Protein 2X5J (pdb70)

Structure (mmCIF, N/CA/C/O backbone):
data_2X5J
#
_entry.id   2X5J
#
_cell.length_a   86.300
_cell.length_b   110.700
_cell.length_c   138.000
_cell.angle_alpha   90.00
_cell.angle_beta   90.00
_cell.angle_gamma   90.00
#
_symmetry.space_group_name_H-M   'P 21 21 21'
#
loop_
_entity.id
_entity.type
_entity.pdbx_description
1 polymer 'D-ERYTHROSE-4-PHOSPHATE DEHYDROGENASE'
2 non-polymer 'PHOSPHATE ION'
3 water water
#
loop_
_atom_site.group_PDB
_atom_site.id
_atom_site.type_symbol
_atom_site.label_atom_id
_atom_site.label_alt_id
_atom_site.label_comp_id
_atom_site.label_asym_id
_atom_site.label_entity_id
_atom_site.label_seq_id
_atom_site.pdbx_PDB_ins_code
_atom_site.Cartn_x
_atom_site.Cartn_y
_atom_site.Cartn_z
_atom_site.occupancy
_atom_site.B_iso_or_equiv
_atom_site.auth_seq_id
_atom_site.auth_comp_id
_atom_site.auth_asym_id
_atom_site.auth_atom_id
_atom_site.pdbx_PDB_model_num
ATOM 1 N N . THR A 1 2 ? 72.176 -21.496 16.508 1.00 46.53 0 THR O N 1
ATOM 2 C CA . THR A 1 2 ? 71.078 -21.382 17.531 1.00 46.16 0 THR O CA 1
ATOM 3 C C . THR A 1 2 ? 71.447 -22.116 18.805 1.00 45.75 0 THR O C 1
ATOM 4 O O . THR A 1 2 ? 71.906 -23.267 18.771 1.00 45.44 0 THR O O 1
ATOM 8 N N . VAL A 1 3 ? 71.242 -21.432 19.925 1.00 44.97 1 VAL O N 1
ATOM 9 C CA . VAL A 1 3 ? 71.431 -22.020 21.235 1.00 43.86 1 VAL O CA 1
ATOM 10 C C . VAL A 1 3 ? 70.227 -22.921 21.520 1.00 43.40 1 VAL O C 1
ATOM 11 O O . VAL A 1 3 ? 69.085 -22.498 21.367 1.00 43.30 1 VAL O O 1
ATOM 15 N N . ARG A 1 4 ? 70.501 -24.171 21.880 1.00 42.74 2 ARG O N 1
ATOM 16 C CA . ARG A 1 4 ? 69.470 -25.129 22.250 1.00 42.34 2 ARG O CA 1
ATOM 17 C C . ARG A 1 4 ? 69.312 -25.077 23.765 1.00 42.08 2 ARG O C 1
ATOM 18 O O . ARG A 1 4 ? 70.241 -25.399 24.517 1.00 42.01 2 ARG O O 1
ATOM 26 N N . VAL A 1 5 ? 68.132 -24.647 24.207 1.00 41.48 3 VAL O N 1
ATOM 27 C CA . VAL A 1 5 ? 67.869 -24.538 25.611 1.00 40.53 3 VAL O CA 1
ATOM 28 C C . VAL A 1 5 ? 66.746 -25.474 25.965 1.00 40.57 3 VAL O C 1
ATOM 29 O O . VAL A 1 5 ? 65.777 -25.643 25.188 1.00 41.38 3 VAL O O 1
ATOM 33 N N . ALA A 1 6 ? 66.909 -26.122 27.119 1.00 39.63 4 ALA O N 1
ATOM 34 C CA . ALA A 1 6 ? 65.831 -26.855 27.775 1.00 38.64 4 ALA O CA 1
ATOM 35 C C . ALA A 1 6 ? 65.472 -26.160 29.090 1.00 38.13 4 ALA O C 1
ATOM 36 O O . ALA A 1 6 ? 66.332 -25.540 29.730 1.00 37.86 4 ALA O O 1
ATOM 38 N N . ILE A 1 7 ? 64.196 -26.250 29.473 1.00 37.64 5 ILE O N 1
ATOM 39 C CA . ILE A 1 7 ? 63.699 -25.602 30.677 1.00 36.88 5 ILE O CA 1
ATOM 40 C C . ILE A 1 7 ? 63.218 -26.630 31.692 1.00 36.79 5 ILE O C 1
ATOM 41 O O . ILE A 1 7 ? 62.404 -27.502 31.391 1.00 36.79 5 ILE O O 1
ATOM 46 N N . ASN A 1 8 ? 63.718 -26.480 32.908 1.00 36.62 6 ASN O N 1
ATOM 47 C CA . ASN A 1 8 ? 63.343 -27.322 34.017 1.00 36.87 6 ASN O CA 1
ATOM 48 C C . ASN A 1 8 ? 62.437 -26.544 34.974 1.00 36.43 6 ASN O C 1
ATOM 49 O O . ASN A 1 8 ? 62.867 -25.611 35.632 1.00 36.65 6 ASN O O 1
ATOM 54 N N . GLY A 1 9 ? 61.180 -26.949 35.046 1.00 35.60 7 GLY O N 1
ATOM 55 C CA . GLY A 1 9 ? 60.202 -26.289 35.879 1.00 34.95 7 GLY O CA 1
ATOM 56 C C . GLY A 1 9 ? 59.430 -25.321 35.014 1.00 35.23 7 GLY O C 1
ATOM 57 O O . GLY A 1 9 ? 60.002 -24.422 34.425 1.00 35.07 7 GLY O O 1
ATOM 58 N N . PHE A 1 10 ? 58.122 -25.478 34.951 1.00 34.70 8 PHE O N 1
ATOM 59 C CA . PHE A 1 10 ? 57.314 -24.600 34.114 1.00 34.98 8 PHE O CA 1
ATOM 60 C C . PHE A 1 10 ? 56.411 -23.686 34.919 1.00 34.65 8 PHE O C 1
ATOM 61 O O . PHE A 1 10 ? 55.280 -23.445 34.564 1.00 34.72 8 PHE O O 1
ATOM 69 N N . GLY A 1 11 ? 56.956 -23.182 36.009 1.00 34.27 9 GLY O N 1
ATOM 70 C CA . GLY A 1 11 ? 56.247 -22.314 36.910 1.00 33.67 9 GLY O CA 1
ATOM 71 C C . GLY A 1 11 ? 56.211 -20.970 36.243 1.00 33.65 9 GLY O C 1
ATOM 72 O O . GLY A 1 11 ? 56.458 -20.879 35.061 1.00 33.79 9 GLY O O 1
ATOM 73 N N . ARG A 1 12 ? 55.841 -19.935 36.966 1.00 33.58 10 ARG O N 1
ATOM 74 C CA . ARG A 1 12 ? 55.674 -18.631 36.323 1.00 34.13 10 ARG O CA 1
ATOM 75 C C . ARG A 1 12 ? 56.952 -18.232 35.601 1.00 33.42 10 ARG O C 1
ATOM 76 O O . ARG A 1 12 ? 56.897 -17.813 34.457 1.00 33.66 10 ARG O O 1
ATOM 84 N N . ILE A 1 13 ? 58.100 -18.365 36.273 1.00 32.87 11 ILE O N 1
ATOM 85 C CA . ILE A 1 13 ? 59.380 -17.968 35.683 1.00 32.23 11 ILE O CA 1
ATOM 86 C C . ILE A 1 13 ? 59.629 -18.659 34.334 1.00 31.22 11 ILE O C 1
ATOM 87 O O . ILE A 1 13 ? 59.800 -17.993 33.319 1.00 30.79 11 ILE O O 1
ATOM 92 N N . GLY A 1 14 ? 59.591 -19.987 34.331 1.00 30.77 12 GLY O N 1
ATOM 93 C CA . GLY A 1 14 ? 59.797 -20.775 33.108 1.00 29.92 12 GLY O CA 1
ATOM 94 C C . GLY A 1 14 ? 58.868 -20.369 31.994 1.00 29.32 12 GLY O C 1
ATOM 95 O O . GLY A 1 14 ? 59.263 -20.368 30.830 1.00 28.42 12 GLY O O 1
ATOM 96 N N . ARG A 1 15 ? 57.634 -19.995 32.365 1.00 29.49 13 ARG O N 1
ATOM 97 C CA . ARG A 1 15 ? 56.623 -19.543 31.396 1.00 29.48 13 ARG O CA 1
ATOM 98 C C . ARG A 1 15 ? 56.899 -18.155 30.824 1.00 29.28 13 ARG O C 1
ATOM 99 O O . ARG A 1 15 ? 56.721 -17.940 29.613 1.00 29.26 13 ARG O O 1
ATOM 107 N N . ASN A 1 16 ? 57.288 -17.207 31.690 1.00 28.39 14 ASN O N 1
ATOM 108 C CA . ASN A 1 16 ? 57.693 -15.885 31.217 1.00 27.92 14 ASN O CA 1
ATOM 109 C C . ASN A 1 16 ? 58.977 -16.000 30.365 1.00 27.73 14 ASN O C 1
ATOM 110 O O . ASN A 1 16 ? 59.147 -15.259 29.408 1.00 27.84 14 ASN O O 1
ATOM 115 N N . VAL A 1 17 ? 59.885 -16.913 30.711 1.00 27.14 15 VAL O N 1
ATOM 116 C CA . VAL A 1 17 ? 61.074 -17.113 29.874 1.00 27.71 15 VAL O CA 1
ATOM 117 C C . VAL A 1 17 ? 60.663 -17.460 28.442 1.00 27.47 15 VAL O C 1
ATOM 118 O O . VAL A 1 17 ? 61.141 -16.836 27.518 1.00 28.18 15 VAL O O 1
ATOM 122 N N . VAL A 1 18 ? 59.742 -18.416 28.269 1.00 27.68 16 VAL O N 1
ATOM 123 C CA . VAL A 1 18 ? 59.137 -18.702 26.946 1.00 27.52 16 VAL O CA 1
ATOM 124 C C . VAL A 1 18 ? 58.390 -17.528 26.301 1.00 27.80 16 VAL O C 1
ATOM 125 O O . VAL A 1 18 ? 58.603 -17.230 25.156 1.00 28.44 16 VAL O O 1
ATOM 129 N N . ARG A 1 19 ? 57.501 -16.864 27.023 1.00 29.43 17 ARG O N 1
ATOM 130 C CA . ARG A 1 19 ? 56.803 -15.677 26.472 1.00 29.31 17 ARG O CA 1
ATOM 131 C C . ARG A 1 19 ? 57.802 -14.627 25.996 1.00 29.51 17 ARG O C 1
ATOM 132 O O . ARG A 1 19 ? 57.694 -14.120 24.894 1.00 29.35 17 ARG O O 1
ATOM 140 N N . ALA A 1 20 ? 58.783 -14.316 26.840 1.00 29.54 18 ALA O N 1
ATOM 141 C CA . ALA A 1 20 ? 59.785 -13.314 26.523 1.00 29.35 18 ALA O CA 1
ATOM 142 C C . ALA A 1 20 ? 60.625 -13.755 25.321 1.00 29.40 18 ALA O C 1
ATOM 143 O O . ALA A 1 20 ? 60.983 -12.930 24.478 1.00 28.71 18 ALA O O 1
ATOM 145 N N . LEU A 1 21 ? 60.928 -15.054 25.235 1.00 29.82 19 LEU O N 1
ATOM 146 C CA . LEU A 1 21 ? 61.700 -15.538 24.104 1.00 30.19 19 LEU O CA 1
ATOM 147 C C . LEU A 1 21 ? 61.048 -15.112 22.793 1.00 31.05 19 LEU O C 1
ATOM 148 O O . LEU A 1 21 ? 61.705 -14.523 21.942 1.00 31.12 19 LEU O O 1
ATOM 153 N N . TYR A 1 22 ? 59.749 -15.358 22.661 1.00 32.53 20 TYR O N 1
ATOM 154 C CA . TYR A 1 22 ? 59.008 -14.979 21.450 1.00 33.68 20 TYR O CA 1
ATOM 155 C C . TYR A 1 22 ? 58.798 -13.483 21.275 1.00 34.54 20 TYR O C 1
ATOM 156 O O . TYR A 1 22 ? 58.964 -12.964 20.168 1.00 35.79 20 TYR O O 1
ATOM 165 N N . GLU A 1 23 ? 58.489 -12.776 22.360 1.00 35.20 21 GLU O N 1
ATOM 166 C CA . GLU A 1 23 ? 58.122 -11.362 22.258 1.00 36.42 21 GLU O CA 1
ATOM 167 C C . GLU A 1 23 ? 59.285 -10.427 21.888 1.00 37.52 21 GLU O C 1
ATOM 168 O O . GLU A 1 23 ? 59.090 -9.427 21.182 1.00 37.33 21 GLU O O 1
ATOM 174 N N . SER A 1 24 ? 60.479 -10.741 22.385 1.00 38.49 22 SER O N 1
ATOM 175 C CA . SER A 1 24 ? 61.660 -9.916 22.118 1.00 39.79 22 SER O CA 1
ATOM 176 C C . SER A 1 24 ? 62.316 -10.228 20.757 1.00 40.77 22 SER O C 1
ATOM 177 O O . SER A 1 24 ? 63.247 -9.523 20.351 1.00 41.47 22 SER O O 1
ATOM 180 N N . GLY A 1 25 A 61.854 -11.277 20.069 1.00 41.84 22 GLY O N 1
ATOM 181 C CA . GLY A 1 25 A 62.431 -11.677 18.767 1.00 43.04 22 GLY O CA 1
ATOM 182 C C . GLY A 1 25 A 63.640 -12.602 18.838 1.00 43.72 22 GLY O C 1
ATOM 183 O O . GLY A 1 25 A 64.138 -13.077 17.810 1.00 43.66 22 GLY O O 1
ATOM 184 N N . ARG A 1 26 B 64.095 -12.879 20.057 1.00 44.54 22 ARG O N 1
ATOM 185 C CA . ARG A 1 26 B 65.223 -13.788 20.313 1.00 45.73 22 ARG O CA 1
ATOM 186 C C . ARG A 1 26 B 65.063 -15.226 19.835 1.00 46.18 22 ARG O C 1
ATOM 187 O O . ARG A 1 26 B 65.948 -16.065 20.061 1.00 46.46 22 ARG O O 1
ATOM 195 N N . ARG A 1 27 C 63.941 -15.508 19.183 1.00 46.86 22 ARG O N 1
ATOM 196 C CA . ARG A 1 27 C 63.710 -16.805 18.556 1.00 47.15 22 ARG O CA 1
ATOM 197 C C . ARG A 1 27 C 64.799 -17.035 17.513 1.00 46.84 22 ARG O C 1
ATOM 198 O O . ARG A 1 27 C 65.229 -18.167 17.296 1.00 47.42 22 ARG O O 1
ATOM 206 N N . ALA A 1 28 ? 65.274 -15.937 16.926 1.00 46.10 23 ALA O N 1
ATOM 207 C CA . ALA A 1 28 ? 66.427 -15.926 16.020 1.00 45.42 23 ALA O CA 1
ATOM 208 C C . ALA A 1 28 ? 67.760 -16.519 16.559 1.00 44.85 23 ALA O C 1
ATOM 209 O O . ALA A 1 28 ? 68.581 -16.982 15.771 1.00 44.72 23 ALA O O 1
ATOM 211 N N . GLU A 1 29 ? 67.983 -16.520 17.874 1.00 44.16 24 GLU O N 1
ATOM 212 C CA . GLU A 1 29 ? 69.243 -17.063 18.419 1.00 43.64 24 GLU O CA 1
ATOM 213 C C . GLU A 1 29 ? 69.083 -18.192 19.440 1.00 43.25 24 GLU O C 1
ATOM 214 O O . GLU A 1 29 ? 70.034 -18.929 19.736 1.00 42.88 24 GLU O O 1
ATOM 220 N N . ILE A 1 30 ? 67.889 -18.315 20.000 1.00 42.92 25 ILE O N 1
ATOM 221 C CA . ILE A 1 30 ? 67.623 -19.391 20.941 1.00 42.80 25 ILE O CA 1
ATOM 222 C C . ILE A 1 30 ? 66.447 -20.203 20.434 1.00 42.32 25 ILE O C 1
ATOM 223 O O . ILE A 1 30 ? 65.466 -19.645 19.907 1.00 42.56 25 ILE O O 1
ATOM 228 N N . THR A 1 31 ? 66.567 -21.518 20.582 1.00 41.23 26 THR O N 1
ATOM 229 C CA . THR A 1 31 ? 65.453 -22.426 20.395 1.00 40.69 26 THR O CA 1
ATOM 230 C C . THR A 1 31 ? 65.187 -23.207 21.684 1.00 40.04 26 THR O C 1
ATOM 231 O O . THR A 1 31 ? 66.120 -23.756 22.305 1.00 39.39 26 THR O O 1
ATOM 235 N N . VAL A 1 32 ? 63.924 -23.258 22.089 1.00 39.31 27 VAL O N 1
ATOM 236 C CA . VAL A 1 32 ? 63.558 -24.099 23.216 1.00 39.34 27 VAL O CA 1
ATOM 237 C C . VAL A 1 32 ? 63.236 -25.468 22.646 1.00 39.10 27 VAL O C 1
ATOM 238 O O . VAL A 1 32 ? 62.298 -25.606 21.860 1.00 39.01 27 VAL O O 1
ATOM 242 N N . VAL A 1 33 ? 64.029 -26.466 23.042 1.00 38.05 28 VAL O N 1
ATOM 243 C CA . VAL A 1 33 ? 63.849 -27.813 22.522 1.00 37.36 28 VAL O CA 1
ATOM 244 C C . VAL A 1 33 ? 63.077 -28.739 23.458 1.00 36.64 28 VAL O C 1
ATOM 245 O O . VAL A 1 33 ? 62.522 -29.734 23.010 1.00 36.67 28 VAL O O 1
ATOM 249 N N . ALA A 1 34 ? 63.054 -28.423 24.749 1.00 36.25 29 ALA O N 1
ATOM 250 C CA . ALA A 1 34 ? 62.399 -29.287 25.744 1.00 36.09 29 ALA O CA 1
ATOM 251 C C . ALA A 1 34 ? 61.970 -28.538 27.011 1.00 36.45 29 ALA O C 1
ATOM 252 O O . ALA A 1 34 ? 62.584 -27.521 27.378 1.00 36.16 29 ALA O O 1
ATOM 254 N N . ILE A 1 35 ? 60.905 -29.042 27.651 1.00 36.00 30 ILE O N 1
ATOM 255 C CA . ILE A 1 35 ? 60.477 -28.584 28.960 1.00 36.06 30 ILE O CA 1
ATOM 256 C C . ILE A 1 35 ? 60.281 -29.805 29.845 1.00 36.11 30 ILE O C 1
ATOM 257 O O . ILE A 1 35 ? 59.645 -30.795 29.417 1.00 36.12 30 ILE O O 1
ATOM 262 N N . ASN A 1 36 ? 60.848 -29.761 31.056 1.00 35.17 31 ASN O N 1
ATOM 263 C CA . ASN A 1 36 ? 60.497 -30.754 32.067 1.00 34.95 31 ASN O CA 1
ATOM 264 C C . ASN A 1 36 ? 59.666 -30.115 33.164 1.00 34.38 31 ASN O C 1
ATOM 265 O O . ASN A 1 36 ? 60.081 -29.152 33.794 1.00 34.26 31 ASN O O 1
ATOM 270 N N . GLU A 1 37 ? 58.493 -30.677 33.368 1.00 33.66 32 GLU O N 1
ATOM 271 C CA . GLU A 1 37 ? 57.543 -30.181 34.324 1.00 33.65 32 GLU O CA 1
ATOM 272 C C . GLU A 1 37 ? 56.809 -31.414 34.864 1.00 33.16 32 GLU O C 1
ATOM 273 O O . GLU A 1 37 ? 56.446 -32.298 34.108 1.00 32.99 32 GLU O O 1
ATOM 279 N N . LEU A 1 38 ? 56.625 -31.478 36.177 1.00 33.14 33 LEU O N 1
ATOM 280 C CA . LEU A 1 38 ? 55.963 -32.624 36.792 1.00 33.28 33 LEU O CA 1
ATOM 281 C C . LEU A 1 38 ? 54.494 -32.661 36.434 1.00 33.43 33 LEU O C 1
ATOM 282 O O . LEU A 1 38 ? 53.938 -33.741 36.192 1.00 34.32 33 LEU O O 1
ATOM 287 N N . ALA A 1 39 ? 53.865 -31.511 36.312 1.00 32.54 34 ALA O N 1
ATOM 288 C CA . ALA A 1 39 ? 52.464 -31.458 35.955 1.00 33.06 34 ALA O CA 1
ATOM 289 C C . ALA A 1 39 ? 52.232 -31.688 34.479 1.00 32.52 34 ALA O C 1
ATOM 290 O O . ALA A 1 39 ? 53.143 -31.607 33.726 1.00 32.82 34 ALA O O 1
ATOM 292 N N . ASP A 1 40 ? 50.991 -31.967 34.101 1.00 43.19 36 ASP O N 1
ATOM 293 C CA . ASP A 1 40 ? 50.605 -32.358 32.727 1.00 43.58 36 ASP O CA 1
ATOM 294 C C . ASP A 1 40 ? 50.640 -31.280 31.645 1.00 42.87 36 ASP O C 1
ATOM 295 O O . ASP A 1 40 ? 50.480 -30.144 31.933 1.00 43.05 36 ASP O O 1
ATOM 300 N N . ALA A 1 41 ? 50.859 -31.665 30.402 1.00 42.19 37 ALA O N 1
ATOM 301 C CA . ALA A 1 41 ? 51.063 -30.687 29.328 1.00 41.25 37 ALA O CA 1
ATOM 302 C C . ALA A 1 41 ? 49.852 -29.820 28.914 1.00 40.52 37 ALA O C 1
ATOM 303 O O . ALA A 1 41 ? 50.032 -28.736 28.328 1.00 40.78 37 ALA O O 1
ATOM 305 N N . ALA A 1 42 ? 48.639 -30.291 29.184 1.00 39.07 38 ALA O N 1
ATOM 306 C CA . ALA A 1 42 ? 47.439 -29.474 28.941 1.00 38.14 38 ALA O CA 1
ATOM 307 C C . ALA A 1 42 ? 47.406 -28.248 29.876 1.00 37.45 38 ALA O C 1
ATOM 308 O O . ALA A 1 42 ? 47.230 -27.114 29.411 1.00 37.47 38 ALA O O 1
ATOM 310 N N . GLY A 1 43 ? 47.614 -28.483 31.180 1.00 36.46 39 GLY O N 1
ATOM 311 C CA . GLY A 1 43 ? 47.828 -27.418 32.179 1.00 35.14 39 GLY O CA 1
ATOM 312 C C . GLY A 1 43 ? 48.896 -26.415 31.766 1.00 34.65 39 GLY O C 1
ATOM 313 O O . GLY A 1 43 ? 48.649 -25.222 31.788 1.00 34.76 39 GLY O O 1
ATOM 314 N N . MET A 1 44 ? 50.070 -26.916 31.370 1.00 34.18 40 MET O N 1
ATOM 315 C CA . MET A 1 44 ? 51.187 -26.107 30.824 1.00 33.76 40 MET O CA 1
ATOM 316 C C . MET A 1 44 ? 50.790 -25.237 29.625 1.00 33.24 40 MET O C 1
ATOM 317 O O . MET A 1 44 ? 51.117 -24.034 29.563 1.00 33.00 40 MET O O 1
ATOM 322 N N . ALA A 1 45 ? 50.108 -25.843 28.660 1.00 32.44 41 ALA O N 1
ATOM 323 C CA . ALA A 1 45 ? 49.697 -25.088 27.481 1.00 32.13 41 ALA O CA 1
ATOM 324 C C . ALA A 1 45 ? 48.699 -24.021 27.916 1.00 32.07 41 ALA O C 1
ATOM 325 O O . ALA A 1 45 ? 48.789 -22.862 27.497 1.00 32.19 41 ALA O O 1
ATOM 327 N N . HIS A 1 46 ? 47.766 -24.414 28.784 1.00 31.21 42 HIS O N 1
ATOM 328 C CA . HIS A 1 46 ? 46.750 -23.498 29.261 1.00 31.10 42 HIS O CA 1
ATOM 329 C C . HIS A 1 46 ? 47.339 -22.262 29.921 1.00 30.51 42 HIS O C 1
ATOM 330 O O . HIS A 1 46 ? 46.985 -21.130 29.584 1.00 30.35 42 HIS O O 1
ATOM 337 N N . LEU A 1 47 ? 48.243 -22.489 30.861 1.00 30.28 43 LEU O N 1
ATOM 338 C CA . LEU A 1 47 ? 48.796 -21.394 31.650 1.00 30.37 43 LEU O CA 1
ATOM 339 C C . LEU A 1 47 ? 49.701 -20.513 30.832 1.00 29.84 43 LEU O C 1
ATOM 340 O O . LEU A 1 47 ? 49.758 -19.312 31.052 1.00 29.86 43 LEU O O 1
ATOM 345 N N . LEU A 1 48 ? 50.390 -21.116 29.868 1.00 29.60 44 LEU O N 1
ATOM 346 C CA . LEU A 1 48 ? 51.176 -20.360 28.941 1.00 29.06 44 LEU O CA 1
ATOM 347 C C . LEU A 1 48 ? 50.321 -19.370 28.164 1.00 29.07 44 LEU O C 1
ATOM 348 O O . LEU A 1 48 ? 50.707 -18.225 28.016 1.00 29.82 44 LEU O O 1
ATOM 353 N N . LYS A 1 49 ? 49.164 -19.799 27.678 1.00 30.12 45 LYS O N 1
ATOM 354 C CA . LYS A 1 49 ? 48.256 -18.918 26.909 1.00 30.55 45 LYS O CA 1
ATOM 355 C C . LYS A 1 49 ? 47.591 -17.831 27.780 1.00 30.76 45 LYS O C 1
ATOM 356 O O . LYS A 1 49 ? 47.548 -16.663 27.394 1.00 30.11 45 LYS O O 1
ATOM 362 N N . TYR A 1 50 ? 47.069 -18.218 28.949 1.00 30.99 46 TYR O N 1
ATOM 363 C CA . TYR A 1 50 ? 46.259 -17.285 29.764 1.00 31.56 46 TYR O CA 1
ATOM 364 C C . TYR A 1 50 ? 46.943 -16.837 31.054 1.00 32.24 46 TYR O C 1
ATOM 365 O O . TYR A 1 50 ? 47.405 -17.651 31.878 1.00 31.49 46 TYR O O 1
ATOM 374 N N . ASP A 1 51 ? 46.981 -15.527 31.240 1.00 33.63 47 ASP O N 1
ATOM 375 C CA . ASP A 1 51 ? 47.761 -14.964 32.334 1.00 35.11 47 ASP O CA 1
ATOM 376 C C . ASP A 1 51 ? 47.131 -13.682 32.887 1.00 35.98 47 ASP O C 1
ATOM 377 O O . ASP A 1 51 ? 46.744 -12.781 32.137 1.00 35.95 47 ASP O O 1
ATOM 382 N N . THR A 1 52 ? 47.045 -13.602 34.208 1.00 36.67 48 THR O N 1
ATOM 383 C CA . THR A 1 52 ? 46.416 -12.467 34.856 1.00 37.26 48 THR O CA 1
ATOM 384 C C . THR A 1 52 ? 47.223 -11.166 34.702 1.00 38.08 48 THR O C 1
ATOM 385 O O . THR A 1 52 ? 46.643 -10.087 34.474 1.00 37.96 48 THR O O 1
ATOM 389 N N . SER A 1 53 ? 48.548 -11.284 34.809 1.00 38.43 49 SER O N 1
ATOM 390 C CA . SER A 1 53 ? 49.460 -10.140 34.701 1.00 39.30 49 SER O CA 1
ATOM 391 C C . SER A 1 53 ? 49.734 -9.759 33.255 1.00 39.86 49 SER O C 1
ATOM 392 O O . SER A 1 53 ? 49.666 -8.589 32.900 1.00 39.01 49 SER O O 1
ATOM 395 N N . HIS A 1 54 ? 50.041 -10.756 32.425 1.00 41.13 50 HIS O N 1
ATOM 396 C CA . HIS A 1 54 ? 50.517 -10.479 31.078 1.00 42.25 50 HIS O CA 1
ATOM 397 C C . HIS A 1 54 ? 49.525 -10.647 29.921 1.00 42.77 50 HIS O C 1
ATOM 398 O O . HIS A 1 54 ? 49.949 -10.687 28.759 1.00 43.23 50 HIS O O 1
ATOM 405 N N . GLY A 1 55 ? 48.226 -10.747 30.209 1.00 42.97 51 GLY O N 1
ATOM 406 C CA . GLY A 1 55 ? 47.209 -10.886 29.145 1.00 43.02 51 GLY O CA 1
ATOM 407 C C . GLY A 1 55 ? 47.310 -12.160 28.310 1.00 42.89 51 GLY O C 1
ATOM 408 O O . GLY A 1 55 ? 47.983 -13.107 28.711 1.00 43.16 51 GLY O O 1
ATOM 409 N N . ARG A 1 56 ? 46.637 -12.185 27.155 1.00 42.98 52 ARG O N 1
ATOM 410 C CA . ARG A 1 56 ? 46.631 -13.365 26.267 1.00 43.02 52 ARG O CA 1
ATOM 411 C C . ARG A 1 56 ? 47.915 -13.435 25.429 1.00 42.71 52 ARG O C 1
ATOM 412 O O . ARG A 1 56 ? 48.250 -12.484 24.727 1.00 42.36 52 ARG O O 1
ATOM 420 N N . PHE A 1 57 ? 48.624 -14.557 25.507 1.00 42.41 53 PHE O N 1
ATOM 421 C CA . PHE A 1 57 ? 49.864 -14.742 24.747 1.00 42.88 53 PHE O CA 1
ATOM 422 C C . PHE A 1 57 ? 49.557 -14.713 23.259 1.00 43.46 53 PHE O C 1
ATOM 423 O O . PHE A 1 57 ? 48.614 -15.371 22.821 1.00 43.67 53 PHE O O 1
ATOM 431 N N . ALA A 1 58 ? 50.338 -13.942 22.497 1.00 44.29 54 ALA O N 1
ATOM 432 C CA . ALA A 1 58 ? 50.060 -13.678 21.064 1.00 44.82 54 ALA O CA 1
ATOM 433 C C . ALA A 1 58 ? 50.150 -14.915 20.190 1.00 45.29 54 ALA O C 1
ATOM 434 O O . ALA A 1 58 ? 49.279 -15.161 19.371 1.00 45.67 54 ALA O O 1
ATOM 436 N N . TRP A 1 59 ? 51.213 -15.685 20.367 1.00 45.77 55 TRP O N 1
ATOM 437 C CA . TRP A 1 59 ? 51.434 -16.889 19.581 1.00 46.42 55 TRP O CA 1
ATOM 438 C C . TRP A 1 59 ? 50.376 -17.966 19.892 1.00 46.76 55 TRP O C 1
ATOM 439 O O . TRP A 1 59 ? 49.876 -18.045 21.024 1.00 46.70 55 TRP O O 1
ATOM 450 N N . GLU A 1 60 ? 50.040 -18.775 18.881 1.00 46.59 56 GLU O N 1
ATOM 451 C CA . GLU A 1 60 ? 49.111 -19.885 19.041 1.00 47.03 56 GLU O CA 1
ATOM 452 C C . GLU A 1 60 ? 49.705 -20.974 19.877 1.00 46.64 56 GLU O C 1
ATOM 453 O O . GLU A 1 60 ? 50.824 -21.434 19.618 1.00 46.20 56 GLU O O 1
ATOM 459 N N . VAL A 1 61 ? 48.933 -21.403 20.866 1.00 46.40 57 VAL O N 1
ATOM 460 C CA . VAL A 1 61 ? 49.373 -22.461 21.759 1.00 46.55 57 VAL O CA 1
ATOM 461 C C . VAL A 1 61 ? 48.501 -23.712 21.613 1.00 47.18 57 VAL O C 1
ATOM 462 O O . VAL A 1 61 ? 47.299 -23.689 21.899 1.00 46.78 57 VAL O O 1
ATOM 466 N N . ARG A 1 62 ? 49.129 -24.794 21.155 1.00 48.07 58 ARG O N 1
ATOM 467 C CA . ARG A 1 62 ? 48.479 -26.108 21.063 1.00 49.32 58 ARG O CA 1
ATOM 468 C C . ARG A 1 62 ? 49.253 -27.127 21.903 1.00 49.83 58 ARG O C 1
ATOM 469 O O . ARG A 1 62 ? 50.474 -27.016 22.067 1.00 49.88 58 ARG O O 1
ATOM 477 N N . GLN A 1 63 ? 48.554 -28.124 22.425 1.00 50.36 59 GLN O N 1
ATOM 478 C CA . GLN A 1 63 ? 49.224 -29.215 23.100 1.00 51.13 59 GLN O CA 1
ATOM 479 C C . GLN A 1 63 ? 48.759 -30.559 22.527 1.00 51.97 59 GLN O C 1
ATOM 480 O O . GLN A 1 63 ? 47.561 -30.754 22.289 1.00 51.89 59 GLN O O 1
ATOM 486 N N . GLU A 1 64 ? 49.725 -31.421 22.262 1.00 52.89 60 GLU O N 1
ATOM 487 C CA . GLU A 1 64 ? 49.528 -32.670 21.570 1.00 54.57 60 GLU O CA 1
ATOM 488 C C . GLU A 1 64 ? 50.432 -33.792 22.025 1.00 54.36 60 GLU O C 1
ATOM 489 O O . GLU A 1 64 ? 51.513 -33.913 21.547 1.00 54.46 60 GLU O O 1
ATOM 495 N N . ARG A 1 65 ? 49.925 -34.655 22.878 1.00 55.03 61 ARG O N 1
ATOM 496 C CA . ARG A 1 65 ? 50.682 -35.690 23.543 1.00 55.53 61 ARG O CA 1
ATOM 497 C C . ARG A 1 65 ? 51.734 -35.071 24.436 1.00 55.34 61 ARG O C 1
ATOM 498 O O . ARG A 1 65 ? 51.451 -34.171 25.198 1.00 55.07 61 ARG O O 1
ATOM 506 N N . ASP A 1 66 ? 52.960 -35.539 24.308 1.00 55.21 62 ASP O N 1
ATOM 507 C CA . ASP A 1 66 ? 54.062 -34.981 25.063 1.00 55.22 62 ASP O CA 1
ATOM 508 C C . ASP A 1 66 ? 54.891 -33.959 24.237 1.00 54.51 62 ASP O C 1
ATOM 509 O O . ASP A 1 66 ? 56.077 -33.809 24.393 1.00 54.28 62 ASP O O 1
ATOM 514 N N . GLN A 1 67 ? 54.194 -33.282 23.345 1.00 53.47 63 GLN O N 1
ATOM 515 C CA . GLN A 1 67 ? 54.693 -32.180 22.583 1.00 52.88 63 GLN O CA 1
ATOM 516 C C . GLN A 1 67 ? 53.944 -30.901 22.935 1.00 52.03 63 GLN O C 1
ATOM 517 O O . GLN A 1 67 ? 52.798 -30.948 23.259 1.00 52.03 63 GLN O O 1
ATOM 523 N N . LEU A 1 68 ? 54.614 -29.766 22.873 1.00 50.78 64 LEU O N 1
ATOM 524 C CA . LEU A 1 68 ? 53.999 -28.457 23.113 1.00 49.98 64 LEU O CA 1
ATOM 525 C C . LEU A 1 68 ? 54.335 -27.573 21.916 1.00 49.02 64 LEU O C 1
ATOM 526 O O . LEU A 1 68 ? 55.499 -27.471 21.532 1.00 49.11 64 LEU O O 1
ATOM 531 N N . PHE A 1 69 ? 53.323 -26.943 21.327 1.00 48.10 65 PHE O N 1
ATOM 532 C CA . PHE A 1 69 ? 53.521 -26.189 20.089 1.00 47.81 65 PHE O CA 1
ATOM 533 C C . PHE A 1 69 ? 53.365 -24.695 20.266 1.00 47.02 65 PHE O C 1
ATOM 534 O O . PHE A 1 69 ? 52.295 -24.212 20.596 1.00 46.75 65 PHE O O 1
ATOM 542 N N . VAL A 1 70 ? 54.445 -23.962 20.032 1.00 46.41 66 VAL O N 1
ATOM 543 C CA . VAL A 1 70 ? 54.376 -22.510 20.063 1.00 45.71 66 VAL O CA 1
ATOM 544 C C . VAL A 1 70 ? 54.658 -21.983 18.662 1.00 45.55 66 VAL O C 1
ATOM 545 O O . VAL A 1 70 ? 55.743 -22.203 18.108 1.00 45.39 66 VAL O O 1
ATOM 549 N N . GLY A 1 71 ? 53.670 -21.300 18.093 1.00 45.54 67 GLY O N 1
ATOM 550 C CA . GLY A 1 71 ? 53.690 -20.951 16.673 1.00 46.16 67 GLY O CA 1
ATOM 551 C C . GLY A 1 71 ? 53.841 -22.205 15.816 1.00 46.17 67 GLY O C 1
ATOM 552 O O . GLY A 1 71 ? 52.964 -23.065 15.828 1.00 46.50 67 GLY O O 1
ATOM 553 N N . ASP A 1 72 ? 54.968 -22.313 15.109 1.00 46.05 68 ASP O N 1
ATOM 554 C CA . ASP A 1 72 ? 55.307 -23.502 14.329 1.00 46.20 68 ASP O CA 1
ATOM 555 C C . ASP A 1 72 ? 56.179 -24.511 15.098 1.00 46.13 68 ASP O C 1
ATOM 556 O O . ASP A 1 72 ? 56.475 -25.590 14.573 1.00 45.58 68 ASP O O 1
ATOM 561 N N . ASP A 1 73 ? 56.588 -24.155 16.321 1.00 46.15 69 ASP O N 1
ATOM 562 C CA . ASP A 1 73 ? 57.651 -24.880 17.035 1.00 46.50 69 ASP O CA 1
ATOM 563 C C . ASP A 1 73 ? 57.130 -26.022 17.881 1.00 46.18 69 ASP O C 1
ATOM 564 O O . ASP A 1 73 ? 56.171 -25.851 18.632 1.00 46.65 69 ASP O O 1
ATOM 569 N N . ALA A 1 74 ? 57.787 -27.173 17.788 1.00 45.52 70 ALA O N 1
ATOM 570 C CA . ALA A 1 74 ? 57.503 -28.282 18.699 1.00 45.12 70 ALA O CA 1
ATOM 571 C C . ALA A 1 74 ? 58.497 -28.311 19.852 1.00 44.47 70 ALA O C 1
ATOM 572 O O . ALA A 1 74 ? 59.702 -28.117 19.647 1.00 44.35 70 ALA O O 1
ATOM 574 N N . ILE A 1 75 ? 57.987 -28.572 21.056 1.00 43.61 71 ILE O N 1
ATOM 575 C CA . ILE A 1 75 ? 58.813 -28.645 22.259 1.00 42.78 71 ILE O CA 1
ATOM 576 C C . ILE A 1 75 ? 58.497 -29.963 22.978 1.00 42.89 71 ILE O C 1
ATOM 577 O O . ILE A 1 75 ? 57.354 -30.202 23.333 1.00 42.53 71 ILE O O 1
ATOM 582 N N . ARG A 1 76 ? 59.488 -30.840 23.156 1.00 43.82 72 ARG O N 1
ATOM 583 C CA . ARG A 1 76 ? 59.236 -32.093 23.900 1.00 44.83 72 ARG O CA 1
ATOM 584 C C . ARG A 1 76 ? 58.930 -31.771 25.370 1.00 44.91 72 ARG O C 1
ATOM 585 O O . ARG A 1 76 ? 59.626 -30.954 26.001 1.00 44.79 72 ARG O O 1
ATOM 593 N N . VAL A 1 77 ? 57.929 -32.444 25.909 1.00 44.73 73 VAL O N 1
ATOM 594 C CA . VAL A 1 77 ? 57.540 -32.284 27.283 1.00 44.39 73 VAL O CA 1
ATOM 595 C C . VAL A 1 77 ? 57.878 -33.556 28.024 1.00 44.59 73 VAL O C 1
ATOM 596 O O . VAL A 1 77 ? 57.528 -34.616 27.617 1.00 44.48 73 VAL O O 1
ATOM 600 N N . LEU A 1 78 ? 58.581 -33.415 29.128 1.00 45.07 74 LEU O N 1
ATOM 601 C CA . LEU A 1 78 ? 59.032 -34.530 29.945 1.00 45.35 74 LEU O CA 1
ATOM 602 C C . LEU A 1 78 ? 58.428 -34.457 31.304 1.00 45.85 74 LEU O C 1
ATOM 603 O O . LEU A 1 78 ? 57.962 -33.446 31.702 1.00 46.03 74 LEU O O 1
ATOM 608 N N . HIS A 1 79 ? 58.402 -35.561 32.001 1.00 46.39 75 HIS O N 1
ATOM 609 C CA . HIS A 1 79 ? 57.944 -35.555 33.362 1.00 47.02 75 HIS O CA 1
ATOM 610 C C . HIS A 1 79 ? 58.861 -36.242 34.362 1.00 47.59 75 HIS O C 1
ATOM 611 O O . HIS A 1 79 ? 58.412 -36.906 35.234 1.00 47.86 75 HIS O O 1
ATOM 618 N N . GLU A 1 80 ? 60.151 -36.059 34.198 1.00 48.67 76 GLU O N 1
ATOM 619 C CA . GLU A 1 80 ? 61.188 -36.674 35.021 1.00 49.29 76 GLU O CA 1
ATOM 620 C C . GLU A 1 80 ? 61.223 -36.045 36.391 1.00 49.47 76 GLU O C 1
ATOM 621 O O . GLU A 1 80 ? 61.199 -34.822 36.526 1.00 49.61 76 GLU O O 1
ATOM 627 N N . ARG A 1 81 ? 61.271 -36.882 37.414 1.00 50.09 77 ARG O N 1
ATOM 628 C CA . ARG A 1 81 ? 61.395 -36.394 38.781 1.00 50.77 77 ARG O CA 1
ATOM 629 C C . ARG A 1 81 ? 62.840 -36.485 39.270 1.00 50.86 77 ARG O C 1
ATOM 630 O O . ARG A 1 81 ? 63.203 -35.900 40.287 1.00 50.82 77 ARG O O 1
ATOM 638 N N . SER A 1 82 ? 63.659 -37.223 38.533 1.00 51.27 78 SER O N 1
ATOM 639 C CA . SER A 1 82 ? 65.093 -37.258 38.798 1.00 51.91 78 SER O CA 1
ATOM 640 C C . SER A 1 82 ? 65.895 -36.684 37.634 1.00 51.78 78 SER O C 1
ATOM 641 O O . SER A 1 82 ? 65.541 -36.867 36.454 1.00 51.96 78 SER O O 1
ATOM 644 N N . LEU A 1 83 ? 66.962 -35.972 37.991 1.00 51.44 79 LEU O N 1
ATOM 645 C CA . LEU A 1 83 ? 67.804 -35.276 37.034 1.00 51.45 79 LEU O CA 1
ATOM 646 C C . LEU A 1 83 ? 68.562 -36.229 36.122 1.00 51.90 79 LEU O C 1
ATOM 647 O O . LEU A 1 83 ? 68.785 -35.897 34.954 1.00 52.18 79 LEU O O 1
ATOM 652 N N . GLN A 1 84 ? 68.939 -37.404 36.646 1.00 52.02 80 GLN O N 1
ATOM 653 C CA . GLN A 1 84 ? 69.738 -38.407 35.898 1.00 52.36 80 GLN O CA 1
ATOM 654 C C . GLN A 1 84 ? 69.103 -38.972 34.627 1.00 52.26 80 GLN O C 1
ATOM 655 O O . GLN A 1 84 ? 69.812 -39.456 33.747 1.00 52.26 80 GLN O O 1
ATOM 661 N N . SER A 1 85 ? 67.783 -38.899 34.520 1.00 52.48 81 SER O N 1
ATOM 662 C CA . SER A 1 85 ? 67.094 -39.523 33.393 1.00 52.64 81 SER O CA 1
ATOM 663 C C . SER A 1 85 ? 66.588 -38.536 32.300 1.00 52.68 81 SER O C 1
ATOM 664 O O . SER A 1 85 ? 65.921 -38.934 31.319 1.00 52.37 81 SER O O 1
ATOM 667 N N . LEU A 1 86 ? 66.944 -37.258 32.460 1.00 52.25 82 LEU O N 1
ATOM 668 C CA . LEU A 1 86 ? 66.645 -36.231 31.457 1.00 51.99 82 LEU O CA 1
ATOM 669 C C . LEU A 1 86 ? 67.472 -36.439 30.173 1.00 52.02 82 LEU O C 1
ATOM 670 O O . LEU A 1 86 ? 68.699 -36.622 30.244 1.00 51.71 82 LEU O O 1
ATOM 675 N N . PRO A 1 87 ? 66.799 -36.401 28.999 1.00 51.71 83 PRO O N 1
ATOM 676 C CA . PRO A 1 87 ? 67.419 -36.744 27.728 1.00 51.56 83 PRO O CA 1
ATOM 677 C C . PRO A 1 87 ? 68.262 -35.624 27.093 1.00 51.42 83 PRO O C 1
ATOM 678 O O . PRO A 1 87 ? 68.173 -35.413 25.868 1.00 51.47 83 PRO O O 1
ATOM 682 N N . TRP A 1 88 ? 69.090 -34.941 27.896 1.00 50.91 84 TRP O N 1
ATOM 683 C CA . TRP A 1 88 ? 69.856 -33.773 27.402 1.00 50.05 84 TRP O CA 1
ATOM 684 C C . TRP A 1 88 ? 70.888 -34.096 26.291 1.00 49.96 84 TRP O C 1
ATOM 685 O O . TRP A 1 88 ? 71.161 -33.250 25.429 1.00 49.55 84 TRP O O 1
ATOM 696 N N . ARG A 1 89 ? 71.456 -35.301 26.312 1.00 49.75 85 ARG O N 1
ATOM 697 C CA . ARG A 1 89 ? 72.359 -35.724 25.229 1.00 50.12 85 ARG O CA 1
ATOM 698 C C . ARG A 1 89 ? 71.641 -35.851 23.857 1.00 49.85 85 ARG O C 1
ATOM 699 O O . ARG A 1 89 ? 71.985 -35.158 22.897 1.00 49.43 85 ARG O O 1
ATOM 707 N N . GLU A 1 90 ? 70.642 -36.728 23.788 1.00 50.14 86 GLU O N 1
ATOM 708 C CA . GLU A 1 90 ? 69.763 -36.862 22.619 1.00 50.29 86 GLU O CA 1
ATOM 709 C C . GLU A 1 90 ? 69.386 -35.498 22.006 1.00 49.69 86 GLU O C 1
ATOM 710 O O . GLU A 1 90 ? 69.484 -35.303 20.787 1.00 49.31 86 GLU O O 1
ATOM 716 N N . LEU A 1 91 ? 68.993 -34.554 22.859 1.00 49.15 87 LEU O N 1
ATOM 717 C CA . LEU A 1 91 ? 68.493 -33.265 22.391 1.00 48.65 87 LEU O CA 1
ATOM 718 C C . LEU A 1 91 ? 69.578 -32.220 22.159 1.00 48.11 87 LEU O C 1
ATOM 719 O O . LEU A 1 91 ? 69.301 -31.151 21.622 1.00 48.96 87 LEU O O 1
ATOM 724 N N . GLY A 1 92 ? 70.806 -32.509 22.574 1.00 47.43 88 GLY O N 1
ATOM 725 C CA . GLY A 1 92 ? 71.928 -31.604 22.325 1.00 46.24 88 GLY O CA 1
ATOM 726 C C . GLY A 1 92 ? 71.804 -30.255 23.014 1.00 45.55 88 GLY O C 1
ATOM 727 O O . GLY A 1 92 ? 72.142 -29.193 22.436 1.00 45.73 88 GLY O O 1
ATOM 728 N N . VAL A 1 93 ? 71.346 -30.301 24.265 1.00 44.44 89 VAL O N 1
ATOM 729 C CA . VAL A 1 93 ? 71.158 -29.092 25.072 1.00 43.01 89 VAL O CA 1
ATOM 730 C C . VAL A 1 93 ? 72.481 -28.379 25.311 1.00 42.18 89 VAL O C 1
ATOM 731 O O . VAL A 1 93 ? 73.434 -28.965 25.807 1.00 41.85 89 VAL O O 1
ATOM 735 N N . ASP A 1 94 ? 72.512 -27.110 24.934 1.00 41.78 90 ASP O N 1
ATOM 736 C CA . ASP A 1 94 ? 73.619 -26.226 25.254 1.00 41.79 90 ASP O CA 1
ATOM 737 C C . ASP A 1 94 ? 73.495 -25.637 26.676 1.00 41.28 90 ASP O C 1
ATOM 738 O O . ASP A 1 94 ? 74.469 -25.629 27.434 1.00 41.55 90 ASP O O 1
ATOM 743 N N . VAL A 1 95 ? 72.298 -25.164 27.037 1.00 40.25 91 VAL O N 1
ATOM 744 C CA . VAL A 1 95 ? 72.029 -24.614 28.377 1.00 39.13 91 VAL O CA 1
ATOM 745 C C . VAL A 1 95 ? 70.698 -25.116 28.978 1.00 38.90 91 VAL O C 1
ATOM 746 O O . VAL A 1 95 ? 69.624 -24.921 28.384 1.00 38.74 91 VAL O O 1
ATOM 750 N N . VAL A 1 96 ? 70.755 -25.772 30.137 1.00 38.01 92 VAL O N 1
ATOM 751 C CA . VAL A 1 96 ? 69.528 -25.929 30.915 1.00 38.06 92 VAL O CA 1
ATOM 752 C C . VAL A 1 96 ? 69.209 -24.601 31.632 1.00 37.82 92 VAL O C 1
ATOM 753 O O . VAL A 1 96 ? 70.068 -24.013 32.273 1.00 37.25 92 VAL O O 1
ATOM 757 N N . LEU A 1 97 ? 67.976 -24.125 31.494 1.00 37.96 93 LEU O N 1
ATOM 758 C CA . LEU A 1 97 ? 67.484 -23.045 32.342 1.00 38.41 93 LEU O CA 1
ATOM 759 C C . LEU A 1 97 ? 66.625 -23.671 33.443 1.00 38.12 93 LEU O C 1
ATOM 760 O O . LEU A 1 97 ? 65.452 -23.942 33.233 1.00 37.98 93 LEU O O 1
ATOM 765 N N . ASP A 1 98 ? 67.227 -23.943 34.594 1.00 38.24 94 ASP O N 1
ATOM 766 C CA . ASP A 1 98 ? 66.503 -24.580 35.699 1.00 38.94 94 ASP O CA 1
ATOM 767 C C . ASP A 1 98 ? 65.718 -23.546 36.507 1.00 39.16 94 ASP O C 1
ATOM 768 O O . ASP A 1 98 ? 66.273 -22.799 37.307 1.00 38.91 94 ASP O O 1
ATOM 773 N N . CYS A 1 99 ? 64.414 -23.533 36.284 1.00 39.73 95 CYS O N 1
ATOM 774 C CA . CYS A 1 99 ? 63.540 -22.512 36.827 1.00 39.75 95 CYS O CA 1
ATOM 775 C C . CYS A 1 99 ? 62.728 -23.076 37.967 1.00 40.50 95 CYS O C 1
ATOM 776 O O . CYS A 1 99 ? 61.744 -22.472 38.389 1.00 40.68 95 CYS O O 1
ATOM 779 N N . THR A 1 100 ? 63.142 -24.225 38.484 1.00 41.05 96 THR O N 1
ATOM 780 C CA . THR A 1 100 ? 62.331 -24.912 39.480 1.00 41.96 96 THR O CA 1
ATOM 781 C C . THR A 1 100 ? 62.272 -24.155 40.804 1.00 43.39 96 THR O C 1
ATOM 782 O O . THR A 1 100 ? 61.316 -24.285 41.559 1.00 43.38 96 THR O O 1
ATOM 786 N N . GLY A 1 101 ? 63.287 -23.347 41.080 1.00 45.33 97 GLY O N 1
ATOM 787 C CA . GLY A 1 101 ? 63.411 -22.722 42.400 1.00 47.28 97 GLY O CA 1
ATOM 788 C C . GLY A 1 101 ? 63.769 -23.709 43.500 1.00 48.85 97 GLY O C 1
ATOM 789 O O . GLY A 1 101 ? 63.707 -23.378 44.677 1.00 49.24 97 GLY O O 1
ATOM 790 N N . VAL A 1 102 ? 64.141 -24.930 43.123 1.00 50.64 98 VAL O N 1
ATOM 791 C CA . VAL A 1 102 ? 64.457 -25.980 44.107 1.00 51.86 98 VAL O CA 1
ATOM 792 C C . VAL A 1 102 ? 65.767 -26.731 43.835 1.00 52.28 98 VAL O C 1
ATOM 793 O O . VAL A 1 102 ? 66.470 -27.083 44.778 1.00 53.23 98 VAL O O 1
ATOM 797 N N . TYR A 1 103 ? 66.173 -26.852 42.582 1.00 52.58 99 TYR O N 1
ATOM 798 C CA . TYR A 1 103 ? 67.528 -27.296 42.249 1.00 52.81 99 TYR O CA 1
ATOM 799 C C . TYR A 1 103 ? 68.417 -26.054 42.144 1.00 52.25 99 TYR O C 1
ATOM 800 O O . TYR A 1 103 ? 68.171 -25.228 41.287 1.00 52.51 99 TYR O O 1
ATOM 809 N N . GLY A 1 104 ? 69.352 -25.864 43.076 1.00 50.78 100 GLY O N 1
ATOM 810 C CA . GLY A 1 104 ? 70.293 -24.764 43.045 1.00 49.13 100 GLY O CA 1
ATOM 811 C C . GLY A 1 104 ? 71.724 -25.034 43.454 1.00 48.25 100 GLY O C 1
ATOM 812 O O . GLY A 1 104 ? 72.489 -24.136 43.631 1.00 48.06 100 GLY O O 1
ATOM 813 N N . SER A 1 105 ? 72.072 -26.282 43.658 1.00 47.22 101 SER O N 1
ATOM 814 C CA . SER A 1 105 ? 73.401 -26.616 44.123 1.00 46.18 101 SER O CA 1
ATOM 815 C C . SER A 1 105 ? 74.351 -26.994 43.004 1.00 45.13 101 SER O C 1
ATOM 816 O O . SER A 1 105 ? 73.942 -27.231 41.898 1.00 44.60 101 SER O O 1
ATOM 819 N N . ARG A 1 106 ? 75.632 -26.995 43.314 1.00 44.32 102 ARG O N 1
ATOM 820 C CA . ARG A 1 106 ? 76.666 -27.419 42.378 1.00 43.60 102 ARG O CA 1
ATOM 821 C C . ARG A 1 106 ? 76.412 -28.826 41.847 1.00 43.98 102 ARG O C 1
ATOM 822 O O . ARG A 1 106 ? 76.644 -29.092 40.659 1.00 43.66 102 ARG O O 1
ATOM 830 N N . GLU A 1 107 ? 75.935 -29.715 42.723 1.00 43.88 103 GLU O N 1
ATOM 831 C CA . GLU A 1 107 ? 75.688 -31.113 42.345 1.00 44.52 103 GLU O CA 1
ATOM 832 C C . GLU A 1 107 ? 74.395 -31.299 41.537 1.00 43.96 103 GLU O C 1
ATOM 833 O O . GLU A 1 107 ? 74.227 -32.301 40.834 1.00 43.66 103 GLU O O 1
ATOM 839 N N . HIS A 1 108 ? 73.493 -30.329 41.620 1.00 43.29 104 HIS O N 1
ATOM 840 C CA . HIS A 1 108 ? 72.345 -30.330 40.728 1.00 43.07 104 HIS O CA 1
ATOM 841 C C . HIS A 1 108 ? 72.760 -29.925 39.325 1.00 42.20 104 HIS O C 1
ATOM 842 O O . HIS A 1 108 ? 72.295 -30.504 38.352 1.00 41.61 104 HIS O O 1
ATOM 849 N N . GLY A 1 109 ? 73.646 -28.932 39.245 1.00 42.08 105 GLY O N 1
ATOM 850 C CA . GLY A 1 109 ? 74.270 -28.514 37.985 1.00 41.66 105 GLY O CA 1
ATOM 851 C C . GLY A 1 109 ? 75.044 -29.677 37.385 1.00 41.97 105 GLY O C 1
ATOM 852 O O . GLY A 1 109 ? 74.892 -29.986 36.205 1.00 42.12 105 GLY O O 1
ATOM 853 N N . GLU A 1 110 ? 75.844 -30.351 38.206 1.00 41.88 106 GLU O N 1
ATOM 854 C CA . GLU A 1 110 ? 76.597 -31.522 37.739 1.00 42.84 106 GLU O CA 1
ATOM 855 C C . GLU A 1 110 ? 75.699 -32.648 37.204 1.00 42.56 106 GLU O C 1
ATOM 856 O O . GLU A 1 110 ? 76.051 -33.328 36.237 1.00 42.71 106 GLU O O 1
ATOM 862 N N . ALA A 1 111 ? 74.535 -32.840 37.811 1.00 42.44 107 ALA O N 1
ATOM 863 C CA . ALA A 1 111 ? 73.604 -33.856 37.293 1.00 42.43 107 ALA O CA 1
ATOM 864 C C . ALA A 1 111 ? 72.955 -33.445 35.954 1.00 42.06 107 ALA O C 1
ATOM 865 O O . ALA A 1 111 ? 72.652 -34.301 35.122 1.00 41.44 107 ALA O O 1
ATOM 867 N N . HIS A 1 112 ? 72.759 -32.140 35.741 1.00 41.98 108 HIS O N 1
ATOM 868 C CA . HIS A 1 112 ? 72.251 -31.670 34.439 1.00 42.04 108 HIS O CA 1
ATOM 869 C C . HIS A 1 112 ? 73.288 -31.894 33.333 1.00 41.91 108 HIS O C 1
ATOM 870 O O . HIS A 1 112 ? 72.981 -32.430 32.263 1.00 41.55 108 HIS O O 1
ATOM 877 N N . ILE A 1 113 ? 74.515 -31.471 33.618 1.00 41.86 109 ILE O N 1
ATOM 878 C CA . ILE A 1 113 ? 75.648 -31.682 32.744 1.00 41.55 109 ILE O CA 1
ATOM 879 C C . ILE A 1 113 ? 75.830 -33.172 32.439 1.00 41.73 109 ILE O C 1
ATOM 880 O O . ILE A 1 113 ? 75.931 -33.552 31.273 1.00 41.62 109 ILE O O 1
ATOM 885 N N . ALA A 1 114 ? 75.844 -34.006 33.480 1.00 41.99 110 ALA O N 1
ATOM 886 C CA . ALA A 1 114 ? 76.071 -35.454 33.332 1.00 42.33 110 ALA O CA 1
ATOM 887 C C . ALA A 1 114 ? 75.059 -36.073 32.369 1.00 42.78 110 ALA O C 1
ATOM 888 O O . ALA A 1 114 ? 75.402 -36.974 31.583 1.00 42.52 110 ALA O O 1
ATOM 890 N N . ALA A 1 115 ? 73.817 -35.579 32.446 1.00 42.66 111 ALA O N 1
ATOM 891 C CA . ALA A 1 115 ? 72.728 -36.000 31.569 1.00 42.58 111 ALA O CA 1
ATOM 892 C C . ALA A 1 115 ? 72.854 -35.428 30.153 1.00 42.38 111 ALA O C 1
ATOM 893 O O . ALA A 1 115 ? 72.035 -35.728 29.273 1.00 42.99 111 ALA O O 1
ATOM 895 N N . GLY A 1 116 ? 73.867 -34.599 29.929 1.00 41.99 112 GLY O N 1
ATOM 896 C CA . GLY A 1 116 ? 74.193 -34.170 28.573 1.00 42.20 112 GLY O CA 1
ATOM 897 C C . GLY A 1 116 ? 74.090 -32.689 28.282 1.00 42.43 112 GLY O C 1
ATOM 898 O O . GLY A 1 116 ? 74.461 -32.251 27.185 1.00 42.79 112 GLY O O 1
ATOM 899 N N . ALA A 1 117 ? 73.581 -31.916 29.246 1.00 42.20 113 ALA O N 1
ATOM 900 C CA . ALA A 1 117 ? 73.535 -30.459 29.121 1.00 41.62 113 ALA O CA 1
ATOM 901 C C . ALA A 1 117 ? 74.959 -29.899 29.071 1.00 41.14 113 ALA O C 1
ATOM 902 O O . ALA A 1 117 ? 75.834 -30.374 29.795 1.00 41.95 113 ALA O O 1
ATOM 904 N N . LYS A 1 118 ? 75.217 -28.917 28.218 1.00 40.16 114 LYS O N 1
ATOM 905 C CA . LYS A 1 118 ? 76.540 -28.297 28.238 1.00 39.67 114 LYS O CA 1
ATOM 906 C C . LYS A 1 118 ? 76.704 -27.388 29.464 1.00 39.26 114 LYS O C 1
ATOM 907 O O . LYS A 1 118 ? 77.683 -27.513 30.205 1.00 39.71 114 LYS O O 1
ATOM 913 N N . LYS A 1 119 ? 75.755 -26.482 29.685 1.00 37.83 115 LYS O N 1
ATOM 914 C CA . LYS A 1 119 ? 75.823 -25.577 30.840 1.00 36.50 115 LYS O CA 1
ATOM 915 C C . LYS A 1 119 ? 74.455 -25.467 31.523 1.00 35.90 115 LYS O C 1
ATOM 916 O O . LYS A 1 119 ? 73.445 -26.015 31.033 1.00 35.61 115 LYS O O 1
ATOM 922 N N . VAL A 1 120 ? 74.434 -24.776 32.658 1.00 34.90 116 VAL O N 1
ATOM 923 C CA . VAL A 1 120 ? 73.231 -24.641 33.468 1.00 34.40 116 VAL O CA 1
ATOM 924 C C . VAL A 1 120 ? 73.156 -23.223 33.994 1.00 34.02 116 VAL O C 1
ATOM 925 O O . VAL A 1 120 ? 74.148 -22.672 34.474 1.00 34.36 116 VAL O O 1
ATOM 929 N N . LEU A 1 121 ? 71.974 -22.632 33.886 1.00 33.36 117 LEU O N 1
ATOM 930 C CA . LEU A 1 121 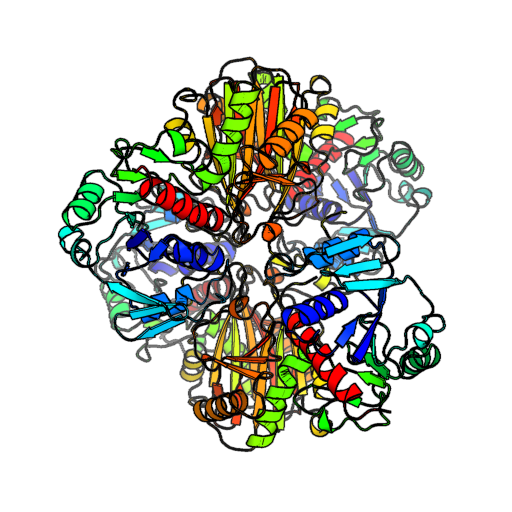? 71.713 -21.343 34.459 1.00 33.01 117 LEU O CA 1
ATOM 931 C C . LEU A 1 121 ? 70.544 -21.487 35.439 1.00 32.88 117 LEU O C 1
ATOM 932 O O . LEU A 1 121 ? 69.416 -21.791 35.035 1.00 32.85 117 LEU O O 1
ATOM 937 N N . PHE A 1 122 ? 70.821 -21.260 36.717 1.00 32.13 118 PHE O N 1
ATOM 938 C CA . PHE A 1 122 ? 69.797 -21.314 37.737 1.00 32.25 118 PHE O CA 1
ATOM 939 C C . PHE A 1 122 ? 69.061 -19.979 37.903 1.00 32.94 118 PHE O C 1
ATOM 940 O O . PHE A 1 122 ? 69.684 -18.916 37.976 1.00 32.48 118 PHE O O 1
ATOM 948 N N . SER A 1 123 ? 67.733 -20.061 37.987 1.00 33.77 119 SER O N 1
ATOM 949 C CA . SER A 1 123 ? 66.856 -18.901 38.095 1.00 34.45 119 SER O CA 1
ATOM 950 C C . SER A 1 123 ? 66.766 -18.405 39.519 1.00 35.48 119 SER O C 1
ATOM 951 O O . SER A 1 123 ? 65.832 -17.699 39.873 1.00 35.3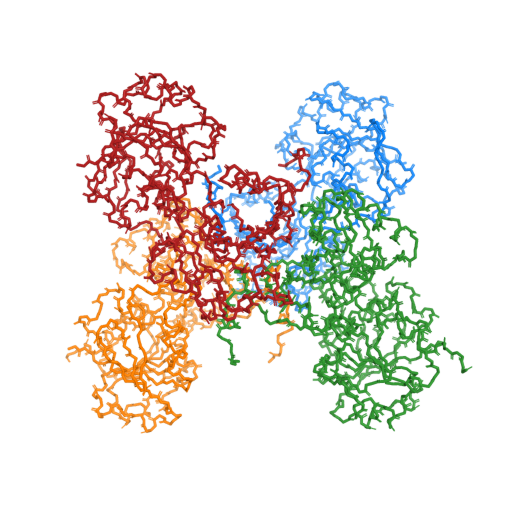4 119 SER O O 1
ATOM 954 N N . HIS A 1 124 ? 67.711 -18.787 40.358 1.00 37.44 120 HIS O N 1
ATOM 955 C CA . HIS A 1 124 ? 67.721 -18.283 41.728 1.00 39.68 120 HIS O CA 1
ATOM 956 C C . HIS A 1 124 ? 69.134 -18.300 42.291 1.00 40.91 120 HIS O C 1
ATOM 957 O O . HIS A 1 124 ? 70.015 -18.966 41.720 1.00 41.00 120 HIS O O 1
ATOM 964 N N . PRO A 1 125 ? 69.362 -17.569 43.409 1.00 42.31 121 PRO O N 1
ATOM 965 C CA . PRO A 1 125 ? 70.710 -17.455 43.965 1.00 43.13 121 PRO O CA 1
ATOM 966 C C . PRO A 1 125 ? 71.365 -18.818 44.101 1.00 44.30 121 PRO O C 1
ATOM 967 O O . PRO A 1 125 ? 72.550 -18.958 43.806 1.00 44.32 121 PRO O O 1
ATOM 971 N N . GLY A 1 126 ? 70.579 -19.803 44.541 1.00 45.41 122 GLY O N 1
ATOM 972 C CA . GLY A 1 126 ? 71.062 -21.164 44.775 1.00 47.10 122 GLY O CA 1
ATOM 973 C C . GLY A 1 126 ? 72.328 -21.228 45.624 1.00 48.18 122 GLY O C 1
ATOM 974 O O . GLY A 1 126 ? 72.577 -20.373 46.495 1.00 47.90 122 GLY O O 1
ATOM 975 N N . SER A 1 127 A 73.149 -22.232 45.345 1.00 48.94 122 SER O N 1
ATOM 976 C CA . SER A 1 127 A 74.337 -22.450 46.147 1.00 50.21 122 SER O CA 1
ATOM 977 C C . SER A 1 127 A 75.392 -21.347 46.091 1.00 50.32 122 SER O C 1
ATOM 978 O O . SER A 1 127 A 75.588 -20.678 45.076 1.00 50.39 122 SER O O 1
ATOM 981 N N . ASN A 1 128 ? 76.054 -21.175 47.227 1.00 50.53 123 ASN O N 1
ATOM 982 C CA . ASN A 1 128 ? 77.036 -20.128 47.423 1.00 50.68 123 ASN O CA 1
ATOM 983 C C . ASN A 1 128 ? 78.418 -20.493 46.843 1.00 49.53 123 ASN O C 1
ATOM 984 O O . ASN A 1 128 ? 79.404 -19.736 46.980 1.00 50.17 123 ASN O O 1
ATOM 989 N N . ASP A 1 129 ? 78.483 -21.657 46.201 1.00 47.53 124 ASP O N 1
ATOM 990 C CA . ASP A 1 129 ? 79.722 -22.163 45.643 1.00 45.52 124 ASP O CA 1
ATOM 991 C C . ASP A 1 129 ? 79.575 -22.582 44.166 1.00 43.52 124 ASP O C 1
ATOM 992 O O . ASP A 1 129 ? 80.164 -23.565 43.729 1.00 43.29 124 ASP O O 1
ATOM 997 N N . LEU A 1 130 A 78.791 -21.830 43.402 1.00 41.01 124 LEU O N 1
ATOM 998 C CA . LEU A 1 130 A 78.711 -22.032 41.952 1.00 38.92 124 LEU O CA 1
ATOM 999 C C . LEU A 1 130 A 79.885 -21.340 41.221 1.00 38.14 124 LEU O C 1
ATOM 1000 O O . LEU A 1 130 A 80.797 -20.823 41.875 1.00 37.90 124 LEU O O 1
ATOM 1005 N N . ASP A 1 131 ? 79.879 -21.357 39.883 1.00 36.86 125 ASP O N 1
ATOM 1006 C CA . ASP A 1 131 ? 80.945 -20.729 39.079 1.00 35.40 125 ASP O CA 1
ATOM 1007 C C . ASP A 1 131 ? 80.817 -19.207 39.004 1.00 35.40 125 ASP O C 1
ATOM 1008 O O . ASP A 1 131 ? 81.820 -18.501 38.909 1.00 34.86 125 ASP O O 1
ATOM 1013 N N . ALA A 1 132 ? 79.575 -18.722 38.971 1.00 34.91 126 ALA O N 1
ATOM 1014 C CA . ALA A 1 132 ? 79.280 -17.294 38.875 1.00 34.75 126 ALA O CA 1
ATOM 1015 C C . ALA A 1 132 ? 77.819 -17.062 39.147 1.00 34.17 126 ALA O C 1
ATOM 1016 O O . ALA A 1 132 ? 76.982 -17.911 38.855 1.00 34.15 126 ALA O O 1
ATOM 1018 N N . THR A 1 133 ? 77.528 -15.890 39.692 1.00 33.69 127 THR O N 1
ATOM 1019 C CA . THR A 1 133 ? 76.172 -15.377 39.794 1.00 33.21 127 THR O CA 1
ATOM 1020 C C . THR A 1 133 ? 76.108 -14.126 38.940 1.00 32.43 127 THR O C 1
ATOM 1021 O O . THR A 1 133 ? 76.863 -13.197 39.183 1.00 33.20 127 THR O O 1
ATOM 1025 N N . VAL A 1 134 ? 75.235 -14.096 37.938 1.00 31.32 128 VAL O N 1
ATOM 1026 C CA . VAL A 1 134 ? 75.148 -12.939 37.043 1.00 30.42 128 VAL O CA 1
ATOM 1027 C C . VAL A 1 134 ? 73.928 -12.068 37.312 1.00 30.48 128 VAL O C 1
ATOM 1028 O O . VAL A 1 134 ? 72.808 -12.568 37.403 1.00 31.14 128 VAL O O 1
ATOM 1032 N N . VAL A 1 135 ? 74.179 -10.775 37.505 1.00 29.90 129 VAL O N 1
ATOM 1033 C CA . VAL A 1 135 ? 73.177 -9.728 37.456 1.00 29.11 129 VAL O CA 1
ATOM 1034 C C . VAL A 1 135 ? 73.524 -8.972 36.177 1.00 29.71 129 VAL O C 1
ATOM 1035 O O . VAL A 1 135 ? 74.437 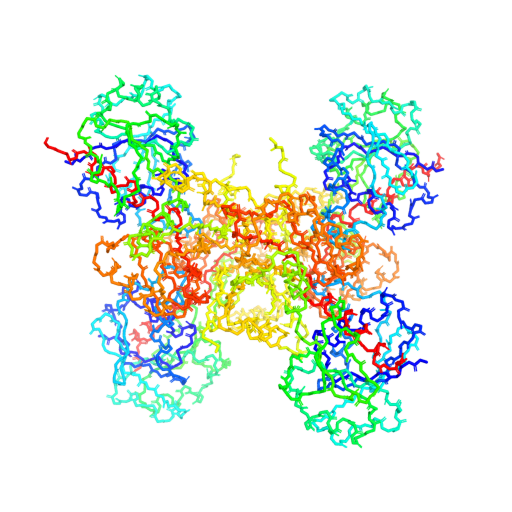-8.130 36.154 1.00 30.14 129 VAL O O 1
ATOM 1039 N N . TYR A 1 136 ? 72.830 -9.326 35.107 1.00 29.58 130 TYR O N 1
ATOM 1040 C CA . TYR A 1 136 ? 73.122 -8.833 33.785 1.00 29.76 130 TYR O CA 1
ATOM 1041 C C . TYR A 1 136 ? 73.019 -7.316 33.708 1.00 30.10 130 TYR O C 1
ATOM 1042 O O . TYR A 1 136 ? 72.071 -6.719 34.218 1.00 29.95 130 TYR O O 1
ATOM 1051 N N . GLY A 1 137 ? 74.027 -6.705 33.089 1.00 30.48 131 GLY O N 1
ATOM 1052 C CA . GLY A 1 137 ? 74.161 -5.254 33.043 1.00 30.46 131 GLY O CA 1
ATOM 1053 C C . GLY A 1 137 ? 75.190 -4.758 34.045 1.00 30.63 131 GLY O C 1
ATOM 1054 O O . GLY A 1 137 ? 75.648 -3.622 33.970 1.00 30.80 131 GLY O O 1
ATOM 1055 N N . VAL A 1 138 ? 75.544 -5.611 34.997 1.00 30.38 132 VAL O N 1
ATOM 1056 C CA . VAL A 1 138 ? 76.461 -5.227 36.049 1.00 30.58 132 VAL O CA 1
ATOM 1057 C C . VAL A 1 138 ? 77.718 -6.057 35.931 1.00 31.31 132 VAL O C 1
ATOM 1058 O O . VAL A 1 138 ? 78.807 -5.514 35.930 1.00 31.11 132 VAL O O 1
ATOM 1062 N N . ASN A 1 139 ? 77.573 -7.378 35.833 1.00 32.01 133 ASN O N 1
ATOM 1063 C CA . ASN A 1 139 ? 78.762 -8.222 35.807 1.00 32.85 133 ASN O CA 1
ATOM 1064 C C . ASN A 1 139 ? 78.833 -9.410 34.819 1.00 34.18 133 ASN O C 1
ATOM 1065 O O . ASN A 1 139 ? 79.496 -10.411 35.121 1.00 34.15 133 ASN O O 1
ATOM 1070 N N . GLN A 1 140 ? 78.189 -9.314 33.655 1.00 35.35 134 GLN O N 1
ATOM 1071 C CA . GLN A 1 140 ? 78.274 -10.426 32.689 1.00 37.36 134 GLN O CA 1
ATOM 1072 C C . GLN A 1 140 ? 79.679 -10.580 32.100 1.00 39.30 134 GLN O C 1
ATOM 1073 O O . GLN A 1 140 ? 79.971 -11.582 31.432 1.00 39.41 134 GLN O O 1
ATOM 1079 N N . ASP A 1 141 ? 80.520 -9.564 32.300 1.00 41.17 135 ASP O N 1
ATOM 1080 C CA . ASP A 1 141 ? 81.893 -9.621 31.823 1.00 43.54 135 ASP O CA 1
ATOM 1081 C C . ASP A 1 141 ? 82.785 -10.391 32.810 1.00 43.97 135 ASP O C 1
ATOM 1082 O O . ASP A 1 141 ? 83.970 -10.602 32.565 1.00 43.94 135 ASP O O 1
ATOM 1087 N N . GLN A 1 142 ? 82.211 -10.830 33.922 1.00 44.41 136 GLN O N 1
ATOM 1088 C CA . GLN A 1 142 ? 82.961 -11.694 34.808 1.00 45.31 136 GLN O CA 1
ATOM 1089 C C . GLN A 1 142 ? 82.825 -13.126 34.322 1.00 45.68 136 GLN O C 1
ATOM 1090 O O . GLN A 1 142 ? 83.528 -14.008 34.813 1.00 45.57 136 GLN O O 1
ATOM 1096 N N . LEU A 1 143 ? 81.930 -13.334 33.348 1.00 46.19 137 LEU O N 1
ATOM 1097 C CA . LEU A 1 143 ? 81.652 -14.659 32.784 1.00 46.67 137 LEU O CA 1
ATOM 1098 C C . LEU A 1 143 ? 82.798 -15.213 31.941 1.00 47.20 137 LEU O C 1
ATOM 1099 O O . LEU A 1 143 ? 83.471 -14.491 31.214 1.00 46.90 137 LEU O O 1
ATOM 1104 N N . ARG A 1 144 ? 83.006 -16.516 32.054 1.00 48.27 138 ARG O N 1
ATOM 1105 C CA . ARG A 1 144 ? 84.067 -17.190 31.330 1.00 48.97 138 ARG O CA 1
ATOM 1106 C C . ARG A 1 144 ? 83.541 -18.473 30.723 1.00 49.09 138 ARG O C 1
ATOM 1107 O O . ARG A 1 144 ? 82.510 -19.022 31.161 1.00 48.64 138 ARG O O 1
ATOM 1115 N N . ALA A 1 145 ? 84.288 -18.953 29.730 1.00 49.42 139 ALA O N 1
ATOM 1116 C CA . ALA A 1 145 ? 83.924 -20.131 28.958 1.00 49.49 139 ALA O CA 1
ATOM 1117 C C . ALA A 1 145 ? 83.824 -21.363 29.842 1.00 49.47 139 ALA O C 1
ATOM 1118 O O . ALA A 1 145 ? 82.922 -22.183 29.656 1.00 50.28 139 ALA O O 1
ATOM 1120 N N . GLU A 1 146 ? 84.722 -21.481 30.820 1.00 49.06 140 GLU O N 1
ATOM 1121 C CA . GLU A 1 146 ? 84.720 -22.653 31.691 1.00 48.48 140 GLU O CA 1
ATOM 1122 C C . GLU A 1 146 ? 83.700 -22.579 32.841 1.00 47.04 140 GLU O C 1
ATOM 1123 O O . GLU A 1 146 ? 83.606 -23.510 33.649 1.00 47.02 140 GLU O O 1
ATOM 1129 N N . HIS A 1 147 ? 82.949 -21.481 32.923 1.00 45.17 141 HIS O N 1
ATOM 1130 C CA . HIS A 1 147 ? 81.843 -21.404 33.877 1.00 43.74 141 HIS O CA 1
ATOM 1131 C C . HIS A 1 147 ? 80.674 -22.181 33.297 1.00 42.85 141 HIS O C 1
ATOM 1132 O O . HIS A 1 147 ? 80.109 -21.791 32.258 1.00 42.72 141 HIS O O 1
ATOM 1139 N N . ARG A 1 148 ? 80.331 -23.280 33.970 1.00 41.32 142 ARG O N 1
ATOM 1140 C CA . ARG A 1 148 ? 79.335 -24.239 33.479 1.00 40.28 142 ARG O CA 1
ATOM 1141 C C . ARG A 1 148 ? 78.042 -24.209 34.315 1.00 39.12 142 ARG O C 1
ATOM 1142 O O . ARG A 1 148 ? 76.961 -24.516 33.820 1.00 38.77 142 ARG O O 1
ATOM 1150 N N . ILE A 1 149 ? 78.174 -23.852 35.588 1.00 38.14 143 ILE O N 1
ATOM 1151 C CA . ILE A 1 149 ? 77.069 -23.877 36.515 1.00 36.39 143 ILE O CA 1
ATOM 1152 C C . ILE A 1 149 ? 76.946 -22.484 37.104 1.00 35.56 143 ILE O C 1
ATOM 1153 O O . ILE A 1 149 ? 77.638 -22.130 38.075 1.00 34.38 143 ILE O O 1
ATOM 1158 N N . VAL A 1 150 ? 76.030 -21.717 36.510 1.00 34.63 144 VAL O N 1
ATOM 1159 C CA . VAL A 1 150 ? 75.862 -20.294 36.787 1.00 33.46 144 VAL O CA 1
ATOM 1160 C C . VAL A 1 150 ? 74.528 -20.027 37.467 1.00 33.75 144 VAL O C 1
ATOM 1161 O O . VAL A 1 150 ? 73.545 -20.733 37.205 1.00 33.98 144 VAL O O 1
ATOM 1165 N N . SER A 1 151 ? 74.497 -19.033 38.358 1.00 33.57 145 SER O N 1
ATOM 1166 C CA . SER A 1 151 ? 73.226 -18.531 38.902 1.00 33.82 145 SER O CA 1
ATOM 1167 C C . SER A 1 151 ? 72.913 -17.137 38.370 1.00 34.15 145 SER O C 1
ATOM 1168 O O . SER A 1 151 ? 73.820 -16.315 38.190 1.00 33.69 145 SER O O 1
ATOM 1171 N N . ASN A 1 152 ? 71.647 -16.853 38.162 1.00 33.83 146 ASN O N 1
ATOM 1172 C CA . ASN A 1 152 ? 71.223 -15.583 37.632 1.00 34.00 146 ASN O CA 1
ATOM 1173 C C . ASN A 1 152 ? 70.727 -14.597 38.673 1.00 33.86 146 ASN O C 1
ATOM 1174 O O . ASN A 1 152 ? 70.081 -13.662 38.342 1.00 33.59 146 ASN O O 1
ATOM 1179 N N . ALA A 1 153 ? 70.995 -14.861 39.933 1.00 33.37 147 ALA O N 1
ATOM 1180 C CA . ALA A 1 153 ? 70.541 -14.007 41.006 1.00 33.78 147 ALA O CA 1
ATOM 1181 C C . ALA A 1 153 ? 69.022 -14.143 41.229 1.00 33.74 147 ALA O C 1
ATOM 1182 O O . ALA A 1 153 ? 68.452 -15.087 40.816 1.00 34.86 147 ALA O O 1
ATOM 1184 N N . SER A 1 154 ? 68.365 -13.208 41.860 1.00 33.37 148 SER O N 1
ATOM 1185 C CA . SER A 1 154 ? 66.936 -13.337 42.023 1.00 33.58 148 SER O CA 1
ATOM 1186 C C . SER A 1 154 ? 66.216 -12.169 41.405 1.00 33.99 148 SER O C 1
ATOM 1187 O O . SER A 1 154 ? 66.807 -11.151 41.204 1.00 34.28 148 SER O O 1
ATOM 1190 N N . CYS A 1 155 ? 64.950 -12.309 41.076 1.00 34.22 149 CYS O N 1
ATOM 1191 C CA . CYS A 1 155 ? 64.248 -11.172 40.469 1.00 34.95 149 CYS O CA 1
ATOM 1192 C C . CYS A 1 155 ? 64.418 -9.878 41.270 1.00 33.67 149 CYS O C 1
ATOM 1193 O O . CYS A 1 155 ? 64.733 -8.833 40.696 1.00 33.73 149 CYS O O 1
ATOM 1196 N N . THR A 1 156 ? 64.290 -9.949 42.587 1.00 32.45 150 THR O N 1
ATOM 1197 C CA . THR A 1 156 ? 64.314 -8.718 43.394 1.00 32.02 150 THR O CA 1
ATOM 1198 C C . THR A 1 156 ? 65.711 -8.108 43.549 1.00 31.42 150 THR O C 1
ATOM 1199 O O . THR A 1 156 ? 65.874 -6.890 43.545 1.00 30.81 150 THR O O 1
ATOM 1203 N N . THR A 1 157 ? 66.699 -8.990 43.680 1.00 30.49 151 THR O N 1
ATOM 1204 C CA . THR A 1 157 ? 68.109 -8.685 43.589 1.00 30.08 151 THR O CA 1
ATOM 1205 C C . THR A 1 157 ? 68.445 -8.013 42.261 1.00 29.73 151 THR O C 1
ATOM 1206 O O . THR A 1 157 ? 69.131 -6.997 42.246 1.00 29.77 151 THR O O 1
ATOM 1210 N N . ASN A 1 158 ? 67.931 -8.567 41.161 1.00 29.27 152 ASN O N 1
ATOM 1211 C CA . ASN A 1 158 ? 68.108 -7.980 39.857 1.00 29.14 152 ASN O CA 1
ATOM 1212 C C . ASN A 1 158 ? 67.586 -6.574 39.712 1.00 28.82 152 ASN O C 1
ATOM 1213 O O . ASN A 1 158 ? 68.230 -5.758 39.037 1.00 28.69 152 ASN O O 1
ATOM 1218 N N . CYS A 1 159 ? 66.435 -6.290 40.320 1.00 27.81 153 CYS O N 1
ATOM 1219 C CA . CYS A 1 159 ? 65.881 -4.938 40.245 1.00 28.08 153 CYS O CA 1
ATOM 1220 C C . CYS A 1 159 ? 66.812 -3.934 40.915 1.00 26.42 153 CYS O C 1
ATOM 1221 O O . CYS A 1 159 ? 67.001 -2.862 40.396 1.00 27.53 153 CYS O O 1
ATOM 1224 N N . ILE A 1 160 ? 67.416 -4.275 42.042 1.00 24.43 154 ILE O N 1
ATOM 1225 C CA . ILE A 1 160 ? 68.034 -3.234 42.874 1.00 23.60 154 ILE O CA 1
ATOM 1226 C C . ILE A 1 160 ? 69.573 -3.156 42.825 1.00 23.96 154 ILE O C 1
ATOM 1227 O O . ILE A 1 160 ? 70.168 -2.093 43.050 1.00 23.92 154 ILE O O 1
ATOM 1232 N N . ILE A 1 161 ? 70.211 -4.290 42.558 1.00 24.73 155 ILE O N 1
ATOM 1233 C CA . ILE A 1 161 ? 71.661 -4.345 42.519 1.00 25.19 155 ILE O CA 1
ATOM 1234 C C . ILE A 1 161 ? 72.224 -3.282 41.549 1.00 25.10 155 ILE O C 1
ATOM 1235 O O . ILE A 1 161 ? 73.120 -2.543 41.945 1.00 25.94 155 ILE O O 1
ATOM 1240 N N . PRO A 1 162 ? 71.654 -3.150 40.320 1.00 24.42 156 PRO O N 1
ATOM 1241 C CA . PRO A 1 162 ? 72.216 -2.168 39.401 1.00 24.91 156 PRO O CA 1
ATOM 1242 C C . PRO A 1 162 ? 72.176 -0.756 39.969 1.00 25.17 156 PRO O C 1
ATOM 1243 O O . PRO A 1 162 ? 73.146 0.007 39.840 1.00 25.05 156 PRO O O 1
ATOM 1247 N N . VAL A 1 163 ? 71.076 -0.430 40.632 1.00 25.84 157 VAL O N 1
ATOM 1248 C CA . VAL A 1 163 ? 70.919 0.894 41.212 1.00 25.85 157 VAL O CA 1
ATOM 1249 C C . VAL A 1 163 ? 71.919 1.062 42.358 1.00 26.56 157 VAL O C 1
ATOM 1250 O O . VAL A 1 163 ? 72.518 2.098 42.494 1.00 26.68 157 VAL O O 1
ATOM 1254 N N . ILE A 1 164 ? 72.135 0.010 43.145 1.00 27.35 158 ILE O N 1
ATOM 1255 C CA . ILE A 1 164 ? 73.113 0.060 44.230 1.00 27.29 158 ILE O CA 1
ATOM 1256 C C . ILE A 1 164 ? 74.536 0.293 43.683 1.00 28.05 158 ILE O C 1
ATOM 1257 O O . ILE A 1 164 ? 75.311 1.106 44.226 1.00 27.73 158 ILE O O 1
ATOM 1262 N N . LYS A 1 165 ? 74.873 -0.411 42.615 1.00 28.25 159 LYS O N 1
ATOM 1263 C CA . LYS A 1 165 ? 76.167 -0.231 41.984 1.00 29.80 159 LYS O CA 1
ATOM 1264 C C . LYS A 1 165 ? 76.366 1.194 41.477 1.00 30.06 159 LYS O C 1
ATOM 1265 O O . LYS A 1 165 ? 77.393 1.799 41.728 1.00 30.53 159 LYS O O 1
ATOM 1271 N N . LEU A 1 166 ? 75.385 1.723 40.756 1.00 30.29 160 LEU O N 1
ATOM 1272 C CA . LEU A 1 166 ? 75.433 3.118 40.320 1.00 30.11 160 LEU O CA 1
ATOM 1273 C C . LEU A 1 166 ? 75.711 4.095 41.454 1.00 30.32 160 LEU O C 1
ATOM 1274 O O . LEU A 1 166 ? 76.574 4.967 41.319 1.00 31.30 160 LEU O O 1
ATOM 1279 N N . LEU A 1 167 ? 74.994 3.938 42.562 1.00 29.86 161 LEU O N 1
ATOM 1280 C CA . LEU A 1 167 ? 75.127 4.843 43.695 1.00 30.14 161 LEU O CA 1
ATOM 1281 C C . LEU A 1 167 ? 76.445 4.665 44.465 1.00 30.81 161 LEU O C 1
ATOM 1282 O O . LEU A 1 167 ? 76.991 5.619 44.994 1.00 31.04 161 LEU O O 1
ATOM 1287 N N . ASP A 1 168 ? 76.929 3.433 44.546 1.00 32.03 162 ASP O N 1
ATOM 1288 C CA . ASP A 1 168 ? 78.199 3.150 45.208 1.00 32.33 162 ASP O CA 1
ATOM 1289 C C . ASP A 1 168 ? 79.361 3.721 44.412 1.00 32.66 162 ASP O C 1
ATOM 1290 O O . ASP A 1 168 ? 80.270 4.318 44.998 1.00 32.83 162 ASP O O 1
ATOM 1295 N N . ASP A 1 169 ? 79.316 3.566 43.088 1.00 32.63 163 ASP O N 1
ATOM 1296 C CA . ASP A 1 169 ? 80.344 4.142 42.223 1.00 33.56 163 ASP O CA 1
ATOM 1297 C C . ASP A 1 169 ? 80.464 5.675 42.298 1.00 33.73 163 ASP O C 1
ATOM 1298 O O . ASP A 1 169 ? 81.559 6.203 42.443 1.00 34.07 163 ASP O O 1
ATOM 1303 N N . ALA A 1 170 ? 79.339 6.370 42.233 1.00 33.62 164 ALA O N 1
ATOM 1304 C CA . ALA A 1 170 ? 79.328 7.816 42.259 1.00 33.18 164 ALA O CA 1
ATOM 1305 C C . ALA A 1 170 ? 79.655 8.415 43.628 1.00 33.32 164 ALA O C 1
ATOM 1306 O O . ALA A 1 170 ? 80.403 9.388 43.703 1.00 33.74 164 ALA O O 1
ATOM 1308 N N . TYR A 1 171 ? 79.105 7.847 44.705 1.00 33.52 165 TYR O N 1
ATOM 1309 C CA . TYR A 1 171 ? 79.158 8.504 46.029 1.00 33.16 165 TYR O CA 1
ATOM 1310 C C . TYR A 1 171 ? 79.711 7.672 47.196 1.00 33.33 165 TYR O C 1
ATOM 1311 O O . TYR A 1 171 ? 79.897 8.201 48.299 1.00 33.41 165 TYR O O 1
ATOM 1320 N N . GLY A 1 172 ? 79.962 6.381 46.971 1.00 33.21 166 GLY O N 1
ATOM 1321 C CA . GLY A 1 172 ? 80.486 5.525 48.030 1.00 33.15 166 GLY O CA 1
ATOM 1322 C C . GLY A 1 172 ? 79.475 5.188 49.121 1.00 33.57 166 GLY O C 1
ATOM 1323 O O . GLY A 1 172 ? 79.316 5.924 50.089 1.00 34.17 166 GLY O O 1
ATOM 1324 N N . ILE A 1 173 ? 78.814 4.049 48.982 1.00 33.24 167 ILE O N 1
ATOM 1325 C CA . ILE A 1 173 ? 77.859 3.581 49.987 1.00 33.09 167 ILE O CA 1
ATOM 1326 C C . ILE A 1 173 ? 78.568 3.167 51.281 1.00 33.06 167 ILE O C 1
ATOM 1327 O O . ILE A 1 173 ? 79.556 2.429 51.251 1.00 33.11 167 ILE O O 1
ATOM 1332 N N . GLU A 1 174 ? 78.074 3.683 52.405 1.00 32.99 168 GLU O N 1
ATOM 1333 C CA . GLU A 1 174 ? 78.554 3.291 53.727 1.00 33.51 168 GLU O CA 1
ATOM 1334 C C . GLU A 1 174 ? 77.612 2.289 54.386 1.00 32.88 168 GLU O C 1
ATOM 1335 O O . GLU A 1 174 ? 78.044 1.237 54.826 1.00 32.85 168 GLU O O 1
ATOM 1341 N N . SER A 1 175 ? 76.324 2.618 54.472 1.00 32.36 169 SER O N 1
ATOM 1342 C CA . SER A 1 175 ? 75.346 1.644 54.948 1.00 32.21 169 SER O CA 1
ATOM 1343 C C . SER A 1 175 ? 74.046 1.726 54.145 1.00 31.37 169 SER O C 1
ATOM 1344 O O . SER A 1 175 ? 73.753 2.748 53.524 1.00 31.55 169 SER O O 1
ATOM 1347 N N . GLY A 1 176 ? 73.280 0.643 54.157 1.00 30.12 170 GLY O N 1
ATOM 1348 C CA . GLY A 1 176 ? 72.065 0.563 53.375 1.00 29.27 170 GLY O CA 1
ATOM 1349 C C . GLY A 1 176 ? 70.964 -0.201 54.072 1.00 28.37 170 GLY O C 1
ATOM 1350 O O . GLY A 1 176 ? 71.227 -1.116 54.863 1.00 27.96 170 GLY O O 1
ATOM 1351 N N . THR A 1 177 ? 69.723 0.193 53.779 1.00 27.38 171 THR O N 1
ATOM 1352 C CA . THR A 1 177 ? 68.530 -0.480 54.315 1.00 26.42 171 THR O CA 1
ATOM 1353 C C . THR A 1 177 ? 67.387 -0.437 53.291 1.00 25.63 171 THR O C 1
ATOM 1354 O O . THR A 1 177 ? 67.205 0.576 52.624 1.00 25.16 171 THR O O 1
ATOM 1358 N N . VAL A 1 178 ? 66.643 -1.534 53.137 1.00 25.26 172 VAL O N 1
ATOM 1359 C CA . VAL A 1 178 ? 65.666 -1.622 52.036 1.00 24.55 172 VAL O CA 1
ATOM 1360 C C . VAL A 1 178 ? 64.340 -2.150 52.515 1.00 24.01 172 VAL O C 1
ATOM 1361 O O . VAL A 1 178 ? 64.306 -3.017 53.386 1.00 23.32 172 VAL O O 1
ATOM 1365 N N . THR A 1 179 ? 63.261 -1.631 51.926 1.00 22.84 173 THR O N 1
ATOM 1366 C CA . THR A 1 179 ? 61.940 -2.178 52.106 1.00 21.58 173 THR O CA 1
ATOM 1367 C C . THR A 1 179 ? 61.414 -2.526 50.745 1.00 22.09 173 THR O C 1
ATOM 1368 O O . THR A 1 179 ? 61.385 -1.655 49.866 1.00 21.99 173 THR O O 1
ATOM 1372 N N . THR A 1 180 ? 60.973 -3.772 50.568 1.00 21.24 174 THR O N 1
ATOM 1373 C CA . THR A 1 180 ? 60.368 -4.160 49.317 1.00 22.98 174 THR O CA 1
ATOM 1374 C C . THR A 1 180 ? 58.857 -4.199 49.516 1.00 23.70 174 THR O C 1
ATOM 1375 O O . THR A 1 180 ? 58.384 -4.723 50.522 1.00 23.13 174 THR O O 1
ATOM 1379 N N . ILE A 1 181 ? 58.121 -3.621 48.571 1.00 24.41 175 ILE O N 1
ATOM 1380 C CA . ILE A 1 181 ? 56.670 -3.663 48.595 1.00 25.63 175 ILE O CA 1
ATOM 1381 C C . ILE A 1 181 ? 56.196 -4.556 47.466 1.00 27.18 175 ILE O C 1
ATOM 1382 O O . ILE A 1 181 ? 56.176 -4.126 46.326 1.00 27.55 175 ILE O O 1
ATOM 1387 N N . HIS A 1 182 ? 55.827 -5.790 47.818 1.00 28.80 176 HIS O N 1
ATOM 1388 C CA . HIS A 1 182 ? 55.512 -6.873 46.904 1.00 31.51 176 HIS O CA 1
ATOM 1389 C C . HIS A 1 182 ? 54.018 -6.926 46.602 1.00 33.43 176 HIS O C 1
ATOM 1390 O O . HIS A 1 182 ? 53.178 -6.639 47.470 1.00 33.12 176 HIS O O 1
ATOM 1397 N N . SER A 1 183 ? 53.713 -7.373 45.406 1.00 35.76 177 SER O N 1
ATOM 1398 C CA . SER A 1 183 ? 52.374 -7.628 44.935 1.00 39.43 177 SER O CA 1
ATOM 1399 C C . SER A 1 183 ? 52.089 -9.098 45.061 1.00 40.98 177 SER O C 1
ATOM 1400 O O . SER A 1 183 ? 52.760 -9.791 45.758 1.00 40.37 177 SER O O 1
ATOM 1403 N N . ALA A 1 184 ? 51.130 -9.571 44.283 1.00 44.00 178 ALA O N 1
ATOM 1404 C CA . ALA A 1 184 ? 50.647 -10.953 44.364 1.00 46.31 178 ALA O CA 1
ATOM 1405 C C . ALA A 1 184 ? 51.732 -11.861 43.818 1.00 48.03 178 ALA O C 1
ATOM 1406 O O . ALA A 1 184 ? 51.743 -12.238 42.669 1.00 48.69 178 ALA O O 1
ATOM 1408 N N . MET A 1 185 ? 52.616 -12.223 44.736 1.00 49.78 179 MET O N 1
ATOM 1409 C CA . MET A 1 185 ? 53.886 -12.857 44.523 1.00 50.87 179 MET O CA 1
ATOM 1410 C C . MET A 1 185 ? 54.064 -13.943 45.574 1.00 50.96 179 MET O C 1
ATOM 1411 O O . MET A 1 185 ? 53.548 -13.856 46.677 1.00 50.31 179 MET O O 1
ATOM 1416 N N . ASP A 1 197 ? 55.976 -20.244 57.855 1.00 54.23 192 ASP O N 1
ATOM 1417 C CA . ASP A 1 197 ? 54.962 -19.456 57.168 1.00 54.23 192 ASP O CA 1
ATOM 1418 C C . ASP A 1 197 ? 53.947 -18.974 58.187 1.00 53.26 192 ASP O C 1
ATOM 1419 O O . ASP A 1 197 ? 52.791 -19.386 58.193 1.00 53.14 192 ASP O O 1
ATOM 1424 N N . LEU A 1 198 ? 54.404 -18.072 59.040 1.00 52.04 193 LEU O N 1
ATOM 1425 C CA . LEU A 1 198 ? 53.629 -17.582 60.164 1.00 50.80 193 LEU O CA 1
ATOM 1426 C C . LEU A 1 198 ? 52.317 -16.875 59.873 1.00 49.61 193 LEU O C 1
ATOM 1427 O O . LEU A 1 198 ? 51.337 -17.121 60.553 1.00 49.66 193 LEU O O 1
ATOM 1432 N N . ARG A 1 199 ? 52.279 -16.009 58.874 1.00 47.76 194 ARG O N 1
ATOM 1433 C CA . ARG A 1 199 ? 51.065 -15.249 58.617 1.00 46.11 194 ARG O CA 1
ATOM 1434 C C . ARG A 1 199 ? 50.165 -15.731 57.489 1.00 46.38 194 ARG O C 1
ATOM 1435 O O . ARG A 1 199 ? 49.274 -15.005 57.088 1.00 46.49 194 ARG O O 1
ATOM 1443 N N . ARG A 1 200 ? 50.363 -16.929 56.962 1.00 46.68 195 ARG O N 1
ATOM 1444 C CA . ARG A 1 200 ? 49.516 -17.304 55.826 1.00 47.19 195 ARG O CA 1
ATOM 1445 C C . ARG A 1 200 ? 48.177 -17.900 56.248 1.00 46.79 195 ARG O C 1
ATOM 1446 O O . ARG A 1 200 ? 47.169 -17.707 55.577 1.00 46.51 195 ARG O O 1
ATOM 1454 N N . THR A 1 201 ? 48.164 -18.569 57.394 1.00 46.53 196 THR O N 1
ATOM 1455 C CA . THR A 1 201 ? 46.922 -19.119 57.971 1.00 47.10 196 THR O CA 1
ATOM 1456 C C . THR A 1 201 ? 45.781 -18.106 58.253 1.00 46.75 196 THR O C 1
ATOM 1457 O O . THR A 1 201 ? 44.680 -18.497 58.682 1.00 47.16 196 THR O O 1
ATOM 1461 N N . ARG A 1 202 ? 46.031 -16.822 58.025 1.00 46.07 197 ARG O N 1
ATOM 1462 C CA . ARG A 1 202 ? 45.008 -15.788 58.291 1.00 45.43 197 ARG O CA 1
ATOM 1463 C C . ARG A 1 202 ? 43.829 -15.841 57.349 1.00 44.60 197 ARG O C 1
ATOM 1464 O O . ARG A 1 202 ? 43.928 -16.430 56.289 1.00 45.63 197 ARG O O 1
ATOM 1472 N N . ALA A 1 203 ? 42.718 -15.221 57.722 1.00 43.34 198 ALA O N 1
ATOM 1473 C CA . ALA A 1 203 ? 41.621 -15.068 56.779 1.00 42.59 198 ALA O CA 1
ATOM 1474 C C . ALA A 1 203 ? 41.891 -13.901 55.799 1.00 42.59 198 ALA O C 1
ATOM 1475 O O . ALA A 1 203 ? 42.930 -13.205 55.884 1.00 42.45 198 ALA O O 1
ATOM 1477 N N . ALA A 1 204 ? 40.977 -13.711 54.847 1.00 41.62 199 ALA O N 1
ATOM 1478 C CA . ALA A 1 204 ? 41.074 -12.603 53.900 1.00 40.42 199 ALA O CA 1
ATOM 1479 C C . ALA A 1 204 ? 40.716 -11.304 54.620 1.00 39.39 199 ALA O C 1
ATOM 1480 O O . ALA A 1 204 ? 39.614 -11.186 55.179 1.00 39.76 199 ALA O O 1
ATOM 1482 N N . SER A 1 205 ? 41.640 -10.335 54.626 1.00 37.33 200 SER O N 1
ATOM 1483 C CA . SER A 1 205 ? 41.359 -9.068 55.302 1.00 35.12 200 SER O CA 1
ATOM 1484 C C . SER A 1 205 ? 41.791 -7.820 54.544 1.00 33.88 200 SER O C 1
ATOM 1485 O O . SER A 1 205 ? 41.529 -6.701 55.012 1.00 32.90 200 SER O O 1
ATOM 1488 N N . GLN A 1 206 ? 42.449 -8.028 53.392 1.00 32.91 201 GLN O N 1
ATOM 1489 C CA . GLN A 1 206 ? 43.032 -6.975 52.551 1.00 31.68 201 GLN O CA 1
ATOM 1490 C C . GLN A 1 206 ? 44.064 -6.172 53.317 1.00 29.90 201 GLN O C 1
ATOM 1491 O O . GLN A 1 206 ? 43.936 -4.965 53.491 1.00 29.74 201 GLN O O 1
ATOM 1497 N N . SER A 1 207 ? 45.099 -6.871 53.754 1.00 27.52 202 SER O N 1
ATOM 1498 C CA . SER A 1 207 ? 46.092 -6.338 54.650 1.00 24.64 202 SER O CA 1
ATOM 1499 C C . SER A 1 207 ? 47.420 -6.091 53.996 1.00 22.95 202 SER O C 1
ATOM 1500 O O . SER A 1 207 ? 47.746 -6.698 53.007 1.00 22.64 202 SER O O 1
ATOM 1503 N N . ILE A 1 208 ? 48.193 -5.204 54.616 1.00 21.42 203 ILE O N 1
ATOM 1504 C CA . ILE A 1 208 ? 49.606 -5.147 54.447 1.00 19.91 203 ILE O CA 1
ATOM 1505 C C . ILE A 1 208 ? 50.148 -6.269 55.308 1.00 19.34 203 ILE O C 1
ATOM 1506 O O . ILE A 1 208 ? 49.849 -6.355 56.499 1.00 19.53 203 ILE O O 1
ATOM 1511 N N . ILE A 1 209 ? 50.883 -7.170 54.676 1.00 18.28 204 ILE O N 1
ATOM 1512 C CA . ILE A 1 209 ? 51.395 -8.378 55.304 1.00 17.21 204 ILE O CA 1
ATOM 1513 C C . ILE A 1 209 ? 52.922 -8.406 55.217 1.00 17.10 204 ILE O C 1
ATOM 1514 O O . ILE A 1 209 ? 53.468 -8.506 54.134 1.00 16.90 204 ILE O O 1
ATOM 1519 N N . PRO A 1 210 ? 53.607 -8.289 56.361 1.00 17.71 205 PRO O N 1
ATOM 1520 C CA . PRO A 1 210 ? 55.063 -8.495 56.469 1.00 18.74 205 PRO O CA 1
ATOM 1521 C C . PRO A 1 210 ? 55.451 -9.897 56.015 1.00 20.11 205 PRO O C 1
ATOM 1522 O O . PRO A 1 210 ? 54.773 -10.845 56.359 1.00 19.69 205 PRO O O 1
ATOM 1526 N N . VAL A 1 211 ? 56.508 -10.011 55.218 1.00 21.53 206 VAL O N 1
ATOM 1527 C CA . VAL A 1 211 ? 56.975 -11.294 54.741 1.00 22.53 206 VAL O CA 1
ATOM 1528 C C . VAL A 1 211 ? 58.472 -11.302 54.846 1.00 24.25 206 VAL O C 1
ATOM 1529 O O . VAL A 1 211 ? 59.117 -10.249 54.844 1.00 23.16 206 VAL O O 1
ATOM 1533 N N . ASP A 1 212 ? 59.020 -12.510 54.963 1.00 26.19 207 ASP O N 1
ATOM 1534 C CA . ASP A 1 212 ? 60.449 -12.667 55.075 1.00 28.09 207 ASP O CA 1
ATOM 1535 C C . ASP A 1 212 ? 61.003 -12.369 53.715 1.00 27.80 207 ASP O C 1
ATOM 1536 O O . ASP A 1 212 ? 60.353 -12.641 52.699 1.00 27.15 207 ASP O O 1
ATOM 1541 N N . THR A 1 213 ? 62.197 -11.792 53.715 1.00 27.61 208 THR O N 1
ATOM 1542 C CA . THR A 1 213 ? 62.877 -11.420 52.505 1.00 27.31 208 THR O CA 1
ATOM 1543 C C . THR A 1 213 ? 64.351 -11.812 52.593 1.00 27.76 208 THR O C 1
ATOM 1544 O O . THR A 1 213 ? 64.940 -11.830 53.674 1.00 27.15 208 THR O O 1
ATOM 1548 N N . LYS A 1 214 ? 64.949 -12.091 51.441 1.00 28.52 209 LYS O N 1
ATOM 1549 C CA . LYS A 1 214 ? 66.346 -12.524 51.351 1.00 29.61 209 LYS O CA 1
ATOM 1550 C C . LYS A 1 214 ? 67.212 -11.480 50.669 1.00 29.13 209 LYS O C 1
ATOM 1551 O O . LYS A 1 214 ? 68.376 -11.745 50.326 1.00 29.07 209 LYS O O 1
ATOM 1557 N N . LEU A 1 215 ? 66.647 -10.289 50.481 1.00 28.39 210 LEU O N 1
ATOM 1558 C CA . LEU A 1 215 ? 67.314 -9.253 49.716 1.00 27.80 210 LEU O CA 1
ATOM 1559 C C . LEU A 1 215 ? 68.674 -8.812 50.316 1.00 27.12 210 LEU O C 1
ATOM 1560 O O . LEU A 1 215 ? 69.639 -8.600 49.582 1.00 26.70 210 LEU O O 1
ATOM 1565 N N . ALA A 1 216 ? 68.747 -8.702 51.641 1.00 26.86 211 ALA O N 1
ATOM 1566 C CA . ALA A 1 216 ? 69.973 -8.258 52.331 1.00 26.95 211 ALA O CA 1
ATOM 1567 C C . ALA A 1 216 ? 71.108 -9.228 52.040 1.00 26.93 211 ALA O C 1
ATOM 1568 O O . ALA A 1 216 ? 72.196 -8.819 51.663 1.00 27.43 211 ALA O O 1
ATOM 1570 N N . ALA A 1 217 ? 70.811 -10.516 52.191 1.00 27.40 212 ALA O N 1
ATOM 1571 C CA . ALA A 1 217 ? 71.726 -11.609 51.843 1.00 27.74 212 ALA O CA 1
ATOM 1572 C C . ALA A 1 217 ? 72.163 -11.639 50.365 1.00 27.16 212 ALA O C 1
ATOM 1573 O O . ALA A 1 217 ? 73.317 -11.895 50.089 1.00 27.30 212 ALA O O 1
ATOM 1575 N N . GLY A 1 218 ? 71.252 -11.352 49.438 1.00 27.10 213 GLY O N 1
ATOM 1576 C CA . GLY A 1 218 ? 71.592 -11.248 48.008 1.00 26.48 213 GLY O CA 1
ATOM 1577 C C . GLY A 1 218 ? 72.493 -10.060 47.686 1.00 26.27 213 GLY O C 1
ATOM 1578 O O . GLY A 1 218 ? 73.413 -10.187 46.881 1.00 25.93 213 GLY O O 1
ATOM 1579 N N . ILE A 1 219 ? 72.237 -8.922 48.336 1.00 25.87 214 ILE O N 1
ATOM 1580 C CA . ILE A 1 219 ? 73.031 -7.708 48.176 1.00 26.04 214 ILE O CA 1
ATOM 1581 C C . ILE A 1 219 ? 74.464 -7.859 48.722 1.00 27.17 214 ILE O C 1
ATOM 1582 O O . ILE A 1 219 ? 75.439 -7.460 48.041 1.00 26.54 214 ILE O O 1
ATOM 1587 N N . THR A 1 220 ? 74.600 -8.396 49.940 1.00 27.63 215 THR O N 1
ATOM 1588 C CA . THR A 1 220 ? 75.940 -8.607 50.495 1.00 29.25 215 THR O CA 1
ATOM 1589 C C . THR A 1 220 ? 76.689 -9.755 49.822 1.00 29.82 215 THR O C 1
ATOM 1590 O O . THR A 1 220 ? 77.917 -9.767 49.832 1.00 29.35 215 THR O O 1
ATOM 1594 N N . ARG A 1 221 ? 75.972 -10.709 49.219 1.00 30.65 216 ARG O N 1
ATOM 1595 C CA . ARG A 1 221 ? 76.674 -11.766 48.495 1.00 31.24 216 ARG O CA 1
ATOM 1596 C C . ARG A 1 221 ? 77.275 -11.199 47.214 1.00 31.13 216 ARG O C 1
ATOM 1597 O O . ARG A 1 221 ? 78.352 -11.576 46.799 1.00 32.07 216 ARG O O 1
ATOM 1605 N N . PHE A 1 222 ? 76.582 -10.264 46.592 1.00 31.72 217 PHE O N 1
ATOM 1606 C CA . PHE A 1 222 ? 77.080 -9.651 45.384 1.00 31.26 217 PHE O CA 1
ATOM 1607 C C . PHE A 1 222 ? 78.075 -8.576 45.751 1.00 32.03 217 PHE O C 1
ATOM 1608 O O . PHE A 1 222 ? 79.074 -8.416 45.056 1.00 33.05 217 PHE O O 1
ATOM 1616 N N . PHE A 1 223 ? 77.827 -7.831 46.829 1.00 32.20 218 PHE O N 1
ATOM 1617 C CA . PHE A 1 223 ? 78.800 -6.823 47.281 1.00 32.35 218 PHE O CA 1
ATOM 1618 C C . PHE A 1 223 ? 79.328 -7.158 48.686 1.00 33.16 218 PHE O C 1
ATOM 1619 O O . PHE A 1 223 ? 78.889 -6.528 49.675 1.00 33.76 218 PHE O O 1
ATOM 1627 N N . PRO A 1 224 ? 80.291 -8.108 48.801 1.00 33.00 219 PRO O N 1
ATOM 1628 C CA . PRO A 1 224 ? 80.759 -8.558 50.139 1.00 33.00 219 PRO O CA 1
ATOM 1629 C C . PRO A 1 224 ? 81.280 -7.459 51.069 1.00 33.19 219 PRO O C 1
ATOM 1630 O O . PRO A 1 224 ? 81.248 -7.616 52.290 1.00 32.40 219 PRO O O 1
ATOM 1634 N N . GLN A 1 225 ? 81.741 -6.351 50.493 1.00 33.45 220 GLN O N 1
ATOM 1635 C CA . GLN A 1 225 ? 82.214 -5.218 51.284 1.00 34.21 220 GLN O CA 1
ATOM 1636 C C . GLN A 1 225 ? 81.066 -4.595 52.099 1.00 34.95 220 GLN O C 1
ATOM 1637 O O . GLN A 1 225 ? 81.293 -3.743 52.972 1.00 34.65 220 GLN O O 1
ATOM 1643 N N . PHE A 1 226 ? 79.831 -5.023 51.807 1.00 35.83 221 PHE O N 1
ATOM 1644 C CA . PHE A 1 226 ? 78.642 -4.523 52.530 1.00 36.76 221 PHE O CA 1
ATOM 1645 C C . PHE A 1 226 ? 78.170 -5.439 53.669 1.00 37.04 221 PHE O C 1
ATOM 1646 O O . PHE A 1 226 ? 77.224 -5.075 54.394 1.00 37.04 221 PHE O O 1
ATOM 1654 N N . ASN A 1 227 ? 78.813 -6.603 53.828 1.00 37.19 222 ASN O N 1
ATOM 1655 C CA . ASN A 1 227 ? 78.578 -7.446 55.007 1.00 37.91 222 ASN O CA 1
ATOM 1656 C C . ASN A 1 227 ? 78.460 -6.559 56.261 1.00 37.62 222 ASN O C 1
ATOM 1657 O O . ASN A 1 227 ? 79.281 -5.650 56.469 1.00 36.76 222 ASN O O 1
ATOM 1662 N N . ASP A 1 228 ? 77.425 -6.809 57.066 1.00 37.58 223 ASP O N 1
ATOM 1663 C CA . ASP A 1 228 ? 77.184 -6.041 58.306 1.00 37.96 223 ASP O CA 1
ATOM 1664 C C . ASP A 1 228 ? 76.943 -4.535 58.091 1.00 36.96 223 ASP O C 1
ATOM 1665 O O . ASP A 1 228 ? 77.056 -3.738 59.040 1.00 36.85 223 ASP O O 1
ATOM 1670 N N . ARG A 1 229 ? 76.606 -4.159 56.854 1.00 35.63 224 ARG O N 1
ATOM 1671 C CA . ARG A 1 229 ? 76.236 -2.771 56.516 1.00 34.60 224 ARG O CA 1
ATOM 1672 C C . ARG A 1 229 ? 74.873 -2.667 55.763 1.00 32.67 224 ARG O C 1
ATOM 1673 O O . ARG A 1 229 ? 74.474 -1.582 55.393 1.00 32.32 224 ARG O O 1
ATOM 1681 N N . PHE A 1 230 ? 74.184 -3.788 55.552 1.00 30.91 225 PHE O N 1
ATOM 1682 C CA . PHE A 1 230 ? 72.938 -3.850 54.768 1.00 29.70 225 PHE O CA 1
ATOM 1683 C C . PHE A 1 230 ? 71.824 -4.708 55.408 1.00 29.18 225 PHE O C 1
ATOM 1684 O O . PHE A 1 230 ? 72.058 -5.847 55.828 1.00 29.39 225 PHE O O 1
ATOM 1692 N N . GLU A 1 231 ? 70.608 -4.164 55.450 1.00 27.52 226 GLU O N 1
ATOM 1693 C CA . GLU A 1 231 ? 69.445 -4.866 55.975 1.00 26.02 226 GLU O CA 1
ATOM 1694 C C . GLU A 1 231 ? 68.253 -4.614 55.066 1.00 25.20 226 GLU O C 1
ATOM 1695 O O . GLU A 1 231 ? 68.210 -3.581 54.421 1.00 25.15 226 GLU O O 1
ATOM 1701 N N . ALA A 1 232 ? 67.281 -5.523 55.042 1.00 23.98 227 ALA O N 1
ATOM 1702 C CA . ALA A 1 232 ? 66.071 -5.371 54.217 1.00 23.65 227 ALA O CA 1
ATOM 1703 C C . ALA A 1 232 ? 64.859 -5.999 54.872 1.00 23.13 227 ALA O C 1
ATOM 1704 O O . ALA A 1 232 ? 64.986 -7.016 55.570 1.00 24.31 227 ALA O O 1
ATOM 1706 N N . ILE A 1 233 ? 63.698 -5.379 54.675 1.00 21.79 228 ILE O N 1
ATOM 1707 C CA . ILE A 1 233 ? 62.420 -5.934 55.115 1.00 20.46 228 ILE O CA 1
ATOM 1708 C C . ILE A 1 233 ? 61.498 -5.959 53.906 1.00 20.03 228 ILE O C 1
ATOM 1709 O O . ILE A 1 233 ? 61.896 -5.484 52.854 1.00 19.74 228 ILE O O 1
ATOM 1714 N N . ALA A 1 234 ? 60.329 -6.591 54.018 1.00 19.50 229 ALA O N 1
ATOM 1715 C CA . ALA A 1 234 ? 59.329 -6.577 52.949 1.00 19.22 229 ALA O CA 1
ATOM 1716 C C . ALA A 1 234 ? 57.896 -6.731 53.446 1.00 19.41 229 ALA O C 1
ATOM 1717 O O . ALA A 1 234 ? 57.648 -7.335 54.490 1.00 19.57 229 ALA O O 1
ATOM 1719 N N . VAL A 1 235 ? 56.964 -6.173 52.682 1.00 19.06 230 VAL O N 1
ATOM 1720 C CA . VAL A 1 235 ? 55.547 -6.376 52.880 1.00 19.36 230 VAL O CA 1
ATOM 1721 C C . VAL A 1 235 ? 54.886 -6.799 51.557 1.00 20.46 230 VAL O C 1
ATOM 1722 O O . VAL A 1 235 ? 55.310 -6.393 50.482 1.00 20.39 230 VAL O O 1
ATOM 1726 N N . ARG A 1 236 ? 53.850 -7.611 51.661 1.00 21.30 231 ARG O N 1
ATOM 1727 C CA . ARG A 1 236 ? 52.987 -7.952 50.559 1.00 23.41 231 ARG O CA 1
ATOM 1728 C C . ARG A 1 236 ? 51.759 -7.048 50.637 1.00 22.91 231 ARG O C 1
ATOM 1729 O O . ARG A 1 236 ? 51.165 -6.907 51.711 1.00 22.60 231 ARG O O 1
ATOM 1737 N N . VAL A 1 237 ? 51.374 -6.452 49.505 1.00 22.68 232 VAL O N 1
ATOM 1738 C CA . VAL A 1 237 ? 50.145 -5.656 49.411 1.00 22.86 232 VAL O CA 1
ATOM 1739 C C . VAL A 1 237 ? 49.301 -6.165 48.251 1.00 23.83 232 VAL O C 1
ATOM 1740 O O . VAL A 1 237 ? 49.845 -6.647 47.252 1.00 23.86 232 VAL O O 1
ATOM 1744 N N . PRO A 1 238 ? 47.975 -6.036 48.344 1.00 25.04 233 PRO O N 1
ATOM 1745 C CA . PRO A 1 238 ? 47.163 -6.716 47.330 1.00 26.34 233 PRO O CA 1
ATOM 1746 C C . PRO A 1 238 ? 47.064 -5.945 46.018 1.00 27.03 233 PRO O C 1
ATOM 1747 O O . PRO A 1 238 ? 46.028 -5.400 45.689 1.00 27.78 233 PRO O O 1
ATOM 1751 N N . THR A 1 239 ? 48.146 -5.931 45.264 1.00 27.86 234 THR O N 1
ATOM 1752 C CA . THR A 1 239 ? 48.179 -5.206 44.017 1.00 28.75 234 THR O CA 1
ATOM 1753 C C . THR A 1 239 ? 48.539 -6.155 42.910 1.00 29.48 234 THR O C 1
ATOM 1754 O O . THR A 1 239 ? 48.717 -7.352 43.126 1.00 28.91 234 THR O O 1
ATOM 1758 N N . ILE A 1 240 ? 48.688 -5.585 41.747 1.00 31.26 235 ILE O N 1
ATOM 1759 C CA . ILE A 1 240 ? 49.132 -6.255 40.555 1.00 32.70 235 ILE O CA 1
ATOM 1760 C C . ILE A 1 240 ? 50.615 -6.483 40.665 1.00 32.87 235 ILE O C 1
ATOM 1761 O O . ILE A 1 240 ? 51.257 -5.904 41.486 1.00 34.69 235 ILE O O 1
ATOM 1766 N N . ASN A 1 241 ? 51.171 -7.300 39.821 1.00 31.89 236 ASN O N 1
ATOM 1767 C CA . ASN A 1 241 ? 52.516 -7.733 40.017 1.00 31.45 236 ASN O CA 1
ATOM 1768 C C . ASN A 1 241 ? 53.648 -6.815 39.630 1.00 29.42 236 ASN O C 1
ATOM 1769 O O . ASN A 1 241 ? 54.489 -7.206 38.886 1.00 29.63 236 ASN O O 1
ATOM 1774 N N . VAL A 1 242 ? 53.712 -5.634 40.199 1.00 26.92 237 VAL O N 1
ATOM 1775 C CA . VAL A 1 242 ? 54.814 -4.744 39.989 1.00 23.66 237 VAL O CA 1
ATOM 1776 C C . VAL A 1 242 ? 55.300 -4.425 41.348 1.00 22.48 237 VAL O C 1
ATOM 1777 O O . VAL A 1 242 ? 54.553 -4.136 42.181 1.00 21.45 237 VAL O O 1
ATOM 1781 N N . THR A 1 243 ? 56.579 -4.521 41.565 1.00 21.67 238 THR O N 1
ATOM 1782 C CA . THR A 1 243 ? 57.148 -4.359 42.897 1.00 20.82 238 THR O CA 1
ATOM 1783 C C . THR A 1 243 ? 57.700 -2.930 43.020 1.00 20.60 238 THR O C 1
ATOM 1784 O O . THR A 1 243 ? 58.218 -2.366 42.049 1.00 21.35 238 THR O O 1
ATOM 1788 N N . ALA A 1 244 ? 57.580 -2.338 44.198 1.00 19.65 239 ALA O N 1
ATOM 1789 C CA . ALA A 1 244 ? 58.311 -1.121 44.498 1.00 19.05 239 ALA O CA 1
ATOM 1790 C C . ALA A 1 244 ? 59.394 -1.436 45.516 1.00 18.92 239 ALA O C 1
ATOM 1791 O O . ALA A 1 244 ? 59.149 -2.133 46.503 1.00 17.16 239 ALA O O 1
ATOM 1793 N N . ILE A 1 245 ? 60.593 -0.924 45.256 1.00 19.41 240 ILE O N 1
ATOM 1794 C CA . ILE A 1 245 ? 61.719 -1.122 46.139 1.00 19.77 240 ILE O CA 1
ATOM 1795 C C . ILE A 1 245 ? 62.169 0.231 46.645 1.00 20.88 240 ILE O C 1
ATOM 1796 O O . ILE A 1 245 ? 62.465 1.152 45.880 1.00 21.43 240 ILE O O 1
ATOM 1801 N N . ASP A 1 246 ? 62.187 0.355 47.958 1.00 21.51 241 ASP O N 1
ATOM 1802 C CA . ASP A 1 246 ? 62.426 1.623 48.590 1.00 22.71 241 ASP O CA 1
ATOM 1803 C C . ASP A 1 246 ? 63.786 1.507 49.266 1.00 23.40 241 ASP O C 1
ATOM 1804 O O . ASP A 1 246 ? 63.927 0.879 50.305 1.00 23.54 241 ASP O O 1
ATOM 1809 N N . LEU A 1 247 ? 64.792 2.084 48.607 1.00 23.80 242 LEU O N 1
ATOM 1810 C CA . LEU A 1 247 ? 66.183 1.911 48.969 1.00 23.30 242 LEU O CA 1
ATOM 1811 C C . LEU A 1 247 ? 66.716 3.176 49.638 1.00 23.66 242 LEU O C 1
ATOM 1812 O O . LEU A 1 247 ? 66.708 4.254 49.029 1.00 22.60 242 LEU O O 1
ATOM 1817 N N . SER A 1 248 ? 67.162 3.012 50.886 1.00 23.99 243 SER O N 1
ATOM 1818 C CA . SER A 1 248 ? 67.748 4.070 51.701 1.00 25.36 243 SER O CA 1
ATOM 1819 C C . SER A 1 248 ? 69.219 3.787 51.961 1.00 25.96 243 SER O C 1
ATOM 1820 O O . SER A 1 248 ? 69.545 2.826 52.645 1.00 27.20 243 SER O O 1
ATOM 1823 N N . VAL A 1 249 ? 70.105 4.613 51.427 1.00 26.62 244 VAL O N 1
ATOM 1824 C CA . VAL A 1 249 ? 71.544 4.426 51.648 1.00 27.39 244 VAL O CA 1
ATOM 1825 C C . VAL A 1 249 ? 72.213 5.648 52.275 1.00 28.30 244 VAL O C 1
ATOM 1826 O O . VAL A 1 249 ? 71.852 6.777 51.956 1.00 28.38 244 VAL O O 1
ATOM 1830 N N . THR A 1 250 ? 73.153 5.423 53.193 1.00 30.00 245 THR O N 1
ATOM 1831 C CA . THR A 1 250 ? 74.104 6.476 53.586 1.00 31.83 245 THR O CA 1
ATOM 1832 C C . THR A 1 250 ? 75.308 6.400 52.653 1.00 32.57 245 THR O C 1
ATOM 1833 O O . THR A 1 250 ? 75.716 5.318 52.258 1.00 32.43 245 THR O O 1
ATOM 1837 N N . VAL A 1 251 ? 75.825 7.572 52.286 1.00 33.72 246 VAL O N 1
ATOM 1838 C CA . VAL A 1 251 ? 76.912 7.728 51.324 1.00 34.69 246 VAL O CA 1
ATOM 1839 C C . VAL A 1 251 ? 78.000 8.684 51.872 1.00 36.02 246 VAL O C 1
ATOM 1840 O O . VAL A 1 251 ? 77.691 9.570 52.679 1.00 35.19 246 VAL O O 1
ATOM 1844 N N . LYS A 1 252 ? 79.250 8.493 51.421 1.00 37.68 247 LYS O N 1
ATOM 1845 C CA . LYS A 1 252 ? 80.411 9.321 51.819 1.00 39.44 247 LYS O CA 1
ATOM 1846 C C . LYS A 1 252 ? 80.339 10.738 51.276 1.00 39.84 247 LYS O C 1
ATOM 1847 O O . LYS A 1 252 ? 80.431 11.707 52.037 1.00 40.00 247 LYS O O 1
ATOM 1853 N N . LYS A 1 253 ? 80.214 10.849 49.953 1.00 39.94 248 LYS O N 1
ATOM 1854 C CA . LYS A 1 253 ? 80.220 12.140 49.297 1.00 40.81 248 LYS O CA 1
ATOM 1855 C C . LYS A 1 253 ? 78.882 12.859 49.475 1.00 40.97 248 LYS O C 1
ATOM 1856 O O . LYS A 1 253 ? 77.824 12.248 49.326 1.00 40.94 248 LYS O O 1
ATOM 1862 N N . PRO A 1 254 ? 78.932 14.168 49.796 1.00 40.87 249 PRO O N 1
ATOM 1863 C CA . PRO A 1 254 ? 77.714 14.929 49.939 1.00 40.29 249 PRO O CA 1
ATOM 1864 C C . PRO A 1 254 ? 77.010 15.033 48.595 1.00 39.90 249 PRO O C 1
ATOM 1865 O O . PRO A 1 254 ? 77.670 15.159 47.563 1.00 39.90 249 PRO O O 1
ATOM 1869 N N . VAL A 1 255 ? 75.680 14.971 48.615 1.00 39.50 250 VAL O N 1
ATOM 1870 C CA . VAL A 1 255 ? 74.874 15.071 47.407 1.00 38.76 250 VAL O CA 1
ATOM 1871 C C . VAL A 1 255 ? 73.535 15.732 47.658 1.00 38.97 250 VAL O C 1
ATOM 1872 O O . VAL A 1 255 ? 73.057 15.782 48.795 1.00 39.58 250 VAL O O 1
ATOM 1876 N N . LYS A 1 256 ? 72.929 16.232 46.586 1.00 38.74 251 LYS O N 1
ATOM 1877 C CA . LYS A 1 256 ? 71.558 16.731 46.608 1.00 38.65 251 LYS O CA 1
ATOM 1878 C C . LYS A 1 256 ? 70.749 15.812 45.710 1.00 37.88 251 LYS O C 1
ATOM 1879 O O . LYS A 1 256 ? 71.325 15.041 44.940 1.00 37.47 251 LYS O O 1
ATOM 1885 N N . ALA A 1 257 ? 69.426 15.926 45.793 1.00 36.72 252 ALA O N 1
ATOM 1886 C CA . ALA A 1 257 ? 68.518 14.978 45.171 1.00 36.22 252 ALA O CA 1
ATOM 1887 C C . ALA A 1 257 ? 68.543 15.083 43.655 1.00 36.02 252 ALA O C 1
ATOM 1888 O O . ALA A 1 257 ? 68.428 14.068 42.948 1.00 35.03 252 ALA O O 1
ATOM 1890 N N . ASN A 1 258 ? 68.710 16.309 43.157 1.00 35.98 253 ASN O N 1
ATOM 1891 C CA . ASN A 1 258 ? 68.720 16.545 41.713 1.00 36.21 253 ASN O CA 1
ATOM 1892 C C . ASN A 1 258 ? 69.998 15.992 41.057 1.00 35.02 253 ASN O C 1
ATOM 1893 O O . ASN A 1 258 ? 69.987 15.587 39.890 1.00 34.64 253 ASN O O 1
ATOM 1898 N N . GLU A 1 259 ? 71.075 15.948 41.839 1.00 34.28 254 GLU O N 1
ATOM 1899 C CA . GLU A 1 259 ? 72.347 15.376 41.408 1.00 33.85 254 GLU O CA 1
ATOM 1900 C C . GLU A 1 259 ? 72.174 13.855 41.267 1.00 32.84 254 GLU O C 1
ATOM 1901 O O . GLU A 1 259 ? 72.568 13.257 40.243 1.00 32.52 254 GLU O O 1
ATOM 1907 N N . VAL A 1 260 ? 71.553 13.243 42.280 1.00 31.13 255 VAL O N 1
ATOM 1908 C CA . VAL A 1 260 ? 71.260 11.808 42.241 1.00 29.67 255 VAL O CA 1
ATOM 1909 C C . VAL A 1 260 ? 70.430 11.435 41.018 1.00 28.62 255 VAL O C 1
ATOM 1910 O O . VAL A 1 260 ? 70.746 10.452 40.331 1.00 28.22 255 VAL O O 1
ATOM 1914 N N . ASN A 1 261 ? 69.397 12.228 40.727 1.00 27.89 256 ASN O N 1
ATOM 1915 C CA . ASN A 1 261 ? 68.526 11.958 39.564 1.00 27.82 256 ASN O CA 1
ATOM 1916 C C . ASN A 1 261 ? 69.240 12.097 38.219 1.00 27.73 256 ASN O C 1
ATOM 1917 O O . ASN A 1 261 ? 68.988 11.320 37.292 1.00 27.46 256 ASN O O 1
ATOM 1922 N N . LEU A 1 262 ? 70.158 13.060 38.127 1.00 28.56 257 LEU O N 1
ATOM 1923 C CA . LEU A 1 262 ? 70.933 13.284 36.891 1.00 29.46 257 LEU O CA 1
ATOM 1924 C C . LEU A 1 262 ? 71.794 12.068 36.557 1.00 29.60 257 LEU O C 1
ATOM 1925 O O . LEU A 1 262 ? 71.877 11.646 35.411 1.00 29.68 257 LEU O O 1
ATOM 1930 N N . LEU A 1 263 ? 72.447 11.554 37.585 1.00 30.23 258 LEU O N 1
ATOM 1931 C CA . LEU A 1 263 ? 73.363 10.444 37.492 1.00 30.19 258 LEU O CA 1
ATOM 1932 C C . LEU A 1 263 ? 72.671 9.186 37.016 1.00 30.18 258 LEU O C 1
ATOM 1933 O O . LEU A 1 263 ? 73.191 8.464 36.191 1.00 31.48 258 LEU O O 1
ATOM 1938 N N . LEU A 1 264 ? 71.476 8.953 37.522 1.00 29.84 259 LEU O N 1
ATOM 1939 C CA . LEU A 1 264 ? 70.704 7.758 37.178 1.00 29.75 259 LEU O CA 1
ATOM 1940 C C . LEU A 1 264 ? 70.003 7.923 35.841 1.00 29.58 259 LEU O C 1
ATOM 1941 O O . LEU A 1 264 ? 69.899 6.972 35.079 1.00 29.35 259 LEU O O 1
ATOM 1946 N N . GLN A 1 265 ? 69.543 9.146 35.567 1.00 30.19 260 GLN O N 1
ATOM 1947 C CA . GLN A 1 265 ? 68.990 9.530 34.260 1.00 30.49 260 GLN O CA 1
ATOM 1948 C C . GLN A 1 265 ? 69.999 9.298 33.164 1.00 30.67 260 GLN O C 1
ATOM 1949 O O . GLN A 1 265 ? 69.666 8.731 32.107 1.00 30.53 260 GLN O O 1
ATOM 1955 N N . LYS A 1 266 ? 71.232 9.732 33.424 1.00 30.94 261 LYS O N 1
ATOM 1956 C CA . LYS A 1 266 ? 72.317 9.585 32.465 1.00 31.95 261 LYS O CA 1
ATOM 1957 C C . LYS A 1 266 ? 72.720 8.131 32.375 1.00 31.82 261 LYS O C 1
ATOM 1958 O O . LYS A 1 266 ? 72.993 7.636 31.284 1.00 32.01 261 LYS O O 1
ATOM 1964 N N . ALA A 1 267 ? 72.731 7.437 33.521 1.00 32.33 262 ALA O N 1
ATOM 1965 C CA . ALA A 1 267 ? 72.989 5.978 33.563 1.00 32.09 262 ALA O CA 1
ATOM 1966 C C . ALA A 1 267 ? 72.018 5.217 32.686 1.00 32.23 262 ALA O C 1
ATOM 1967 O O . ALA A 1 267 ? 72.406 4.280 31.992 1.00 31.82 262 ALA O O 1
ATOM 1969 N N . ALA A 1 268 ? 70.758 5.651 32.715 1.00 32.52 263 ALA O N 1
ATOM 1970 C CA . ALA A 1 268 ? 69.709 5.073 31.890 1.00 33.34 263 ALA O CA 1
ATOM 1971 C C . ALA A 1 268 ? 69.918 5.343 30.407 1.00 34.13 263 ALA O C 1
ATOM 1972 O O . ALA A 1 268 ? 69.624 4.485 29.578 1.00 33.86 263 ALA O O 1
ATOM 1974 N N . GLN A 1 269 ? 70.369 6.558 30.081 1.00 35.05 264 GLN O N 1
ATOM 1975 C CA . GLN A 1 269 ? 70.663 6.953 28.704 1.00 35.85 264 GLN O CA 1
ATOM 1976 C C . GLN A 1 269 ? 71.814 6.123 28.175 1.00 34.90 264 GLN O C 1
ATOM 1977 O O . GLN A 1 269 ? 71.810 5.727 27.029 1.00 34.44 264 GLN O O 1
ATOM 1983 N N . GLY A 1 270 ? 72.793 5.864 29.036 1.00 34.58 265 GLY O N 1
ATOM 1984 C CA . GLY A 1 270 ? 74.074 5.307 28.613 1.00 34.31 265 GLY O CA 1
ATOM 1985 C C . GLY A 1 270 ? 74.359 3.868 28.976 1.00 34.24 265 GLY O C 1
ATOM 1986 O O . GLY A 1 270 ? 73.790 2.956 28.377 1.00 34.92 265 GLY O O 1
ATOM 1987 N N . ALA A 1 271 ? 75.264 3.656 29.933 1.00 33.53 266 ALA O N 1
ATOM 1988 C CA . ALA A 1 271 ? 75.790 2.310 30.198 1.00 33.44 266 ALA O CA 1
ATOM 1989 C C . ALA A 1 271 ? 74.746 1.308 30.720 1.00 33.22 266 ALA O C 1
ATOM 1990 O O . ALA A 1 271 ? 74.905 0.098 30.519 1.00 33.58 266 ALA O O 1
ATOM 1992 N N . PHE A 1 272 ? 73.680 1.795 31.359 1.00 32.21 267 PHE O N 1
ATOM 1993 C CA . PHE A 1 272 ? 72.589 0.889 31.774 1.00 31.98 267 PHE O CA 1
ATOM 1994 C C . PHE A 1 272 ? 71.309 0.957 30.917 1.00 31.91 267 PHE O C 1
ATOM 1995 O O . PHE A 1 272 ? 70.218 0.615 31.393 1.00 32.11 267 PHE O O 1
ATOM 2003 N N . HIS A 1 273 ? 71.448 1.388 29.657 1.00 31.68 268 HIS O N 1
ATOM 2004 C CA . HIS A 1 273 ? 70.302 1.538 28.767 1.00 31.38 268 HIS O CA 1
ATOM 2005 C C . HIS A 1 273 ? 69.739 0.162 28.507 1.00 31.39 268 HIS O C 1
ATOM 2006 O O . HIS A 1 273 ? 70.476 -0.746 28.171 1.00 30.90 268 HIS O O 1
ATOM 2013 N N . GLY A 1 274 ? 68.427 0.015 28.699 1.00 32.05 269 GLY O N 1
ATOM 2014 C CA . GLY A 1 274 ? 67.753 -1.292 28.575 1.00 31.66 269 GLY O CA 1
ATOM 2015 C C . GLY A 1 274 ? 67.799 -2.132 29.849 1.00 31.18 269 GLY O C 1
ATOM 2016 O O . GLY A 1 274 ? 67.175 -3.185 29.912 1.00 31.28 269 GLY O O 1
ATOM 2017 N N . ILE A 1 275 ? 68.515 -1.669 30.877 1.00 31.10 270 ILE O N 1
ATOM 2018 C CA . ILE A 1 275 ? 68.607 -2.420 32.147 1.00 29.68 270 ILE O CA 1
ATOM 2019 C C . ILE A 1 275 ? 68.012 -1.613 33.276 1.00 29.23 270 ILE O C 1
ATOM 2020 O O . ILE A 1 275 ? 67.125 -2.108 34.001 1.00 28.56 270 ILE O O 1
ATOM 2025 N N . VAL A 1 276 ? 68.499 -0.377 33.431 1.00 27.99 271 VAL O N 1
ATOM 2026 C CA . VAL A 1 276 ? 67.852 0.590 34.323 1.00 26.82 271 VAL O CA 1
ATOM 2027 C C . VAL A 1 276 ? 67.223 1.696 33.486 1.00 26.77 271 VAL O C 1
ATOM 2028 O O . VAL A 1 276 ? 67.876 2.313 32.642 1.00 26.54 271 VAL O O 1
ATOM 2032 N N . ASP A 1 277 ? 65.948 1.938 33.708 1.00 26.35 272 ASP O N 1
ATOM 2033 C CA . ASP A 1 277 ? 65.318 3.077 33.109 1.00 25.84 272 ASP O CA 1
ATOM 2034 C C . ASP A 1 277 ? 65.135 4.160 34.143 1.00 25.62 272 ASP O C 1
ATOM 2035 O O . ASP A 1 277 ? 65.416 3.947 35.314 1.00 25.15 272 ASP O O 1
ATOM 2040 N N . TYR A 1 278 ? 64.658 5.330 33.707 1.00 25.71 273 TYR O N 1
ATOM 2041 C CA . TYR A 1 278 ? 64.432 6.456 34.617 1.00 25.03 273 TYR O CA 1
ATOM 2042 C C . TYR A 1 278 ? 63.248 7.266 34.138 1.00 25.54 273 TYR O C 1
ATOM 2043 O O . TYR A 1 278 ? 63.139 7.555 32.945 1.00 26.14 273 TYR O O 1
ATOM 2052 N N . THR A 1 279 ? 62.371 7.647 35.065 1.00 25.38 274 THR O N 1
ATOM 2053 C CA . THR A 1 279 ? 61.221 8.459 34.706 1.00 25.80 274 THR O CA 1
ATOM 2054 C C . THR A 1 279 ? 60.999 9.612 35.695 1.00 26.08 274 THR O C 1
ATOM 2055 O O . THR A 1 279 ? 61.245 9.457 36.871 1.00 26.48 274 THR O O 1
ATOM 2059 N N . GLU A 1 280 ? 60.563 10.769 35.214 1.00 26.81 275 GLU O N 1
ATOM 2060 C CA . GLU A 1 280 ? 60.074 11.849 36.104 1.00 28.38 275 GLU O CA 1
ATOM 2061 C C . GLU A 1 280 ? 58.593 12.083 35.863 1.00 27.36 275 GLU O C 1
ATOM 2062 O O . GLU A 1 280 ? 58.053 13.064 36.343 1.00 28.34 275 GLU O O 1
ATOM 2068 N N . LEU A 1 281 ? 57.952 11.209 35.095 1.00 26.86 276 LEU O N 1
ATOM 2069 C CA . LEU A 1 281 ? 56.517 11.336 34.807 1.00 27.00 276 LEU O CA 1
ATOM 2070 C C . LEU A 1 281 ? 55.687 10.791 35.965 1.00 27.24 276 LEU O C 1
ATOM 2071 O O . LEU A 1 281 ? 56.132 9.886 36.679 1.00 28.46 276 LEU O O 1
ATOM 2076 N N . PRO A 1 282 ? 54.479 11.345 36.163 1.00 27.29 277 PRO O N 1
ATOM 2077 C CA . PRO A 1 282 ? 53.599 10.917 37.255 1.00 26.38 277 PRO O CA 1
ATOM 2078 C C . PRO A 1 282 ? 52.990 9.563 36.968 1.00 25.94 277 PRO O C 1
ATOM 2079 O O . PRO A 1 282 ? 51.874 9.480 36.451 1.00 25.70 277 PRO O O 1
ATOM 2083 N N . LEU A 1 283 ? 53.716 8.501 37.281 1.00 24.83 278 LEU O N 1
ATOM 2084 C CA . LEU A 1 283 ? 53.208 7.177 36.956 1.00 24.62 278 LEU O CA 1
ATOM 2085 C C . LEU A 1 283 ? 52.750 6.420 38.219 1.00 24.31 278 LEU O C 1
ATOM 2086 O O . LEU A 1 283 ? 52.835 6.941 39.343 1.00 24.41 278 LEU O O 1
ATOM 2091 N N . VAL A 1 284 ? 52.211 5.222 38.019 1.00 23.08 279 VAL O N 1
ATOM 2092 C CA . VAL A 1 284 ? 51.764 4.358 39.114 1.00 21.03 279 VAL O CA 1
ATOM 2093 C C . VAL A 1 284 ? 52.221 2.960 38.695 1.00 20.29 279 VAL O C 1
ATOM 2094 O O . VAL A 1 284 ? 52.624 2.765 37.545 1.00 19.05 279 VAL O O 1
ATOM 2098 N N . SER A 1 285 ? 52.180 1.992 39.609 1.00 19.87 280 SER O N 1
ATOM 2099 C CA . SER A 1 285 ? 52.843 0.695 39.353 1.00 18.94 280 SER O CA 1
ATOM 2100 C C . SER A 1 285 ? 52.384 -0.029 38.098 1.00 18.89 280 SER O C 1
ATOM 2101 O O . SER A 1 285 ? 53.186 -0.682 37.489 1.00 18.67 280 SER O O 1
ATOM 2104 N N . VAL A 1 286 ? 51.115 0.078 37.707 1.00 19.09 281 VAL O N 1
ATOM 2105 C CA . VAL A 1 286 ? 50.673 -0.661 36.528 1.00 19.84 281 VAL O CA 1
ATOM 2106 C C . VAL A 1 286 ? 51.338 -0.177 35.240 1.00 20.45 281 VAL O C 1
ATOM 2107 O O . VAL A 1 286 ? 51.493 -0.939 34.289 1.00 19.87 281 VAL O O 1
ATOM 2111 N N . ASP A 1 287 ? 51.790 1.078 35.246 1.00 21.39 282 ASP O N 1
ATOM 2112 C CA . ASP A 1 287 ? 52.517 1.648 34.105 1.00 22.75 282 ASP O CA 1
ATOM 2113 C C . ASP A 1 287 ? 53.835 0.934 33.796 1.00 23.27 282 ASP O C 1
ATOM 2114 O O . ASP A 1 287 ? 54.391 1.137 32.727 1.00 23.07 282 ASP O O 1
ATOM 2119 N N . PHE A 1 288 ? 54.296 0.068 34.710 1.00 23.61 283 PHE O N 1
ATOM 2120 C CA . PHE A 1 288 ? 55.519 -0.693 34.492 1.00 23.83 283 PHE O CA 1
ATOM 2121 C C . PHE A 1 288 ? 55.235 -2.161 34.309 1.00 24.94 283 PHE O C 1
ATOM 2122 O O . PHE A 1 288 ? 56.154 -2.956 34.127 1.00 25.45 283 PHE O O 1
ATOM 2130 N N . ASN A 1 289 ? 53.962 -2.533 34.348 1.00 25.61 284 ASN O N 1
ATOM 2131 C CA . ASN A 1 289 ? 53.597 -3.896 34.009 1.00 26.84 284 ASN O CA 1
ATOM 2132 C C . ASN A 1 289 ? 54.133 -4.246 32.609 1.00 27.26 284 ASN O C 1
ATOM 2133 O O . ASN A 1 289 ? 53.962 -3.473 31.661 1.00 27.39 284 ASN O O 1
ATOM 2138 N N . HIS A 1 290 ? 54.814 -5.389 32.509 1.00 27.02 285 HIS O N 1
ATOM 2139 C CA . HIS A 1 290 ? 55.334 -5.902 31.249 1.00 26.71 285 HIS O CA 1
ATOM 2140 C C . HIS A 1 290 ? 56.525 -5.119 30.683 1.00 26.83 285 HIS O C 1
ATOM 2141 O O . HIS A 1 290 ? 56.938 -5.329 29.537 1.00 27.08 285 HIS O O 1
ATOM 2148 N N . ASP A 1 291 ? 57.105 -4.244 31.498 1.00 26.37 286 ASP O N 1
ATOM 2149 C CA . ASP A 1 291 ? 58.348 -3.533 31.172 1.00 25.98 286 ASP O CA 1
ATOM 2150 C C . ASP A 1 291 ? 59.590 -4.456 31.343 1.00 25.80 286 ASP O C 1
ATOM 2151 O O . ASP A 1 291 ? 59.790 -5.035 32.433 1.00 24.85 286 ASP O O 1
ATOM 2156 N N . PRO A 1 292 ? 60.418 -4.611 30.278 1.00 25.00 287 PRO O N 1
ATOM 2157 C CA . PRO A 1 292 ? 61.514 -5.588 30.366 1.00 24.64 287 PRO O CA 1
ATOM 2158 C C . PRO A 1 292 ? 62.804 -5.077 31.041 1.00 24.49 287 PRO O C 1
ATOM 2159 O O . PRO A 1 292 ? 63.800 -5.817 31.128 1.00 24.60 287 PRO O O 1
ATOM 2163 N N . HIS A 1 293 ? 62.800 -3.839 31.512 1.00 23.85 288 HIS O N 1
ATOM 2164 C CA . HIS A 1 293 ? 63.929 -3.326 32.282 1.00 23.68 288 HIS O CA 1
ATOM 2165 C C . HIS A 1 293 ? 64.023 -4.050 33.614 1.00 23.56 288 HIS O C 1
ATOM 2166 O O . HIS A 1 293 ? 63.000 -4.408 34.208 1.00 22.51 288 HIS O O 1
ATOM 2173 N N . SER A 1 294 ? 65.252 -4.262 34.082 1.00 22.88 289 SER O N 1
ATOM 2174 C CA . SER A 1 294 ? 65.450 -4.774 35.430 1.00 22.49 289 SER O CA 1
ATOM 2175 C C . SER A 1 294 ? 64.877 -3.786 36.475 1.00 22.27 289 SER O C 1
ATOM 2176 O O . SER A 1 294 ? 64.275 -4.216 37.451 1.00 22.66 289 SER O O 1
ATOM 2179 N N . ALA A 1 295 ? 65.017 -2.477 36.228 1.00 21.67 290 ALA O N 1
ATOM 2180 C CA . ALA A 1 295 ? 64.618 -1.437 37.175 1.00 21.89 290 ALA O CA 1
ATOM 2181 C C . ALA A 1 295 ? 64.209 -0.150 36.462 1.00 22.72 290 ALA O C 1
ATOM 2182 O O . ALA A 1 295 ? 64.771 0.188 35.412 1.00 24.05 290 ALA O O 1
ATOM 2184 N N . ILE A 1 296 ? 63.239 0.569 37.021 1.00 22.54 291 ILE O N 1
ATOM 2185 C CA . ILE A 1 296 ? 62.893 1.902 36.571 1.00 22.28 291 ILE O CA 1
ATOM 2186 C C . ILE A 1 296 ? 62.961 2.812 37.805 1.00 22.75 291 ILE O C 1
ATOM 2187 O O . ILE A 1 296 ? 62.188 2.648 38.755 1.00 22.39 291 ILE O O 1
ATOM 2192 N N . VAL A 1 297 ? 63.933 3.727 37.813 1.00 22.20 292 VAL O N 1
ATOM 2193 C CA . VAL A 1 297 ? 64.055 4.672 38.878 1.00 22.13 292 VAL O CA 1
ATOM 2194 C C . VAL A 1 297 ? 63.018 5.762 38.696 1.00 23.29 292 VAL O C 1
ATOM 2195 O O . VAL A 1 297 ? 62.946 6.397 37.628 1.00 23.27 292 VAL O O 1
ATOM 2199 N N . ASP A 1 298 ? 62.254 5.995 39.763 1.00 22.91 293 ASP O N 1
ATOM 2200 C CA . ASP A 1 298 ? 61.300 7.057 39.816 1.00 24.00 293 ASP O CA 1
ATOM 2201 C C . ASP A 1 298 ? 61.883 8.360 40.442 1.00 23.80 293 ASP O C 1
ATOM 2202 O O . ASP A 1 298 ? 61.995 8.493 41.662 1.00 23.58 293 ASP O O 1
ATOM 2207 N N . GLY A 1 299 ? 62.251 9.311 39.587 1.00 23.21 294 GLY O N 1
ATOM 2208 C CA . GLY A 1 299 ? 62.891 10.535 40.033 1.00 22.40 294 GLY O CA 1
ATOM 2209 C C . GLY A 1 299 ? 62.033 11.395 40.930 1.00 23.18 294 GLY O C 1
ATOM 2210 O O . GLY A 1 299 ? 62.541 12.025 41.866 1.00 24.01 294 GLY O O 1
ATOM 2211 N N . THR A 1 300 ? 60.728 11.416 40.677 1.00 23.60 295 THR O N 1
ATOM 2212 C CA . THR A 1 300 ? 59.811 12.206 41.500 1.00 24.38 295 THR O CA 1
ATOM 2213 C C . THR A 1 300 ? 59.868 11.827 42.957 1.00 23.99 295 THR O C 1
ATOM 2214 O O . THR A 1 300 ? 59.415 12.581 43.805 1.00 24.19 295 THR O O 1
ATOM 2218 N N . GLN A 1 301 ? 60.423 10.654 43.254 1.00 24.41 296 GLN O N 1
ATOM 2219 C CA . GLN A 1 301 ? 60.443 10.173 44.638 1.00 24.38 296 GLN O CA 1
ATOM 2220 C C . GLN A 1 301 ? 61.830 10.260 45.279 1.00 24.73 296 GLN O C 1
ATOM 2221 O O . GLN A 1 301 ? 61.996 10.015 46.489 1.00 24.29 296 GLN O O 1
ATOM 2227 N N . THR A 1 302 ? 62.836 10.615 44.483 1.00 25.57 297 THR O N 1
ATOM 2228 C CA . THR A 1 302 ? 64.188 10.691 45.032 1.00 25.90 297 THR O CA 1
ATOM 2229 C C . THR A 1 302 ? 64.208 11.715 46.167 1.00 26.25 297 THR O C 1
ATOM 2230 O O . THR A 1 302 ? 63.546 12.731 46.076 1.00 26.80 297 THR O O 1
ATOM 2234 N N . ARG A 1 303 ? 64.921 11.403 47.240 1.00 27.06 298 ARG O N 1
ATOM 2235 C CA . ARG A 1 303 ? 65.088 12.308 48.388 1.00 28.13 298 ARG O CA 1
ATOM 2236 C C . ARG A 1 303 ? 66.486 12.160 48.942 1.00 28.97 298 ARG O C 1
ATOM 2237 O O . ARG A 1 303 ? 67.044 11.047 48.962 1.00 29.16 298 ARG O O 1
ATOM 2245 N N . VAL A 1 304 ? 67.045 13.273 49.407 1.00 29.43 299 VAL O N 1
ATOM 2246 C CA . VAL A 1 304 ? 68.252 13.217 50.218 1.00 29.84 299 VAL O CA 1
ATOM 2247 C C . VAL A 1 304 ? 68.027 13.957 51.535 1.00 30.64 299 VAL O C 1
ATOM 2248 O O . VAL A 1 304 ? 67.744 15.155 51.548 1.00 31.24 299 VAL O O 1
ATOM 2252 N N . SER A 1 305 ? 68.103 13.223 52.639 1.00 31.12 300 SER O N 1
ATOM 2253 C CA . SER A 1 305 ? 68.070 13.824 53.985 1.00 31.63 300 SER O CA 1
ATOM 2254 C C . SER A 1 305 ? 69.461 14.279 54.397 1.00 32.03 300 SER O C 1
ATOM 2255 O O . SER A 1 305 ? 70.441 13.530 54.310 1.00 32.09 300 SER O O 1
ATOM 2258 N N . GLY A 1 306 ? 69.552 15.517 54.845 1.00 32.97 301 GLY O N 1
ATOM 2259 C CA . GLY A 1 306 ? 70.845 16.153 54.950 1.00 33.38 301 GLY O CA 1
ATOM 2260 C C . GLY A 1 306 ? 71.449 16.136 53.550 1.00 34.15 301 GLY O C 1
ATOM 2261 O O . GLY A 1 306 ? 70.792 16.495 52.542 1.00 34.72 301 GLY O O 1
ATOM 2262 N N . ALA A 1 307 ? 72.692 15.690 53.481 1.00 33.91 302 ALA O N 1
ATOM 2263 C CA . ALA A 1 307 ? 73.407 15.666 52.230 1.00 34.08 302 ALA O CA 1
ATOM 2264 C C . ALA A 1 307 ? 73.987 14.277 52.037 1.00 34.06 302 ALA O C 1
ATOM 2265 O O . ALA A 1 307 ? 74.712 14.028 51.052 1.00 34.75 302 ALA O O 1
ATOM 2267 N N . HIS A 1 308 ? 73.656 13.374 52.969 1.00 33.43 303 HIS O N 1
ATOM 2268 C CA . HIS A 1 308 ? 74.227 12.022 52.986 1.00 32.83 303 HIS O CA 1
ATOM 2269 C C . HIS A 1 308 ? 73.301 10.794 53.041 1.00 31.15 303 HIS O C 1
ATOM 2270 O O . HIS A 1 308 ? 73.790 9.676 52.844 1.00 30.77 303 HIS O O 1
ATOM 2277 N N . LEU A 1 309 ? 72.008 10.978 53.328 1.00 29.02 304 LEU O N 1
ATOM 2278 C CA . LEU A 1 309 ? 71.085 9.853 53.371 1.00 27.46 304 LEU O CA 1
ATOM 2279 C C . LEU A 1 309 ? 70.153 9.877 52.152 1.00 27.34 304 LEU O C 1
ATOM 2280 O O . LEU A 1 309 ? 69.219 10.679 52.084 1.00 27.66 304 LEU O O 1
ATOM 2285 N N . ILE A 1 310 ? 70.444 9.016 51.171 1.00 26.37 305 ILE O N 1
ATOM 2286 C CA . ILE A 1 310 ? 69.689 8.953 49.913 1.00 24.86 305 ILE O CA 1
ATOM 2287 C C . ILE A 1 310 ? 68.515 7.965 49.996 1.00 24.85 305 ILE O C 1
ATOM 2288 O O . ILE A 1 310 ? 68.699 6.804 50.363 1.00 24.53 305 ILE O O 1
ATOM 2293 N N . LYS A 1 311 ? 67.315 8.424 49.648 1.00 24.88 306 LYS O N 1
ATOM 2294 C CA . LYS A 1 311 ? 66.221 7.513 49.389 1.00 24.25 306 LYS O CA 1
ATOM 2295 C C . LYS A 1 311 ? 65.852 7.506 47.925 1.00 24.78 306 LYS O C 1
ATOM 2296 O O . LYS A 1 311 ? 65.633 8.558 47.301 1.00 23.92 306 LYS O O 1
ATOM 2302 N N . THR A 1 312 ? 65.781 6.302 47.374 1.00 25.30 307 THR O N 1
ATOM 2303 C CA . THR A 1 312 ? 65.285 6.159 46.031 1.00 26.13 307 THR O CA 1
ATOM 2304 C C . THR A 1 312 ? 64.184 5.111 45.957 1.00 25.68 307 THR O C 1
ATOM 2305 O O . THR A 1 312 ? 64.244 4.100 46.643 1.00 26.64 307 THR O O 1
ATOM 2309 N N . LEU A 1 313 ? 63.162 5.392 45.161 1.00 24.52 308 LEU O N 1
ATOM 2310 C CA . LEU A 1 313 ? 62.109 4.443 44.905 1.00 23.41 308 LEU O CA 1
ATOM 2311 C C . LEU A 1 313 ? 62.295 3.858 43.512 1.00 23.23 308 LEU O C 1
ATOM 2312 O O . LEU A 1 313 ? 62.404 4.603 42.505 1.00 21.73 308 LEU O O 1
ATOM 2317 N N . VAL A 1 314 ? 62.334 2.525 43.470 1.00 21.36 309 VAL O N 1
ATOM 2318 C CA . VAL A 1 314 ? 62.621 1.845 42.237 1.00 21.67 309 VAL O CA 1
ATOM 2319 C C . VAL A 1 314 ? 61.513 0.847 41.956 1.00 21.55 309 VAL O C 1
ATOM 2320 O O . VAL A 1 314 ? 61.155 0.060 42.838 1.00 21.41 309 VAL O O 1
ATOM 2324 N N . TRP A 1 315 ? 61.000 0.887 40.727 1.00 21.04 310 TRP O N 1
ATOM 2325 C CA . TRP A 1 315 ? 59.915 0.002 40.282 1.00 21.01 310 TRP O CA 1
ATOM 2326 C C . TRP A 1 315 ? 60.469 -1.189 39.517 1.00 21.46 310 TRP O C 1
ATOM 2327 O O . TRP A 1 315 ? 61.469 -1.061 38.799 1.00 21.40 310 TRP O O 1
ATOM 2338 N N . CYS A 1 316 ? 59.800 -2.331 39.597 1.00 21.17 311 CYS O N 1
ATOM 2339 C CA . CYS A 1 316 ? 60.097 -3.368 38.617 1.00 22.77 311 CYS O CA 1
ATOM 2340 C C . CYS A 1 316 ? 58.981 -4.341 38.401 1.00 22.49 311 CYS O C 1
ATOM 2341 O O . CYS A 1 316 ? 58.279 -4.687 39.327 1.00 22.79 311 CYS O O 1
ATOM 2344 N N . ASP A 1 317 ? 58.811 -4.773 37.162 1.00 23.01 312 ASP O N 1
ATOM 2345 C CA . ASP A 1 317 ? 57.964 -5.921 36.898 1.00 23.85 312 ASP O CA 1
ATOM 2346 C C . ASP A 1 317 ? 58.946 -7.040 37.107 1.00 24.11 312 ASP O C 1
ATOM 2347 O O . ASP A 1 317 ? 59.697 -7.388 36.208 1.00 25.72 312 ASP O O 1
ATOM 2352 N N . ASN A 1 318 ? 58.986 -7.550 38.319 1.00 24.26 313 ASN O N 1
ATOM 2353 C CA . ASN A 1 318 ? 60.088 -8.397 38.763 1.00 25.24 313 ASN O CA 1
ATOM 2354 C C . ASN A 1 318 ? 60.187 -9.688 37.960 1.00 24.91 313 ASN O C 1
ATOM 2355 O O . ASN A 1 318 ? 61.272 -10.184 37.698 1.00 24.49 313 ASN O O 1
ATOM 2360 N N . GLU A 1 319 ? 59.042 -10.183 37.527 1.00 24.70 314 GLU O N 1
ATOM 2361 C CA . GLU A 1 319 ? 58.990 -11.396 36.785 1.00 25.28 314 GLU O CA 1
ATOM 2362 C C . GLU A 1 319 ? 59.387 -11.154 35.362 1.00 25.47 314 GLU O C 1
ATOM 2363 O O . GLU A 1 319 ? 60.192 -11.896 34.807 1.00 25.41 314 GLU O O 1
ATOM 2369 N N . TRP A 1 320 ? 58.864 -10.083 34.778 1.00 25.48 315 TRP O N 1
ATOM 2370 C CA . TRP A 1 320 ? 59.125 -9.841 33.372 1.00 25.54 315 TRP O CA 1
ATOM 2371 C C . TRP A 1 320 ? 60.582 -9.429 33.119 1.00 25.18 315 TRP O C 1
ATOM 2372 O O . TRP A 1 320 ? 61.247 -10.001 32.261 1.00 25.72 315 TRP O O 1
ATOM 2383 N N . GLY A 1 321 ? 61.071 -8.465 33.885 1.00 24.74 316 GLY O N 1
ATOM 2384 C CA . GLY A 1 321 ? 62.458 -8.025 33.791 1.00 24.81 316 GLY O CA 1
ATOM 2385 C C . GLY A 1 321 ? 63.435 -9.165 33.976 1.00 25.47 316 GLY O C 1
ATOM 2386 O O . GLY A 1 321 ? 64.353 -9.329 33.184 1.00 26.00 316 GLY O O 1
ATOM 2387 N N . PHE A 1 322 ? 63.219 -9.971 35.013 1.00 26.41 317 PHE O N 1
ATOM 2388 C CA . PHE A 1 322 ? 64.040 -11.145 35.291 1.00 26.57 317 PHE O CA 1
ATOM 2389 C C . PHE A 1 322 ? 64.067 -12.225 34.234 1.00 26.65 317 PHE O C 1
ATOM 2390 O O . PHE A 1 322 ? 65.075 -12.869 34.069 1.00 26.29 317 PHE O O 1
ATOM 2398 N N . ALA A 1 323 ? 62.943 -12.481 33.572 1.00 27.47 318 ALA O N 1
ATOM 2399 C CA . ALA A 1 323 ? 62.913 -13.519 32.542 1.00 27.56 318 ALA O CA 1
ATOM 2400 C C . ALA A 1 323 ? 63.740 -13.087 31.314 1.00 28.02 318 ALA O C 1
ATOM 2401 O O . ALA A 1 323 ? 64.385 -13.914 30.664 1.00 28.31 318 ALA O O 1
ATOM 2403 N N . ASN A 1 324 ? 63.715 -11.794 31.001 1.00 28.23 319 ASN O N 1
ATOM 2404 C CA . ASN A 1 324 ? 64.560 -11.254 29.911 1.00 29.09 319 ASN O CA 1
ATOM 2405 C C . ASN A 1 324 ? 66.056 -11.268 30.228 1.00 29.40 319 ASN O C 1
ATOM 2406 O O . ASN A 1 324 ? 66.881 -11.452 29.340 1.00 29.79 319 ASN O O 1
ATOM 2411 N N . ARG A 1 325 ? 66.411 -11.080 31.494 1.00 29.90 320 ARG O N 1
ATOM 2412 C CA . ARG A 1 325 ? 67.829 -11.107 31.854 1.00 30.43 320 ARG O CA 1
ATOM 2413 C C . ARG A 1 325 ? 68.372 -12.540 31.766 1.00 30.76 320 ARG O C 1
ATOM 2414 O O . ARG A 1 325 ? 69.525 -12.767 31.419 1.00 30.80 320 ARG O O 1
ATOM 2422 N N . MET A 1 326 ? 67.514 -13.490 32.093 1.00 31.47 321 MET O N 1
ATOM 2423 C CA . MET A 1 326 ? 67.814 -14.909 31.990 1.00 32.54 321 MET O CA 1
ATOM 2424 C C . MET A 1 326 ? 68.204 -15.252 30.554 1.00 31.50 321 MET O C 1
ATOM 2425 O O . MET A 1 326 ? 69.180 -15.941 30.323 1.00 31.22 321 MET O O 1
ATOM 2430 N N . LEU A 1 327 ? 67.446 -14.718 29.602 1.00 31.16 322 LEU O N 1
ATOM 2431 C CA . LEU A 1 327 ? 67.742 -14.839 28.183 1.00 30.56 322 LEU O CA 1
ATOM 2432 C C . LEU A 1 327 ? 69.081 -14.206 27.793 1.00 30.61 322 LEU O C 1
ATOM 2433 O O . LEU A 1 327 ? 69.829 -14.800 27.007 1.00 30.20 322 LEU O O 1
ATOM 2438 N N . ASP A 1 328 ? 69.373 -13.018 28.344 1.00 30.07 323 ASP O N 1
ATOM 2439 C CA . ASP A 1 328 ? 70.637 -12.319 28.094 1.00 29.64 323 ASP O CA 1
ATOM 2440 C C . ASP A 1 328 ? 71.819 -13.126 28.594 1.00 30.01 323 ASP O C 1
ATOM 2441 O O . ASP A 1 328 ? 72.787 -13.378 27.861 1.00 29.32 323 ASP O O 1
ATOM 2446 N N . THR A 1 329 ? 71.740 -13.521 29.864 1.00 29.95 324 THR O N 1
ATOM 2447 C CA . THR A 1 329 ? 72.780 -14.312 30.480 1.00 30.62 324 THR O CA 1
ATOM 2448 C C . THR A 1 329 ? 72.964 -15.624 29.695 1.00 30.72 324 THR O C 1
ATOM 2449 O O . THR A 1 329 ? 74.098 -16.046 29.452 1.00 31.08 324 THR O O 1
ATOM 2453 N N . THR A 1 330 ? 71.856 -16.252 29.299 1.00 30.48 325 THR O N 1
ATOM 2454 C CA . THR A 1 330 ? 71.908 -17.438 28.455 1.00 30.76 325 THR O CA 1
ATOM 2455 C C . THR A 1 330 ? 72.776 -17.227 27.197 1.00 31.53 325 THR O C 1
ATOM 2456 O O . THR A 1 330 ? 73.775 -17.930 27.025 1.00 31.36 325 THR O O 1
ATOM 2460 N N . LEU A 1 331 ? 72.394 -16.277 26.341 1.00 31.95 326 LEU O N 1
ATOM 2461 C CA . LEU A 1 331 ? 73.189 -15.907 25.163 1.00 33.72 326 LEU O CA 1
ATOM 2462 C C . LEU A 1 331 ? 74.653 -15.634 25.524 1.00 34.30 326 LEU O C 1
ATOM 2463 O O . LEU A 1 331 ? 75.571 -16.114 24.862 1.00 34.96 326 LEU O O 1
ATOM 2468 N N . ALA A 1 332 ? 74.869 -14.871 26.584 1.00 35.35 327 ALA O N 1
ATOM 2469 C CA . ALA A 1 332 ? 76.217 -14.572 27.017 1.00 36.48 327 ALA O CA 1
ATOM 2470 C C . ALA A 1 332 ? 76.954 -15.857 27.369 1.00 37.73 327 ALA O C 1
ATOM 2471 O O . ALA A 1 332 ? 78.152 -15.958 27.164 1.00 37.64 327 ALA O O 1
ATOM 2473 N N . MET A 1 333 ? 76.234 -16.846 27.890 1.00 39.76 328 MET O N 1
ATOM 2474 C CA . MET A 1 333 ? 76.866 -18.098 28.314 1.00 41.70 328 MET O CA 1
ATOM 2475 C C . MET A 1 333 ? 77.206 -18.994 27.133 1.00 43.39 328 MET O C 1
ATOM 2476 O O . MET A 1 333 ? 78.241 -19.677 27.123 1.00 43.51 328 MET O O 1
ATOM 2481 N N . ALA A 1 334 ? 76.337 -18.992 26.136 1.00 45.54 329 ALA O N 1
ATOM 2482 C CA . ALA A 1 334 ? 76.437 -19.985 25.092 1.00 48.21 329 ALA O CA 1
ATOM 2483 C C . ALA A 1 334 ? 77.414 -19.611 23.967 1.00 50.03 329 ALA O C 1
ATOM 2484 O O . ALA A 1 334 ? 78.185 -20.458 23.509 1.00 50.47 329 ALA O O 1
ATOM 2486 N N . THR A 1 335 ? 77.376 -18.352 23.532 1.00 52.46 330 THR O N 1
ATOM 2487 C CA . THR A 1 335 ? 78.241 -17.858 22.447 1.00 54.71 330 THR O CA 1
ATOM 2488 C C . THR A 1 335 ? 79.300 -16.937 23.042 1.00 55.73 330 THR O C 1
ATOM 2489 O O . THR A 1 335 ? 79.274 -15.713 22.849 1.00 56.40 330 THR O O 1
ATOM 2493 N N . VAL A 1 336 ? 80.223 -17.547 23.776 1.00 56.64 331 VAL O N 1
ATOM 2494 C CA . VAL A 1 336 ? 81.161 -16.820 24.622 1.00 57.70 331 VAL O CA 1
ATOM 2495 C C . VAL A 1 336 ? 82.352 -16.265 23.810 1.00 57.97 331 VAL O C 1
ATOM 2496 O O . VAL A 1 336 ? 82.177 -15.648 22.754 1.00 58.00 331 VAL O O 1
ATOM 2500 N N . THR B 1 2 ? 31.627 18.024 84.504 1.00 43.50 0 THR P N 1
ATOM 2501 C CA . THR B 1 2 ? 32.002 17.416 83.193 1.00 43.53 0 THR P CA 1
ATOM 2502 C C . THR B 1 2 ? 32.440 18.511 82.239 1.00 42.72 0 THR P C 1
ATOM 2503 O O . THR B 1 2 ? 31.870 19.611 82.237 1.00 42.73 0 THR P O 1
ATOM 2507 N N . VAL B 1 3 ? 33.442 18.212 81.419 1.00 41.73 1 VAL P N 1
ATOM 2508 C CA . VAL B 1 3 ? 33.845 19.148 80.382 1.00 40.39 1 VAL P CA 1
ATOM 2509 C C . VAL B 1 3 ? 32.788 19.105 79.285 1.00 39.99 1 VAL P C 1
ATOM 2510 O O . VAL B 1 3 ? 32.429 18.037 78.805 1.00 39.77 1 VAL P O 1
ATOM 2514 N N . ARG B 1 4 ? 32.254 20.270 78.924 1.00 39.48 2 ARG P N 1
ATOM 2515 C CA . ARG B 1 4 ? 31.256 20.333 77.862 1.00 38.21 2 ARG P CA 1
ATOM 2516 C C . ARG B 1 4 ? 32.013 20.632 76.609 1.00 36.76 2 ARG P C 1
ATOM 2517 O O . ARG B 1 4 ? 32.828 21.544 76.605 1.00 36.84 2 ARG P O 1
ATOM 2525 N N . VAL B 1 5 ? 31.744 19.891 75.536 1.00 35.15 3 VAL P N 1
ATOM 2526 C CA . VAL B 1 5 ? 32.421 20.171 74.276 1.00 32.98 3 VAL P CA 1
ATOM 2527 C C . VAL B 1 5 ? 31.468 20.223 73.118 1.00 31.84 3 VAL P C 1
ATOM 2528 O O . VAL B 1 5 ? 30.433 19.589 73.153 1.00 31.47 3 VAL P O 1
ATOM 2532 N N . ALA B 1 6 ? 31.834 20.996 72.097 1.00 30.83 4 ALA P N 1
ATOM 2533 C CA . ALA B 1 6 ? 31.099 21.047 70.851 1.00 30.19 4 ALA P CA 1
ATOM 2534 C C . ALA B 1 6 ? 32.018 20.570 69.743 1.00 29.91 4 ALA P C 1
ATOM 2535 O O . ALA B 1 6 ? 33.234 20.780 69.813 1.00 29.35 4 ALA P O 1
ATOM 2537 N N . ILE B 1 7 ? 31.435 19.939 68.721 1.00 29.63 5 ILE P N 1
ATOM 2538 C CA . ILE B 1 7 ? 32.194 19.539 67.545 1.00 29.98 5 ILE P CA 1
ATOM 2539 C C . ILE B 1 7 ? 31.765 20.333 66.314 1.00 30.47 5 ILE P C 1
ATOM 2540 O O . ILE B 1 7 ? 30.600 20.383 65.981 1.00 30.26 5 ILE P O 1
ATOM 2545 N N . ASN B 1 8 ? 32.726 20.960 65.656 1.00 31.14 6 ASN P N 1
ATOM 2546 C CA . ASN B 1 8 ? 32.450 21.715 64.443 1.00 32.25 6 ASN P CA 1
ATOM 2547 C C . ASN B 1 8 ? 32.915 20.937 63.215 1.00 31.63 6 ASN P C 1
ATOM 2548 O O . ASN B 1 8 ? 34.105 20.796 62.981 1.00 31.91 6 ASN P O 1
ATOM 2553 N N . GLY B 1 9 ? 31.966 20.423 62.443 1.00 31.50 7 GLY P N 1
ATOM 2554 C CA . GLY B 1 9 ? 32.276 19.554 61.306 1.00 30.12 7 GLY P CA 1
ATOM 2555 C C . GLY B 1 9 ? 32.092 18.093 61.694 1.00 29.73 7 GLY P C 1
ATOM 2556 O O . GLY B 1 9 ? 32.779 17.589 62.561 1.00 29.00 7 GLY P O 1
ATOM 2557 N N . PHE B 1 10 ? 31.156 17.410 61.061 1.00 29.74 8 PHE P N 1
ATOM 2558 C CA . PHE B 1 10 ? 30.914 16.017 61.396 1.00 29.71 8 PHE P CA 1
ATOM 2559 C C . PHE B 1 10 ? 31.294 15.126 60.229 1.00 30.20 8 PHE P C 1
ATOM 2560 O O . PHE B 1 10 ? 30.479 14.322 59.783 1.00 30.81 8 PHE P O 1
ATOM 2568 N N . GLY B 1 11 ? 32.507 15.292 59.711 1.00 30.15 9 GLY P N 1
ATOM 2569 C CA . GLY B 1 11 ? 33.027 14.377 58.715 1.00 30.62 9 GLY P CA 1
ATOM 2570 C C . GLY B 1 11 ? 33.656 13.211 59.450 1.00 31.44 9 GLY P C 1
ATOM 2571 O O . GLY B 1 11 ? 33.328 12.934 60.616 1.00 32.11 9 GLY P O 1
ATOM 2572 N N . ARG B 1 12 ? 34.590 12.541 58.793 1.00 31.42 10 ARG P N 1
ATOM 2573 C CA . ARG B 1 12 ? 35.180 11.343 59.354 1.00 31.55 10 ARG P CA 1
ATOM 2574 C C . ARG B 1 12 ? 35.767 11.554 60.754 1.00 30.36 10 ARG P C 1
ATOM 2575 O O . ARG B 1 12 ? 35.528 10.760 61.637 1.00 29.97 10 ARG P O 1
ATOM 2583 N N . ILE B 1 13 ? 36.525 12.622 60.955 1.00 29.68 11 ILE P N 1
ATOM 2584 C CA . ILE B 1 13 ? 37.200 12.845 62.243 1.00 29.03 11 ILE P CA 1
ATOM 2585 C C . ILE B 1 13 ? 36.197 13.159 63.363 1.00 28.28 11 ILE P C 1
ATOM 2586 O O . ILE B 1 13 ? 36.316 12.653 64.480 1.00 27.30 11 ILE P O 1
ATOM 2591 N N . GLY B 1 14 ? 35.209 13.993 63.048 1.00 28.09 12 GLY P N 1
ATOM 2592 C CA . GLY B 1 14 ? 34.237 14.448 64.054 1.00 27.22 12 GLY P CA 1
ATOM 2593 C C . GLY B 1 14 ? 33.398 13.271 64.497 1.00 26.69 12 GLY P C 1
ATOM 2594 O O . GLY B 1 14 ? 33.150 13.104 65.684 1.00 26.96 12 GLY P O 1
ATOM 2595 N N . ARG B 1 15 ? 32.989 12.442 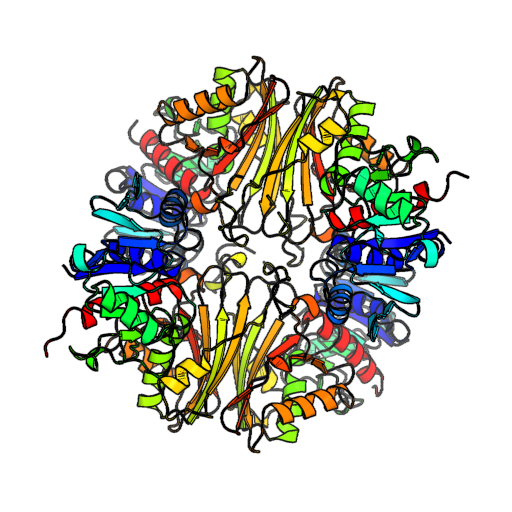63.536 1.00 26.34 13 ARG P N 1
ATOM 2596 C CA . ARG B 1 15 ? 32.241 11.218 63.841 1.00 25.96 13 ARG P CA 1
ATOM 2597 C C . ARG B 1 15 ? 33.072 10.240 64.639 1.00 25.84 13 ARG P C 1
ATOM 2598 O O . ARG B 1 15 ? 32.554 9.638 65.571 1.00 26.30 13 ARG P O 1
ATOM 2606 N N . ASN B 1 16 ? 34.354 10.099 64.309 1.00 25.27 14 ASN P N 1
ATOM 2607 C CA . ASN B 1 16 ? 35.232 9.210 65.083 1.00 25.55 14 ASN P CA 1
ATOM 2608 C C . ASN B 1 16 ? 35.479 9.659 66.529 1.00 25.09 14 ASN P C 1
ATOM 2609 O O . ASN B 1 16 ? 35.608 8.835 67.427 1.00 24.21 14 ASN P O 1
ATOM 2614 N N . VAL B 1 17 ? 35.533 10.970 66.744 1.00 24.47 15 VAL P N 1
ATOM 2615 C CA . VAL B 1 17 ? 35.662 11.523 68.083 1.00 24.18 15 VAL P CA 1
ATOM 2616 C C . VAL B 1 17 ? 34.464 11.095 68.949 1.00 23.95 15 VAL P C 1
ATOM 2617 O O . VAL B 1 17 ? 34.642 10.696 70.096 1.00 24.44 15 VAL P O 1
ATOM 2621 N N . VAL B 1 18 ? 33.270 11.148 68.367 1.00 23.16 16 VAL P N 1
ATOM 2622 C CA . VAL B 1 18 ? 32.047 10.809 69.046 1.00 23.16 16 VAL P CA 1
ATOM 2623 C C . VAL B 1 18 ? 32.025 9.314 69.381 1.00 22.91 16 VAL P C 1
ATOM 2624 O O . VAL B 1 18 ? 31.730 8.926 70.544 1.00 22.06 16 VAL P O 1
ATOM 2628 N N . ARG B 1 19 ? 32.305 8.485 68.368 1.00 21.76 17 ARG P N 1
ATOM 2629 C CA . ARG B 1 19 ? 32.489 7.038 68.574 1.00 21.70 17 ARG P CA 1
ATOM 2630 C C . ARG B 1 19 ? 33.530 6.791 69.645 1.00 21.57 17 ARG P C 1
ATOM 2631 O O . ARG B 1 19 ? 33.289 6.041 70.578 1.00 20.93 17 ARG P O 1
ATOM 2639 N N . ALA B 1 20 ? 34.687 7.436 69.514 1.00 22.25 18 ALA P N 1
ATOM 2640 C CA . ALA B 1 20 ? 35.770 7.236 70.489 1.00 23.42 18 ALA P CA 1
ATOM 2641 C C . ALA B 1 20 ? 35.316 7.616 71.903 1.00 24.34 18 ALA P C 1
ATOM 2642 O O . ALA B 1 20 ? 35.529 6.859 72.838 1.00 23.58 18 ALA P O 1
ATOM 2644 N N . LEU B 1 21 ? 34.645 8.759 72.026 1.00 25.18 19 LEU P N 1
ATOM 2645 C CA . LEU B 1 21 ? 34.072 9.182 73.298 1.00 27.00 19 LEU P CA 1
ATOM 2646 C C . LEU B 1 21 ? 33.207 8.092 73.977 1.00 27.52 19 LEU P C 1
ATOM 2647 O O . LEU B 1 21 ? 33.449 7.732 75.128 1.00 27.65 19 LEU P O 1
ATOM 2652 N N . TYR B 1 22 ? 32.221 7.577 73.259 1.00 28.17 20 TYR P N 1
ATOM 2653 C CA . TYR B 1 22 ? 31.327 6.574 73.802 1.00 29.54 20 TYR P CA 1
ATOM 2654 C C . TYR B 1 22 ? 32.001 5.237 74.108 1.00 30.83 20 TYR P C 1
ATOM 2655 O O . TYR B 1 22 ? 31.622 4.552 75.062 1.00 31.40 20 TYR P O 1
ATOM 2664 N N . GLU B 1 23 ? 33.031 4.888 73.350 1.00 32.26 21 GLU P N 1
ATOM 2665 C CA . GLU B 1 23 ? 33.619 3.564 73.467 1.00 33.68 21 GLU P CA 1
ATOM 2666 C C . GLU B 1 23 ? 34.686 3.546 74.544 1.00 34.95 21 GLU P C 1
ATOM 2667 O O . GLU B 1 23 ? 34.914 2.516 75.175 1.00 34.98 21 GLU P O 1
ATOM 2673 N N . SER B 1 24 ? 35.326 4.689 74.764 1.00 36.60 22 SER P N 1
ATOM 2674 C CA . SER B 1 24 ? 36.414 4.774 75.728 1.00 38.37 22 SER P CA 1
ATOM 2675 C C . SER B 1 24 ? 35.943 4.963 77.175 1.00 39.60 22 SER P C 1
ATOM 2676 O O . SER B 1 24 ? 36.739 4.809 78.105 1.00 40.27 22 SER P O 1
ATOM 2679 N N . GLY B 1 25 A 34.665 5.296 77.366 1.00 40.89 22 GLY P N 1
ATOM 2680 C CA . GLY B 1 25 A 34.107 5.510 78.710 1.00 42.63 22 GLY P CA 1
ATOM 2681 C C . GLY B 1 25 A 34.302 6.944 79.188 1.00 43.66 22 GLY P C 1
ATOM 2682 O O . GLY B 1 25 A 33.823 7.345 80.244 1.00 43.93 22 GLY P O 1
ATOM 2683 N N . ARG B 1 26 B 34.993 7.726 78.377 1.00 44.87 22 ARG P N 1
ATOM 2684 C CA . ARG B 1 26 B 35.239 9.126 78.660 1.00 45.51 22 ARG P CA 1
ATOM 2685 C C . ARG B 1 26 B 33.975 9.969 78.754 1.00 45.11 22 ARG P C 1
ATOM 2686 O O . ARG B 1 26 B 34.053 11.158 79.043 1.00 44.99 22 ARG P O 1
ATOM 2694 N N . ARG B 1 27 C 32.817 9.346 78.543 1.00 45.23 22 ARG P N 1
ATOM 2695 C CA . ARG B 1 27 C 31.532 10.038 78.584 1.00 45.63 22 ARG P CA 1
ATOM 2696 C C . ARG B 1 27 C 31.240 10.485 80.031 1.00 45.66 22 ARG P C 1
ATOM 2697 O O . ARG B 1 27 C 30.309 11.241 80.292 1.00 46.16 22 ARG P O 1
ATOM 2705 N N . ALA B 1 28 ? 32.105 10.060 80.953 1.00 45.59 23 ALA P N 1
ATOM 2706 C CA . ALA B 1 28 ? 32.035 10.404 82.380 1.00 45.20 23 ALA P CA 1
ATOM 2707 C C . ALA B 1 28 ? 32.733 11.731 82.677 1.00 44.71 23 ALA P C 1
ATOM 2708 O O . ALA B 1 28 ? 32.506 12.344 83.732 1.00 44.84 23 ALA P O 1
ATOM 2710 N N . GLU B 1 29 ? 33.603 12.148 81.754 1.00 43.47 24 GLU P N 1
ATOM 2711 C CA . GLU B 1 29 ? 34.368 13.383 81.894 1.00 42.03 24 GLU P CA 1
ATOM 2712 C C . GLU B 1 29 ? 34.067 14.438 80.829 1.00 40.51 24 GLU P C 1
ATOM 2713 O O . GLU B 1 29 ? 34.273 15.622 81.083 1.00 40.39 24 GLU P O 1
ATOM 2719 N N . ILE B 1 30 ? 33.573 14.013 79.661 1.00 38.38 25 ILE P N 1
ATOM 2720 C CA . ILE B 1 30 ? 33.300 14.904 78.534 1.00 36.37 25 ILE P CA 1
ATOM 2721 C C . ILE B 1 30 ? 31.851 14.708 78.094 1.00 35.76 25 ILE P C 1
ATOM 2722 O O . ILE B 1 30 ? 31.396 13.588 77.935 1.00 35.92 25 ILE P O 1
ATOM 2727 N N . THR B 1 31 ? 31.133 15.798 77.896 1.00 34.53 26 THR P N 1
ATOM 2728 C CA . THR B 1 31 ? 29.801 15.727 77.332 1.00 34.51 26 THR P CA 1
ATOM 2729 C C . THR B 1 31 ? 29.816 16.497 76.034 1.00 33.39 26 THR P C 1
ATOM 2730 O O . THR B 1 31 ? 30.310 17.612 75.985 1.00 32.81 26 THR P O 1
ATOM 2734 N N . VAL B 1 32 ? 29.317 15.878 74.971 1.00 33.34 27 VAL P N 1
ATOM 2735 C CA . VAL B 1 32 ? 29.219 16.559 73.691 1.00 33.15 27 VAL P CA 1
ATOM 2736 C C . VAL B 1 32 ? 27.880 17.254 73.678 1.00 32.93 27 VAL P C 1
ATOM 2737 O O . VAL B 1 32 ? 26.835 16.603 73.600 1.00 33.96 27 VAL P O 1
ATOM 2741 N N . VAL B 1 33 ? 27.902 18.575 73.769 1.00 32.47 28 VAL P N 1
ATOM 2742 C CA . VAL B 1 33 ? 26.655 19.331 73.855 1.00 31.77 28 VAL P CA 1
ATOM 2743 C C . VAL B 1 33 ? 26.070 19.644 72.468 1.00 31.60 28 VAL P C 1
ATOM 2744 O O . VAL B 1 33 ? 24.880 19.835 72.334 1.00 32.17 28 VAL P O 1
ATOM 2748 N N . ALA B 1 34 ? 26.902 19.666 71.436 1.00 30.95 29 ALA P N 1
ATOM 2749 C CA . ALA B 1 34 ? 26.481 20.215 70.152 1.00 30.46 29 ALA P CA 1
ATOM 2750 C C . ALA B 1 34 ? 27.364 19.772 69.000 1.00 30.01 29 ALA P C 1
ATOM 2751 O O . ALA B 1 34 ? 28.576 19.642 69.145 1.00 29.77 29 ALA P O 1
ATOM 2753 N N . ILE B 1 35 ? 26.749 19.560 67.844 1.00 30.17 30 ILE P N 1
ATOM 2754 C CA . ILE B 1 35 ? 27.501 19.327 66.624 1.00 30.04 30 ILE P CA 1
ATOM 2755 C C . ILE B 1 35 ? 26.988 20.287 65.562 1.00 30.83 30 ILE P C 1
ATOM 2756 O O . ILE B 1 35 ? 25.791 20.341 65.337 1.00 30.14 30 ILE P O 1
ATOM 2761 N N . ASN B 1 36 ? 27.912 21.020 64.923 1.00 31.57 31 ASN P N 1
ATOM 2762 C CA . ASN B 1 36 ? 27.617 21.928 63.824 1.00 33.23 31 ASN P CA 1
ATOM 2763 C C . ASN B 1 36 ? 28.146 21.282 62.566 1.00 35.16 31 ASN P C 1
ATOM 2764 O O . ASN B 1 36 ? 29.317 20.891 62.488 1.00 36.09 31 ASN P O 1
ATOM 2769 N N . GLU B 1 37 ? 27.276 21.154 61.582 1.00 37.51 32 GLU P N 1
ATOM 2770 C CA . GLU B 1 37 ? 27.591 20.438 60.367 1.00 39.65 32 GLU P CA 1
ATOM 2771 C C . GLU B 1 37 ? 26.624 20.912 59.309 1.00 41.03 32 GLU P C 1
ATOM 2772 O O . GLU B 1 37 ? 25.430 21.008 59.601 1.00 41.43 32 GLU P O 1
ATOM 2778 N N . LEU B 1 38 ? 27.106 21.210 58.096 1.00 43.09 33 LEU P N 1
ATOM 2779 C CA . LEU B 1 38 ? 26.180 21.663 57.037 1.00 45.40 33 LEU P CA 1
ATOM 2780 C C . LEU B 1 38 ? 25.190 20.604 56.560 1.00 46.44 33 LEU P C 1
ATOM 2781 O O . LEU B 1 38 ? 23.977 20.865 56.510 1.00 46.94 33 LEU P O 1
ATOM 2786 N N . ALA B 1 39 ? 25.644 19.397 56.280 1.00 47.42 34 ALA P N 1
ATOM 2787 C CA . ALA B 1 39 ? 24.774 18.300 55.839 1.00 47.49 34 ALA P CA 1
ATOM 2788 C C . ALA B 1 39 ? 23.571 17.963 56.746 1.00 47.98 34 ALA P C 1
ATOM 2789 O O . ALA B 1 39 ? 23.552 18.315 57.907 1.00 48.10 34 ALA P O 1
ATOM 2791 N N . ASP B 1 40 ? 22.595 17.233 56.201 1.00 49.56 36 ASP P N 1
ATOM 2792 C CA . ASP B 1 40 ? 21.391 16.836 56.951 1.00 49.38 36 ASP P CA 1
ATOM 2793 C C . ASP B 1 40 ? 21.588 15.878 58.098 1.00 48.50 36 ASP P C 1
ATOM 2794 O O . ASP B 1 40 ? 22.410 15.038 58.062 1.00 48.30 36 ASP P O 1
ATOM 2799 N N . ALA B 1 41 ? 20.777 16.044 59.116 1.00 47.33 37 ALA P N 1
ATOM 2800 C CA . ALA B 1 41 ? 20.834 15.269 60.329 1.00 46.39 37 ALA P CA 1
ATOM 2801 C C . ALA B 1 41 ? 20.582 13.803 60.093 1.00 45.39 37 ALA P C 1
ATOM 2802 O O . ALA B 1 41 ? 21.154 12.965 60.732 1.00 45.01 37 ALA P O 1
ATOM 2804 N N . ALA B 1 42 ? 19.682 13.496 59.198 1.00 44.02 38 ALA P N 1
ATOM 2805 C CA . ALA B 1 42 ? 19.421 12.132 58.914 1.00 42.64 38 ALA P CA 1
ATOM 2806 C C . ALA B 1 42 ? 20.683 11.467 58.368 1.00 41.55 38 ALA P C 1
ATOM 2807 O O . ALA B 1 42 ? 20.939 10.317 58.684 1.00 41.47 38 ALA P O 1
ATOM 2809 N N . GLY B 1 43 ? 21.424 12.179 57.526 1.00 39.82 39 GLY P N 1
ATOM 2810 C CA . GLY B 1 43 ? 22.692 11.717 57.000 1.00 38.41 39 GLY P CA 1
ATOM 2811 C C . GLY B 1 43 ? 23.795 11.516 58.013 1.00 37.48 39 GLY P C 1
ATOM 2812 O O . GLY B 1 43 ? 24.543 10.583 57.953 1.00 37.28 39 GLY P O 1
ATOM 2813 N N . MET B 1 44 ? 23.885 12.436 58.946 1.00 36.11 40 MET P N 1
ATOM 2814 C CA . MET B 1 44 ? 24.818 12.369 60.066 1.00 34.59 40 MET P CA 1
ATOM 2815 C C . MET B 1 44 ? 24.621 11.070 60.842 1.00 33.51 40 MET P C 1
ATOM 2816 O O . MET B 1 44 ? 25.578 10.360 61.147 1.00 33.36 40 MET P O 1
ATOM 2821 N N . ALA B 1 45 ? 23.360 10.752 61.116 1.00 32.21 41 ALA P N 1
ATOM 2822 C CA . ALA B 1 45 ? 23.008 9.640 61.953 1.00 30.74 41 ALA P CA 1
ATOM 2823 C C . ALA B 1 45 ? 23.354 8.346 61.247 1.00 30.05 41 ALA P C 1
ATOM 2824 O O . ALA B 1 45 ? 23.993 7.470 61.829 1.00 29.39 41 ALA P O 1
ATOM 2826 N N . HIS B 1 46 ? 22.940 8.240 59.987 1.00 28.93 42 HIS P N 1
ATOM 2827 C CA . HIS B 1 46 ? 23.234 7.068 59.184 1.00 28.06 42 HIS P CA 1
ATOM 2828 C C . HIS B 1 46 ? 24.756 6.827 59.085 1.00 27.66 42 HIS P C 1
ATOM 2829 O O . HIS B 1 46 ? 25.225 5.711 59.297 1.00 27.25 42 HIS P O 1
ATOM 2836 N N . LEU B 1 47 ? 25.527 7.877 58.808 1.00 27.55 43 LEU P N 1
ATOM 2837 C CA . LEU B 1 47 ? 26.979 7.739 58.742 1.00 27.48 43 LEU P CA 1
ATOM 2838 C C . LEU B 1 47 ? 27.627 7.504 60.121 1.00 27.30 43 LEU P C 1
ATOM 2839 O O . LEU B 1 47 ? 28.663 6.847 60.209 1.00 26.34 43 LEU P O 1
ATOM 2844 N N . LEU B 1 48 ? 27.044 8.041 61.198 1.00 26.94 44 LEU P N 1
ATOM 2845 C CA . LEU B 1 48 ? 27.576 7.717 62.521 1.00 26.55 44 LEU P CA 1
ATOM 2846 C C . LEU B 1 48 ? 27.395 6.239 62.833 1.00 27.17 44 LEU P C 1
ATOM 2847 O O . LEU B 1 48 ? 28.279 5.629 63.415 1.00 26.75 44 LEU P O 1
ATOM 2852 N N . LYS B 1 49 ? 26.248 5.677 62.438 1.00 28.08 45 LYS P N 1
ATOM 2853 C CA . LYS B 1 49 ? 25.903 4.285 62.737 1.00 28.79 45 LYS P CA 1
ATOM 2854 C C . LYS B 1 49 ? 26.715 3.290 61.904 1.00 28.69 45 LYS P C 1
ATOM 2855 O O . LYS B 1 49 ? 27.179 2.286 62.439 1.00 28.98 45 LYS P O 1
ATOM 2861 N N . TYR B 1 50 ? 26.894 3.591 60.617 1.00 29.16 46 TYR P N 1
ATOM 2862 C CA . TYR B 1 50 ? 27.552 2.698 59.657 1.00 30.24 46 TYR P CA 1
ATOM 2863 C C . TYR B 1 50 ? 28.874 3.251 59.095 1.00 31.42 46 TYR P C 1
ATOM 2864 O O . TYR B 1 50 ? 28.944 4.369 58.583 1.00 31.87 46 TYR P O 1
ATOM 2873 N N . ASP B 1 51 ? 29.909 2.437 59.133 1.00 32.88 47 ASP P N 1
ATOM 2874 C CA . ASP B 1 51 ? 31.222 2.887 58.725 1.00 34.56 47 ASP P CA 1
ATOM 2875 C C . ASP B 1 51 ? 32.022 1.685 58.274 1.00 35.66 47 ASP P C 1
ATOM 2876 O O . ASP B 1 51 ? 32.125 0.685 59.012 1.00 35.78 47 ASP P O 1
ATOM 2881 N N . THR B 1 52 ? 32.614 1.788 57.081 1.00 37.07 48 THR P N 1
ATOM 2882 C CA . THR B 1 52 ? 33.347 0.648 56.494 1.00 38.14 48 THR P CA 1
ATOM 2883 C C . THR B 1 52 ? 34.599 0.225 57.302 1.00 38.12 48 THR P C 1
ATOM 2884 O O . THR B 1 52 ? 34.919 -0.976 57.388 1.00 38.27 48 THR P O 1
ATOM 2888 N N . SER B 1 53 ? 35.283 1.199 57.915 1.00 37.94 49 SER P N 1
ATOM 2889 C CA . SER B 1 53 ? 36.471 0.901 58.717 1.00 37.35 49 SER P CA 1
ATOM 2890 C C . SER B 1 53 ? 36.116 0.325 60.066 1.00 37.06 49 SER P C 1
ATOM 2891 O O . SER B 1 53 ? 36.595 -0.751 60.448 1.00 36.70 49 SER P O 1
ATOM 2894 N N . HIS B 1 54 ? 35.249 1.039 60.775 1.00 37.15 50 HIS P N 1
ATOM 2895 C CA . HIS B 1 54 ? 35.054 0.795 62.192 1.00 37.15 50 HIS P CA 1
ATOM 2896 C C . HIS B 1 54 ? 33.784 0.006 62.462 1.00 36.96 50 HIS P C 1
ATOM 2897 O O . HIS B 1 54 ? 33.504 -0.382 63.604 1.00 37.03 50 HIS P O 1
ATOM 2904 N N . GLY B 1 55 ? 33.032 -0.270 61.398 1.00 36.64 51 GLY P N 1
ATOM 2905 C CA . GLY B 1 55 ? 31.870 -1.156 61.514 1.00 36.41 51 GLY P CA 1
ATOM 2906 C C . GLY B 1 55 ? 30.671 -0.515 62.188 1.00 36.18 51 GLY P C 1
ATOM 2907 O O . GLY B 1 55 ? 30.617 0.711 62.335 1.00 36.25 51 GLY P O 1
ATOM 2908 N N . ARG B 1 56 ? 29.710 -1.349 62.589 1.00 35.91 52 ARG P N 1
ATOM 2909 C CA . ARG B 1 56 ? 28.460 -0.873 63.199 1.00 35.98 52 ARG P CA 1
ATOM 2910 C C . ARG B 1 56 ? 28.721 -0.332 64.591 1.00 35.02 52 ARG P C 1
ATOM 2911 O O . ARG B 1 56 ? 29.299 -1.017 65.427 1.00 35.54 52 ARG P O 1
ATOM 2919 N N . PHE B 1 57 ? 28.310 0.910 64.817 1.00 34.10 53 PHE P N 1
ATOM 2920 C CA . PHE B 1 57 ? 28.445 1.547 66.118 1.00 32.64 53 PHE P CA 1
ATOM 2921 C C . PHE B 1 57 ? 27.578 0.754 67.107 1.00 32.73 53 PHE P C 1
ATOM 2922 O O . PHE B 1 57 ? 26.411 0.504 66.840 1.00 32.90 53 PHE P O 1
ATOM 2930 N N . ALA B 1 58 ? 28.156 0.345 68.231 1.00 32.84 54 ALA P N 1
ATOM 2931 C CA . ALA B 1 58 ? 27.436 -0.437 69.232 1.00 33.64 54 ALA P CA 1
ATOM 2932 C C . ALA B 1 58 ? 26.305 0.320 69.941 1.00 34.54 54 ALA P C 1
ATOM 2933 O O . ALA B 1 58 ? 25.401 -0.294 70.516 1.00 35.27 54 ALA P O 1
ATOM 2935 N N . TRP B 1 59 ? 26.360 1.655 69.902 1.00 35.25 55 TRP P N 1
ATOM 2936 C CA . TRP B 1 59 ? 25.374 2.488 70.582 1.00 35.33 55 TRP P CA 1
ATOM 2937 C C . TRP B 1 59 ? 24.268 2.864 69.638 1.00 35.16 55 TRP P C 1
ATOM 2938 O O . TRP B 1 59 ? 24.499 3.086 68.439 1.00 35.22 55 TRP P O 1
ATOM 2949 N N . GLU B 1 60 ? 23.059 2.900 70.169 1.00 35.10 56 GLU P N 1
ATOM 2950 C CA . GLU B 1 60 ? 21.908 3.244 69.369 1.00 36.00 56 GLU P CA 1
ATOM 2951 C C . GLU B 1 60 ? 22.058 4.659 68.847 1.00 35.95 56 GLU P C 1
ATOM 2952 O O . GLU B 1 60 ? 22.576 5.527 69.541 1.00 35.87 56 GLU P O 1
ATOM 2958 N N . VAL B 1 61 ? 21.596 4.881 67.625 1.00 36.49 57 VAL P N 1
ATOM 2959 C CA . VAL B 1 61 ? 21.691 6.179 67.004 1.00 37.01 57 VAL P CA 1
ATOM 2960 C C . VAL B 1 61 ? 20.338 6.586 66.463 1.00 38.39 57 VAL P C 1
ATOM 2961 O O . VAL B 1 61 ? 19.821 5.967 65.530 1.00 38.53 57 VAL P O 1
ATOM 2965 N N . ARG B 1 62 ? 19.773 7.644 67.042 1.00 40.10 58 ARG P N 1
ATOM 2966 C CA . ARG B 1 62 ? 18.514 8.201 66.543 1.00 42.02 58 ARG P CA 1
ATOM 2967 C C . ARG B 1 62 ? 18.653 9.650 66.113 1.00 42.96 58 ARG P C 1
ATOM 2968 O O . ARG B 1 62 ? 19.558 10.365 66.528 1.00 42.85 58 ARG P O 1
ATOM 2976 N N . GLN B 1 63 ? 17.746 10.071 65.255 1.00 44.83 59 GLN P N 1
ATOM 2977 C CA . GLN B 1 63 ? 17.780 11.409 64.755 1.00 46.98 59 GLN P CA 1
ATOM 2978 C C . GLN B 1 63 ? 16.362 11.910 64.531 1.00 48.43 59 GLN P C 1
ATOM 2979 O O . GLN B 1 63 ? 15.555 11.271 63.837 1.00 49.12 59 GLN P O 1
ATOM 2985 N N . GLU B 1 64 ? 16.035 13.013 65.162 1.00 49.93 60 GLU P N 1
ATOM 2986 C CA . GLU B 1 64 ? 14.733 13.577 65.044 1.00 51.41 60 GLU P CA 1
ATOM 2987 C C . GLU B 1 64 ? 14.872 15.059 65.002 1.00 51.82 60 GLU P C 1
ATOM 2988 O O . GLU B 1 64 ? 15.249 15.629 65.973 1.00 52.46 60 GLU P O 1
ATOM 2994 N N . ARG B 1 65 ? 14.498 15.713 63.925 1.00 52.19 61 ARG P N 1
ATOM 2995 C CA . ARG B 1 65 ? 14.642 17.156 63.889 1.00 52.33 61 ARG P CA 1
ATOM 2996 C C . ARG B 1 65 ? 16.080 17.610 63.998 1.00 51.60 61 ARG P C 1
ATOM 2997 O O . ARG B 1 65 ? 16.916 17.226 63.209 1.00 52.09 61 ARG P O 1
ATOM 3005 N N . ASP B 1 66 ? 16.335 18.446 64.991 1.00 50.05 62 ASP P N 1
ATOM 3006 C CA . ASP B 1 66 ? 17.628 19.040 65.252 1.00 48.37 62 ASP P CA 1
ATOM 3007 C C . ASP B 1 66 ? 18.335 18.323 66.343 1.00 46.68 62 ASP P C 1
ATOM 3008 O O . ASP B 1 66 ? 19.157 18.883 67.009 1.00 46.70 62 ASP P O 1
ATOM 3013 N N . GLN B 1 67 ? 17.952 17.100 66.597 1.00 44.34 63 GLN P N 1
ATOM 3014 C CA . GLN B 1 67 ? 18.580 16.340 67.647 1.00 42.03 63 GLN P CA 1
ATOM 3015 C C . GLN B 1 67 ? 19.193 15.048 67.162 1.00 39.68 63 GLN P C 1
ATOM 3016 O O . GLN B 1 67 ? 18.602 14.352 66.403 1.00 39.40 63 GLN P O 1
ATOM 3022 N N . LEU B 1 68 ? 20.385 14.747 67.632 1.00 36.74 64 LEU P N 1
ATOM 3023 C CA . LEU B 1 68 ? 21.033 13.469 67.397 1.00 34.34 64 LEU P CA 1
ATOM 3024 C C . LEU B 1 68 ? 21.096 12.782 68.730 1.00 32.99 64 LEU P C 1
ATOM 3025 O O . LEU B 1 68 ? 21.616 13.345 69.707 1.00 32.48 64 LEU P O 1
ATOM 3030 N N . PHE B 1 69 ? 20.536 11.579 68.786 1.00 31.05 65 PHE P N 1
ATOM 3031 C CA . PHE B 1 69 ? 20.530 10.789 70.020 1.00 29.52 65 PHE P CA 1
ATOM 3032 C C . PHE B 1 69 ? 21.543 9.638 69.930 1.00 28.64 65 PHE P C 1
ATOM 3033 O O . PHE B 1 69 ? 21.442 8.783 69.053 1.00 28.37 65 PHE P O 1
ATOM 3041 N N . VAL B 1 70 ? 22.521 9.648 70.834 1.00 27.83 66 VAL P N 1
ATOM 3042 C CA . VAL B 1 70 ? 23.466 8.567 70.991 1.00 27.31 66 VAL P CA 1
ATOM 3043 C C . VAL B 1 70 ? 23.187 7.899 72.346 1.00 28.33 66 VAL P C 1
ATOM 3044 O O . VAL B 1 70 ? 23.392 8.506 73.401 1.00 28.16 66 VAL P O 1
ATOM 3048 N N . GLY B 1 71 ? 22.737 6.646 72.312 1.00 29.18 67 GLY P N 1
ATOM 3049 C CA . GLY B 1 71 ? 22.225 5.985 73.517 1.00 30.60 67 GLY P CA 1
ATOM 3050 C C . GLY B 1 71 ? 21.061 6.851 73.944 1.00 31.50 67 GLY P C 1
ATOM 3051 O O . GLY B 1 71 ? 20.207 7.175 73.115 1.00 30.90 67 GLY P O 1
ATOM 3052 N N . ASP B 1 72 ? 21.076 7.309 75.196 1.00 32.61 68 ASP P N 1
ATOM 3053 C CA . ASP B 1 72 ? 20.074 8.267 75.656 1.00 34.21 68 ASP P CA 1
ATOM 3054 C C . ASP B 1 72 ? 20.517 9.739 75.806 1.00 34.77 68 ASP P C 1
ATOM 3055 O O . ASP B 1 72 ? 19.738 10.576 76.250 1.00 35.58 68 ASP P O 1
ATOM 3060 N N . ASP B 1 73 ? 21.742 10.056 75.396 1.00 35.10 69 ASP P N 1
ATOM 3061 C CA . ASP B 1 73 ? 22.203 11.444 75.334 1.00 34.98 69 ASP P CA 1
ATOM 3062 C C . ASP B 1 73 ? 21.651 12.152 74.093 1.00 35.21 69 ASP P C 1
ATOM 3063 O O . ASP B 1 73 ? 21.779 11.669 72.949 1.00 35.17 69 ASP P O 1
ATOM 3068 N N . ALA B 1 74 ? 21.023 13.295 74.321 1.00 35.17 70 ALA P N 1
ATOM 3069 C CA . ALA B 1 74 ? 20.545 14.122 73.232 1.00 34.88 70 ALA P CA 1
ATOM 3070 C C . ALA B 1 74 ? 21.630 15.144 72.948 1.00 34.98 70 ALA P C 1
ATOM 3071 O O . ALA B 1 74 ? 22.190 15.735 73.870 1.00 35.48 70 ALA P O 1
ATOM 3073 N N . ILE B 1 75 ? 21.935 15.322 71.667 1.00 34.90 71 ILE P N 1
ATOM 3074 C CA . ILE B 1 75 ? 22.962 16.233 71.208 1.00 34.42 71 ILE P CA 1
ATOM 3075 C C . ILE B 1 75 ? 22.316 17.185 70.226 1.00 35.21 71 ILE P C 1
ATOM 3076 O O . ILE B 1 75 ? 21.560 16.774 69.343 1.00 34.95 71 ILE P O 1
ATOM 3081 N N . ARG B 1 76 ? 22.625 18.466 70.374 1.00 36.36 72 ARG P N 1
ATOM 3082 C CA . ARG B 1 76 ? 22.020 19.486 69.532 1.00 37.41 72 ARG P CA 1
ATOM 3083 C C . ARG B 1 76 ? 22.796 19.599 68.227 1.00 37.34 72 ARG P C 1
ATOM 3084 O O . ARG B 1 76 ? 24.021 19.652 68.230 1.00 37.46 72 ARG P O 1
ATOM 3092 N N . VAL B 1 77 ? 22.060 19.625 67.127 1.00 37.89 73 VAL P N 1
ATOM 3093 C CA . VAL B 1 77 ? 22.614 19.742 65.787 1.00 38.68 73 VAL P CA 1
ATOM 3094 C C . VAL B 1 77 ? 22.450 21.182 65.329 1.00 39.42 73 VAL P C 1
ATOM 3095 O O . VAL B 1 77 ? 21.385 21.788 65.526 1.00 38.99 73 VAL P O 1
ATOM 3099 N N . LEU B 1 78 ? 23.499 21.721 64.711 1.00 39.93 74 LEU P N 1
ATOM 3100 C CA . LEU B 1 78 ? 23.448 23.047 64.103 1.00 40.88 74 LEU P CA 1
ATOM 3101 C C . LEU B 1 78 ? 23.791 22.930 62.640 1.00 42.05 74 LEU P C 1
ATOM 3102 O O . LEU B 1 78 ? 24.404 21.931 62.221 1.00 42.64 74 LEU P O 1
ATOM 3107 N N . HIS B 1 79 ? 23.365 23.920 61.858 1.00 43.24 75 HIS P N 1
ATOM 3108 C CA . HIS B 1 79 ? 23.801 24.065 60.458 1.00 44.69 75 HIS P CA 1
ATOM 3109 C C . HIS B 1 79 ? 24.230 25.507 60.167 1.00 45.31 75 HIS P C 1
ATOM 3110 O O . HIS B 1 79 ? 23.713 26.116 59.234 1.00 45.27 75 HIS P O 1
ATOM 3117 N N . GLU B 1 80 ? 25.172 26.047 60.949 1.00 46.70 76 GLU P N 1
ATOM 3118 C CA . GLU B 1 80 ? 25.582 27.451 60.791 1.00 47.63 76 GLU P CA 1
ATOM 3119 C C . GLU B 1 80 ? 26.907 27.639 60.078 1.00 48.15 76 GLU P C 1
ATOM 3120 O O . GLU B 1 80 ? 27.925 27.139 60.543 1.00 48.00 76 GLU P O 1
ATOM 3126 N N . ARG B 1 81 ? 26.894 28.381 58.967 1.00 48.91 77 ARG P N 1
ATOM 3127 C CA . ARG B 1 81 ? 28.135 28.678 58.222 1.00 49.94 77 ARG P CA 1
ATOM 3128 C C . ARG B 1 81 ? 29.013 29.741 58.907 1.00 49.97 77 ARG P C 1
ATOM 3129 O O . ARG B 1 81 ? 30.192 29.885 58.578 1.00 49.62 77 ARG P O 1
ATOM 3137 N N . SER B 1 82 ? 28.430 30.486 59.845 1.00 50.33 78 SER P N 1
ATOM 3138 C CA . SER B 1 82 ? 29.101 31.641 60.429 1.00 50.76 78 SER P CA 1
ATOM 3139 C C . SER B 1 82 ? 29.538 31.426 61.879 1.00 50.53 78 SER P C 1
ATOM 3140 O O . SER B 1 82 ? 28.710 31.370 62.797 1.00 50.75 78 SER P O 1
ATOM 3143 N N . LEU B 1 83 ? 30.849 31.313 62.067 1.00 49.97 79 LEU P N 1
ATOM 3144 C CA . LEU B 1 83 ? 31.445 31.101 63.382 1.00 49.92 79 LEU P CA 1
ATOM 3145 C C . LEU B 1 83 ? 30.931 32.066 64.453 1.00 50.45 79 LEU P C 1
ATOM 3146 O O . LEU B 1 83 ? 30.795 31.680 65.629 1.00 50.41 79 LEU P O 1
ATOM 3151 N N . GLN B 1 84 ? 30.660 33.314 64.042 1.00 50.69 80 GLN P N 1
ATOM 3152 C CA . GLN B 1 84 ? 30.193 34.384 64.949 1.00 50.97 80 GLN P CA 1
ATOM 3153 C C . GLN B 1 84 ? 28.830 34.054 65.556 1.00 50.23 80 GLN P C 1
ATOM 3154 O O . GLN B 1 84 ? 28.543 34.417 66.697 1.00 49.93 80 GLN P O 1
ATOM 3160 N N . SER B 1 85 ? 28.035 33.320 64.790 1.00 49.50 81 SER P N 1
ATOM 3161 C CA . SER B 1 85 ? 26.696 32.923 65.186 1.00 49.05 81 SER P CA 1
ATOM 3162 C C . SER B 1 85 ? 26.563 31.571 65.892 1.00 48.64 81 SER P C 1
ATOM 3163 O O . SER B 1 85 ? 25.455 31.161 66.206 1.00 49.28 81 SER P O 1
ATOM 3166 N N . LEU B 1 86 ? 27.659 30.857 66.123 1.00 47.25 82 LEU P N 1
ATOM 3167 C CA . LEU B 1 86 ? 27.540 29.575 66.804 1.00 45.77 82 LEU P CA 1
ATOM 3168 C C . LEU B 1 86 ? 27.121 29.818 68.236 1.00 45.07 82 LEU P C 1
ATOM 3169 O O . LEU B 1 86 ? 27.717 30.627 68.920 1.00 44.55 82 LEU P O 1
ATOM 3174 N N . PRO B 1 87 ? 26.126 29.087 68.711 1.00 44.49 83 PRO P N 1
ATOM 3175 C CA . PRO B 1 87 ? 25.630 29.328 70.058 1.00 44.06 83 PRO P CA 1
ATOM 3176 C C . PRO B 1 87 ? 26.458 28.662 71.120 1.00 42.89 83 PRO P C 1
ATOM 3177 O O . PRO B 1 87 ? 25.945 27.853 71.868 1.00 42.97 83 PRO P O 1
ATOM 3181 N N . TRP B 1 88 ? 27.717 29.044 71.219 1.00 41.55 84 TRP P N 1
ATOM 3182 C CA . TRP B 1 88 ? 28.574 28.447 72.223 1.00 41.11 84 TRP P CA 1
ATOM 3183 C C . TRP B 1 88 ? 28.281 28.934 73.634 1.00 41.08 84 TRP P C 1
ATOM 3184 O O . TRP B 1 88 ? 28.112 28.110 74.535 1.00 41.06 84 TRP P O 1
ATOM 3195 N N . ARG B 1 89 ? 28.214 30.262 73.819 1.00 40.96 85 ARG P N 1
ATOM 3196 C CA . ARG B 1 89 ? 27.941 30.895 75.130 1.00 40.78 85 ARG P CA 1
ATOM 3197 C C . ARG B 1 89 ? 26.676 30.314 75.759 1.00 40.48 85 ARG P C 1
ATOM 3198 O O . ARG B 1 89 ? 26.721 29.808 76.889 1.00 39.84 85 ARG P O 1
ATOM 3206 N N . GLU B 1 90 ? 25.578 30.364 74.993 1.00 39.89 86 GLU P N 1
ATOM 3207 C CA . GLU B 1 90 ? 24.318 29.725 75.334 1.00 40.17 86 GLU P CA 1
ATOM 3208 C C . GLU B 1 90 ? 24.589 28.351 75.915 1.00 40.94 86 GLU P C 1
ATOM 3209 O O . GLU B 1 90 ? 24.160 28.057 77.035 1.00 41.47 86 GLU P O 1
ATOM 3215 N N . LEU B 1 91 ? 25.311 27.517 75.154 1.00 41.24 87 LEU P N 1
ATOM 3216 C CA . LEU B 1 91 ? 25.537 26.112 75.527 1.00 41.04 87 LEU P CA 1
ATOM 3217 C C . LEU B 1 91 ? 26.674 25.886 76.504 1.00 40.79 87 LEU P C 1
ATOM 3218 O O . LEU B 1 91 ? 26.897 24.766 76.926 1.00 41.42 87 LEU P O 1
ATOM 3223 N N . GLY B 1 92 ? 27.401 26.935 76.857 1.00 41.16 88 GLY P N 1
ATOM 3224 C CA . GLY B 1 92 ? 28.466 26.835 77.867 1.00 40.87 88 GLY P CA 1
ATOM 3225 C C . GLY B 1 92 ? 29.667 26.009 77.451 1.00 40.27 88 GLY P C 1
ATOM 3226 O O . GLY B 1 92 ? 30.301 25.354 78.276 1.00 40.70 88 GLY P O 1
ATOM 3227 N N . VAL B 1 93 ? 29.991 26.072 76.169 1.00 39.87 89 VAL P N 1
ATOM 3228 C CA . VAL B 1 93 ? 31.030 25.247 75.586 1.00 39.12 89 VAL P CA 1
ATOM 3229 C C . VAL B 1 93 ? 32.398 25.559 76.186 1.00 39.47 89 VAL P C 1
ATOM 3230 O O . VAL B 1 93 ? 32.894 26.689 76.105 1.00 39.41 89 VAL P O 1
ATOM 3234 N N . ASP B 1 94 ? 33.003 24.534 76.775 1.00 39.62 90 ASP P N 1
ATOM 3235 C CA . ASP B 1 94 ? 34.322 24.636 77.376 1.00 39.82 90 ASP P CA 1
ATOM 3236 C C . ASP B 1 94 ? 35.408 24.485 76.320 1.00 39.12 90 ASP P C 1
ATOM 3237 O O . ASP B 1 94 ? 36.398 25.201 76.366 1.00 39.53 90 ASP P O 1
ATOM 3242 N N . VAL B 1 95 ? 35.225 23.557 75.373 1.00 38.70 91 VAL P N 1
ATOM 3243 C CA . VAL B 1 95 ? 36.186 23.344 74.254 1.00 37.40 91 VAL P CA 1
ATOM 3244 C C . VAL B 1 95 ? 35.462 23.056 72.959 1.00 36.54 91 VAL P C 1
ATOM 3245 O O . VAL B 1 95 ? 34.558 22.237 72.934 1.00 37.24 91 VAL P O 1
ATOM 3249 N N . VAL B 1 96 ? 35.826 23.752 71.891 1.00 35.65 92 VAL P N 1
ATOM 3250 C CA . VAL B 1 96 ? 35.307 23.416 70.582 1.00 34.70 92 VAL P CA 1
ATOM 3251 C C . VAL B 1 96 ? 36.365 22.536 69.973 1.00 33.77 92 VAL P C 1
ATOM 3252 O O . VAL B 1 96 ? 37.523 22.992 69.805 1.00 32.80 92 VAL P O 1
ATOM 3256 N N . LEU B 1 97 ? 35.984 21.291 69.659 1.00 32.18 93 LEU P N 1
ATOM 3257 C CA . LEU B 1 97 ? 36.800 20.429 68.781 1.00 31.69 93 LEU P CA 1
ATOM 3258 C C . LEU B 1 97 ? 36.414 20.781 67.350 1.00 30.90 93 LEU P C 1
ATOM 3259 O O . LEU B 1 97 ? 35.296 20.494 66.906 1.00 31.23 93 LEU P O 1
ATOM 3264 N N . ASP B 1 98 ? 37.304 21.482 66.659 1.00 30.87 94 ASP P N 1
ATOM 3265 C CA . ASP B 1 98 ? 37.025 21.876 65.273 1.00 30.86 94 ASP P CA 1
ATOM 3266 C C . ASP B 1 98 ? 37.639 20.855 64.342 1.00 30.73 94 ASP P C 1
ATOM 3267 O O . ASP B 1 98 ? 38.856 20.740 64.236 1.00 30.07 94 ASP P O 1
ATOM 3272 N N . CYS B 1 99 ? 36.768 20.112 63.680 1.00 31.12 95 CYS P N 1
ATOM 3273 C CA . CYS B 1 99 ? 37.176 18.987 62.848 1.00 31.98 95 CYS P CA 1
ATOM 3274 C C . CYS B 1 99 ? 36.769 19.213 61.387 1.00 33.50 95 CYS P C 1
ATOM 3275 O O . CYS B 1 99 ? 36.574 18.263 60.628 1.00 33.73 95 CYS P O 1
ATOM 3278 N N . THR B 1 100 ? 36.652 20.468 60.983 1.00 35.44 96 THR P N 1
ATOM 3279 C CA . THR B 1 100 ? 36.288 20.766 59.598 1.00 38.06 96 THR P CA 1
ATOM 3280 C C . THR B 1 100 ? 37.417 20.531 58.600 1.00 39.61 96 THR P C 1
ATOM 3281 O O . THR B 1 100 ? 37.162 20.203 57.433 1.00 39.74 96 THR P O 1
ATOM 3285 N N . GLY B 1 101 ? 38.656 20.730 59.044 1.00 41.59 97 GLY P N 1
ATOM 3286 C CA . GLY B 1 101 ? 39.799 20.697 58.129 1.00 44.35 97 GLY P CA 1
ATOM 3287 C C . GLY B 1 101 ? 39.819 21.913 57.210 1.00 46.52 97 GLY P C 1
ATOM 3288 O O . GLY B 1 101 ? 40.503 21.922 56.174 1.00 46.42 97 GLY P O 1
ATOM 3289 N N . VAL B 1 102 ? 39.041 22.934 57.576 1.00 48.17 98 VAL P N 1
ATOM 3290 C CA . VAL B 1 102 ? 39.042 24.198 56.845 1.00 49.72 98 VAL P CA 1
ATOM 3291 C C . VAL B 1 102 ? 39.531 25.263 57.816 1.00 50.46 98 VAL P C 1
ATOM 3292 O O . VAL B 1 102 ? 40.635 25.786 57.686 1.00 50.96 98 VAL P O 1
ATOM 3296 N N . TYR B 1 103 ? 38.717 25.550 58.818 1.00 51.16 99 TYR P N 1
ATOM 3297 C CA . TYR B 1 103 ? 39.111 26.453 59.868 1.00 52.06 99 TYR P CA 1
ATOM 3298 C C . TYR B 1 103 ? 40.405 25.950 60.525 1.00 52.34 99 TYR P C 1
ATOM 3299 O O . TYR B 1 103 ? 40.635 24.741 60.642 1.00 52.53 99 TYR P O 1
ATOM 3308 N N . GLY B 1 104 ? 41.269 26.883 60.910 1.00 52.40 100 GLY P N 1
ATOM 3309 C CA . GLY B 1 104 ? 42.588 26.546 61.437 1.00 52.01 100 GLY P CA 1
ATOM 3310 C C . GLY B 1 104 ? 43.464 27.723 61.819 1.00 51.59 100 GLY P C 1
ATOM 3311 O O . GLY B 1 104 ? 44.590 27.523 62.267 1.00 51.50 100 GLY P O 1
ATOM 3312 N N . SER B 1 105 ? 42.960 28.945 61.653 1.00 51.38 101 SER P N 1
ATOM 3313 C CA . SER B 1 105 ? 43.746 30.134 61.966 1.00 51.37 101 SER P CA 1
ATOM 3314 C C . SER B 1 105 ? 43.416 30.758 63.323 1.00 51.67 101 SER P C 1
ATOM 3315 O O . SER B 1 105 ? 42.353 30.506 63.913 1.00 52.00 101 SER P O 1
ATOM 3318 N N . ARG B 1 106 ? 44.341 31.583 63.808 1.00 51.55 102 ARG P N 1
ATOM 3319 C CA . ARG B 1 106 ? 44.162 32.381 65.026 1.00 51.09 102 ARG P CA 1
ATOM 3320 C C . ARG B 1 106 ? 42.851 33.140 65.060 1.00 50.59 102 ARG P C 1
ATOM 3321 O O . ARG B 1 106 ? 42.277 33.312 66.135 1.00 50.37 102 ARG P O 1
ATOM 3329 N N . GLU B 1 107 ? 42.391 33.595 63.891 1.00 50.19 103 GLU P N 1
ATOM 3330 C CA . GLU B 1 107 ? 41.118 34.336 63.798 1.00 49.97 103 GLU P CA 1
ATOM 3331 C C . GLU B 1 107 ? 39.925 33.402 64.013 1.00 48.78 103 GLU P C 1
ATOM 3332 O O . GLU B 1 107 ? 39.080 33.667 64.861 1.00 47.94 103 GLU P O 1
ATOM 3338 N N . HIS B 1 108 ? 39.892 32.303 63.259 1.00 47.94 104 HIS P N 1
ATOM 3339 C CA . HIS B 1 108 ? 38.879 31.275 63.436 1.00 47.48 104 HIS P CA 1
ATOM 3340 C C . HIS B 1 108 ? 38.783 30.895 64.899 1.00 46.90 104 HIS P C 1
ATOM 3341 O O . HIS B 1 108 ? 37.692 30.815 65.446 1.00 47.06 104 HIS P O 1
ATOM 3348 N N . GLY B 1 109 ? 39.932 30.678 65.530 1.00 46.59 105 GLY P N 1
ATOM 3349 C CA . GLY B 1 109 ? 39.986 30.382 66.962 1.00 46.47 105 GLY P CA 1
ATOM 3350 C C . GLY B 1 109 ? 39.326 31.479 67.776 1.00 46.47 105 GLY P C 1
ATOM 3351 O O . GLY B 1 109 ? 38.516 31.204 68.680 1.00 46.25 105 GLY P O 1
ATOM 3352 N N . GLU B 1 110 ? 39.656 32.725 67.422 1.00 46.19 106 GLU P N 1
ATOM 3353 C CA . GLU B 1 110 ? 39.114 33.908 68.086 1.00 45.82 106 GLU P CA 1
ATOM 3354 C C . GLU B 1 110 ? 37.608 34.013 67.909 1.00 45.54 106 GLU P C 1
ATOM 3355 O O . GLU B 1 110 ? 36.900 34.356 68.857 1.00 45.74 106 GLU P O 1
ATOM 3361 N N . ALA B 1 111 ? 37.124 33.693 66.712 1.00 44.86 107 ALA P N 1
ATOM 3362 C CA . ALA B 1 111 ? 35.695 33.683 66.452 1.00 44.80 107 ALA P CA 1
ATOM 3363 C C . ALA B 1 111 ? 34.945 32.713 67.379 1.00 44.88 107 ALA P C 1
ATOM 3364 O O . ALA B 1 111 ? 34.016 33.138 68.068 1.00 45.31 107 ALA P O 1
ATOM 3366 N N . HIS B 1 112 ? 35.351 31.439 67.417 1.00 44.69 108 HIS P N 1
ATOM 3367 C CA . HIS B 1 112 ? 34.768 30.466 68.370 1.00 44.91 108 HIS P CA 1
ATOM 3368 C C . HIS B 1 112 ? 34.770 30.993 69.825 1.00 44.70 108 HIS P C 1
ATOM 3369 O O . HIS B 1 112 ? 33.760 30.892 70.537 1.00 43.81 108 HIS P O 1
ATOM 3376 N N . ILE B 1 113 ? 35.907 31.549 70.252 1.00 44.70 109 ILE P N 1
ATOM 3377 C CA . ILE B 1 113 ? 36.041 32.036 71.621 1.00 45.46 109 ILE P CA 1
ATOM 3378 C C . ILE B 1 113 ? 35.078 33.201 71.875 1.00 45.35 109 ILE P C 1
ATOM 3379 O O . ILE B 1 113 ? 34.438 33.251 72.932 1.00 45.23 109 ILE P O 1
ATOM 3384 N N . ALA B 1 114 ? 34.961 34.098 70.891 1.00 44.97 110 ALA P N 1
ATOM 3385 C CA . ALA B 1 114 ? 34.091 35.266 70.981 1.00 44.73 110 ALA P CA 1
ATOM 3386 C C . ALA B 1 114 ? 32.618 34.881 71.014 1.00 44.56 110 ALA P C 1
ATOM 3387 O O . ALA B 1 114 ? 31.825 35.521 71.730 1.00 44.68 110 ALA P O 1
ATOM 3389 N N . ALA B 1 115 ? 32.258 33.838 70.253 1.00 43.82 111 ALA P N 1
ATOM 3390 C CA . ALA B 1 115 ? 30.919 33.232 70.330 1.00 43.08 111 ALA P CA 1
ATOM 3391 C C . ALA B 1 115 ? 30.648 32.527 71.668 1.00 42.52 111 ALA P C 1
ATOM 3392 O O . ALA B 1 115 ? 29.510 32.160 71.968 1.00 42.29 111 ALA P O 1
ATOM 3394 N N . GLY B 1 116 ? 31.691 32.346 72.470 1.00 41.79 112 GLY P N 1
ATOM 3395 C CA . GLY B 1 116 ? 31.510 31.861 73.833 1.00 41.81 112 GLY P CA 1
ATOM 3396 C C . GLY B 1 116 ? 32.144 30.538 74.241 1.00 41.02 112 GLY P C 1
ATOM 3397 O O . GLY B 1 116 ? 31.845 30.018 75.319 1.00 41.07 112 GLY P O 1
ATOM 3398 N N . ALA B 1 117 ? 33.010 29.994 73.389 1.00 40.71 113 ALA P N 1
ATOM 3399 C CA . ALA B 1 117 ? 33.821 28.834 73.766 1.00 40.18 113 ALA P CA 1
ATOM 3400 C C . ALA B 1 117 ? 35.084 29.292 74.484 1.00 40.24 113 ALA P C 1
ATOM 3401 O O . ALA B 1 117 ? 35.830 30.165 73.990 1.00 39.90 113 ALA P O 1
ATOM 3403 N N . LYS B 1 118 ? 35.317 28.702 75.655 1.00 40.10 114 LYS P N 1
ATOM 3404 C CA . LYS B 1 118 ? 36.491 29.024 76.456 1.00 39.99 114 LYS P CA 1
ATOM 3405 C C . LYS B 1 118 ? 37.787 28.686 75.710 1.00 39.87 114 LYS P C 1
ATOM 3406 O O . LYS B 1 118 ? 38.704 29.500 75.697 1.00 40.12 114 LYS P O 1
ATOM 3412 N N . LYS B 1 119 ? 37.874 27.510 75.067 1.00 39.38 115 LYS P N 1
ATOM 3413 C CA . LYS B 1 119 ? 39.088 27.156 74.288 1.00 38.63 115 LYS P CA 1
ATOM 3414 C C . LYS B 1 119 ? 38.801 26.436 72.973 1.00 37.71 115 LYS P C 1
ATOM 3415 O O . LYS B 1 119 ? 37.679 26.005 72.728 1.00 38.32 115 LYS P O 1
ATOM 3421 N N . VAL B 1 120 ? 39.825 26.294 72.135 1.00 36.57 116 VAL P N 1
ATOM 3422 C CA . VAL B 1 120 ? 39.683 25.674 70.810 1.00 35.53 116 VAL P CA 1
ATOM 3423 C C . VAL B 1 120 ? 40.795 24.654 70.450 1.00 35.49 116 VAL P C 1
ATOM 3424 O O . VAL B 1 120 ? 41.984 24.935 70.621 1.00 34.97 116 VAL P O 1
ATOM 3428 N N . LEU B 1 121 ? 40.388 23.496 69.916 1.00 35.20 117 LEU P N 1
ATOM 3429 C CA . LEU B 1 121 ? 41.316 22.460 69.425 1.00 35.04 117 LEU P CA 1
ATOM 3430 C C . LEU B 1 121 ? 41.000 22.108 67.980 1.00 35.04 117 LEU P C 1
ATOM 3431 O O . LEU B 1 121 ? 39.881 21.675 67.661 1.00 35.03 117 LEU P O 1
ATOM 3436 N N . PHE B 1 122 ? 41.981 22.326 67.105 1.00 35.46 118 PHE P N 1
ATOM 3437 C CA . PHE B 1 122 ? 41.833 22.060 65.667 1.00 36.23 118 PHE P CA 1
ATOM 3438 C C . PHE B 1 122 ? 42.365 20.673 65.355 1.00 36.50 118 PHE P C 1
ATOM 3439 O O . PHE B 1 122 ? 43.333 20.236 65.951 1.00 35.26 118 PHE P O 1
ATOM 3447 N N . SER B 1 123 ? 41.752 20.019 64.374 1.00 38.19 119 SER P N 1
ATOM 3448 C CA . SER B 1 123 ? 41.998 18.612 64.102 1.00 39.96 119 SER P CA 1
ATOM 3449 C C . SER B 1 123 ? 43.089 18.390 63.070 1.00 41.67 119 SER P C 1
ATOM 3450 O O . SER B 1 123 ? 43.138 17.325 62.453 1.00 41.98 119 SER P O 1
ATOM 3453 N N . HIS B 1 124 ? 43.956 19.379 62.880 1.00 43.45 120 HIS P N 1
ATOM 3454 C CA . HIS B 1 124 ? 44.933 19.332 61.799 1.00 45.80 120 HIS P CA 1
ATOM 3455 C C . HIS B 1 124 ? 46.104 20.310 62.015 1.00 47.15 120 HIS P C 1
ATOM 3456 O O . HIS B 1 124 ? 46.100 21.063 62.987 1.00 46.63 120 HIS P O 1
ATOM 3463 N N . PRO B 1 125 ? 47.124 20.280 61.121 1.00 48.98 121 PRO P N 1
ATOM 3464 C CA . PRO B 1 125 ? 48.256 21.205 61.192 1.00 50.26 121 PRO P CA 1
ATOM 3465 C C . PRO B 1 125 ? 47.844 22.638 61.529 1.00 51.55 121 PRO P C 1
ATOM 3466 O O . PRO B 1 125 ? 48.340 23.201 62.503 1.00 51.35 121 PRO P O 1
ATOM 3470 N N . GLY B 1 126 ? 46.940 23.209 60.732 1.00 52.95 122 GLY P N 1
ATOM 3471 C CA . GLY B 1 126 ? 46.531 24.604 60.905 1.00 55.04 122 GLY P CA 1
ATOM 3472 C C . GLY B 1 126 ? 47.454 25.628 60.245 1.00 56.28 122 GLY P C 1
ATOM 3473 O O . GLY B 1 126 ? 47.769 25.530 59.043 1.00 56.30 122 GLY P O 1
ATOM 3474 N N . SER B 1 127 A 47.854 26.628 61.032 1.00 57.41 122 SER P N 1
ATOM 3475 C CA . SER B 1 127 A 48.800 27.676 60.599 1.00 58.57 122 SER P CA 1
ATOM 3476 C C . SER B 1 127 A 49.913 27.881 61.646 1.00 59.36 122 SER P C 1
ATOM 3477 O O . SER B 1 127 A 49.787 27.449 62.799 1.00 59.60 122 SER P O 1
ATOM 3480 N N . ASN B 1 128 ? 50.992 28.547 61.243 1.00 60.31 123 ASN P N 1
ATOM 3481 C CA . ASN B 1 128 ? 52.248 28.596 62.028 1.00 60.77 123 ASN P CA 1
ATOM 3482 C C . ASN B 1 128 ? 52.305 29.531 63.248 1.00 60.59 123 ASN P C 1
ATOM 3483 O O . ASN B 1 128 ? 53.385 29.980 63.641 1.00 60.86 123 ASN P O 1
ATOM 3488 N N . ASP B 1 129 ? 51.162 29.812 63.866 1.00 60.21 124 ASP P N 1
ATOM 3489 C CA . ASP B 1 129 ? 51.152 30.792 64.948 1.00 59.85 124 ASP P CA 1
ATOM 3490 C C . ASP B 1 129 ? 50.142 30.494 66.051 1.00 58.93 124 ASP P C 1
ATOM 3491 O O . ASP B 1 129 ? 49.755 31.400 66.802 1.00 59.37 124 ASP P O 1
ATOM 3496 N N . LEU B 1 130 A 49.696 29.248 66.150 1.00 57.10 124 LEU P N 1
ATOM 3497 C CA . LEU B 1 130 A 48.726 28.913 67.176 1.00 55.38 124 LEU P CA 1
ATOM 3498 C C . LEU B 1 130 A 49.441 28.835 68.512 1.00 54.27 124 LEU P C 1
ATOM 3499 O O . LEU B 1 130 A 50.664 28.687 68.548 1.00 54.23 124 LEU P O 1
ATOM 3504 N N . ASP B 1 131 ? 48.695 28.954 69.607 1.00 52.62 125 ASP P N 1
ATOM 3505 C CA . ASP B 1 131 ? 49.308 28.905 70.936 1.00 51.43 125 ASP P CA 1
ATOM 3506 C C . ASP B 1 131 ? 50.214 27.690 71.092 1.00 50.24 125 ASP P C 1
ATOM 3507 O O . ASP B 1 131 ? 51.374 27.846 71.465 1.00 50.59 125 ASP P O 1
ATOM 3512 N N . ALA B 1 132 ? 49.692 26.494 70.776 1.00 48.45 126 ALA P N 1
ATOM 3513 C CA . ALA B 1 132 ? 50.468 25.248 70.849 1.00 46.13 126 ALA P CA 1
ATOM 3514 C C . ALA B 1 132 ? 50.045 24.243 69.797 1.00 44.86 126 ALA P C 1
ATOM 3515 O O . ALA B 1 132 ? 48.917 24.274 69.305 1.00 44.21 126 ALA P O 1
ATOM 3517 N N . THR B 1 133 ? 50.972 23.348 69.466 1.00 43.05 127 THR P N 1
ATOM 3518 C CA . THR B 1 133 ? 50.658 22.134 68.736 1.00 41.34 127 THR P CA 1
ATOM 3519 C C . THR B 1 133 ? 50.992 20.937 69.616 1.00 39.73 127 THR P C 1
ATOM 3520 O O . THR B 1 133 ? 52.106 20.821 70.137 1.00 40.06 127 THR P O 1
ATOM 3524 N N . VAL B 1 134 ? 50.013 20.061 69.806 1.00 37.77 128 VAL P N 1
ATOM 3525 C CA . VAL B 1 134 ? 50.163 18.984 70.776 1.00 35.77 128 VAL P CA 1
ATOM 3526 C C . VAL B 1 134 ? 50.076 17.628 70.102 1.00 35.02 128 VAL P C 1
ATOM 3527 O O . VAL B 1 134 ? 49.072 17.309 69.466 1.00 35.07 128 VAL P O 1
ATOM 3531 N N . VAL B 1 135 ? 51.159 16.864 70.220 1.00 33.61 129 VAL P N 1
ATOM 3532 C CA . VAL B 1 135 ? 51.136 15.440 69.992 1.00 31.68 129 VAL P CA 1
ATOM 3533 C C . VAL B 1 135 ? 51.056 14.827 71.371 1.00 31.70 129 VAL P C 1
ATOM 3534 O O . VAL B 1 135 ? 52.040 14.820 72.121 1.00 31.87 129 VAL P O 1
ATOM 3538 N N . TYR B 1 136 ? 49.874 14.333 71.727 1.00 31.31 130 TYR P N 1
ATOM 3539 C CA . TYR B 1 136 ? 49.643 13.929 73.097 1.00 31.45 130 TYR P CA 1
ATOM 3540 C C . TYR B 1 136 ? 50.458 12.691 73.399 1.00 31.99 130 TYR P C 1
ATOM 3541 O O . TYR B 1 136 ? 50.545 11.781 72.576 1.00 31.57 130 TYR P O 1
ATOM 3550 N N . GLY B 1 137 ? 51.061 12.683 74.581 1.00 32.35 131 GLY P N 1
ATOM 3551 C CA . GLY B 1 137 ? 52.030 11.667 74.951 1.00 33.64 131 GLY P CA 1
ATOM 3552 C C . GLY B 1 137 ? 53.449 12.200 74.891 1.00 34.37 131 GLY P C 1
ATOM 3553 O O . GLY B 1 137 ? 54.321 11.698 75.595 1.00 34.38 131 GLY P O 1
ATOM 3554 N N . VAL B 1 138 ? 53.691 13.198 74.043 1.00 35.39 132 VAL P N 1
ATOM 3555 C CA . VAL B 1 138 ? 55.026 13.799 73.982 1.00 37.40 132 VAL P CA 1
ATOM 3556 C C . VAL B 1 138 ? 55.162 15.216 74.582 1.00 38.11 132 VAL P C 1
ATOM 3557 O O . VAL B 1 138 ? 56.127 15.468 75.295 1.00 38.05 132 VAL P O 1
ATOM 3561 N N . ASN B 1 139 ? 54.208 16.119 74.320 1.00 39.44 133 ASN P N 1
ATOM 3562 C CA . ASN B 1 139 ? 54.356 17.519 74.776 1.00 40.30 133 ASN P CA 1
ATOM 3563 C C . ASN B 1 139 ? 53.122 18.192 75.440 1.00 41.82 133 ASN P C 1
ATOM 3564 O O . ASN B 1 139 ? 52.972 19.424 75.434 1.00 41.61 133 ASN P O 1
ATOM 3569 N N . GLN B 1 140 ? 52.245 17.394 76.035 1.00 43.76 134 GLN P N 1
ATOM 3570 C CA . GLN B 1 140 ? 51.058 17.966 76.678 1.00 45.91 134 GLN P CA 1
ATOM 3571 C C . GLN B 1 140 ? 51.432 18.734 77.960 1.00 47.76 134 GLN P C 1
ATOM 3572 O O . GLN B 1 140 ? 50.598 19.403 78.571 1.00 48.25 134 GLN P O 1
ATOM 3578 N N . ASP B 1 141 ? 52.692 18.602 78.359 1.00 50.12 135 ASP P N 1
ATOM 3579 C CA . ASP B 1 141 ? 53.255 19.350 79.471 1.00 52.30 135 ASP P CA 1
ATOM 3580 C C . ASP B 1 141 ? 53.483 20.796 79.039 1.00 53.35 135 ASP P C 1
ATOM 3581 O O . ASP B 1 141 ? 53.343 21.714 79.845 1.00 53.99 135 ASP P O 1
ATOM 3586 N N . GLN B 1 142 ? 53.813 20.989 77.762 1.00 54.35 136 GLN P N 1
ATOM 3587 C CA . GLN B 1 142 ? 54.013 22.328 77.201 1.00 55.53 136 GLN P CA 1
ATOM 3588 C C . GLN B 1 142 ? 52.706 23.129 77.122 1.00 56.06 136 GLN P C 1
ATOM 3589 O O . GLN B 1 142 ? 52.702 24.273 76.648 1.00 56.26 136 GLN P O 1
ATOM 3595 N N . LEU B 1 143 ? 51.603 22.533 77.575 1.00 56.75 137 LEU P N 1
ATOM 3596 C CA . LEU B 1 143 ? 50.330 23.252 77.647 1.00 57.69 137 LEU P CA 1
ATOM 3597 C C . LEU B 1 143 ? 50.248 24.137 78.884 1.00 58.36 137 LEU P C 1
ATOM 3598 O O . LEU B 1 143 ? 50.566 23.696 80.000 1.00 58.86 137 LEU P O 1
ATOM 3603 N N . ARG B 1 144 ? 49.818 25.380 78.672 1.00 58.66 138 ARG P N 1
ATOM 3604 C CA . ARG B 1 144 ? 49.539 26.326 79.755 1.00 59.16 138 ARG P CA 1
ATOM 3605 C C . ARG B 1 144 ? 48.071 26.769 79.661 1.00 59.29 138 ARG P C 1
ATOM 3606 O O . ARG B 1 144 ? 47.512 26.817 78.561 1.00 59.38 138 ARG P O 1
ATOM 3614 N N . ALA B 1 145 ? 47.455 27.097 80.801 1.00 59.42 139 ALA P N 1
ATOM 3615 C CA . ALA B 1 145 ? 46.053 27.554 80.839 1.00 59.37 139 ALA P CA 1
ATOM 3616 C C . ALA B 1 145 ? 45.843 28.743 79.910 1.00 59.30 139 ALA P C 1
ATOM 3617 O O . ALA B 1 145 ? 44.739 28.968 79.406 1.00 59.55 139 ALA P O 1
ATOM 3619 N N . GLU B 1 146 ? 46.924 29.485 79.675 1.00 59.00 140 GLU P N 1
ATOM 3620 C CA . GLU B 1 146 ? 46.916 30.630 78.767 1.00 58.49 140 GLU P CA 1
ATOM 3621 C C . GLU B 1 146 ? 46.818 30.175 77.317 1.00 57.73 140 GLU P C 1
ATOM 3622 O O . GLU B 1 146 ? 46.577 30.990 76.425 1.00 57.53 140 GLU P O 1
ATOM 3628 N N . HIS B 1 147 ? 47.027 28.877 77.082 1.00 56.99 141 HIS P N 1
ATOM 3629 C CA . HIS B 1 147 ? 46.861 28.298 75.735 1.00 56.20 141 HIS P CA 1
ATOM 3630 C C . HIS B 1 147 ? 45.364 28.085 75.405 1.00 55.28 141 HIS P C 1
ATOM 3631 O O . HIS B 1 147 ? 44.691 27.217 75.980 1.00 55.18 141 HIS P O 1
ATOM 3638 N N . ARG B 1 148 ? 44.853 28.905 74.490 1.00 53.96 142 ARG P N 1
ATOM 3639 C CA . ARG B 1 148 ? 43.420 28.965 74.200 1.00 52.59 142 ARG P CA 1
ATOM 3640 C C . ARG B 1 148 ? 43.112 28.411 72.818 1.00 51.33 142 ARG P C 1
ATOM 3641 O O . ARG B 1 148 ? 42.051 27.829 72.593 1.00 51.00 142 ARG P O 1
ATOM 3649 N N . ILE B 1 149 ? 44.040 28.627 71.892 1.00 49.96 143 ILE P N 1
ATOM 3650 C CA . ILE B 1 149 ? 43.902 28.173 70.522 1.00 48.61 143 ILE P CA 1
ATOM 3651 C C . ILE B 1 149 ? 45.030 27.187 70.207 1.00 47.99 143 ILE P C 1
ATOM 3652 O O . ILE B 1 149 ? 46.173 27.588 69.958 1.00 47.84 143 ILE P O 1
ATOM 3657 N N . VAL B 1 150 ? 44.673 25.899 70.203 1.00 46.54 144 VAL P N 1
ATOM 3658 C CA . VAL B 1 150 ? 45.614 24.793 70.130 1.00 45.19 144 VAL P CA 1
ATOM 3659 C C . VAL B 1 150 ? 45.333 23.914 68.897 1.00 44.62 144 VAL P C 1
ATOM 3660 O O . VAL B 1 150 ? 44.199 23.795 68.445 1.00 44.63 144 VAL P O 1
ATOM 3664 N N . SER B 1 151 ? 46.378 23.318 68.341 1.00 43.54 145 SER P N 1
ATOM 3665 C CA . SER B 1 151 ? 46.226 22.353 67.262 1.00 42.80 145 SER P CA 1
ATOM 3666 C C . SER B 1 151 ? 46.716 20.988 67.705 1.00 41.93 145 SER P C 1
ATOM 3667 O O . SER B 1 151 ? 47.668 20.889 68.459 1.00 41.78 145 SER P O 1
ATOM 3670 N N . ASN B 1 152 ? 46.093 19.939 67.220 1.00 41.67 146 ASN P N 1
ATOM 3671 C CA . ASN B 1 152 ? 46.434 18.582 67.577 1.00 41.14 146 ASN P CA 1
ATOM 3672 C C . ASN B 1 152 ? 47.367 17.933 66.601 1.00 40.76 146 ASN P C 1
ATOM 3673 O O . ASN B 1 152 ? 47.537 16.764 66.663 1.00 41.65 146 ASN P O 1
ATOM 3678 N N . ALA B 1 153 ? 47.945 18.661 65.673 1.00 39.53 147 ALA P N 1
ATOM 3679 C CA . ALA B 1 153 ? 48.779 17.996 64.715 1.00 39.09 147 ALA P CA 1
ATOM 3680 C C . ALA B 1 153 ? 47.912 17.266 63.716 1.00 38.78 147 ALA P C 1
ATOM 3681 O O . ALA B 1 153 ? 46.819 17.676 63.492 1.00 39.49 147 ALA P O 1
ATOM 3683 N N . SER B 1 154 ? 48.447 16.239 63.080 1.00 37.95 148 SER P N 1
ATOM 3684 C CA . SER B 1 154 ? 47.824 15.447 62.011 1.00 36.66 148 SER P CA 1
ATOM 3685 C C . SER B 1 154 ? 47.897 13.933 62.286 1.00 35.59 148 SER P C 1
ATOM 3686 O O . SER B 1 154 ? 48.596 13.532 63.146 1.00 34.80 148 SER P O 1
ATOM 3689 N N . CYS B 1 155 ? 47.128 13.117 61.577 1.00 34.76 149 CYS P N 1
ATOM 3690 C CA . CYS B 1 155 ? 47.075 11.699 61.905 1.00 34.56 149 CYS P CA 1
ATOM 3691 C C . CYS B 1 155 ? 48.393 10.972 61.810 1.00 32.31 149 CYS P C 1
ATOM 3692 O O . CYS B 1 155 ? 48.758 10.227 62.683 1.00 31.73 149 CYS P O 1
ATOM 3695 N N . THR B 1 156 ? 49.114 11.217 60.744 1.00 30.65 150 THR P N 1
ATOM 3696 C CA . THR B 1 156 ? 50.318 10.491 60.452 1.00 30.55 150 THR P CA 1
ATOM 3697 C C . THR B 1 156 ? 51.452 11.035 61.291 1.00 30.18 150 THR P C 1
ATOM 3698 O O . THR B 1 156 ? 52.329 10.293 61.743 1.00 30.25 150 THR P O 1
ATOM 3702 N N . THR B 1 157 ? 51.407 12.340 61.514 1.00 28.99 151 THR P N 1
ATOM 3703 C CA . THR B 1 157 ? 52.374 12.992 62.334 1.00 28.70 151 THR P CA 1
ATOM 3704 C C . THR B 1 157 ? 52.245 12.465 63.749 1.00 27.72 151 THR P C 1
ATOM 3705 O O . THR B 1 157 ? 53.248 12.239 64.407 1.00 27.54 151 THR P O 1
ATOM 3709 N N . ASN B 1 158 ? 51.015 12.234 64.189 1.00 26.93 152 ASN P N 1
ATOM 3710 C CA . ASN B 1 158 ? 50.761 11.620 65.487 1.00 28.00 152 ASN P CA 1
ATOM 3711 C C . ASN B 1 158 ? 51.252 10.181 65.613 1.00 27.90 152 ASN P C 1
ATOM 3712 O O . ASN B 1 158 ? 51.667 9.752 66.710 1.00 28.09 152 ASN P O 1
ATOM 3717 N N . CYS B 1 159 ? 51.176 9.423 64.514 1.00 27.57 153 CYS P N 1
ATOM 3718 C CA . CYS B 1 159 ? 51.704 8.051 64.502 1.00 27.12 153 CYS P CA 1
ATOM 3719 C C . CYS B 1 159 ? 53.221 8.047 64.697 1.00 26.48 153 CYS P C 1
ATOM 3720 O O . CYS B 1 159 ? 53.738 7.245 65.431 1.00 27.16 153 CYS P O 1
ATOM 3723 N N . ILE B 1 160 ? 53.954 8.936 64.038 1.00 25.70 154 ILE P N 1
ATOM 3724 C CA . ILE B 1 160 ? 55.399 8.730 64.007 1.00 24.58 154 ILE P CA 1
ATOM 3725 C C . ILE B 1 160 ? 56.261 9.586 64.995 1.00 24.37 154 ILE P C 1
ATOM 3726 O O . ILE B 1 160 ? 57.341 9.181 65.420 1.00 23.75 154 ILE P O 1
ATOM 3731 N N . ILE B 1 161 ? 55.745 10.741 65.387 1.00 24.22 155 ILE P N 1
ATOM 3732 C CA . ILE B 1 161 ? 56.488 11.643 66.254 1.00 24.20 155 ILE P CA 1
ATOM 3733 C C . ILE B 1 161 ? 56.925 10.984 67.573 1.00 22.92 155 ILE P C 1
ATOM 3734 O O . ILE B 1 161 ? 58.090 11.051 67.923 1.00 22.80 155 ILE P O 1
ATOM 3739 N N . PRO B 1 162 ? 56.035 10.273 68.231 1.00 22.37 156 PRO P N 1
ATOM 3740 C CA . PRO B 1 162 ? 56.404 9.665 69.498 1.00 22.45 156 PRO P CA 1
ATOM 3741 C C . PRO B 1 162 ? 57.586 8.734 69.325 1.00 23.07 156 PRO P C 1
ATOM 3742 O O . PRO B 1 162 ? 58.454 8.735 70.177 1.00 24.11 156 PRO P O 1
ATOM 3746 N N . VAL B 1 163 ? 57.617 7.970 68.247 1.00 22.10 157 VAL P N 1
ATOM 3747 C CA . VAL B 1 163 ? 58.730 7.088 67.967 1.00 22.18 157 VAL P CA 1
ATOM 3748 C C . VAL B 1 163 ? 60.034 7.843 67.723 1.00 23.08 157 VAL P C 1
ATOM 3749 O O . VAL B 1 163 ? 61.076 7.446 68.203 1.00 23.65 157 VAL P O 1
ATOM 3753 N N . ILE B 1 164 ? 59.964 8.935 66.977 1.00 24.33 158 ILE P N 1
ATOM 3754 C CA . ILE B 1 164 ? 61.141 9.746 66.704 1.00 25.50 158 ILE P CA 1
ATOM 3755 C C . ILE B 1 164 ? 61.684 10.344 68.007 1.00 26.94 158 ILE P C 1
ATOM 3756 O O . ILE B 1 164 ? 62.874 10.355 68.240 1.00 27.47 158 ILE P O 1
ATOM 3761 N N . LYS B 1 165 ? 60.787 10.817 68.859 1.00 27.66 159 LYS P N 1
ATOM 3762 C CA . LYS B 1 165 ? 61.165 11.338 70.161 1.00 28.49 159 LYS P CA 1
ATOM 3763 C C . LYS B 1 165 ? 61.946 10.282 70.873 1.00 29.08 159 LYS P C 1
ATOM 3764 O O . LYS B 1 165 ? 63.078 10.531 71.261 1.00 30.00 159 LYS P O 1
ATOM 3770 N N . LEU B 1 166 ? 61.345 9.095 71.036 1.00 29.25 160 LEU P N 1
ATOM 3771 C CA . LEU B 1 166 ? 61.994 7.971 71.717 1.00 29.30 160 LEU P CA 1
ATOM 3772 C C . LEU B 1 166 ? 63.400 7.677 71.194 1.00 29.09 160 LEU P C 1
ATOM 3773 O O . LEU B 1 166 ? 64.331 7.540 71.984 1.00 29.64 160 LEU P O 1
ATOM 3778 N N . LEU B 1 167 ? 63.547 7.581 69.877 1.00 29.10 161 LEU P N 1
ATOM 3779 C CA . LEU B 1 167 ? 64.856 7.302 69.265 1.00 29.66 161 LEU P CA 1
ATOM 3780 C C . LEU B 1 167 ? 65.835 8.477 69.331 1.00 29.76 161 LEU P C 1
ATOM 3781 O O . LEU B 1 167 ? 67.018 8.273 69.428 1.00 29.48 161 LEU P O 1
ATOM 3786 N N . ASP B 1 168 ? 65.338 9.700 69.228 1.00 30.78 162 ASP P N 1
ATOM 3787 C CA . ASP B 1 168 ? 66.199 10.860 69.327 1.00 31.94 162 ASP P CA 1
ATOM 3788 C C . ASP B 1 168 ? 66.751 10.979 70.746 1.00 32.86 162 ASP P C 1
ATOM 3789 O O . ASP B 1 168 ? 67.959 11.186 70.906 1.00 33.04 162 ASP P O 1
ATOM 3794 N N . ASP B 1 169 ? 65.873 10.790 71.748 1.00 33.26 163 ASP P N 1
ATOM 3795 C CA . ASP B 1 169 ? 66.240 10.842 73.185 1.00 34.59 163 ASP P CA 1
ATOM 3796 C C . ASP B 1 169 ? 67.266 9.804 73.626 1.00 34.79 163 ASP P C 1
ATOM 3797 O O . ASP B 1 169 ? 68.028 10.041 74.555 1.00 34.92 163 ASP P O 1
ATOM 3802 N N . ALA B 1 170 ? 67.235 8.633 73.006 1.00 34.95 164 ALA P N 1
ATOM 3803 C CA . ALA B 1 170 ? 68.145 7.567 73.379 1.00 34.47 164 ALA P CA 1
ATOM 3804 C C . ALA B 1 170 ? 69.468 7.658 72.640 1.00 34.15 164 ALA P C 1
ATOM 3805 O O . ALA B 1 170 ? 70.515 7.316 73.198 1.00 34.26 164 ALA P O 1
ATOM 3807 N N . TYR B 1 171 ? 69.416 8.094 71.379 1.00 33.58 165 TYR P N 1
ATOM 3808 C CA . TYR B 1 171 ? 70.514 7.836 70.442 1.00 32.91 165 TYR P CA 1
ATOM 3809 C C . TYR B 1 171 ? 71.038 9.029 69.675 1.00 32.50 165 TYR P C 1
ATOM 3810 O O . TYR B 1 171 ? 72.072 8.905 69.025 1.00 32.94 165 TYR P O 1
ATOM 3819 N N . GLY B 1 172 ? 70.324 10.150 69.707 1.00 31.59 166 GLY P N 1
ATOM 3820 C CA . GLY B 1 172 ? 70.684 11.291 68.880 1.00 31.36 166 GLY P CA 1
ATOM 3821 C C . GLY B 1 172 ? 70.533 11.038 67.385 1.00 31.61 166 GLY P C 1
ATOM 3822 O O . GLY B 1 172 ? 71.445 10.537 66.719 1.00 31.49 166 GLY P O 1
ATOM 3823 N N . ILE B 1 173 ? 69.376 11.405 66.859 1.00 31.31 167 ILE P N 1
ATOM 3824 C CA . ILE B 1 173 ? 69.098 11.313 65.443 1.00 31.07 167 ILE P CA 1
ATOM 3825 C C . ILE B 1 173 ? 69.817 12.444 64.728 1.00 32.03 167 ILE P C 1
ATOM 3826 O O . ILE B 1 173 ? 69.715 13.613 65.128 1.00 32.69 167 ILE P O 1
ATOM 3831 N N . GLU B 1 174 ? 70.544 12.085 63.674 1.00 33.08 168 GLU P N 1
ATOM 3832 C CA . GLU B 1 174 ? 71.220 13.034 62.794 1.00 34.05 168 GLU P CA 1
ATOM 3833 C C . GLU B 1 174 ? 70.367 13.337 61.567 1.00 33.46 168 GLU P C 1
ATOM 3834 O O . GLU B 1 174 ? 70.116 14.498 61.228 1.00 33.13 168 GLU P O 1
ATOM 3840 N N . SER B 1 175 ? 69.929 12.288 60.883 1.00 32.52 169 SER P N 1
ATOM 3841 C CA . SER B 1 175 ? 69.096 12.477 59.719 1.00 31.73 169 SER P CA 1
ATOM 3842 C C . SER B 1 175 ? 68.031 11.391 59.651 1.00 30.63 169 SER P C 1
ATOM 3843 O O . SER B 1 175 ? 68.182 10.341 60.268 1.00 30.39 169 SER P O 1
ATOM 3846 N N . GLY B 1 176 ? 66.949 11.669 58.922 1.00 29.51 170 GLY P N 1
ATOM 3847 C CA . GLY B 1 176 ? 65.793 10.781 58.836 1.00 27.82 170 GLY P CA 1
ATOM 3848 C C . GLY B 1 176 ? 65.123 10.795 57.474 1.00 27.47 170 GLY P C 1
ATOM 3849 O O . GLY B 1 176 ? 65.196 11.782 56.753 1.00 26.92 170 GLY P O 1
ATOM 3850 N N . THR B 1 177 ? 64.478 9.677 57.127 1.00 27.11 171 THR P N 1
ATOM 3851 C CA . THR B 1 177 ? 63.711 9.539 55.895 1.00 26.42 171 THR P CA 1
ATOM 3852 C C . THR B 1 177 ? 62.563 8.554 56.133 1.00 26.63 171 THR P C 1
ATOM 3853 O O . THR B 1 177 ? 62.739 7.551 56.815 1.00 26.80 171 THR P O 1
ATOM 3857 N N . VAL B 1 178 ? 61.378 8.858 55.609 1.00 25.94 172 VAL P N 1
ATOM 3858 C CA . VAL B 1 178 ? 60.191 8.073 55.940 1.00 25.82 172 VAL P CA 1
ATOM 3859 C C . VAL B 1 178 ? 59.434 7.762 54.669 1.00 25.32 172 VAL P C 1
ATOM 3860 O O . VAL B 1 178 ? 59.323 8.622 53.799 1.00 25.25 172 VAL P O 1
ATOM 3864 N N . THR B 1 179 ? 58.951 6.529 54.567 1.00 24.55 173 THR P N 1
ATOM 3865 C CA . THR B 1 179 ? 57.961 6.165 53.580 1.00 24.36 173 THR P CA 1
ATOM 3866 C C . THR B 1 179 ? 56.690 5.779 54.296 1.00 24.22 173 THR P C 1
ATOM 3867 O O . THR B 1 179 ? 56.714 5.061 55.279 1.00 23.67 173 THR P O 1
ATOM 3871 N N . THR B 1 180 ? 55.579 6.325 53.842 1.00 24.68 174 THR P N 1
ATOM 3872 C CA . THR B 1 180 ? 54.285 6.006 54.434 1.00 24.48 174 THR P CA 1
ATOM 3873 C C . THR B 1 180 ? 53.538 5.168 53.435 1.00 24.62 174 THR P C 1
ATOM 3874 O O . THR B 1 180 ? 53.432 5.538 52.265 1.00 24.53 174 THR P O 1
ATOM 3878 N N . ILE B 1 181 ? 53.068 4.014 53.881 1.00 25.14 175 ILE P N 1
ATOM 3879 C CA . ILE B 1 181 ? 52.170 3.196 53.075 1.00 25.52 175 ILE P CA 1
ATOM 3880 C C . ILE B 1 181 ? 50.735 3.433 53.532 1.00 26.11 175 ILE P C 1
ATOM 3881 O O . ILE B 1 181 ? 50.278 2.816 54.513 1.00 25.12 175 ILE P O 1
ATOM 3886 N N . HIS B 1 182 ? 50.045 4.329 52.822 1.00 27.24 176 HIS P N 1
ATOM 3887 C CA . HIS B 1 182 ? 48.642 4.655 53.088 1.00 29.62 176 HIS P CA 1
ATOM 3888 C C . HIS B 1 182 ? 47.679 3.636 52.479 1.00 32.04 176 HIS P C 1
ATOM 3889 O O . HIS B 1 182 ? 47.899 3.081 51.381 1.00 31.73 176 HIS P O 1
ATOM 3896 N N . SER B 1 183 ? 46.575 3.419 53.170 1.00 35.56 177 SER P N 1
ATOM 3897 C CA . SER B 1 183 ? 45.474 2.654 52.596 1.00 39.17 177 SER P CA 1
ATOM 3898 C C . SER B 1 183 ? 44.565 3.598 51.833 1.00 41.64 177 SER P C 1
ATOM 3899 O O . SER B 1 183 ? 44.883 4.777 51.677 1.00 41.72 177 SER P O 1
ATOM 3902 N N . ALA B 1 184 ? 43.416 3.088 51.385 1.00 45.35 178 ALA P N 1
ATOM 3903 C CA . ALA B 1 184 ? 42.414 3.907 50.678 1.00 48.51 178 ALA P CA 1
ATOM 3904 C C . ALA B 1 184 ? 41.779 5.025 51.542 1.00 51.01 178 ALA P C 1
ATOM 3905 O O . ALA B 1 184 ? 40.722 4.833 52.172 1.00 51.53 178 ALA P O 1
ATOM 3907 N N . MET B 1 185 ? 42.436 6.180 51.546 1.00 53.95 179 MET P N 1
ATOM 3908 C CA . MET B 1 185 ? 41.983 7.398 52.210 1.00 56.44 179 MET P CA 1
ATOM 3909 C C . MET B 1 185 ? 42.323 8.546 51.247 1.00 57.75 179 MET P C 1
ATOM 3910 O O . MET B 1 185 ? 42.396 8.328 50.050 1.00 58.34 179 MET P O 1
ATOM 3915 N N . HIS B 1 186 ? 42.512 9.761 51.741 1.00 58.88 180 HIS P N 1
ATOM 3916 C CA . HIS B 1 186 ? 42.785 10.880 50.837 1.00 59.85 180 HIS P CA 1
ATOM 3917 C C . HIS B 1 186 ? 43.573 12.042 51.434 1.00 59.86 180 HIS P C 1
ATOM 3918 O O . HIS B 1 186 ? 43.951 12.962 50.719 1.00 59.92 180 HIS P O 1
ATOM 3925 N N . HIS B 1 195 ? 49.027 22.635 41.846 1.00 65.16 190 HIS P N 1
ATOM 3926 C CA . HIS B 1 195 ? 49.483 21.594 40.925 1.00 65.24 190 HIS P CA 1
ATOM 3927 C C . HIS B 1 195 ? 48.455 20.462 40.802 1.00 65.05 190 HIS P C 1
ATOM 3928 O O . HIS B 1 195 ? 48.095 19.836 41.809 1.00 64.90 190 HIS P O 1
ATOM 3930 N N . PRO B 1 196 ? 47.975 20.205 39.566 1.00 64.81 191 PRO P N 1
ATOM 3931 C CA . PRO B 1 196 ? 47.084 19.073 39.272 1.00 64.63 191 PRO P CA 1
ATOM 3932 C C . PRO B 1 196 ? 47.852 17.740 39.320 1.00 64.23 191 PRO P C 1
ATOM 3933 O O . PRO B 1 196 ? 48.898 17.608 38.662 1.00 64.22 191 PRO P O 1
ATOM 3937 N N . ASP B 1 197 ? 47.358 16.780 40.109 1.00 63.51 192 ASP P N 1
ATOM 3938 C CA . ASP B 1 197 ? 48.028 15.477 40.259 1.00 62.41 192 ASP P CA 1
ATOM 3939 C C . ASP B 1 197 ? 47.448 14.528 39.235 1.00 61.42 192 ASP P C 1
ATOM 3940 O O . ASP B 1 197 ? 46.292 14.118 39.341 1.00 61.26 192 ASP P O 1
ATOM 3945 N N . LEU B 1 198 ? 48.261 14.200 38.236 1.00 60.17 193 LEU P N 1
ATOM 3946 C CA . LEU B 1 198 ? 47.870 13.292 37.161 1.00 59.09 193 LEU P CA 1
ATOM 3947 C C . LEU B 1 198 ? 47.668 11.839 37.598 1.00 58.08 193 LEU P C 1
ATOM 3948 O O . LEU B 1 198 ? 47.095 11.036 36.859 1.00 58.18 193 LEU P O 1
ATOM 3953 N N . ARG B 1 199 ? 48.137 11.508 38.799 1.00 56.91 194 ARG P N 1
ATOM 3954 C CA . ARG B 1 199 ? 47.976 10.169 39.354 1.00 55.53 194 ARG P CA 1
ATOM 3955 C C . ARG B 1 199 ? 46.606 9.964 39.979 1.00 55.58 194 ARG P C 1
ATOM 3956 O O . ARG B 1 199 ? 46.173 8.822 40.157 1.00 55.01 194 ARG P O 1
ATOM 3964 N N . ARG B 1 200 ? 45.926 11.061 40.314 1.00 55.85 195 ARG P N 1
ATOM 3965 C CA . ARG B 1 200 ? 44.636 10.983 41.028 1.00 56.36 195 ARG P CA 1
ATOM 3966 C C . ARG B 1 200 ? 43.471 10.437 40.192 1.00 56.03 195 ARG P C 1
ATOM 3967 O O . ARG B 1 200 ? 42.468 9.978 40.744 1.00 56.10 195 ARG P O 1
ATOM 3975 N N . THR B 1 201 ? 43.629 10.466 38.870 1.00 55.68 196 THR P N 1
ATOM 3976 C CA . THR B 1 201 ? 42.730 9.776 37.944 1.00 55.41 196 THR P CA 1
ATOM 3977 C C . THR B 1 201 ? 42.802 8.251 38.071 1.00 54.79 196 THR P C 1
ATOM 3978 O O . THR B 1 201 ? 41.832 7.547 37.783 1.00 55.01 196 THR P O 1
ATOM 3982 N N . ARG B 1 202 ? 43.960 7.751 38.489 1.00 53.78 197 ARG P N 1
ATOM 3983 C CA . ARG B 1 202 ? 44.314 6.342 38.273 1.00 52.34 197 ARG P CA 1
ATOM 3984 C C . ARG B 1 202 ? 43.771 5.439 39.393 1.00 52.24 197 ARG P C 1
ATOM 3985 O O . ARG B 1 202 ? 43.902 5.739 40.595 1.00 51.97 197 ARG P O 1
ATOM 3993 N N . ALA B 1 203 ? 43.136 4.344 38.979 1.00 51.66 198 ALA P N 1
ATOM 3994 C CA . ALA B 1 203 ? 42.281 3.591 39.885 1.00 51.05 198 ALA P CA 1
ATOM 3995 C C . ALA B 1 203 ? 43.073 2.962 41.032 1.00 50.22 198 ALA P C 1
ATOM 3996 O O . ALA B 1 203 ? 44.093 2.284 40.815 1.00 49.94 198 ALA P O 1
ATOM 3998 N N . ALA B 1 204 ? 42.595 3.221 42.247 1.00 48.69 199 ALA P N 1
ATOM 3999 C CA . ALA B 1 204 ? 43.233 2.732 43.461 1.00 47.78 199 ALA P CA 1
ATOM 4000 C C . ALA B 1 204 ? 43.361 1.194 43.543 1.00 46.88 199 ALA P C 1
ATOM 4001 O O . ALA B 1 204 ? 44.281 0.696 44.203 1.00 46.56 199 ALA P O 1
ATOM 4003 N N . SER B 1 205 ? 42.474 0.472 42.839 1.00 45.13 200 SER P N 1
ATOM 4004 C CA . SER B 1 205 ? 42.261 -0.976 43.029 1.00 44.00 200 SER P CA 1
ATOM 4005 C C . SER B 1 205 ? 43.347 -1.897 42.441 1.00 42.22 200 SER P C 1
ATOM 4006 O O . SER B 1 205 ? 43.396 -3.106 42.746 1.00 42.34 200 SER P O 1
ATOM 4009 N N . GLN B 1 206 ? 44.194 -1.358 41.575 1.00 38.84 201 GLN P N 1
ATOM 4010 C CA . GLN B 1 206 ? 45.269 -2.175 41.079 1.00 36.58 201 GLN P CA 1
ATOM 4011 C C . GLN B 1 206 ? 46.642 -1.765 41.606 1.00 33.78 201 GLN P C 1
ATOM 4012 O O . GLN B 1 206 ? 47.417 -2.617 42.005 1.00 34.05 201 GLN P O 1
ATOM 4018 N N . SER B 1 207 ? 46.926 -0.473 41.641 1.00 30.41 202 SER P N 1
ATOM 4019 C CA . SER B 1 207 ? 48.315 -0.026 41.704 1.00 27.26 202 SER P CA 1
ATOM 4020 C C . SER B 1 207 ? 48.819 0.375 43.092 1.00 24.73 202 SER P C 1
ATOM 4021 O O . SER B 1 207 ? 48.061 0.695 43.999 1.00 22.43 202 SER P O 1
ATOM 4024 N N . ILE B 1 208 ? 50.137 0.373 43.217 1.00 22.87 203 ILE P N 1
ATOM 4025 C CA . ILE B 1 208 ? 50.808 1.209 44.208 1.00 20.08 203 ILE P CA 1
ATOM 4026 C C . ILE B 1 208 ? 50.927 2.580 43.545 1.00 19.56 203 ILE P C 1
ATOM 4027 O O . ILE B 1 208 ? 51.524 2.701 42.472 1.00 18.84 203 ILE P O 1
ATOM 4032 N N . ILE B 1 209 ? 50.352 3.587 44.195 1.00 18.81 204 ILE P N 1
ATOM 4033 C CA . ILE B 1 209 ? 50.249 4.937 43.668 1.00 18.82 204 ILE P CA 1
ATOM 4034 C C . ILE B 1 209 ? 50.994 5.936 44.562 1.00 19.61 204 ILE P C 1
ATOM 4035 O O . ILE B 1 209 ? 50.599 6.169 45.713 1.00 17.46 204 ILE P O 1
ATOM 4040 N N . PRO B 1 210 ? 52.080 6.524 44.043 1.00 20.85 205 PRO P N 1
ATOM 4041 C CA . PRO B 1 210 ? 52.723 7.614 44.798 1.00 22.71 205 PRO P CA 1
ATOM 4042 C C . PRO B 1 210 ? 51.754 8.771 45.071 1.00 24.24 205 PRO P C 1
ATOM 4043 O O . PRO B 1 210 ? 50.937 9.112 44.222 1.00 25.28 205 PRO P O 1
ATOM 4047 N N . VAL B 1 211 ? 51.850 9.352 46.255 1.00 25.33 206 VAL P N 1
ATOM 4048 C CA . VAL B 1 211 ? 50.975 10.427 46.677 1.00 26.71 206 VAL P CA 1
ATOM 4049 C C . VAL B 1 211 ? 51.849 11.436 47.412 1.00 28.34 206 VAL P C 1
ATOM 4050 O O . VAL B 1 211 ? 52.923 11.083 47.915 1.00 27.71 206 VAL P O 1
ATOM 4054 N N . ASP B 1 212 ? 51.408 12.694 47.435 1.00 29.76 207 ASP P N 1
ATOM 4055 C CA . ASP B 1 212 ? 52.160 13.754 48.106 1.00 30.89 207 ASP P CA 1
ATOM 4056 C C . ASP B 1 212 ? 51.945 13.586 49.600 1.00 30.09 207 ASP P C 1
ATOM 4057 O O . ASP B 1 212 ? 50.902 13.134 50.031 1.00 30.75 207 ASP P O 1
ATOM 4062 N N . THR B 1 213 ? 52.936 13.964 50.383 1.00 29.59 208 THR P N 1
ATOM 4063 C CA . THR B 1 213 ? 52.878 13.801 51.812 1.00 29.08 208 THR P CA 1
ATOM 4064 C C . THR B 1 213 ? 53.483 15.025 52.464 1.00 29.75 208 THR P C 1
ATOM 4065 O O . THR B 1 213 ? 54.471 15.557 51.979 1.00 29.52 208 THR P O 1
ATOM 4069 N N . LYS B 1 214 ? 52.881 15.464 53.562 1.00 30.78 209 LYS P N 1
ATOM 4070 C CA . LYS B 1 214 ? 53.440 16.545 54.360 1.00 32.32 209 LYS P CA 1
ATOM 4071 C C . LYS B 1 214 ? 53.982 15.972 55.677 1.00 32.03 209 LYS P C 1
ATOM 4072 O O . LYS B 1 214 ? 54.067 16.678 56.700 1.00 32.82 209 LYS P O 1
ATOM 4078 N N . LEU B 1 215 ? 54.317 14.689 55.677 1.00 30.75 210 LEU P N 1
ATOM 4079 C CA . LEU B 1 215 ? 54.863 14.094 56.872 1.00 30.28 210 LEU P CA 1
ATOM 4080 C C . LEU B 1 215 ? 56.145 14.822 57.322 1.00 29.70 210 LEU P C 1
ATOM 4081 O O . LEU B 1 215 ? 56.272 15.149 58.479 1.00 29.59 210 LEU P O 1
ATOM 4086 N N . ALA B 1 216 ? 57.093 15.039 56.412 1.00 28.88 211 ALA P N 1
ATOM 4087 C CA . ALA B 1 216 ? 58.370 15.632 56.786 1.00 28.96 211 ALA P CA 1
ATOM 4088 C C . ALA B 1 216 ? 58.168 17.053 57.338 1.00 29.08 211 ALA P C 1
ATOM 4089 O O . ALA B 1 216 ? 58.623 17.362 58.435 1.00 28.39 211 ALA P O 1
ATOM 4091 N N . ALA B 1 217 ? 57.426 17.875 56.592 1.00 29.77 212 ALA P N 1
ATOM 4092 C CA . ALA B 1 217 ? 56.909 19.165 57.059 1.00 30.03 212 ALA P CA 1
ATOM 4093 C C . ALA B 1 217 ? 56.420 19.109 58.480 1.00 30.51 212 ALA P C 1
ATOM 4094 O O . ALA B 1 217 ? 56.778 19.958 59.283 1.00 31.03 212 ALA P O 1
ATOM 4096 N N . GLY B 1 218 ? 55.604 18.104 58.795 1.00 30.88 213 GLY P N 1
ATOM 4097 C CA . GLY B 1 218 ? 55.049 17.949 60.134 1.00 30.33 213 GLY P CA 1
ATOM 4098 C C . GLY B 1 218 ? 56.100 17.685 61.175 1.00 30.54 213 GLY P C 1
ATOM 4099 O O . GLY B 1 218 ? 55.989 18.157 62.311 1.00 31.24 213 GLY P O 1
ATOM 4100 N N . ILE B 1 219 ? 57.127 16.932 60.800 1.00 31.13 214 ILE P N 1
ATOM 4101 C CA . ILE B 1 219 ? 58.198 16.511 61.750 1.00 31.68 214 ILE P CA 1
ATOM 4102 C C . ILE B 1 219 ? 59.174 17.665 62.046 1.00 31.70 214 ILE P C 1
ATOM 4103 O O . ILE B 1 219 ? 59.569 17.898 63.204 1.00 30.59 214 ILE P O 1
ATOM 4108 N N . THR B 1 220 ? 59.576 18.323 60.957 1.00 32.27 215 THR P N 1
ATOM 4109 C CA . THR B 1 220 ? 60.332 19.576 60.942 1.00 33.50 215 THR P CA 1
ATOM 4110 C C . THR B 1 220 ? 59.669 20.620 61.850 1.00 33.67 215 THR P C 1
ATOM 4111 O O . THR B 1 220 ? 60.236 20.995 62.871 1.00 33.26 215 THR P O 1
ATOM 4115 N N . ARG B 1 221 ? 58.435 20.994 61.518 1.00 33.89 216 ARG P N 1
ATOM 4116 C CA . ARG B 1 221 ? 57.629 21.876 62.351 1.00 34.45 216 ARG P CA 1
ATOM 4117 C C . ARG B 1 221 ? 57.720 21.550 63.833 1.00 33.61 216 ARG P C 1
ATOM 4118 O O . ARG B 1 221 ? 57.899 22.456 64.649 1.00 34.34 216 ARG P O 1
ATOM 4126 N N . PHE B 1 222 ? 57.590 20.269 64.179 1.00 32.65 217 PHE P N 1
ATOM 4127 C CA . PHE B 1 222 ? 57.573 19.818 65.569 1.00 31.15 217 PHE P CA 1
ATOM 4128 C C . PHE B 1 222 ? 58.967 19.736 66.208 1.00 31.50 217 PHE P C 1
ATOM 4129 O O . PHE B 1 222 ? 59.107 19.999 67.402 1.00 31.22 217 PHE P O 1
ATOM 4137 N N . PHE B 1 223 ? 59.957 19.303 65.425 1.00 31.54 218 PHE P N 1
ATOM 4138 C CA . PHE B 1 223 ? 61.375 19.253 65.807 1.00 32.07 218 PHE P CA 1
ATOM 4139 C C . PHE B 1 223 ? 62.147 20.141 64.818 1.00 32.99 218 PHE P C 1
ATOM 4140 O O . PHE B 1 223 ? 62.714 19.625 63.845 1.00 32.29 218 PHE P O 1
ATOM 4148 N N . PRO B 1 224 ? 62.173 21.477 65.050 1.00 33.35 219 PRO P N 1
ATOM 4149 C CA . PRO B 1 224 ? 62.902 22.340 64.126 1.00 33.45 219 PRO P CA 1
ATOM 4150 C C . PRO B 1 224 ? 64.415 22.077 64.100 1.00 33.72 219 PRO P C 1
ATOM 4151 O O . PRO B 1 224 ? 65.071 22.499 63.130 1.00 33.49 219 PRO P O 1
ATOM 4155 N N . GLN B 1 225 ? 64.959 21.371 65.104 1.00 33.36 220 GLN P N 1
ATOM 4156 C CA . GLN B 1 225 ? 66.363 20.909 65.001 1.00 34.06 220 GLN P CA 1
ATOM 4157 C C . GLN B 1 225 ? 66.637 19.896 63.888 1.00 34.81 220 GLN P C 1
ATOM 4158 O O . GLN B 1 225 ? 67.799 19.594 63.625 1.00 35.28 220 GLN P O 1
ATOM 4164 N N . PHE B 1 226 ? 65.586 19.376 63.242 1.00 35.43 221 PHE P N 1
ATOM 4165 C CA . PHE B 1 226 ? 65.760 18.451 62.105 1.00 35.97 221 PHE P CA 1
ATOM 4166 C C . PHE B 1 226 ? 65.477 19.097 60.760 1.00 36.65 221 PHE P C 1
ATOM 4167 O O . PHE B 1 226 ? 65.474 18.411 59.736 1.00 36.16 221 PHE P O 1
ATOM 4175 N N . ASN B 1 227 ? 65.228 20.409 60.779 1.00 37.18 222 ASN P N 1
ATOM 4176 C CA . ASN B 1 227 ? 65.304 21.237 59.582 1.00 38.40 222 ASN P CA 1
ATOM 4177 C C . ASN B 1 227 ? 66.507 20.882 58.701 1.00 38.20 222 ASN P C 1
ATOM 4178 O O . ASN B 1 227 ? 67.651 20.823 59.179 1.00 38.05 222 ASN P O 1
ATOM 4183 N N . ASP B 1 228 ? 66.244 20.630 57.424 1.00 38.26 223 ASP P N 1
ATOM 4184 C CA . ASP B 1 228 ? 67.262 20.108 56.495 1.00 39.10 223 ASP P CA 1
ATOM 4185 C C . ASP B 1 228 ? 67.794 18.705 56.836 1.00 38.35 223 ASP P C 1
ATOM 4186 O O . ASP B 1 228 ? 68.840 18.285 56.323 1.00 37.79 223 ASP P O 1
ATOM 4191 N N . ARG B 1 229 ? 67.091 17.977 57.694 1.00 37.02 224 ARG P N 1
ATOM 4192 C CA . ARG B 1 229 ? 67.591 16.671 58.053 1.00 36.72 224 ARG P CA 1
ATOM 4193 C C . ARG B 1 229 ? 66.519 15.564 57.960 1.00 35.22 224 ARG P C 1
ATOM 4194 O O . ARG B 1 229 ? 66.683 14.499 58.554 1.00 35.53 224 ARG P O 1
ATOM 4202 N N . PHE B 1 230 ? 65.446 15.819 57.201 1.00 33.38 225 PHE P N 1
ATOM 4203 C CA . PHE B 1 230 ? 64.274 14.936 57.131 1.00 31.76 225 PHE P CA 1
ATOM 4204 C C . PHE B 1 230 ? 63.495 15.024 55.830 1.00 31.10 225 PHE P C 1
ATOM 4205 O O . PHE B 1 230 ? 63.126 16.112 55.388 1.00 30.84 225 PHE P O 1
ATOM 4213 N N . GLU B 1 231 ? 63.232 13.871 55.221 1.00 29.86 226 GLU P N 1
ATOM 4214 C CA . GLU B 1 231 ? 62.422 13.811 53.994 1.00 28.75 226 GLU P CA 1
ATOM 4215 C C . GLU B 1 231 ? 61.401 12.703 54.119 1.00 27.83 226 GLU P C 1
ATOM 4216 O O . GLU B 1 231 ? 61.507 11.855 55.015 1.00 27.90 226 GLU P O 1
ATOM 4222 N N . ALA B 1 232 ? 60.392 12.714 53.250 1.00 27.05 227 ALA P N 1
ATOM 4223 C CA . ALA B 1 232 ? 59.356 11.693 53.280 1.00 25.64 227 ALA P CA 1
ATOM 4224 C C . ALA B 1 232 ? 58.713 11.542 51.930 1.00 24.98 227 ALA P C 1
ATOM 4225 O O . ALA B 1 232 ? 58.519 12.520 51.217 1.00 24.60 227 ALA P O 1
ATOM 4227 N N . ILE B 1 233 ? 58.431 10.290 51.578 1.00 23.94 228 ILE P N 1
ATOM 4228 C CA . ILE B 1 233 ? 57.569 9.957 50.453 1.00 22.23 228 ILE P CA 1
ATOM 4229 C C . ILE B 1 233 ? 56.382 9.155 50.967 1.00 21.47 228 ILE P C 1
ATOM 4230 O O . ILE B 1 233 ? 56.326 8.783 52.150 1.00 20.18 228 ILE P O 1
ATOM 4235 N N . ALA B 1 234 ? 55.409 8.925 50.090 1.00 20.51 229 ALA P N 1
ATOM 4236 C CA . ALA B 1 234 ? 54.276 8.108 50.456 1.00 20.27 229 ALA P CA 1
ATOM 4237 C C . ALA B 1 234 ? 53.685 7.417 49.241 1.00 20.30 229 ALA P C 1
ATOM 4238 O O . ALA B 1 234 ? 53.844 7.867 48.101 1.00 19.24 229 ALA P O 1
ATOM 4240 N N . VAL B 1 235 ? 53.043 6.281 49.499 1.00 19.87 230 VAL P N 1
ATOM 4241 C CA . VAL B 1 235 ? 52.303 5.586 48.484 1.00 20.06 230 VAL P CA 1
ATOM 4242 C C . VAL B 1 235 ? 50.979 5.184 49.086 1.00 20.67 230 VAL P C 1
ATOM 4243 O O . VAL B 1 235 ? 50.812 5.149 50.291 1.00 19.38 230 VAL P O 1
ATOM 4247 N N . ARG B 1 236 ? 50.052 4.872 48.208 1.00 21.88 231 ARG P N 1
ATOM 4248 C CA . ARG B 1 236 ? 48.760 4.375 48.589 1.00 24.52 231 ARG P CA 1
ATOM 4249 C C . ARG B 1 236 ? 48.620 3.014 47.940 1.00 24.12 231 ARG P C 1
ATOM 4250 O O . ARG B 1 236 ? 48.975 2.837 46.766 1.00 23.96 231 ARG P O 1
ATOM 4258 N N . VAL B 1 237 ? 48.118 2.069 48.727 1.00 24.20 232 VAL P N 1
ATOM 4259 C CA . VAL B 1 237 ? 47.846 0.707 48.269 1.00 23.90 232 VAL P CA 1
ATOM 4260 C C . VAL B 1 237 ? 46.393 0.383 48.621 1.00 24.40 232 VAL P C 1
ATOM 4261 O O . VAL B 1 237 ? 45.785 1.078 49.444 1.00 24.35 232 VAL P O 1
ATOM 4265 N N . PRO B 1 238 ? 45.806 -0.639 47.978 1.00 24.69 233 PRO P N 1
ATOM 4266 C CA . PRO B 1 238 ? 44.397 -0.842 48.265 1.00 25.61 233 PRO P CA 1
ATOM 4267 C C . PRO B 1 238 ? 44.193 -1.760 49.465 1.00 26.66 233 PRO P C 1
ATOM 4268 O O . PRO B 1 238 ? 43.812 -2.926 49.311 1.00 27.45 233 PRO P O 1
ATOM 4272 N N . THR B 1 239 ? 44.477 -1.256 50.651 1.00 26.51 234 THR P N 1
ATOM 4273 C CA . THR B 1 239 ? 44.270 -2.046 51.839 1.00 26.38 234 THR P CA 1
ATOM 4274 C C . THR B 1 239 ? 43.210 -1.308 52.591 1.00 26.77 234 THR P C 1
ATOM 4275 O O . THR B 1 239 ? 42.865 -0.186 52.233 1.00 26.77 234 THR P O 1
ATOM 4279 N N . ILE B 1 240 ? 42.661 -1.906 53.632 1.00 27.98 235 ILE P N 1
ATOM 4280 C CA . ILE B 1 240 ? 41.731 -1.120 54.418 1.00 29.73 235 ILE P CA 1
ATOM 4281 C C . ILE B 1 240 ? 42.501 -0.209 55.391 1.00 29.43 235 ILE P C 1
ATOM 4282 O O . ILE B 1 240 ? 43.732 -0.074 55.255 1.00 31.14 235 ILE P O 1
ATOM 4287 N N . ASN B 1 241 ? 41.785 0.389 56.304 1.00 28.53 236 ASN P N 1
ATOM 4288 C CA . ASN B 1 241 ? 42.200 1.526 57.091 1.00 27.93 236 ASN P CA 1
ATOM 4289 C C . ASN B 1 241 ? 43.428 1.566 57.989 1.00 27.28 236 ASN P C 1
ATOM 4290 O O . ASN B 1 241 ? 43.462 2.357 58.847 1.00 27.82 236 ASN P O 1
ATOM 4295 N N . VAL B 1 242 ? 44.429 0.748 57.803 1.00 26.78 237 VAL P N 1
ATOM 4296 C CA . VAL B 1 242 ? 45.612 0.784 58.671 1.00 24.95 237 VAL P CA 1
ATOM 4297 C C . VAL B 1 242 ? 46.851 1.164 57.860 1.00 23.95 237 VAL P C 1
ATOM 4298 O O . VAL B 1 242 ? 47.094 0.616 56.796 1.00 24.35 237 VAL P O 1
ATOM 4302 N N . THR B 1 243 ? 47.599 2.126 58.382 1.00 22.23 238 THR P N 1
ATOM 4303 C CA . THR B 1 243 ? 48.810 2.664 57.785 1.00 22.06 238 THR P CA 1
ATOM 4304 C C . THR B 1 243 ? 50.083 1.996 58.324 1.00 21.49 238 THR P C 1
ATOM 4305 O O . THR B 1 243 ? 50.168 1.702 59.506 1.00 21.19 238 THR P O 1
ATOM 4309 N N . ALA B 1 244 ? 51.048 1.767 57.438 1.00 21.13 239 ALA P N 1
ATOM 4310 C CA . ALA B 1 244 ? 52.410 1.371 57.785 1.00 20.89 239 ALA P CA 1
ATOM 4311 C C . ALA B 1 244 ? 53.327 2.550 57.512 1.00 21.41 239 ALA P C 1
ATOM 4312 O O . ALA B 1 244 ? 53.267 3.119 56.431 1.00 20.60 239 ALA P O 1
ATOM 4314 N N . ILE B 1 245 ? 54.160 2.890 58.502 1.00 22.07 240 ILE P N 1
ATOM 4315 C CA . ILE B 1 245 ? 55.191 3.932 58.412 1.00 22.10 240 ILE P CA 1
ATOM 4316 C C . ILE B 1 245 ? 56.553 3.289 58.570 1.00 23.07 240 ILE P C 1
ATOM 4317 O O . ILE B 1 245 ? 56.849 2.647 59.590 1.00 22.88 240 ILE P O 1
ATOM 4322 N N . ASP B 1 246 ? 57.370 3.443 57.531 1.00 23.91 241 ASP P N 1
ATOM 4323 C CA . ASP B 1 246 ? 58.679 2.837 57.464 1.00 25.57 241 ASP P CA 1
ATOM 4324 C C . ASP B 1 246 ? 59.698 3.936 57.767 1.00 26.10 241 ASP P C 1
ATOM 4325 O O . ASP B 1 246 ? 59.994 4.761 56.893 1.00 26.45 241 ASP P O 1
ATOM 4330 N N . LEU B 1 247 ? 60.212 3.949 59.006 1.00 26.00 242 LEU P N 1
ATOM 4331 C CA . LEU B 1 247 ? 61.117 5.013 59.456 1.00 26.68 242 LEU P CA 1
ATOM 4332 C C . LEU B 1 247 ? 62.585 4.571 59.486 1.00 26.62 242 LEU P C 1
ATOM 4333 O O . LEU B 1 247 ? 62.926 3.581 60.143 1.00 26.05 242 LEU P O 1
ATOM 4338 N N . SER B 1 248 ? 63.421 5.309 58.752 1.00 26.47 243 SER P N 1
ATOM 4339 C CA . SER B 1 248 ? 64.853 5.064 58.647 1.00 26.71 243 SER P CA 1
ATOM 4340 C C . SER B 1 248 ? 65.636 6.272 59.155 1.00 27.65 243 SER P C 1
ATOM 4341 O O . SER B 1 248 ? 65.715 7.312 58.479 1.00 27.21 243 SER P O 1
ATOM 4344 N N . VAL B 1 249 ? 66.203 6.167 60.354 1.00 28.30 244 VAL P N 1
ATOM 4345 C CA . VAL B 1 249 ? 67.040 7.278 60.844 1.00 29.13 244 VAL P CA 1
ATOM 4346 C C . VAL B 1 249 ? 68.495 6.885 61.031 1.00 29.94 244 VAL P C 1
ATOM 4347 O O . VAL B 1 249 ? 68.790 5.728 61.338 1.00 30.08 244 VAL P O 1
ATOM 4351 N N . THR B 1 250 ? 69.409 7.826 60.782 1.00 30.77 245 THR P N 1
ATOM 4352 C CA . THR B 1 250 ? 70.821 7.656 61.195 1.00 30.87 245 THR P CA 1
ATOM 4353 C C . THR B 1 250 ? 70.942 8.220 62.601 1.00 30.84 245 THR P C 1
ATOM 4354 O O . THR B 1 250 ? 70.296 9.218 62.936 1.00 29.74 245 THR P O 1
ATOM 4358 N N . VAL B 1 251 ? 71.701 7.543 63.450 1.00 31.32 246 VAL P N 1
ATOM 4359 C CA . VAL B 1 251 ? 71.835 7.993 64.845 1.00 32.13 246 VAL P CA 1
ATOM 4360 C C . VAL B 1 251 ? 73.298 8.230 65.219 1.00 33.31 246 VAL P C 1
ATOM 4361 O O . VAL B 1 251 ? 74.197 7.734 64.542 1.00 33.96 246 VAL P O 1
ATOM 4365 N N . LYS B 1 252 ? 73.529 8.998 66.281 1.00 34.60 247 LYS P N 1
ATOM 4366 C CA . LYS B 1 252 ? 74.882 9.266 66.771 1.00 35.75 247 LYS P CA 1
ATOM 4367 C C . LYS B 1 252 ? 75.443 8.054 67.537 1.00 35.95 247 LYS P C 1
ATOM 4368 O O . LYS B 1 252 ? 76.516 7.541 67.207 1.00 35.55 247 LYS P O 1
ATOM 4374 N N . LYS B 1 253 ? 74.706 7.580 68.537 1.00 36.32 248 LYS P N 1
ATOM 4375 C CA . LYS B 1 253 ? 75.160 6.435 69.334 1.00 37.56 248 LYS P CA 1
ATOM 4376 C C . LYS B 1 253 ? 75.292 5.150 68.483 1.00 37.42 248 LYS P C 1
ATOM 4377 O O . LYS B 1 253 ? 74.710 5.055 67.394 1.00 38.22 248 LYS P O 1
ATOM 4383 N N . PRO B 1 254 ? 76.096 4.183 68.948 1.00 36.71 249 PRO P N 1
ATOM 4384 C CA . PRO B 1 254 ? 76.083 2.918 68.241 1.00 36.12 249 PRO P CA 1
ATOM 4385 C C . PRO B 1 254 ? 75.038 2.012 68.860 1.00 35.55 249 PRO P C 1
ATOM 4386 O O . PRO B 1 254 ? 74.955 1.900 70.096 1.00 35.19 249 PRO P O 1
ATOM 4390 N N . VAL B 1 255 ? 74.226 1.389 68.013 1.00 34.66 250 VAL P N 1
ATOM 4391 C CA . VAL B 1 255 ? 73.110 0.565 68.507 1.00 33.92 250 VAL P CA 1
ATOM 4392 C C . VAL B 1 255 ? 72.951 -0.738 67.773 1.00 33.22 250 VAL P C 1
ATOM 4393 O O . VAL B 1 255 ? 73.454 -0.909 66.679 1.00 32.44 250 VAL P O 1
ATOM 4397 N N . LYS B 1 256 ? 72.214 -1.644 68.396 1.00 33.21 251 LYS P N 1
ATOM 4398 C CA . LYS B 1 256 ? 71.873 -2.928 67.811 1.00 33.24 251 LYS P CA 1
ATOM 4399 C C . LYS B 1 256 ? 70.361 -3.067 67.840 1.00 32.63 251 LYS P C 1
ATOM 4400 O O . LYS B 1 256 ? 69.690 -2.452 68.684 1.00 32.70 251 LYS P O 1
ATOM 4406 N N . ALA B 1 257 ? 69.827 -3.890 66.941 1.00 32.12 252 ALA P N 1
ATOM 4407 C CA . ALA B 1 257 ? 68.384 -4.019 66.778 1.00 31.54 252 ALA P CA 1
ATOM 4408 C C . ALA B 1 257 ? 67.649 -4.456 68.039 1.00 31.25 252 ALA P C 1
ATOM 4409 O O . ALA B 1 257 ? 66.573 -3.922 68.356 1.00 30.75 252 ALA P O 1
ATOM 4411 N N . ASN B 1 258 ? 68.215 -5.419 68.766 1.00 31.44 253 ASN P N 1
ATOM 4412 C CA . ASN B 1 258 ? 67.581 -5.876 70.017 1.00 31.41 253 ASN P CA 1
ATOM 4413 C C . ASN B 1 258 ? 67.544 -4.796 71.096 1.00 30.54 253 ASN P C 1
ATOM 4414 O O . ASN B 1 258 ? 66.642 -4.782 71.924 1.00 30.60 253 ASN P O 1
ATOM 4419 N N . GLU B 1 259 ? 68.520 -3.889 71.075 1.00 30.07 254 GLU P N 1
ATOM 4420 C CA . GLU B 1 259 ? 68.548 -2.727 71.993 1.00 30.18 254 GLU P CA 1
ATOM 4421 C C . GLU B 1 259 ? 67.460 -1.706 71.645 1.00 29.30 254 GLU P C 1
ATOM 4422 O O . GLU B 1 259 ? 66.764 -1.182 72.537 1.00 30.23 254 GLU P O 1
ATOM 4428 N N . VAL B 1 260 ? 67.315 -1.429 70.354 1.00 28.09 255 VAL P N 1
ATOM 4429 C CA . VAL B 1 260 ? 66.225 -0.604 69.858 1.00 27.02 255 VAL P CA 1
ATOM 4430 C C . VAL B 1 260 ? 64.865 -1.158 70.287 1.00 26.72 255 VAL P C 1
ATOM 4431 O O . VAL B 1 260 ? 64.046 -0.427 70.867 1.00 25.69 255 VAL P O 1
ATOM 4435 N N . ASN B 1 261 ? 64.635 -2.444 70.035 1.00 27.09 256 ASN P N 1
ATOM 4436 C CA . ASN B 1 261 ? 63.375 -3.072 70.444 1.00 27.81 256 ASN P CA 1
ATOM 4437 C C . ASN B 1 261 ? 63.152 -3.030 71.944 1.00 28.12 256 ASN P C 1
ATOM 4438 O O . ASN B 1 261 ? 62.034 -2.845 72.417 1.00 28.57 256 ASN P O 1
ATOM 4443 N N . LEU B 1 262 ? 64.224 -3.173 72.701 1.00 28.52 257 LEU P N 1
ATOM 4444 C CA . LEU B 1 262 ? 64.068 -3.159 74.126 1.00 29.74 257 LEU P CA 1
ATOM 4445 C C . LEU B 1 262 ? 63.716 -1.767 74.620 1.00 29.34 257 LEU P C 1
ATOM 4446 O O . LEU B 1 262 ? 62.917 -1.613 75.536 1.00 29.21 257 LEU P O 1
ATOM 4451 N N . LEU B 1 263 ? 64.314 -0.753 74.003 1.00 29.43 258 LEU P N 1
ATOM 4452 C CA . LEU B 1 263 ? 63.985 0.626 74.346 1.00 29.45 258 LEU P CA 1
ATOM 4453 C C . LEU B 1 263 ? 62.494 0.819 74.166 1.00 29.33 258 LEU P C 1
ATOM 4454 O O . LEU B 1 263 ? 61.761 1.188 75.123 1.00 29.09 258 LEU P O 1
ATOM 4459 N N . LEU B 1 264 ? 62.048 0.508 72.946 1.00 29.02 259 LEU P N 1
ATOM 4460 C CA . LEU B 1 264 ? 60.650 0.716 72.542 1.00 28.61 259 LEU P CA 1
ATOM 4461 C C . LEU B 1 264 ? 59.633 -0.139 73.295 1.00 28.63 259 LEU P C 1
ATOM 4462 O O . LEU B 1 264 ? 58.526 0.320 73.581 1.00 28.84 259 LEU P O 1
ATOM 4467 N N . GLN B 1 265 ? 59.997 -1.373 73.626 1.00 29.41 260 GLN P N 1
ATOM 4468 C CA . GLN B 1 265 ? 59.127 -2.205 74.454 1.00 30.03 260 GLN P CA 1
ATOM 4469 C C . GLN B 1 265 ? 58.916 -1.580 75.831 1.00 30.46 260 GLN P C 1
ATOM 4470 O O . GLN B 1 265 ? 57.783 -1.517 76.314 1.00 30.93 260 GLN P O 1
ATOM 4476 N N . LYS B 1 266 ? 60.006 -1.106 76.440 1.00 31.04 261 LYS P N 1
ATOM 4477 C CA . LYS B 1 266 ? 59.975 -0.465 77.758 1.00 31.77 261 LYS P CA 1
ATOM 4478 C C . LYS B 1 266 ? 59.176 0.823 77.771 1.00 32.07 261 LYS P C 1
ATOM 4479 O O . LYS B 1 266 ? 58.406 1.084 78.715 1.00 32.76 261 LYS P O 1
ATOM 4485 N N . ALA B 1 267 ? 59.341 1.630 76.727 1.00 31.98 262 ALA P N 1
ATOM 4486 C CA . ALA B 1 267 ? 58.600 2.877 76.624 1.00 31.58 262 ALA P CA 1
ATOM 4487 C C . ALA B 1 267 ? 57.120 2.564 76.569 1.00 32.45 262 ALA P C 1
ATOM 4488 O O . ALA B 1 267 ? 56.297 3.330 77.108 1.00 32.30 262 ALA P O 1
ATOM 4490 N N . ALA B 1 268 ? 56.786 1.430 75.939 1.00 32.88 263 ALA P N 1
ATOM 4491 C CA . ALA B 1 268 ? 55.388 0.979 75.808 1.00 33.81 263 ALA P CA 1
ATOM 4492 C C . ALA B 1 268 ? 54.842 0.470 77.137 1.00 34.43 263 ALA P C 1
ATOM 4493 O O . ALA B 1 268 ? 53.661 0.606 77.417 1.00 34.32 263 ALA P O 1
ATOM 4495 N N . GLN B 1 269 ? 55.708 -0.110 77.967 1.00 36.12 264 GLN P N 1
ATOM 4496 C CA . GLN B 1 269 ? 55.295 -0.520 79.330 1.00 37.24 264 GLN P CA 1
ATOM 4497 C C . GLN B 1 269 ? 55.116 0.704 80.225 1.00 37.09 264 GLN P C 1
ATOM 4498 O O . GLN B 1 269 ? 54.189 0.752 81.041 1.00 37.72 264 GLN P O 1
ATOM 4504 N N . GLY B 1 270 ? 56.003 1.684 80.059 1.00 36.52 265 GLY P N 1
ATOM 4505 C CA . GLY B 1 270 ? 56.063 2.848 80.951 1.00 35.76 265 GLY P CA 1
ATOM 4506 C C . GLY B 1 270 ? 55.575 4.187 80.435 1.00 34.90 265 GLY P C 1
ATOM 4507 O O . GLY B 1 270 ? 54.376 4.427 80.375 1.00 35.05 265 GLY P O 1
ATOM 4508 N N . ALA B 1 271 ? 56.507 5.069 80.089 1.00 34.22 266 ALA P N 1
ATOM 4509 C CA . ALA B 1 271 ? 56.190 6.480 79.909 1.00 33.89 266 ALA P CA 1
ATOM 4510 C C . ALA B 1 271 ? 55.269 6.724 78.714 1.00 33.89 266 ALA P C 1
ATOM 4511 O O . ALA B 1 271 ? 54.534 7.708 78.660 1.00 33.74 266 ALA P O 1
ATOM 4513 N N . PHE B 1 272 ? 55.313 5.829 77.743 1.00 33.39 267 PHE P N 1
ATOM 4514 C CA . PHE B 1 272 ? 54.432 5.975 76.616 1.00 32.23 267 PHE P CA 1
ATOM 4515 C C . PHE B 1 272 ? 53.312 4.929 76.635 1.00 32.19 267 PHE P C 1
ATOM 4516 O O . PHE B 1 272 ? 52.681 4.658 75.613 1.00 32.50 267 PHE P O 1
ATOM 4524 N N . HIS B 1 273 ? 53.043 4.348 77.800 1.00 31.88 268 HIS P N 1
ATOM 4525 C CA . HIS B 1 273 ? 51.953 3.383 77.893 1.00 31.74 268 HIS P CA 1
ATOM 4526 C C . HIS B 1 273 ? 50.628 3.989 77.419 1.00 31.05 268 HIS P C 1
ATOM 4527 O O . HIS B 1 273 ? 50.279 5.106 77.815 1.00 30.86 268 HIS P O 1
ATOM 4534 N N . GLY B 1 274 ? 49.913 3.241 76.567 1.00 30.07 269 GLY P N 1
ATOM 4535 C CA . GLY B 1 274 ? 48.650 3.684 75.980 1.00 29.15 269 GLY P CA 1
ATOM 4536 C C . GLY B 1 274 ? 48.830 4.609 74.790 1.00 28.92 269 GLY P C 1
ATOM 4537 O O . GLY B 1 274 ? 47.852 4.983 74.151 1.00 29.75 269 GLY P O 1
ATOM 4538 N N . ILE B 1 275 ? 50.072 4.994 74.486 1.00 28.21 270 ILE P N 1
ATOM 4539 C CA . ILE B 1 275 ? 50.333 5.875 73.344 1.00 27.05 270 ILE P CA 1
ATOM 4540 C C . ILE B 1 275 ? 51.143 5.157 72.252 1.00 26.87 270 ILE P C 1
ATOM 4541 O O . ILE B 1 275 ? 50.800 5.193 71.065 1.00 27.06 270 ILE P O 1
ATOM 4546 N N . VAL B 1 276 ? 52.228 4.521 72.658 1.00 26.43 271 VAL P N 1
ATOM 4547 C CA . VAL B 1 276 ? 53.021 3.720 71.761 1.00 25.99 271 VAL P CA 1
ATOM 4548 C C . VAL B 1 276 ? 52.871 2.298 72.265 1.00 26.12 271 VAL P C 1
ATOM 4549 O O . VAL B 1 276 ? 52.973 2.043 73.476 1.00 27.45 271 VAL P O 1
ATOM 4553 N N . ASP B 1 277 ? 52.581 1.367 71.371 1.00 25.19 272 ASP P N 1
ATOM 4554 C CA . ASP B 1 277 ? 52.568 -0.023 71.774 1.00 24.34 272 ASP P CA 1
ATOM 4555 C C . ASP B 1 277 ? 53.731 -0.703 71.053 1.00 23.53 272 ASP P C 1
ATOM 4556 O O . ASP B 1 277 ? 54.359 -0.087 70.194 1.00 23.11 272 ASP P O 1
ATOM 4561 N N . TYR B 1 278 ? 54.049 -1.936 71.454 1.00 22.84 273 TYR P N 1
ATOM 4562 C CA . TYR B 1 278 ? 55.147 -2.724 70.883 1.00 22.17 273 TYR P CA 1
ATOM 4563 C C . TYR B 1 278 ? 54.598 -4.144 70.727 1.00 22.54 273 TYR P C 1
ATOM 4564 O O . TYR B 1 278 ? 53.799 -4.604 71.553 1.00 23.03 273 TYR P O 1
ATOM 4573 N N . THR B 1 279 ? 54.970 -4.822 69.650 1.00 22.46 274 THR P N 1
ATOM 4574 C CA . THR B 1 279 ? 54.584 -6.232 69.467 1.00 22.09 274 THR P CA 1
ATOM 4575 C C . THR B 1 279 ? 55.702 -7.003 68.814 1.00 22.01 274 THR P C 1
ATOM 4576 O O . THR B 1 279 ? 56.449 -6.448 67.984 1.00 22.01 274 THR P O 1
ATOM 4580 N N . GLU B 1 280 ? 55.793 -8.272 69.191 1.00 22.27 275 GLU P N 1
ATOM 4581 C CA . GLU B 1 280 ? 56.721 -9.244 68.643 1.00 23.57 275 GLU P CA 1
ATOM 4582 C C . GLU B 1 280 ? 55.987 -10.395 67.969 1.00 22.68 275 GLU P C 1
ATOM 4583 O O . GLU B 1 280 ? 56.601 -11.321 67.491 1.00 23.14 275 GLU P O 1
ATOM 4589 N N . LEU B 1 281 ? 54.668 -10.336 67.970 1.00 21.75 276 LEU P N 1
ATOM 4590 C CA . LEU B 1 281 ? 53.832 -11.360 67.374 1.00 21.88 276 LEU P CA 1
ATOM 4591 C C . LEU B 1 281 ? 53.815 -11.301 65.848 1.00 21.89 276 LEU P C 1
ATOM 4592 O O . LEU B 1 281 ? 54.057 -10.257 65.290 1.00 22.20 276 LEU P O 1
ATOM 4597 N N . PRO B 1 282 ? 53.529 -12.409 65.170 1.00 21.66 277 PRO P N 1
ATOM 4598 C CA . PRO B 1 282 ? 53.487 -12.341 63.701 1.00 21.57 277 PRO P CA 1
ATOM 4599 C C . PRO B 1 282 ? 52.114 -11.871 63.250 1.00 21.55 277 PRO P C 1
ATOM 4600 O O . PRO B 1 282 ? 51.209 -12.698 63.098 1.00 22.32 277 PRO P O 1
ATOM 4604 N N . LEU B 1 283 ? 51.959 -10.568 63.029 1.00 20.69 278 LEU P N 1
ATOM 4605 C CA . LEU B 1 283 ? 50.640 -9.996 62.738 1.00 20.10 278 LEU P CA 1
ATOM 4606 C C . LEU B 1 283 ? 50.575 -9.325 61.355 1.00 19.48 278 LEU P C 1
ATOM 4607 O O . LEU B 1 283 ? 51.574 -9.247 60.642 1.00 19.05 278 LEU P O 1
ATOM 4612 N N . VAL B 1 284 ? 49.380 -8.862 60.997 1.00 19.05 279 VAL P N 1
ATOM 4613 C CA . VAL B 1 284 ? 49.099 -8.172 59.719 1.00 18.37 279 VAL P CA 1
ATOM 4614 C C . VAL B 1 284 ? 48.325 -6.892 60.037 1.00 19.20 279 VAL P C 1
ATOM 4615 O O . VAL B 1 284 ? 47.854 -6.724 61.168 1.00 18.95 279 VAL P O 1
ATOM 4619 N N . SER B 1 285 ? 48.158 -6.010 59.050 1.00 19.28 280 SER P N 1
ATOM 4620 C CA . SER B 1 285 ? 47.682 -4.657 59.322 1.00 19.16 280 SER P CA 1
ATOM 4621 C C . SER B 1 285 ? 46.277 -4.578 59.919 1.00 18.84 280 SER P C 1
ATOM 4622 O O . SER B 1 285 ? 46.075 -3.831 60.870 1.00 18.97 280 SER P O 1
ATOM 4625 N N . VAL B 1 286 ? 45.332 -5.377 59.429 1.00 18.51 281 VAL P N 1
ATOM 4626 C CA . VAL B 1 286 ? 43.992 -5.431 60.036 1.00 18.29 281 VAL P CA 1
ATOM 4627 C C . VAL B 1 286 ? 44.024 -5.714 61.540 1.00 19.45 281 VAL P C 1
ATOM 4628 O O . VAL B 1 286 ? 43.059 -5.360 62.263 1.00 20.43 281 VAL P O 1
ATOM 4632 N N . ASP B 1 287 ? 45.101 -6.340 62.039 1.00 19.03 282 ASP P N 1
ATOM 4633 C CA . ASP B 1 287 ? 45.210 -6.600 63.508 1.00 18.97 282 ASP P CA 1
ATOM 4634 C C . ASP B 1 287 ? 45.254 -5.337 64.341 1.00 19.56 282 ASP P C 1
ATOM 4635 O O . ASP B 1 287 ? 45.059 -5.391 65.579 1.00 18.87 282 ASP P O 1
ATOM 4640 N N . PHE B 1 288 ? 45.487 -4.202 63.665 1.00 19.17 283 PHE P N 1
ATOM 4641 C CA . PHE B 1 288 ? 45.522 -2.908 64.349 1.00 19.77 283 PHE P CA 1
ATOM 4642 C C . PHE B 1 288 ? 44.354 -1.999 63.997 1.00 20.59 283 PHE P C 1
ATOM 4643 O O . PHE B 1 288 ? 44.338 -0.816 64.334 1.00 21.51 283 PHE P O 1
ATOM 4651 N N . ASN B 1 289 ? 43.366 -2.564 63.326 1.00 21.33 284 ASN P N 1
ATOM 4652 C CA . ASN B 1 289 ? 42.199 -1.812 62.977 1.00 21.88 284 ASN P CA 1
ATOM 4653 C C . ASN B 1 289 ? 41.532 -1.467 64.271 1.00 21.92 284 ASN P C 1
ATOM 4654 O O . ASN B 1 289 ? 41.353 -2.348 65.105 1.00 22.02 284 ASN P O 1
ATOM 4659 N N . HIS B 1 290 ? 41.171 -0.201 64.466 1.00 21.90 285 HIS P N 1
ATOM 4660 C CA . HIS B 1 290 ? 40.490 0.203 65.696 1.00 22.71 285 HIS P CA 1
ATOM 4661 C C . HIS B 1 290 ? 41.359 0.077 66.970 1.00 22.31 285 HIS P C 1
ATOM 4662 O O . HIS B 1 290 ? 40.842 -0.063 68.059 1.00 22.23 285 HIS P O 1
ATOM 4669 N N . ASP B 1 291 ? 42.675 0.119 66.821 1.00 22.06 286 ASP P N 1
ATOM 4670 C CA . ASP B 1 291 ? 43.569 0.127 67.961 1.00 22.34 286 ASP P CA 1
ATOM 4671 C C . ASP B 1 291 ? 43.776 1.591 68.358 1.00 23.05 286 ASP P C 1
ATOM 4672 O O . ASP B 1 291 ? 44.157 2.400 67.502 1.00 22.52 286 ASP P O 1
ATOM 4677 N N . PRO B 1 292 ? 43.532 1.935 69.653 1.00 23.51 287 PRO P N 1
ATOM 4678 C CA . PRO B 1 292 ? 43.571 3.347 70.092 1.00 23.68 287 PRO P CA 1
ATOM 4679 C C . PRO B 1 292 ? 44.963 3.987 70.248 1.00 24.12 287 PRO P C 1
ATOM 4680 O O . PRO B 1 292 ? 45.043 5.213 70.446 1.00 23.96 287 PRO P O 1
ATOM 4684 N N . HIS B 1 293 ? 46.040 3.197 70.177 1.00 24.36 288 HIS P N 1
ATOM 4685 C CA . HIS B 1 293 ? 47.392 3.766 70.305 1.00 24.49 288 HIS P CA 1
ATOM 4686 C C . HIS B 1 293 ? 47.667 4.633 69.096 1.00 24.75 288 HIS P C 1
ATOM 4687 O O . HIS B 1 293 ? 47.069 4.439 68.035 1.00 24.46 288 HIS P O 1
ATOM 4694 N N . SER B 1 294 ? 48.602 5.564 69.253 1.00 24.63 289 SER P N 1
ATOM 4695 C CA . SER B 1 294 ? 49.057 6.385 68.168 1.00 24.68 289 SER P CA 1
ATOM 4696 C C . SER B 1 294 ? 49.960 5.562 67.286 1.00 24.38 289 SER P C 1
ATOM 4697 O O . SER B 1 294 ? 49.977 5.754 66.069 1.00 26.03 289 SER P O 1
ATOM 4700 N N . ALA B 1 295 ? 50.696 4.642 67.888 1.00 22.65 290 ALA P N 1
ATOM 4701 C CA . ALA B 1 295 ? 51.714 3.877 67.177 1.00 21.21 290 ALA P CA 1
ATOM 4702 C C . ALA B 1 295 ? 51.827 2.502 67.762 1.00 20.05 290 ALA P C 1
ATOM 4703 O O . ALA B 1 295 ? 51.689 2.307 68.980 1.00 19.94 290 ALA P O 1
ATOM 4705 N N . ILE B 1 296 ? 52.033 1.529 66.888 1.00 19.52 291 ILE P N 1
ATOM 4706 C CA . ILE B 1 296 ? 52.409 0.198 67.327 1.00 18.81 291 ILE P CA 1
ATOM 4707 C C . ILE B 1 296 ? 53.664 -0.205 66.593 1.00 19.33 291 ILE P C 1
ATOM 4708 O O . ILE B 1 296 ? 53.649 -0.415 65.367 1.00 20.65 291 ILE P O 1
ATOM 4713 N N . VAL B 1 297 ? 54.767 -0.253 67.326 1.00 19.40 292 VAL P N 1
ATOM 4714 C CA . VAL B 1 297 ? 56.065 -0.670 66.770 1.00 19.56 292 VAL P CA 1
ATOM 4715 C C . VAL B 1 297 ? 56.013 -2.170 66.523 1.00 19.78 292 VAL P C 1
ATOM 4716 O O . VAL B 1 297 ? 55.644 -2.939 67.392 1.00 18.78 292 VAL P O 1
ATOM 4720 N N . ASP B 1 298 ? 56.383 -2.577 65.319 1.00 20.73 293 ASP P N 1
ATOM 4721 C CA . ASP B 1 298 ? 56.444 -3.990 64.993 1.00 21.01 293 ASP P CA 1
ATOM 4722 C C . ASP B 1 298 ? 57.868 -4.487 65.172 1.00 21.22 293 ASP P C 1
ATOM 4723 O O . ASP B 1 298 ? 58.703 -4.282 64.314 1.00 21.01 293 ASP P O 1
ATOM 4728 N N . GLY B 1 299 ? 58.132 -5.158 66.293 1.00 22.72 294 GLY P N 1
ATOM 4729 C CA . GLY B 1 299 ? 59.496 -5.546 66.674 1.00 22.71 294 GLY P CA 1
ATOM 4730 C C . GLY B 1 299 ? 60.090 -6.574 65.740 1.00 23.60 294 GLY P C 1
ATOM 4731 O O . GLY B 1 299 ? 61.310 -6.684 65.608 1.00 23.46 294 GLY P O 1
ATOM 4732 N N . THR B 1 300 ? 59.236 -7.321 65.045 1.00 23.28 295 THR P N 1
ATOM 4733 C CA . THR B 1 300 ? 59.765 -8.289 64.097 1.00 23.20 295 THR P CA 1
ATOM 4734 C C . THR B 1 300 ? 60.474 -7.621 62.933 1.00 22.64 295 THR P C 1
ATOM 4735 O O . THR B 1 300 ? 61.310 -8.257 62.278 1.00 22.96 295 THR P O 1
ATOM 4739 N N . GLN B 1 301 ? 60.172 -6.338 62.707 1.00 21.59 296 GLN P N 1
ATOM 4740 C CA . GLN B 1 301 ? 60.639 -5.661 61.502 1.00 21.09 296 GLN P CA 1
ATOM 4741 C C . GLN B 1 301 ? 61.818 -4.727 61.750 1.00 20.97 296 GLN P C 1
ATOM 4742 O O . GLN B 1 301 ? 62.356 -4.145 60.802 1.00 20.72 296 GLN P O 1
ATOM 4748 N N . THR B 1 302 ? 62.224 -4.564 63.007 1.00 20.74 297 THR P N 1
ATOM 4749 C CA . THR B 1 302 ? 63.330 -3.655 63.327 1.00 20.42 297 THR P CA 1
ATOM 4750 C C . THR B 1 302 ? 64.636 -4.106 62.738 1.00 21.65 297 THR P C 1
ATOM 4751 O O . THR B 1 302 ? 64.984 -5.296 62.792 1.00 22.27 297 THR P O 1
ATOM 4755 N N . ARG B 1 303 ? 65.355 -3.158 62.146 1.00 22.48 298 ARG P N 1
ATOM 4756 C CA . ARG B 1 303 ? 66.688 -3.419 61.607 1.00 23.26 298 ARG P CA 1
ATOM 4757 C C . ARG B 1 303 ? 67.638 -2.276 61.961 1.00 24.46 298 ARG P C 1
ATOM 4758 O O . ARG B 1 303 ? 67.201 -1.124 62.167 1.00 24.82 298 ARG P O 1
ATOM 4766 N N . VAL B 1 304 ? 68.925 -2.605 62.082 1.00 24.67 299 VAL P N 1
ATOM 4767 C CA . VAL B 1 304 ? 69.978 -1.599 62.106 1.00 24.86 299 VAL P CA 1
ATOM 4768 C C . VAL B 1 304 ? 71.098 -2.075 61.182 1.00 25.62 299 VAL P C 1
ATOM 4769 O O . VAL B 1 304 ? 71.559 -3.215 61.309 1.00 24.55 299 VAL P O 1
ATOM 4773 N N . SER B 1 305 ? 71.469 -1.226 60.217 1.00 26.27 300 SER P N 1
ATOM 4774 C CA . SER B 1 305 ? 72.558 -1.501 59.295 1.00 27.24 300 SER P CA 1
ATOM 4775 C C . SER B 1 305 ? 73.798 -0.770 59.806 1.00 28.41 300 SER P C 1
ATOM 4776 O O . SER B 1 305 ? 73.739 0.442 60.124 1.00 28.74 300 SER P O 1
ATOM 4779 N N . GLY B 1 306 ? 74.913 -1.503 59.899 1.00 29.39 301 GLY P N 1
ATOM 4780 C CA . GLY B 1 306 ? 76.066 -1.019 60.641 1.00 30.50 301 GLY P CA 1
ATOM 4781 C C . GLY B 1 306 ? 75.568 -0.870 62.069 1.00 31.21 301 GLY P C 1
ATOM 4782 O O . GLY B 1 306 ? 74.772 -1.697 62.546 1.00 31.93 301 GLY P O 1
ATOM 4783 N N . ALA B 1 307 ? 75.987 0.198 62.738 1.00 31.61 302 ALA P N 1
ATOM 4784 C CA . ALA B 1 307 ? 75.532 0.456 64.110 1.00 31.70 302 ALA P CA 1
ATOM 4785 C C . ALA B 1 307 ? 74.757 1.752 64.234 1.00 31.84 302 ALA P C 1
ATOM 4786 O O . ALA B 1 307 ? 74.492 2.193 65.356 1.00 32.64 302 ALA P O 1
ATOM 4788 N N . HIS B 1 308 ? 74.399 2.364 63.098 1.00 31.81 303 HIS P N 1
ATOM 4789 C CA . HIS B 1 308 ? 73.859 3.732 63.093 1.00 31.29 303 HIS P CA 1
ATOM 4790 C C . HIS B 1 308 ? 72.660 4.003 62.203 1.00 30.71 303 HIS P C 1
ATOM 4791 O O . HIS B 1 308 ? 72.018 5.047 62.353 1.00 31.35 303 HIS P O 1
ATOM 4798 N N . LEU B 1 309 ? 72.358 3.098 61.278 1.00 29.03 304 LEU P N 1
ATOM 4799 C CA . LEU B 1 309 ? 71.191 3.280 60.422 1.00 27.24 304 LEU P CA 1
ATOM 4800 C C . LEU B 1 309 ? 70.012 2.424 60.884 1.00 26.56 304 LEU P C 1
ATOM 4801 O O . LEU B 1 309 ? 69.918 1.251 60.501 1.00 26.58 304 LEU P O 1
ATOM 4806 N N . ILE B 1 310 ? 69.136 2.999 61.707 1.00 25.63 305 ILE P N 1
ATOM 4807 C CA . ILE B 1 310 ? 67.928 2.309 62.174 1.00 25.84 305 ILE P CA 1
ATOM 4808 C C . ILE B 1 310 ? 66.714 2.369 61.197 1.00 26.28 305 ILE P C 1
ATOM 4809 O O . ILE B 1 310 ? 66.346 3.455 60.717 1.00 25.91 305 ILE P O 1
ATOM 4814 N N . LYS B 1 311 ? 66.125 1.190 60.925 1.00 26.05 306 LYS P N 1
ATOM 4815 C CA . LYS B 1 311 ? 64.744 1.036 60.409 1.00 25.58 306 LYS P CA 1
ATOM 4816 C C . LYS B 1 311 ? 63.772 0.423 61.422 1.00 25.14 306 LYS P C 1
ATOM 4817 O O . LYS B 1 311 ? 64.044 -0.623 62.007 1.00 24.26 306 LYS P O 1
ATOM 4823 N N . THR B 1 312 ? 62.627 1.079 61.620 1.00 24.74 307 THR P N 1
ATOM 4824 C CA . THR B 1 312 ? 61.544 0.481 62.375 1.00 24.34 307 THR P CA 1
ATOM 4825 C C . THR B 1 312 ? 60.318 0.564 61.516 1.00 23.03 307 THR P C 1
ATOM 4826 O O . THR B 1 312 ? 60.152 1.531 60.780 1.00 23.20 307 THR P O 1
ATOM 4830 N N . LEU B 1 313 ? 59.489 -0.470 61.567 1.00 21.19 308 LEU P N 1
ATOM 4831 C CA . LEU B 1 313 ? 58.208 -0.389 60.918 1.00 20.11 308 LEU P CA 1
ATOM 4832 C C . LEU B 1 313 ? 57.122 -0.123 61.951 1.00 19.23 308 LEU P C 1
ATOM 4833 O O . LEU B 1 313 ? 57.027 -0.823 62.961 1.00 18.96 308 LEU P O 1
ATOM 4838 N N . VAL B 1 314 ? 56.301 0.891 61.686 1.00 18.91 309 VAL P N 1
ATOM 4839 C CA . VAL B 1 314 ? 55.323 1.371 62.657 1.00 18.46 309 VAL P CA 1
ATOM 4840 C C . VAL B 1 314 ? 53.899 1.290 62.099 1.00 19.12 309 VAL P C 1
ATOM 4841 O O . VAL B 1 314 ? 53.618 1.789 61.017 1.00 20.08 309 VAL P O 1
ATOM 4845 N N . TRP B 1 315 ? 53.003 0.675 62.856 1.00 18.67 310 TRP P N 1
ATOM 4846 C CA . TRP B 1 315 ? 51.629 0.554 62.438 1.00 19.01 310 TRP P CA 1
ATOM 4847 C C . TRP B 1 315 ? 50.816 1.611 63.171 1.00 19.65 310 TRP P C 1
ATOM 4848 O O . TRP B 1 315 ? 51.155 1.965 64.300 1.00 19.27 310 TRP P O 1
ATOM 4859 N N . CYS B 1 316 ? 49.730 2.067 62.547 1.00 19.58 311 CYS P N 1
ATOM 4860 C CA . CYS B 1 316 ? 48.699 2.809 63.254 1.00 21.63 311 CYS P CA 1
ATOM 4861 C C . CYS B 1 316 ? 47.364 2.823 62.492 1.00 21.30 311 CYS P C 1
ATOM 4862 O O . CYS B 1 316 ? 47.326 2.908 61.244 1.00 20.98 311 CYS P O 1
ATOM 4865 N N . ASP B 1 317 ? 46.283 2.720 63.252 1.00 20.76 312 ASP P N 1
ATOM 4866 C CA . ASP B 1 317 ? 44.974 3.107 62.743 1.00 21.59 312 ASP P CA 1
ATOM 4867 C C . ASP B 1 317 ? 45.005 4.627 62.899 1.00 22.26 312 ASP P C 1
ATOM 4868 O O . ASP B 1 317 ? 44.755 5.150 63.992 1.00 23.68 312 ASP P O 1
ATOM 4873 N N . ASN B 1 318 ? 45.405 5.316 61.833 1.00 22.29 313 ASN P N 1
ATOM 4874 C CA . ASN B 1 318 ? 45.638 6.751 61.866 1.00 24.12 313 ASN P CA 1
ATOM 4875 C C . ASN B 1 318 ? 44.442 7.558 62.368 1.00 24.68 313 ASN P C 1
ATOM 4876 O O . ASN B 1 318 ? 44.598 8.468 63.195 1.00 25.66 313 ASN P O 1
ATOM 4881 N N . GLU B 1 319 ? 43.258 7.201 61.896 1.00 24.72 314 GLU P N 1
ATOM 4882 C CA . GLU B 1 319 ? 42.014 7.869 62.265 1.00 25.52 314 GLU P CA 1
ATOM 4883 C C . GLU B 1 319 ? 41.594 7.566 63.686 1.00 25.33 314 GLU P C 1
ATOM 4884 O O . GLU B 1 319 ? 41.111 8.464 64.386 1.00 24.46 314 GLU P O 1
ATOM 4890 N N . TRP B 1 320 ? 41.749 6.307 64.112 1.00 25.30 315 TRP P N 1
ATOM 4891 C CA . TRP B 1 320 ? 41.270 5.927 65.453 1.00 25.11 315 TRP P CA 1
ATOM 4892 C C . TRP B 1 320 ? 42.205 6.362 66.585 1.00 25.41 315 TRP P C 1
ATOM 4893 O O . TRP B 1 320 ? 41.729 6.804 67.621 1.00 25.80 315 TRP P O 1
ATOM 4904 N N . GLY B 1 321 ? 43.515 6.199 66.409 1.00 25.04 316 GLY P N 1
ATOM 4905 C CA . GLY B 1 321 ? 44.465 6.756 67.354 1.00 25.69 316 GLY P CA 1
ATOM 4906 C C . GLY B 1 321 ? 44.230 8.266 67.459 1.00 26.36 316 GLY P C 1
ATOM 4907 O O . GLY B 1 321 ? 44.204 8.840 68.560 1.00 26.41 316 GLY P O 1
ATOM 4908 N N . PHE B 1 322 ? 44.012 8.909 66.320 1.00 26.00 317 PHE P N 1
ATOM 4909 C CA . PHE B 1 322 ? 43.935 10.361 66.299 1.00 26.42 317 PHE P CA 1
ATOM 4910 C C . PHE B 1 322 ? 42.668 10.857 66.993 1.00 26.00 317 PHE P C 1
ATOM 4911 O O . PHE B 1 322 ? 42.720 11.813 67.767 1.00 25.46 317 PHE P O 1
ATOM 4919 N N . ALA B 1 323 ? 41.550 10.174 66.753 1.00 25.59 318 ALA P N 1
ATOM 4920 C CA . ALA B 1 323 ? 40.301 10.480 67.424 1.00 25.48 318 ALA P CA 1
ATOM 4921 C C . ALA B 1 323 ? 40.473 10.424 68.937 1.00 26.25 318 ALA P C 1
ATOM 4922 O O . ALA B 1 323 ? 40.017 11.318 69.666 1.00 26.60 318 ALA P O 1
ATOM 4924 N N . ASN B 1 324 ? 41.122 9.367 69.408 1.00 26.11 319 ASN P N 1
ATOM 4925 C CA . ASN B 1 324 ? 41.391 9.197 70.836 1.00 26.71 319 ASN P CA 1
ATOM 4926 C C . ASN B 1 324 ? 42.329 10.220 71.424 1.00 26.93 319 ASN P C 1
ATOM 4927 O O . ASN B 1 324 ? 42.155 10.603 72.571 1.00 27.43 319 ASN P O 1
ATOM 4932 N N . ARG B 1 325 ? 43.300 10.677 70.642 1.00 27.11 320 ARG P N 1
ATOM 4933 C CA . ARG B 1 325 ? 44.213 11.725 71.108 1.00 27.43 320 ARG P CA 1
ATOM 4934 C C . ARG B 1 325 ? 43.545 13.100 71.254 1.00 28.57 320 ARG P C 1
ATOM 4935 O O . ARG B 1 325 ? 43.865 13.834 72.203 1.00 29.24 320 ARG P O 1
ATOM 4943 N N . MET B 1 326 ? 42.634 13.429 70.332 1.00 28.77 321 MET P N 1
ATOM 4944 C CA . MET B 1 326 ? 41.873 14.675 70.352 1.00 30.36 321 MET P CA 1
ATOM 4945 C C . MET B 1 326 ? 41.199 14.806 71.698 1.00 30.35 321 MET P C 1
ATOM 4946 O O . MET B 1 326 ? 41.248 15.854 72.314 1.00 30.42 321 MET P O 1
ATOM 4951 N N . LEU B 1 327 ? 40.592 13.719 72.143 1.00 30.55 322 LEU P N 1
ATOM 4952 C CA . LEU B 1 327 ? 39.977 13.664 73.444 1.00 31.80 322 LEU P CA 1
ATOM 4953 C C . LEU B 1 327 ? 40.990 13.811 74.582 1.00 32.36 322 LEU P C 1
ATOM 4954 O O . LEU B 1 327 ? 40.679 14.439 75.602 1.00 32.35 322 LEU P O 1
ATOM 4959 N N . ASP B 1 328 ? 42.175 13.221 74.429 1.00 33.08 323 ASP P N 1
ATOM 4960 C CA . ASP B 1 328 ? 43.199 13.303 75.482 1.00 33.96 323 ASP P CA 1
ATOM 4961 C C . ASP B 1 328 ? 43.653 14.731 75.679 1.00 34.73 323 ASP P C 1
ATOM 4962 O O . ASP B 1 328 ? 43.864 15.174 76.804 1.00 34.91 323 ASP P O 1
ATOM 4967 N N . THR B 1 329 ? 43.785 15.442 74.560 1.00 36.02 324 THR P N 1
ATOM 4968 C CA . THR B 1 329 ? 44.210 16.829 74.537 1.00 36.63 324 THR P CA 1
ATOM 4969 C C . THR B 1 329 ? 43.074 17.694 75.067 1.00 37.30 324 THR P C 1
ATOM 4970 O O . THR B 1 329 ? 43.266 18.528 75.938 1.00 37.72 324 THR P O 1
ATOM 4974 N N . THR B 1 330 ? 41.881 17.472 74.547 1.00 37.87 325 THR P N 1
ATOM 4975 C CA . THR B 1 330 ? 40.707 18.149 75.050 1.00 38.93 325 THR P CA 1
ATOM 4976 C C . THR B 1 330 ? 40.667 18.151 76.580 1.00 40.03 325 THR P C 1
ATOM 4977 O O . THR B 1 330 ? 40.443 19.178 77.204 1.00 39.60 325 THR P O 1
ATOM 4981 N N . LEU B 1 331 ? 40.925 16.991 77.159 1.00 41.80 326 LEU P N 1
ATOM 4982 C CA . LEU B 1 331 ? 40.861 16.794 78.593 1.00 43.65 326 LEU P CA 1
ATOM 4983 C C . LEU B 1 331 ? 41.998 17.534 79.314 1.00 44.67 326 LEU P C 1
ATOM 4984 O O . LEU B 1 331 ? 41.798 18.075 80.409 1.00 45.04 326 LEU P O 1
ATOM 4989 N N . ALA B 1 332 ? 43.171 17.577 78.681 1.00 45.36 327 ALA P N 1
ATOM 4990 C CA . ALA B 1 332 ? 44.308 18.323 79.206 1.00 46.08 327 ALA P CA 1
ATOM 4991 C C . ALA B 1 332 ? 44.143 19.845 79.025 1.00 46.99 327 ALA P C 1
ATOM 4992 O O . ALA B 1 332 ? 44.860 20.631 79.656 1.00 47.35 327 ALA P O 1
ATOM 4994 N N . MET B 1 333 ? 43.211 20.260 78.170 1.00 47.55 328 MET P N 1
ATOM 4995 C CA . MET B 1 333 ? 42.968 21.688 77.944 1.00 48.47 328 MET P CA 1
ATOM 4996 C C . MET B 1 333 ? 41.921 22.305 78.883 1.00 50.25 328 MET P C 1
ATOM 4997 O O . MET B 1 333 ? 41.958 23.495 79.162 1.00 50.12 328 MET P O 1
ATOM 5002 N N . ALA B 1 334 ? 40.994 21.492 79.374 1.00 52.77 329 ALA P N 1
ATOM 5003 C CA . ALA B 1 334 ? 39.949 21.984 80.253 1.00 55.10 329 ALA P CA 1
ATOM 5004 C C . ALA B 1 334 ? 40.356 21.894 81.730 1.00 56.95 329 ALA P C 1
ATOM 5005 O O . ALA B 1 334 ? 39.704 22.487 82.586 1.00 57.44 329 ALA P O 1
ATOM 5007 N N . THR B 1 335 ? 41.441 21.174 82.012 1.00 59.08 330 THR P N 1
ATOM 5008 C CA . THR B 1 335 ? 41.966 21.054 83.369 1.00 61.59 330 THR P CA 1
ATOM 5009 C C . THR B 1 335 ? 43.404 21.557 83.470 1.00 63.26 330 THR P C 1
ATOM 5010 O O . THR B 1 335 ? 44.371 20.810 83.244 1.00 63.81 330 THR P O 1
ATOM 5014 N N . VAL B 1 336 ? 43.541 22.837 83.793 1.00 65.15 331 VAL P N 1
ATOM 5015 C CA . VAL B 1 336 ? 44.834 23.369 84.219 1.00 66.60 331 VAL P CA 1
ATOM 5016 C C . VAL B 1 336 ? 44.675 24.067 85.591 1.00 67.35 331 VAL P C 1
ATOM 5017 O O . VAL B 1 336 ? 45.665 24.502 86.202 1.00 67.83 331 VAL P O 1
ATOM 5021 N N . ALA B 1 337 ? 43.424 24.133 86.070 1.00 67.72 332 ALA P N 1
ATOM 5022 C CA . ALA B 1 337 ? 43.071 24.642 87.409 1.00 67.89 332 ALA P CA 1
ATOM 5023 C C . ALA B 1 337 ? 43.965 25.779 87.915 1.00 67.88 332 ALA P C 1
ATOM 5024 O O . ALA B 1 337 ? 44.085 26.819 87.264 1.00 67.91 332 ALA P O 1
ATOM 5026 N N . THR C 1 2 ? 38.870 8.594 3.256 1.00 35.37 0 THR Q N 1
ATOM 5027 C CA . THR C 1 2 ? 38.705 8.296 4.703 1.00 35.40 0 THR Q CA 1
ATOM 5028 C C . THR C 1 2 ? 37.506 9.017 5.281 1.00 34.07 0 THR Q C 1
ATOM 5029 O O . THR C 1 2 ? 37.159 10.105 4.834 1.00 35.03 0 THR Q O 1
ATOM 5033 N N . VAL C 1 3 ? 36.873 8.405 6.280 1.00 32.44 1 VAL Q N 1
ATOM 5034 C CA . VAL C 1 3 ? 35.844 9.076 7.079 1.00 30.28 1 VAL Q CA 1
ATOM 5035 C C . VAL C 1 3 ? 36.530 9.971 8.140 1.00 29.17 1 VAL Q C 1
ATOM 5036 O O . VAL C 1 3 ? 37.344 9.500 8.924 1.00 29.13 1 VAL Q O 1
ATOM 5040 N N . ARG C 1 4 ? 36.251 11.268 8.118 1.00 27.69 2 ARG Q N 1
ATOM 5041 C CA . ARG C 1 4 ? 36.865 12.188 9.069 1.00 26.73 2 ARG Q CA 1
ATOM 5042 C C . ARG C 1 4 ? 35.992 12.271 10.323 1.00 25.73 2 ARG Q C 1
ATOM 5043 O O . ARG C 1 4 ? 34.794 12.518 10.245 1.00 24.96 2 ARG Q O 1
ATOM 5051 N N . VAL C 1 5 ? 36.570 11.991 11.482 1.00 24.24 3 VAL Q N 1
ATOM 5052 C CA . VAL C 1 5 ? 35.735 11.932 12.667 1.00 22.91 3 VAL Q CA 1
ATOM 5053 C C . VAL C 1 5 ? 36.238 12.879 13.747 1.00 22.32 3 VAL Q C 1
ATOM 5054 O O . VAL C 1 5 ? 37.445 13.194 13.837 1.00 22.58 3 VAL Q O 1
ATOM 5058 N N . ALA C 1 6 ? 35.311 13.425 14.504 1.00 20.48 4 ALA Q N 1
ATOM 5059 C CA . ALA C 1 6 ? 35.702 14.261 15.621 1.00 20.86 4 ALA Q CA 1
ATOM 5060 C C . ALA C 1 6 ? 35.159 13.614 16.898 1.00 20.54 4 ALA Q C 1
ATOM 5061 O O . ALA C 1 6 ? 34.070 13.023 16.880 1.00 21.17 4 ALA Q O 1
ATOM 5063 N N . ILE C 1 7 ? 35.910 13.708 17.985 1.00 20.34 5 ILE Q N 1
ATOM 5064 C CA . ILE C 1 7 ? 35.478 13.138 19.267 1.00 20.17 5 ILE Q CA 1
ATOM 5065 C C . ILE C 1 7 ? 35.016 14.248 20.194 1.00 19.27 5 ILE Q C 1
ATOM 5066 O O . ILE C 1 7 ? 35.788 15.123 20.539 1.00 20.23 5 ILE Q O 1
ATOM 5071 N N . ASN C 1 8 ? 33.755 14.257 20.577 1.00 18.57 6 ASN Q N 1
ATOM 5072 C CA . ASN C 1 8 ? 33.380 15.199 21.596 1.00 18.36 6 ASN Q CA 1
ATOM 5073 C C . ASN C 1 8 ? 33.465 14.560 22.971 1.00 17.38 6 ASN Q C 1
ATOM 5074 O O . ASN C 1 8 ? 32.660 13.683 23.295 1.00 15.72 6 ASN Q O 1
ATOM 5079 N N . GLY C 1 9 ? 34.451 15.009 23.752 1.00 17.73 7 GLY Q N 1
ATOM 5080 C CA . GLY C 1 9 ? 34.700 14.510 25.120 1.00 18.41 7 GLY Q CA 1
ATOM 5081 C C . GLY C 1 9 ? 35.753 13.412 25.165 1.00 19.26 7 GLY Q C 1
ATOM 5082 O O . GLY C 1 9 ? 35.637 12.412 24.467 1.00 20.31 7 GLY Q O 1
ATOM 5083 N N . PHE C 1 10 ? 36.766 13.574 26.005 1.00 19.32 8 PHE Q N 1
ATOM 5084 C CA . PHE C 1 10 ? 37.882 12.667 25.996 1.00 19.86 8 PHE Q CA 1
ATOM 5085 C C . PHE C 1 10 ? 38.050 11.948 27.325 1.00 21.00 8 PHE Q C 1
ATOM 5086 O O . PHE C 1 10 ? 39.135 11.851 27.846 1.00 21.38 8 PHE Q O 1
ATOM 5094 N N . GLY C 1 11 ? 36.948 11.419 27.857 1.00 22.77 9 GLY Q N 1
ATOM 5095 C CA . GLY C 1 11 ? 36.958 10.589 29.066 1.00 22.60 9 GLY Q CA 1
ATOM 5096 C C . GLY C 1 11 ? 37.323 9.199 28.610 1.00 23.48 9 GLY Q C 1
ATOM 5097 O O . GLY C 1 11 ? 37.904 9.041 27.539 1.00 24.09 9 GLY Q O 1
ATOM 5098 N N . ARG C 1 12 ? 36.972 8.187 29.383 1.00 23.88 10 ARG Q N 1
ATOM 5099 C CA . ARG C 1 12 ? 37.412 6.806 29.086 1.00 24.92 10 ARG Q CA 1
ATOM 5100 C C . ARG C 1 12 ? 36.957 6.264 27.711 1.00 24.51 10 ARG Q C 1
ATOM 5101 O O . ARG C 1 12 ? 37.727 5.569 27.033 1.00 24.81 10 ARG Q O 1
ATOM 5109 N N . ILE C 1 13 ? 35.703 6.527 27.326 1.00 23.49 11 ILE Q N 1
ATOM 5110 C CA . ILE C 1 13 ? 35.186 6.008 26.065 1.00 23.03 11 ILE Q CA 1
ATOM 5111 C C . ILE C 1 13 ? 35.909 6.719 24.924 1.00 22.49 11 ILE Q C 1
ATOM 5112 O O . ILE C 1 13 ? 36.353 6.070 23.964 1.00 22.28 11 ILE Q O 1
ATOM 5117 N N . GLY C 1 14 ? 36.011 8.049 25.039 1.00 20.88 12 GLY Q N 1
ATOM 5118 C CA . GLY C 1 14 ? 36.677 8.858 24.030 1.00 20.79 12 GLY Q CA 1
ATOM 5119 C C . GLY C 1 14 ? 38.083 8.356 23.747 1.00 20.14 12 GLY Q C 1
ATOM 5120 O O . GLY C 1 14 ? 38.444 8.111 22.601 1.00 19.85 12 GLY Q O 1
ATOM 5121 N N . ARG C 1 15 ? 38.880 8.180 24.798 1.00 19.63 13 ARG Q N 1
ATOM 5122 C CA . ARG C 1 15 ? 40.261 7.693 24.635 1.00 18.88 13 ARG Q CA 1
ATOM 5123 C C . ARG C 1 15 ? 40.332 6.279 24.087 1.00 18.85 13 ARG Q C 1
ATOM 5124 O O . ARG C 1 15 ? 41.200 5.974 23.255 1.00 18.67 13 ARG Q O 1
ATOM 5132 N N . ASN C 1 16 ? 39.407 5.426 24.525 1.00 17.85 14 ASN Q N 1
ATOM 5133 C CA . ASN C 1 16 ? 39.313 4.077 23.991 1.00 18.55 14 ASN Q CA 1
ATOM 5134 C C . ASN C 1 16 ? 38.954 4.004 22.506 1.00 18.63 14 ASN Q C 1
ATOM 5135 O O . ASN C 1 16 ? 39.418 3.114 21.784 1.00 18.97 14 ASN Q O 1
ATOM 5140 N N . VAL C 1 17 ? 38.065 4.885 22.059 1.00 18.31 15 VAL Q N 1
ATOM 5141 C CA . VAL C 1 17 ? 37.743 4.964 20.633 1.00 17.67 15 VAL Q CA 1
ATOM 5142 C C . VAL C 1 17 ? 39.008 5.227 19.830 1.00 17.95 15 VAL Q C 1
ATOM 5143 O O . VAL C 1 17 ? 39.256 4.566 18.829 1.00 18.35 15 VAL Q O 1
ATOM 5147 N N . VAL C 1 18 ? 39.834 6.144 20.318 1.00 18.87 16 VAL Q N 1
ATOM 5148 C CA . VAL C 1 18 ? 41.133 6.431 19.687 1.00 19.79 16 VAL Q CA 1
ATOM 5149 C C . VAL C 1 18 ? 42.108 5.246 19.648 1.00 20.24 16 VAL Q C 1
ATOM 5150 O O . VAL C 1 18 ? 42.659 4.936 18.577 1.00 19.84 16 VAL Q O 1
ATOM 5154 N N . ARG C 1 19 ? 42.337 4.594 20.799 1.00 20.31 17 ARG Q N 1
ATOM 5155 C CA . ARG C 1 19 ? 43.212 3.421 20.815 1.00 20.15 17 ARG Q CA 1
ATOM 5156 C C . ARG C 1 19 ? 42.653 2.340 19.929 1.00 20.30 17 ARG Q C 1
ATOM 5157 O O . ARG C 1 19 ? 43.403 1.675 19.213 1.00 21.14 17 ARG Q O 1
ATOM 5165 N N . ALA C 1 20 ? 41.345 2.135 19.968 1.00 20.14 18 ALA Q N 1
ATOM 5166 C CA . ALA C 1 20 ? 40.762 1.024 19.207 1.00 21.06 18 ALA Q CA 1
ATOM 5167 C C . ALA C 1 20 ? 40.862 1.297 17.716 1.00 21.93 18 ALA Q C 1
ATOM 5168 O O . ALA C 1 20 ? 41.035 0.369 16.938 1.00 22.37 18 ALA Q O 1
ATOM 5170 N N . LEU C 1 21 ? 40.729 2.567 17.328 1.00 22.81 19 LEU Q N 1
ATOM 5171 C CA . LEU C 1 21 ? 40.894 2.962 15.939 1.00 23.49 19 LEU Q CA 1
ATOM 5172 C C . LEU C 1 21 ? 42.225 2.403 15.420 1.00 24.42 19 LEU Q C 1
ATOM 5173 O O . LEU C 1 21 ? 42.260 1.695 14.416 1.00 24.83 19 LEU Q O 1
ATOM 5178 N N . TYR C 1 22 ? 43.301 2.689 16.140 1.00 25.52 20 TYR Q N 1
ATOM 5179 C CA . TYR C 1 22 ? 44.639 2.314 15.720 1.00 26.59 20 TYR Q CA 1
ATOM 5180 C C . TYR C 1 22 ? 44.949 0.842 15.892 1.00 28.15 20 TYR Q C 1
ATOM 5181 O O . TYR C 1 22 ? 45.487 0.225 14.976 1.00 29.21 20 TYR Q O 1
ATOM 5190 N N . GLU C 1 23 ? 44.606 0.271 17.042 1.00 29.09 21 GLU Q N 1
ATOM 5191 C CA . GLU C 1 23 ? 44.942 -1.118 17.300 1.00 30.68 21 GLU Q CA 1
ATOM 5192 C C . GLU C 1 23 ? 44.205 -2.066 16.361 1.00 32.13 21 GLU Q C 1
ATOM 5193 O O . GLU C 1 23 ? 44.734 -3.112 16.009 1.00 32.78 21 GLU Q O 1
ATOM 5199 N N . SER C 1 24 ? 43.005 -1.690 15.934 1.00 33.24 22 SER Q N 1
ATOM 5200 C CA . SER C 1 24 ? 42.177 -2.587 15.139 1.00 34.65 22 SER Q CA 1
ATOM 5201 C C . SER C 1 24 ? 42.415 -2.528 13.636 1.00 35.18 22 SER Q C 1
ATOM 5202 O O . SER C 1 24 ? 41.801 -3.270 12.892 1.00 35.49 22 SER Q O 1
ATOM 5205 N N . GLY C 1 25 A 43.283 -1.637 13.188 1.00 36.17 22 GLY Q N 1
ATOM 5206 C CA . GLY C 1 25 A 43.471 -1.432 11.754 1.00 37.18 22 GLY Q CA 1
ATOM 5207 C C . GLY C 1 25 A 42.386 -0.633 11.034 1.00 37.74 22 GLY Q C 1
ATOM 5208 O O . GLY C 1 25 A 42.537 -0.330 9.851 1.00 37.71 22 GLY Q O 1
ATOM 5209 N N A ARG C 1 26 B 41.304 -0.290 11.740 0.60 38.03 22 ARG Q N 1
ATOM 5210 N N B ARG C 1 26 B 41.313 -0.291 11.746 0.40 38.04 22 ARG Q N 1
ATOM 5211 C CA A ARG C 1 26 B 40.218 0.526 11.180 0.60 38.40 22 ARG Q CA 1
ATOM 5212 C CA B ARG C 1 26 B 40.244 0.537 11.192 0.40 38.42 22 ARG Q CA 1
ATOM 5213 C C A ARG C 1 26 B 40.706 1.916 10.675 0.60 39.20 22 ARG Q C 1
ATOM 5214 C C B ARG C 1 26 B 40.652 2.015 11.038 0.40 38.99 22 ARG Q C 1
ATOM 5215 O O A ARG C 1 26 B 39.960 2.631 9.985 0.60 39.62 22 ARG Q O 1
ATOM 5216 O O B ARG C 1 26 B 39.789 2.896 10.975 0.40 39.21 22 ARG Q O 1
ATOM 5231 N N . ARG C 1 27 C 41.963 2.268 10.976 1.00 39.15 22 ARG Q N 1
ATOM 5232 C CA . ARG C 1 27 C 42.533 3.585 10.618 1.00 39.56 22 ARG Q CA 1
ATOM 5233 C C . ARG C 1 27 C 42.761 3.734 9.100 1.00 40.31 22 ARG Q C 1
ATOM 5234 O O . ARG C 1 27 C 42.986 4.831 8.584 1.00 40.78 22 ARG Q O 1
ATOM 5242 N N . ALA C 1 28 ? 42.740 2.614 8.391 1.00 40.54 23 ALA Q N 1
ATOM 5243 C CA . ALA C 1 28 ? 42.787 2.634 6.935 1.00 40.12 23 ALA Q CA 1
ATOM 5244 C C . ALA C 1 28 ? 41.457 3.176 6.373 1.00 39.48 23 ALA Q C 1
ATOM 5245 O O . ALA C 1 28 ? 41.412 3.650 5.240 1.00 40.09 23 ALA Q O 1
ATOM 5247 N N . GLU C 1 29 ? 40.385 3.131 7.166 1.00 37.51 24 GLU Q N 1
ATOM 5248 C CA . GLU C 1 29 ? 39.110 3.655 6.690 1.00 36.15 24 GLU Q CA 1
ATOM 5249 C C . GLU C 1 29 ? 38.566 4.890 7.431 1.00 34.18 24 GLU Q C 1
ATOM 5250 O O . GLU C 1 29 ? 37.639 5.534 6.934 1.00 33.41 24 GLU Q O 1
ATOM 5256 N N . ILE C 1 30 ? 39.154 5.208 8.587 1.00 32.74 25 ILE Q N 1
ATOM 5257 C CA . ILE C 1 30 ? 38.690 6.282 9.486 1.00 31.65 25 ILE Q CA 1
ATOM 5258 C C . ILE C 1 30 ? 39.879 7.042 10.047 1.00 30.96 25 ILE Q C 1
ATOM 5259 O O . ILE C 1 30 ? 40.897 6.456 10.403 1.00 30.74 25 ILE Q O 1
ATOM 5264 N N . THR C 1 31 ? 39.745 8.357 10.128 1.00 30.59 26 THR Q N 1
ATOM 5265 C CA . THR C 1 31 ? 40.782 9.185 10.724 1.00 30.12 26 THR Q CA 1
ATOM 5266 C C . THR C 1 31 ? 40.090 10.103 11.714 1.00 28.69 26 THR Q C 1
ATOM 5267 O O . THR C 1 31 ? 38.964 10.537 11.467 1.00 28.58 26 THR Q O 1
ATOM 5271 N N . VAL C 1 32 ? 40.745 10.337 12.854 1.00 26.84 27 VAL Q N 1
ATOM 5272 C CA . VAL C 1 32 ? 40.252 11.264 13.870 1.00 24.36 27 VAL Q CA 1
ATOM 5273 C C . VAL C 1 32 ? 40.950 12.605 13.700 1.00 23.94 27 VAL Q C 1
ATOM 5274 O O . VAL C 1 32 ? 42.146 12.700 13.871 1.00 23.70 27 VAL Q O 1
ATOM 5278 N N . VAL C 1 33 ? 40.172 13.645 13.392 1.00 23.26 28 VAL Q N 1
ATOM 5279 C CA . VAL C 1 33 ? 40.730 14.946 13.073 1.00 22.07 28 VAL Q CA 1
ATOM 5280 C C . VAL C 1 33 ? 40.682 15.984 14.178 1.00 21.28 28 VAL Q C 1
ATOM 5281 O O . VAL C 1 33 ? 41.345 16.985 14.087 1.00 22.00 28 VAL Q O 1
ATOM 5285 N N . ALA C 1 34 ? 39.929 15.740 15.243 1.00 20.73 29 ALA Q N 1
ATOM 5286 C CA . ALA C 1 34 ? 39.735 16.745 16.274 1.00 19.13 29 ALA Q CA 1
ATOM 5287 C C . ALA C 1 34 ? 39.143 16.092 17.510 1.00 18.99 29 ALA Q C 1
ATOM 5288 O O . ALA C 1 34 ? 38.397 15.134 17.403 1.00 18.75 29 ALA Q O 1
ATOM 5290 N N . ILE C 1 35 ? 39.476 16.625 18.685 1.00 18.56 30 ILE Q N 1
ATOM 5291 C CA . ILE C 1 35 ? 38.900 16.169 19.932 1.00 18.22 30 ILE Q CA 1
ATOM 5292 C C . ILE C 1 35 ? 38.562 17.427 20.682 1.00 18.96 30 ILE Q C 1
ATOM 5293 O O . ILE C 1 35 ? 39.378 18.328 20.748 1.00 18.83 30 ILE Q O 1
ATOM 5298 N N . ASN C 1 36 ? 37.345 17.501 21.196 1.00 18.97 31 ASN Q N 1
ATOM 5299 C CA . ASN C 1 36 ? 36.962 18.594 22.072 1.00 21.11 31 ASN Q CA 1
ATOM 5300 C C . ASN C 1 36 ? 36.856 18.081 23.523 1.00 22.14 31 ASN Q C 1
ATOM 5301 O O . ASN C 1 36 ? 36.195 17.070 23.803 1.00 21.72 31 ASN Q O 1
ATOM 5306 N N . GLU C 1 37 ? 37.514 18.787 24.427 1.00 23.38 32 GLU Q N 1
ATOM 5307 C CA . GLU C 1 37 ? 37.601 18.366 25.811 1.00 25.04 32 GLU Q CA 1
ATOM 5308 C C . GLU C 1 37 ? 37.933 19.604 26.612 1.00 25.67 32 GLU Q C 1
ATOM 5309 O O . GLU C 1 37 ? 38.877 20.310 26.288 1.00 25.20 32 GLU Q O 1
ATOM 5315 N N . LEU C 1 38 ? 37.137 19.852 27.640 1.00 27.39 33 LEU Q N 1
ATOM 5316 C CA . LEU C 1 38 ? 37.332 20.986 28.511 1.00 30.04 33 LEU Q CA 1
ATOM 5317 C C . LEU C 1 38 ? 38.328 20.641 29.604 1.00 31.28 33 LEU Q C 1
ATOM 5318 O O . LEU C 1 38 ? 38.021 20.686 30.779 1.00 32.93 33 LEU Q O 1
ATOM 5323 N N . ALA C 1 39 ? 39.536 20.303 29.168 1.00 31.93 34 ALA Q N 1
ATOM 5324 C CA . ALA C 1 39 ? 40.655 19.976 30.035 1.00 32.60 34 ALA Q CA 1
ATOM 5325 C C . ALA C 1 39 ? 41.924 20.177 29.218 1.00 32.45 34 ALA Q C 1
ATOM 5326 O O . ALA C 1 39 ? 41.860 20.213 27.998 1.00 33.21 34 ALA Q O 1
ATOM 5328 N N . ASP C 1 40 ? 43.069 20.316 29.880 1.00 33.99 36 ASP Q N 1
ATOM 5329 C CA . ASP C 1 40 ? 44.323 20.585 29.174 1.00 34.60 36 ASP Q CA 1
ATOM 5330 C C . ASP C 1 40 ? 44.822 19.422 28.319 1.00 33.52 36 ASP Q C 1
ATOM 5331 O O . ASP C 1 40 ? 44.621 18.261 28.647 1.00 33.68 36 ASP Q O 1
ATOM 5336 N N . ALA C 1 41 ? 45.479 19.761 27.219 1.00 33.08 37 ALA Q N 1
ATOM 5337 C CA . ALA C 1 41 ? 45.988 18.786 26.267 1.00 32.41 37 ALA Q CA 1
ATOM 5338 C C . ALA C 1 41 ? 47.075 17.895 26.856 1.00 32.45 37 ALA Q C 1
ATOM 5339 O O . ALA C 1 41 ? 47.247 16.760 26.434 1.00 31.68 37 ALA Q O 1
ATOM 5341 N N . ALA C 1 42 ? 47.808 18.426 27.827 1.00 32.02 38 ALA Q N 1
ATOM 5342 C CA . ALA C 1 42 ? 48.864 17.686 28.497 1.00 31.05 38 ALA Q CA 1
ATOM 5343 C C . ALA C 1 42 ? 48.321 16.415 29.132 1.00 30.42 38 ALA Q C 1
ATOM 5344 O O . ALA C 1 42 ? 48.808 15.326 28.863 1.00 30.76 38 ALA Q O 1
ATOM 5346 N N . GLY C 1 43 ? 47.311 16.570 29.976 1.00 29.56 39 GLY Q N 1
ATOM 5347 C CA . GLY C 1 43 ? 46.694 15.450 30.657 1.00 29.12 39 GLY Q CA 1
ATOM 5348 C C . GLY C 1 43 ? 46.019 14.475 29.716 1.00 29.30 39 GLY Q C 1
ATOM 5349 O O . GLY C 1 43 ? 46.079 13.266 29.916 1.00 28.92 39 GLY Q O 1
ATOM 5350 N N . MET C 1 44 ? 45.371 15.012 28.689 1.00 29.19 40 MET Q N 1
ATOM 5351 C CA . MET C 1 44 ? 44.738 14.200 27.639 1.00 28.01 40 MET Q CA 1
ATOM 5352 C C . MET C 1 44 ? 45.756 13.262 27.016 1.00 27.17 40 MET Q C 1
ATOM 5353 O O . MET C 1 44 ? 45.515 12.054 26.895 1.00 27.85 40 MET Q O 1
ATOM 5358 N N . ALA C 1 45 ? 46.887 13.816 26.613 1.00 25.73 41 ALA Q N 1
ATOM 5359 C CA . ALA C 1 45 ? 47.918 13.038 25.939 1.00 25.22 41 ALA Q CA 1
ATOM 5360 C C . ALA C 1 45 ? 48.468 11.952 26.872 1.00 24.80 41 ALA Q C 1
ATOM 5361 O O . ALA C 1 45 ? 48.605 10.788 26.484 1.00 25.02 41 ALA Q O 1
ATOM 5363 N N . HIS C 1 46 ? 48.721 12.343 28.112 1.00 24.12 42 HIS Q N 1
ATOM 5364 C CA . HIS C 1 46 ? 49.233 11.459 29.129 1.00 24.34 42 HIS Q CA 1
ATOM 5365 C C . HIS C 1 46 ? 48.272 10.310 29.386 1.00 24.25 42 HIS Q C 1
ATOM 5366 O O . HIS C 1 46 ? 48.674 9.148 29.264 1.00 24.43 42 HIS Q O 1
ATOM 5373 N N . LEU C 1 47 ? 47.012 10.635 29.701 1.00 23.18 43 LEU Q N 1
ATOM 5374 C CA . LEU C 1 47 ? 45.994 9.614 29.893 1.00 23.13 43 LEU Q CA 1
ATOM 5375 C C . LEU C 1 47 ? 45.754 8.745 28.666 1.00 22.75 43 LEU Q C 1
ATOM 5376 O O . LEU C 1 47 ? 45.339 7.594 28.792 1.00 23.38 43 LEU Q O 1
ATOM 5381 N N . LEU C 1 48 ? 46.019 9.267 27.479 1.00 22.21 44 LEU Q N 1
ATOM 5382 C CA . LEU C 1 48 ? 45.848 8.451 26.281 1.00 21.89 44 LEU Q CA 1
ATOM 5383 C C . LEU C 1 48 ? 46.935 7.403 26.193 1.00 22.34 44 LEU Q C 1
ATOM 5384 O O . LEU C 1 48 ? 46.675 6.296 25.746 1.00 22.40 44 LEU Q O 1
ATOM 5389 N N . LYS C 1 49 ? 48.148 7.770 26.611 1.00 23.58 45 LYS Q N 1
ATOM 5390 C CA . LYS C 1 49 ? 49.304 6.886 26.562 1.00 24.67 45 LYS Q CA 1
ATOM 5391 C C . LYS C 1 49 ? 49.327 5.816 27.664 1.00 24.85 45 LYS Q C 1
ATOM 5392 O O . LYS C 1 49 ? 49.756 4.696 27.424 1.00 25.06 45 LYS Q O 1
ATOM 5398 N N A TYR C 1 50 ? 48.875 6.171 28.864 0.65 25.38 46 TYR Q N 1
ATOM 5399 N N B TYR C 1 50 ? 48.908 6.189 28.865 0.35 24.32 46 TYR Q N 1
ATOM 5400 C CA A TYR C 1 50 ? 48.984 5.287 30.041 0.65 26.21 46 TYR Q CA 1
ATOM 5401 C CA B TYR C 1 50 ? 48.861 5.271 29.996 0.35 24.08 46 TYR Q CA 1
ATOM 5402 C C A TYR C 1 50 ? 47.616 4.909 30.585 0.65 26.96 46 TYR Q C 1
ATOM 5403 C C B TYR C 1 50 ? 47.400 5.107 30.348 0.35 24.08 46 TYR Q C 1
ATOM 5404 O O A TYR C 1 50 ? 46.848 5.756 31.070 0.65 27.36 46 TYR Q O 1
ATOM 5405 O O B TYR C 1 50 ? 46.555 5.827 29.827 0.35 24.45 46 TYR Q O 1
ATOM 5422 N N A ASP C 1 51 ? 47.277 3.639 30.490 0.65 27.86 47 ASP Q N 1
ATOM 5423 N N B ASP C 1 51 ? 47.069 4.177 31.223 0.35 23.73 47 ASP Q N 1
ATOM 5424 C CA A ASP C 1 51 ? 45.968 3.235 30.993 0.65 28.76 47 ASP Q CA 1
ATOM 5425 C CA B ASP C 1 51 ? 45.677 4.104 31.625 0.35 23.23 47 ASP Q CA 1
ATOM 5426 C C A ASP C 1 51 ? 46.139 2.100 31.990 0.65 29.19 47 ASP Q C 1
ATOM 5427 C C B ASP C 1 51 ? 44.924 3.353 30.544 0.35 23.14 47 ASP Q C 1
ATOM 5428 O O A ASP C 1 51 ? 46.905 1.171 31.762 0.65 29.06 47 ASP Q O 1
ATOM 5429 O O B ASP C 1 51 ? 43.915 3.833 30.036 0.35 23.16 47 ASP Q O 1
ATOM 5438 N N A THR C 1 52 ? 45.444 2.193 33.116 0.65 30.09 48 THR Q N 1
ATOM 5439 N N B THR C 1 52 ? 45.422 2.167 30.207 0.35 23.53 48 THR Q N 1
ATOM 5440 C CA A THR C 1 52 ? 45.477 1.095 34.075 0.65 30.80 48 THR Q CA 1
ATOM 5441 C CA B THR C 1 52 ? 44.944 1.424 29.048 0.35 24.01 48 THR Q CA 1
ATOM 5442 C C A THR C 1 52 ? 44.894 -0.167 33.463 0.65 31.64 48 THR Q C 1
ATOM 5443 C C B THR C 1 52 ? 44.464 0.029 29.429 0.35 24.13 48 THR Q C 1
ATOM 5444 O O A THR C 1 52 ? 45.508 -1.219 33.532 0.65 32.30 48 THR Q O 1
ATOM 5445 O O B THR C 1 52 ? 43.527 -0.501 28.825 0.35 24.09 48 THR Q O 1
ATOM 5452 N N A SER C 1 53 ? 43.715 -0.039 32.857 0.65 32.79 49 SER Q N 1
ATOM 5453 N N B SER C 1 53 ? 45.114 -0.565 30.428 0.35 24.15 49 SER Q N 1
ATOM 5454 C CA A SER C 1 53 ? 42.953 -1.168 32.315 0.65 33.49 49 SER Q CA 1
ATOM 5455 C CA B SER C 1 53 ? 44.817 -1.941 30.829 0.35 24.22 49 SER Q CA 1
ATOM 5456 C C A SER C 1 53 ? 43.515 -1.788 31.029 0.65 33.76 49 SER Q C 1
ATOM 5457 C C B SER C 1 53 ? 45.092 -2.933 29.705 0.35 24.32 49 SER Q C 1
ATOM 5458 O O A SER C 1 53 ? 43.240 -2.953 30.718 0.65 33.78 49 SER Q O 1
ATOM 5459 O O B SER C 1 53 ? 44.168 -3.537 29.155 0.35 24.42 49 SER Q O 1
ATOM 5464 N N A HIS C 1 54 ? 44.281 -1.012 30.270 0.65 34.06 50 HIS Q N 1
ATOM 5465 N N B HIS C 1 54 ? 46.376 -3.095 29.387 0.35 24.69 50 HIS Q N 1
ATOM 5466 C CA A HIS C 1 54 ? 44.707 -1.467 28.946 0.65 33.99 50 HIS Q CA 1
ATOM 5467 C CA B HIS C 1 54 ? 46.845 -3.963 28.311 0.35 24.82 50 HIS Q CA 1
ATOM 5468 C C A HIS C 1 54 ? 46.227 -1.464 28.784 0.65 34.00 50 HIS Q C 1
ATOM 5469 C C B HIS C 1 54 ? 48.232 -3.497 27.851 0.35 25.42 50 HIS Q C 1
ATOM 5470 O O A HIS C 1 54 ? 46.755 -2.049 27.839 0.65 34.37 50 HIS Q O 1
ATOM 5471 O O B HIS C 1 54 ? 48.707 -3.862 26.773 0.35 25.87 50 HIS Q O 1
ATOM 5484 N N A GLY C 1 55 ? 46.929 -0.835 29.730 0.65 34.12 51 GLY Q N 1
ATOM 5485 N N B GLY C 1 55 ? 48.889 -2.706 28.696 0.35 25.70 51 GLY Q N 1
ATOM 5486 C CA A GLY C 1 55 ? 48.399 -0.800 29.723 0.65 33.53 51 GLY Q CA 1
ATOM 5487 C CA B GLY C 1 55 ? 50.205 -2.155 28.378 0.35 26.03 51 GLY Q CA 1
ATOM 5488 C C A GLY C 1 55 ? 48.933 0.379 28.922 0.65 33.36 51 GLY Q C 1
ATOM 5489 C C B GLY C 1 55 ? 50.079 -0.735 27.865 0.35 26.41 51 GLY Q C 1
ATOM 5490 O O A GLY C 1 55 ? 48.260 1.426 28.827 0.65 33.37 51 GLY Q O 1
ATOM 5491 O O B GLY C 1 55 ? 48.986 -0.304 27.476 0.35 26.22 51 GLY Q O 1
ATOM 5492 N N A ARG C 1 56 ? 50.141 0.210 28.365 0.65 32.73 52 ARG Q N 1
ATOM 5493 N N B ARG C 1 56 ? 51.189 0.000 27.870 0.35 26.88 52 ARG Q N 1
ATOM 5494 C CA A ARG C 1 56 ? 50.795 1.224 27.513 0.65 32.06 52 ARG Q CA 1
ATOM 5495 C CA B ARG C 1 56 ? 51.194 1.391 27.402 0.35 27.43 52 ARG Q CA 1
ATOM 5496 C C A ARG C 1 56 ? 50.343 1.125 26.054 0.65 30.83 52 ARG Q C 1
ATOM 5497 C C B ARG C 1 56 ? 50.840 1.436 25.917 0.35 27.78 52 ARG Q C 1
ATOM 5498 O O A ARG C 1 56 ? 50.492 0.077 25.407 0.65 31.48 52 ARG Q O 1
ATOM 5499 O O B ARG C 1 56 ? 51.479 0.728 25.125 0.35 27.99 52 ARG Q O 1
ATOM 5514 N N . PHE C 1 57 ? 49.822 2.236 25.550 1.00 28.48 53 PHE Q N 1
ATOM 5515 C CA . PHE C 1 57 ? 49.411 2.414 24.137 1.00 27.39 53 PHE Q CA 1
ATOM 5516 C C . PHE C 1 57 ? 50.637 2.357 23.217 1.00 27.41 53 PHE Q C 1
ATOM 5517 O O . PHE C 1 57 ? 51.624 3.047 23.452 1.00 27.34 53 PHE Q O 1
ATOM 5525 N N . ALA C 1 58 ? 50.567 1.514 22.196 1.00 27.96 54 ALA Q N 1
ATOM 5526 C CA . ALA C 1 58 ? 51.714 1.206 21.319 1.00 29.58 54 ALA Q CA 1
ATOM 5527 C C . ALA C 1 58 ? 52.197 2.311 20.346 1.00 30.54 54 ALA Q C 1
ATOM 5528 O O . ALA C 1 58 ? 53.343 2.265 19.865 1.00 30.02 54 ALA Q O 1
ATOM 5530 N N . TRP C 1 59 ? 51.328 3.282 20.045 1.00 31.67 55 TRP Q N 1
ATOM 5531 C CA . TRP C 1 59 ? 51.674 4.388 19.128 1.00 32.21 55 TRP Q CA 1
ATOM 5532 C C . TRP C 1 59 ? 52.343 5.514 19.875 1.00 32.58 55 TRP Q C 1
ATOM 5533 O O . TRP C 1 59 ? 52.002 5.758 21.019 1.00 32.76 55 TRP Q O 1
ATOM 5544 N N . GLU C 1 60 ? 53.294 6.193 19.241 1.00 33.16 56 GLU Q N 1
ATOM 5545 C CA . GLU C 1 60 ? 53.916 7.361 19.859 1.00 33.96 56 GLU Q CA 1
ATOM 5546 C C . GLU C 1 60 ? 52.821 8.405 20.030 1.00 33.77 56 GLU Q C 1
ATOM 5547 O O . GLU C 1 60 ? 52.066 8.676 19.092 1.00 33.54 56 GLU Q O 1
ATOM 5553 N N . VAL C 1 61 ? 52.730 8.975 21.225 1.00 33.61 57 VAL Q N 1
ATOM 5554 C CA . VAL C 1 61 ? 51.767 10.010 21.508 1.00 33.57 57 VAL Q CA 1
ATOM 5555 C C . VAL C 1 61 ? 52.575 11.258 21.760 1.00 35.17 57 VAL Q C 1
ATOM 5556 O O . VAL C 1 61 ? 53.554 11.224 22.503 1.00 35.65 57 VAL Q O 1
ATOM 5560 N N . ARG C 1 62 ? 52.152 12.357 21.146 1.00 36.14 58 ARG Q N 1
ATOM 5561 C CA . ARG C 1 62 ? 52.882 13.617 21.193 1.00 37.49 58 ARG Q CA 1
ATOM 5562 C C . ARG C 1 62 ? 51.859 14.719 21.370 1.00 37.71 58 ARG Q C 1
ATOM 5563 O O . ARG C 1 62 ? 50.780 14.679 20.764 1.00 37.43 58 ARG Q O 1
ATOM 5571 N N . GLN C 1 63 ? 52.185 15.691 22.207 1.00 38.14 59 GLN Q N 1
ATOM 5572 C CA . GLN C 1 63 ? 51.340 16.856 22.361 1.00 39.28 59 GLN Q CA 1
ATOM 5573 C C . GLN C 1 63 ? 52.109 18.181 22.131 1.00 40.30 59 GLN Q C 1
ATOM 5574 O O . GLN C 1 63 ? 53.199 18.382 22.666 1.00 40.48 59 GLN Q O 1
ATOM 5580 N N . GLU C 1 64 ? 51.530 19.081 21.340 1.00 41.59 60 GLU Q N 1
ATOM 5581 C CA . GLU C 1 64 ? 52.151 20.378 21.043 1.00 43.29 60 GLU Q CA 1
ATOM 5582 C C . GLU C 1 64 ? 51.064 21.404 20.724 1.00 43.17 60 GLU Q C 1
ATOM 5583 O O . GLU C 1 64 ? 50.216 21.168 19.867 1.00 43.56 60 GLU Q O 1
ATOM 5589 N N . ARG C 1 65 ? 51.078 22.541 21.400 1.00 43.23 61 ARG Q N 1
ATOM 5590 C CA . ARG C 1 65 ? 50.056 23.563 21.168 1.00 43.87 61 ARG Q CA 1
ATOM 5591 C C . ARG C 1 65 ? 48.667 22.922 21.261 1.00 42.63 61 ARG Q C 1
ATOM 5592 O O . ARG C 1 65 ? 48.409 22.150 22.171 1.00 43.15 61 ARG Q O 1
ATOM 5600 N N . ASP C 1 66 ? 47.796 23.236 20.300 1.00 41.49 62 ASP Q N 1
ATOM 5601 C CA . ASP C 1 66 ? 46.434 22.698 20.241 1.00 39.74 62 ASP Q CA 1
ATOM 5602 C C . ASP C 1 66 ? 46.399 21.470 19.350 1.00 37.87 62 ASP Q C 1
ATOM 5603 O O . ASP C 1 66 ? 45.429 21.235 18.629 1.00 37.65 62 ASP Q O 1
ATOM 5608 N N . GLN C 1 67 ? 47.491 20.708 19.363 1.00 35.90 63 GLN Q N 1
ATOM 5609 C CA . GLN C 1 67 ? 47.576 19.498 18.558 1.00 33.64 63 GLN Q CA 1
ATOM 5610 C C . GLN C 1 67 ? 47.987 18.280 19.389 1.00 32.53 63 GLN Q C 1
ATOM 5611 O O . GLN C 1 67 ? 48.837 18.346 20.276 1.00 32.09 63 GLN Q O 1
ATOM 5617 N N . LEU C 1 68 ? 47.326 17.173 19.099 1.00 30.93 64 LEU Q N 1
ATOM 5618 C CA . LEU C 1 68 ? 47.677 15.908 19.657 1.00 29.61 64 LEU Q CA 1
ATOM 5619 C C . LEU C 1 68 ? 48.146 15.075 18.489 1.00 28.75 64 LEU Q C 1
ATOM 5620 O O . LEU C 1 68 ? 47.530 15.102 17.424 1.00 29.40 64 LEU Q O 1
ATOM 5625 N N . PHE C 1 69 ? 49.264 14.379 18.670 1.00 27.54 65 PHE Q N 1
ATOM 5626 C CA . PHE C 1 69 ? 49.799 13.515 17.642 1.00 26.57 65 PHE Q CA 1
ATOM 5627 C C . PHE C 1 69 ? 49.723 12.059 18.069 1.00 26.43 65 PHE Q C 1
ATOM 5628 O O . PHE C 1 69 ? 50.054 11.725 19.184 1.00 26.40 65 PHE Q O 1
ATOM 5636 N N . VAL C 1 70 ? 49.264 11.191 17.181 1.00 26.49 66 VAL Q N 1
ATOM 5637 C CA . VAL C 1 70 ? 49.284 9.774 17.441 1.00 26.48 66 VAL Q CA 1
ATOM 5638 C C . VAL C 1 70 ? 49.973 9.193 16.231 1.00 26.83 66 VAL Q C 1
ATOM 5639 O O . VAL C 1 70 ? 49.408 9.195 15.155 1.00 25.92 66 VAL Q O 1
ATOM 5643 N N . GLY C 1 71 ? 51.195 8.698 16.419 1.00 27.82 67 GLY Q N 1
ATOM 5644 C CA . GLY C 1 71 ? 52.044 8.279 15.288 1.00 28.90 67 GLY Q CA 1
ATOM 5645 C C . GLY C 1 71 ? 52.273 9.465 14.361 1.00 28.86 67 GLY Q C 1
ATOM 5646 O O . GLY C 1 71 ? 52.744 10.497 14.809 1.00 29.00 67 GLY Q O 1
ATOM 5647 N N . ASP C 1 72 ? 51.901 9.340 13.086 1.00 29.28 68 ASP Q N 1
ATOM 5648 C CA . ASP C 1 72 ? 52.012 10.475 12.160 1.00 29.66 68 ASP Q CA 1
ATOM 5649 C C . ASP C 1 72 ? 50.821 11.437 12.184 1.00 30.34 68 ASP Q C 1
ATOM 5650 O O . ASP C 1 72 ? 50.988 12.632 11.914 1.00 31.82 68 ASP Q O 1
ATOM 5655 N N . ASP C 1 73 ? 49.640 10.936 12.544 1.00 29.74 69 ASP Q N 1
ATOM 5656 C CA . ASP C 1 73 ? 48.404 11.713 12.461 1.00 28.69 69 ASP Q CA 1
ATOM 5657 C C . ASP C 1 73 ? 48.399 12.902 13.393 1.00 28.17 69 ASP Q C 1
ATOM 5658 O O . ASP C 1 73 ? 48.802 12.813 14.560 1.00 29.10 69 ASP Q O 1
ATOM 5663 N N . ALA C 1 74 ? 47.961 14.028 12.851 1.00 26.75 70 ALA Q N 1
ATOM 5664 C CA . ALA C 1 74 ? 47.813 15.241 13.619 1.00 25.79 70 ALA Q CA 1
ATOM 5665 C C . ALA C 1 74 ? 46.343 15.329 13.988 1.00 24.57 70 ALA Q C 1
ATOM 5666 O O . ALA C 1 74 ? 45.480 14.941 13.193 1.00 23.48 70 ALA Q O 1
ATOM 5668 N N . ILE C 1 75 ? 46.068 15.801 15.202 1.00 24.00 71 ILE Q N 1
ATOM 5669 C CA . ILE C 1 75 ? 44.702 15.846 15.739 1.00 23.40 71 ILE Q CA 1
ATOM 5670 C C . ILE C 1 75 ? 44.460 17.120 16.510 1.00 23.86 71 ILE Q C 1
ATOM 5671 O O . ILE C 1 75 ? 45.092 17.351 17.540 1.00 23.76 71 ILE Q O 1
ATOM 5676 N N . ARG C 1 76 ? 43.557 17.958 16.014 1.00 23.85 72 ARG Q N 1
ATOM 5677 C CA . ARG C 1 76 ? 43.296 19.229 16.680 1.00 24.47 72 ARG Q CA 1
ATOM 5678 C C . ARG C 1 76 ? 42.573 19.081 18.022 1.00 24.03 72 ARG Q C 1
ATOM 5679 O O . ARG C 1 76 ? 41.567 18.375 18.106 1.00 23.41 72 ARG Q O 1
ATOM 5687 N N . VAL C 1 77 ? 43.060 19.788 19.050 1.00 24.23 73 VAL Q N 1
ATOM 5688 C CA . VAL C 1 77 ? 42.414 19.801 20.351 1.00 24.05 73 VAL Q CA 1
ATOM 5689 C C . VAL C 1 77 ? 41.695 21.102 20.591 1.00 25.00 73 VAL Q C 1
ATOM 5690 O O . VAL C 1 77 ? 42.333 22.170 20.586 1.00 25.57 73 VAL Q O 1
ATOM 5694 N N . LEU C 1 78 ? 40.378 21.001 20.829 1.00 24.63 74 LEU Q N 1
ATOM 5695 C CA . LEU C 1 78 ? 39.508 22.150 21.116 1.00 25.49 74 LEU Q CA 1
ATOM 5696 C C . LEU C 1 78 ? 39.004 22.145 22.560 1.00 26.42 74 LEU Q C 1
ATOM 5697 O O . LEU C 1 78 ? 38.834 21.079 23.148 1.00 27.22 74 LEU Q O 1
ATOM 5702 N N . HIS C 1 79 ? 38.750 23.322 23.129 1.00 27.19 75 HIS Q N 1
ATOM 5703 C CA . HIS C 1 79 ? 38.166 23.427 24.470 1.00 28.30 75 HIS Q CA 1
ATOM 5704 C C . HIS C 1 79 ? 36.878 24.282 24.466 1.00 29.12 75 HIS Q C 1
ATOM 5705 O O . HIS C 1 79 ? 36.785 25.327 25.123 1.00 29.64 75 HIS Q O 1
ATOM 5712 N N . GLU C 1 80 ? 35.864 23.830 23.748 1.00 29.66 76 GLU Q N 1
ATOM 5713 C CA . GLU C 1 80 ? 34.694 24.649 23.522 1.00 30.23 76 GLU Q CA 1
ATOM 5714 C C . GLU C 1 80 ? 33.525 24.268 24.392 1.00 30.52 76 GLU Q C 1
ATOM 5715 O O . GLU C 1 80 ? 33.126 23.116 24.390 1.00 30.93 76 GLU Q O 1
ATOM 5721 N N . ARG C 1 81 ? 32.972 25.236 25.128 1.00 31.67 77 ARG Q N 1
ATOM 5722 C CA . ARG C 1 81 ? 31.744 25.042 25.927 1.00 32.53 77 ARG Q CA 1
ATOM 5723 C C . ARG C 1 81 ? 30.538 25.090 25.003 1.00 32.85 77 ARG Q C 1
ATOM 5724 O O . ARG C 1 81 ? 29.467 24.562 25.323 1.00 33.18 77 ARG Q O 1
ATOM 5732 N N . SER C 1 82 ? 30.714 25.731 23.854 1.00 32.77 78 SER Q N 1
ATOM 5733 C CA . SER C 1 82 ? 29.615 25.944 22.931 1.00 33.37 78 SER Q CA 1
ATOM 5734 C C . SER C 1 82 ? 29.708 25.082 21.682 1.00 32.92 78 SER Q C 1
ATOM 5735 O O . SER C 1 82 ? 30.469 25.379 20.756 1.00 33.09 78 SER Q O 1
ATOM 5738 N N . LEU C 1 83 ? 28.883 24.045 21.645 1.00 32.85 79 LEU Q N 1
ATOM 5739 C CA . LEU C 1 83 ? 28.821 23.130 20.514 1.00 32.90 79 LEU Q CA 1
ATOM 5740 C C . LEU C 1 83 ? 28.741 23.781 19.115 1.00 33.81 79 LEU Q C 1
ATOM 5741 O O . LEU C 1 83 ? 29.289 23.240 18.163 1.00 33.46 79 LEU Q O 1
ATOM 5746 N N . GLN C 1 84 ? 28.076 24.928 18.970 1.00 35.33 80 GLN Q N 1
ATOM 5747 C CA . GLN C 1 84 ? 27.899 25.483 17.610 1.00 36.86 80 GLN Q CA 1
ATOM 5748 C C . GLN C 1 84 ? 29.154 26.197 17.104 1.00 36.30 80 GLN Q C 1
ATOM 5749 O O . GLN C 1 84 ? 29.311 26.428 15.890 1.00 35.95 80 GLN Q O 1
ATOM 5755 N N . SER C 1 85 ? 30.055 26.502 18.040 1.00 36.10 81 SER Q N 1
ATOM 5756 C CA . SER C 1 85 ? 31.275 27.239 17.724 1.00 35.35 81 SER Q CA 1
ATOM 5757 C C . SER C 1 85 ? 32.444 26.294 17.451 1.00 34.20 81 SER Q C 1
ATOM 5758 O O . SER C 1 85 ? 33.579 26.727 17.323 1.00 34.67 81 SER Q O 1
ATOM 5761 N N . LEU C 1 86 ? 32.156 25.006 17.303 1.00 32.48 82 LEU Q N 1
ATOM 5762 C CA . LEU C 1 86 ? 33.197 24.040 16.964 1.00 31.06 82 LEU Q CA 1
ATOM 5763 C C . LEU C 1 86 ? 33.475 24.095 15.445 1.00 30.32 82 LEU Q C 1
ATOM 5764 O O . LEU C 1 86 ? 32.572 24.366 14.642 1.00 29.83 82 LEU Q O 1
ATOM 5769 N N . PRO C 1 87 ? 34.724 23.826 15.043 1.00 29.36 83 PRO Q N 1
ATOM 5770 C CA . PRO C 1 87 ? 35.141 23.991 13.650 1.00 28.29 83 PRO Q CA 1
ATOM 5771 C C . PRO C 1 87 ? 34.849 22.786 12.772 1.00 28.01 83 PRO Q C 1
ATOM 5772 O O . PRO C 1 87 ? 35.676 22.396 11.947 1.00 27.29 83 PRO Q O 1
ATOM 5776 N N . TRP C 1 88 ? 33.669 22.204 12.933 1.00 28.04 84 TRP Q N 1
ATOM 5777 C CA . TRP C 1 88 ? 33.355 20.981 12.231 1.00 27.53 84 TRP Q CA 1
ATOM 5778 C C . TRP C 1 88 ? 33.338 21.152 10.711 1.00 28.98 84 TRP Q C 1
ATOM 5779 O O . TRP C 1 88 ? 33.833 20.292 9.983 1.00 28.84 84 TRP Q O 1
ATOM 5790 N N . ARG C 1 89 ? 32.773 22.254 10.222 1.00 30.77 85 ARG Q N 1
ATOM 5791 C CA . ARG C 1 89 ? 32.685 22.453 8.757 1.00 32.48 85 ARG Q CA 1
ATOM 5792 C C . ARG C 1 89 ? 34.081 22.592 8.131 1.00 32.49 85 ARG Q C 1
ATOM 5793 O O . ARG C 1 89 ? 34.427 21.903 7.166 1.00 32.47 85 ARG Q O 1
ATOM 5801 N N . GLU C 1 90 ? 34.880 23.470 8.717 1.00 32.40 86 GLU Q N 1
ATOM 5802 C CA . GLU C 1 90 ? 36.235 23.693 8.266 1.00 33.49 86 GLU Q CA 1
ATOM 5803 C C . GLU C 1 90 ? 37.069 22.404 8.221 1.00 32.90 86 GLU Q C 1
ATOM 5804 O O . GLU C 1 90 ? 37.852 22.201 7.275 1.00 32.72 86 GLU Q O 1
ATOM 5810 N N . LEU C 1 91 ? 36.859 21.521 9.210 1.00 31.87 87 LEU Q N 1
ATOM 5811 C CA . LEU C 1 91 ? 37.581 20.242 9.293 1.00 30.56 87 LEU Q CA 1
ATOM 5812 C C . LEU C 1 91 ? 36.949 19.116 8.505 1.00 30.09 87 LEU Q C 1
ATOM 5813 O O . LEU C 1 91 ? 37.511 18.016 8.443 1.00 30.50 87 LEU Q O 1
ATOM 5818 N N . GLY C 1 92 ? 35.789 19.361 7.906 1.00 29.00 88 GLY Q N 1
ATOM 5819 C CA . GLY C 1 92 ? 35.220 18.367 6.987 1.00 27.45 88 GLY Q CA 1
ATOM 5820 C C . GLY C 1 92 ? 34.698 17.144 7.731 1.00 26.41 88 GLY Q C 1
ATOM 5821 O O . GLY C 1 92 ? 34.722 16.036 7.219 1.00 25.31 88 GLY Q O 1
ATOM 5822 N N . VAL C 1 93 ? 34.194 17.376 8.943 1.00 25.45 89 VAL Q N 1
ATOM 5823 C CA . VAL C 1 93 ? 33.739 16.311 9.829 1.00 23.32 89 VAL Q CA 1
ATOM 5824 C C . VAL C 1 93 ? 32.615 15.505 9.263 1.00 22.42 89 VAL Q C 1
ATOM 5825 O O . VAL C 1 93 ? 31.510 16.009 9.080 1.00 23.13 89 VAL Q O 1
ATOM 5829 N N . ASP C 1 94 ? 32.887 14.234 9.006 1.00 21.30 90 ASP Q N 1
ATOM 5830 C CA . ASP C 1 94 ? 31.854 13.333 8.566 1.00 21.31 90 ASP Q CA 1
ATOM 5831 C C . ASP C 1 94 ? 30.950 12.877 9.730 1.00 20.76 90 ASP Q C 1
ATOM 5832 O O . ASP C 1 94 ? 29.716 12.891 9.611 1.00 20.84 90 ASP Q O 1
ATOM 5837 N N . VAL C 1 95 ? 31.569 12.455 10.835 1.00 18.48 91 VAL Q N 1
ATOM 5838 C CA . VAL C 1 95 ? 30.839 11.989 11.989 1.00 17.72 91 VAL Q CA 1
ATOM 5839 C C . VAL C 1 95 ? 31.484 12.544 13.272 1.00 17.99 91 VAL Q C 1
ATOM 5840 O O . VAL C 1 95 ? 32.712 12.430 13.464 1.00 18.18 91 VAL Q O 1
ATOM 5844 N N . VAL C 1 96 ? 30.680 13.177 14.120 1.00 17.12 92 VAL Q N 1
ATOM 5845 C CA . VAL C 1 96 ? 31.111 13.474 15.469 1.00 18.26 92 VAL Q CA 1
ATOM 5846 C C . VAL C 1 96 ? 30.714 12.285 16.361 1.00 18.33 92 VAL Q C 1
ATOM 5847 O O . VAL C 1 96 ? 29.570 11.858 16.370 1.00 17.82 92 VAL Q O 1
ATOM 5851 N N . LEU C 1 97 ? 31.647 11.775 17.137 1.00 18.32 93 LEU Q N 1
ATOM 5852 C CA . LEU C 1 97 ? 31.290 10.748 18.081 1.00 18.92 93 LEU Q CA 1
ATOM 5853 C C . LEU C 1 97 ? 31.230 11.520 19.377 1.00 19.45 93 LEU Q C 1
ATOM 5854 O O . LEU C 1 97 ? 32.230 12.020 19.850 1.00 17.99 93 LEU Q O 1
ATOM 5859 N N . ASP C 1 98 ? 30.048 11.626 19.953 1.00 20.12 94 ASP Q N 1
ATOM 5860 C CA . ASP C 1 98 ? 29.921 12.413 21.160 1.00 22.06 94 ASP Q CA 1
ATOM 5861 C C . ASP C 1 98 ? 29.975 11.459 22.343 1.00 22.82 94 ASP Q C 1
ATOM 5862 O O . ASP C 1 98 ? 29.075 10.660 22.532 1.00 23.20 94 ASP Q O 1
ATOM 5867 N N . CYS C 1 99 ? 31.063 11.519 23.102 1.00 24.63 95 CYS Q N 1
ATOM 5868 C CA . CYS C 1 99 ? 31.295 10.565 24.194 1.00 25.99 95 CYS Q CA 1
ATOM 5869 C C . CYS C 1 99 ? 31.257 11.214 25.573 1.00 27.45 95 CYS Q C 1
ATOM 5870 O O . CYS C 1 99 ? 31.854 10.684 26.500 1.00 28.19 95 CYS Q O 1
ATOM 5873 N N A THR C 1 100 ? 30.583 12.359 25.701 0.50 27.96 96 THR Q N 1
ATOM 5874 N N B THR C 1 100 ? 30.577 12.346 25.711 0.50 28.52 96 THR Q N 1
ATOM 5875 C CA A THR C 1 100 ? 30.552 13.132 26.951 0.50 28.54 96 THR Q CA 1
ATOM 5876 C CA B THR C 1 100 ? 30.404 12.906 27.036 0.50 29.71 96 THR Q CA 1
ATOM 5877 C C A THR C 1 100 ? 29.800 12.503 28.116 0.50 29.70 96 THR Q C 1
ATOM 5878 C C B THR C 1 100 ? 29.375 12.130 27.856 0.50 30.53 96 THR Q C 1
ATOM 5879 O O A THR C 1 100 ? 30.003 12.893 29.268 0.50 29.75 96 THR Q O 1
ATOM 5880 O O B THR C 1 100 ? 28.951 12.588 28.918 0.50 30.85 96 THR Q O 1
ATOM 5887 N N A GLY C 1 101 ? 28.922 11.550 27.823 0.50 30.92 97 GLY Q N 1
ATOM 5888 N N B GLY C 1 101 ? 29.004 10.941 27.379 0.50 31.22 97 GLY Q N 1
ATOM 5889 C CA A GLY C 1 101 ? 28.037 10.983 28.844 0.50 31.86 97 GLY Q CA 1
ATOM 5890 C CA B GLY C 1 101 ? 27.925 10.162 27.997 0.50 31.77 97 GLY Q CA 1
ATOM 5891 C C A GLY C 1 101 ? 26.673 11.655 28.816 0.50 32.79 97 GLY Q C 1
ATOM 5892 C C B GLY C 1 101 ? 26.801 11.059 28.495 0.50 32.34 97 GLY Q C 1
ATOM 5893 O O A GLY C 1 101 ? 25.988 11.667 27.785 0.50 32.81 97 GLY Q O 1
ATOM 5894 O O B GLY C 1 101 ? 25.899 10.612 29.221 0.50 32.42 97 GLY Q O 1
ATOM 5895 N N A VAL C 1 102 ? 26.273 12.220 29.949 0.50 33.50 98 VAL Q N 1
ATOM 5896 N N B VAL C 1 102 ? 26.835 12.326 28.081 0.50 32.60 98 VAL Q N 1
ATOM 5897 C CA A VAL C 1 102 ? 24.986 12.917 30.035 0.50 34.29 98 VAL Q CA 1
ATOM 5898 C CA B VAL C 1 102 ? 25.975 13.330 28.693 0.50 32.89 98 VAL Q CA 1
ATOM 5899 C C A VAL C 1 102 ? 24.135 12.696 28.765 0.50 34.58 98 VAL Q C 1
ATOM 5900 C C B VAL C 1 102 ? 25.138 14.151 27.712 0.50 33.02 98 VAL Q C 1
ATOM 5901 O O A VAL C 1 102 ? 24.666 12.556 27.661 0.50 34.42 98 VAL Q O 1
ATOM 5902 O O B VAL C 1 102 ? 23.934 14.279 27.898 0.50 33.15 98 VAL Q O 1
ATOM 5909 N N A TYR C 1 103 ? 22.816 12.664 28.933 0.50 34.88 99 TYR Q N 1
ATOM 5910 N N B TYR C 1 103 ? 25.752 14.701 26.673 0.50 33.23 99 TYR Q N 1
ATOM 5911 C CA A TYR C 1 103 ? 21.924 12.138 27.896 0.50 35.00 99 TYR Q CA 1
ATOM 5912 C CA B TYR C 1 103 ? 24.958 15.188 25.553 0.50 33.63 99 TYR Q CA 1
ATOM 5913 C C A TYR C 1 103 ? 22.171 12.717 26.513 0.50 34.77 99 TYR Q C 1
ATOM 5914 C C B TYR C 1 103 ? 24.271 13.964 24.949 0.50 33.43 99 TYR Q C 1
ATOM 5915 O O A TYR C 1 103 ? 22.774 13.780 26.367 0.50 35.16 99 TYR Q O 1
ATOM 5916 O O B TYR C 1 103 ? 24.794 12.853 25.078 0.50 33.67 99 TYR Q O 1
ATOM 5933 N N A GLY C 1 104 ? 21.716 11.989 25.501 0.50 34.16 100 GLY Q N 1
ATOM 5934 N N B GLY C 1 104 ? 23.112 14.142 24.310 0.50 33.10 100 GLY Q N 1
ATOM 5935 C CA A GLY C 1 104 ? 21.825 12.413 24.121 0.50 33.48 100 GLY Q CA 1
ATOM 5936 C CA B GLY C 1 104 ? 22.351 12.978 23.818 0.50 32.73 100 GLY Q CA 1
ATOM 5937 C C A GLY C 1 104 ? 20.460 12.819 23.614 0.50 33.13 100 GLY Q C 1
ATOM 5938 C C B GLY C 1 104 ? 21.064 13.187 23.030 0.50 32.21 100 GLY Q C 1
ATOM 5939 O O A GLY C 1 104 ? 19.433 12.459 24.202 0.50 33.61 100 GLY Q O 1
ATOM 5940 O O B GLY C 1 104 ? 20.470 12.228 22.539 0.50 32.22 100 GLY Q O 1
ATOM 5941 N N A SER C 1 105 ? 20.432 13.562 22.518 0.50 32.29 101 SER Q N 1
ATOM 5942 N N B SER C 1 105 ? 20.632 14.432 22.888 0.50 31.78 101 SER Q N 1
ATOM 5943 C CA A SER C 1 105 ? 19.186 14.145 22.069 0.50 31.53 101 SER Q CA 1
ATOM 5944 C CA B SER C 1 105 ? 19.318 14.724 22.311 0.50 31.40 101 SER Q CA 1
ATOM 5945 C C A SER C 1 105 ? 19.358 14.903 20.756 0.50 31.40 101 SER Q C 1
ATOM 5946 C C B SER C 1 105 ? 19.394 15.145 20.836 0.50 31.26 101 SER Q C 1
ATOM 5947 O O A SER C 1 105 ? 20.480 15.105 20.275 0.50 31.17 101 SER Q O 1
ATOM 5948 O O B SER C 1 105 ? 20.493 15.299 20.287 0.50 31.01 101 SER Q O 1
ATOM 5953 N N . ARG C 1 106 ? 18.235 15.312 20.193 1.00 31.20 102 ARG Q N 1
ATOM 5954 C CA . ARG C 1 106 ? 18.162 15.978 18.913 1.00 31.35 102 ARG Q CA 1
ATOM 5955 C C . ARG C 1 106 ? 18.778 17.364 18.927 1.00 31.14 102 ARG Q C 1
ATOM 5956 O O . ARG C 1 106 ? 19.556 17.699 18.065 1.00 31.24 102 ARG Q O 1
ATOM 5964 N N . GLU C 1 107 ? 18.421 18.163 19.921 1.00 30.99 103 GLU Q N 1
ATOM 5965 C CA . GLU C 1 107 ? 18.984 19.490 20.120 1.00 30.79 103 GLU Q CA 1
ATOM 5966 C C . GLU C 1 107 ? 20.501 19.428 20.044 1.00 29.60 103 GLU Q C 1
ATOM 5967 O O . GLU C 1 107 ? 21.110 20.198 19.320 1.00 29.77 103 GLU Q O 1
ATOM 5973 N N . HIS C 1 108 ? 21.114 18.509 20.777 1.00 28.49 104 HIS Q N 1
ATOM 5974 C CA . HIS C 1 108 ? 22.573 18.455 20.810 1.00 28.06 104 HIS Q CA 1
ATOM 5975 C C . HIS C 1 108 ? 23.151 18.009 19.484 1.00 26.30 104 HIS Q C 1
ATOM 5976 O O . HIS C 1 108 ? 24.089 18.617 19.002 1.00 24.92 104 HIS Q O 1
ATOM 5983 N N . GLY C 1 109 ? 22.559 16.974 18.883 1.00 25.29 105 GLY Q N 1
ATOM 5984 C CA . GLY C 1 109 ? 22.996 16.516 17.579 1.00 24.61 105 GLY Q CA 1
ATOM 5985 C C . GLY C 1 109 ? 22.919 17.651 16.560 1.00 24.16 105 GLY Q C 1
ATOM 5986 O O . GLY C 1 109 ? 23.840 17.841 15.761 1.00 23.32 105 GLY Q O 1
ATOM 5987 N N . GLU C 1 110 ? 21.829 18.420 16.621 1.00 23.50 106 GLU Q N 1
ATOM 5988 C CA . GLU C 1 110 ? 21.601 19.552 15.716 1.00 23.75 106 GLU Q CA 1
ATOM 5989 C C . GLU C 1 110 ? 22.574 20.693 15.915 1.00 23.00 106 GLU Q C 1
ATOM 5990 O O . GLU C 1 110 ? 22.860 21.449 14.981 1.00 23.38 106 GLU Q O 1
ATOM 5996 N N . ALA C 1 111 ? 23.101 20.816 17.121 1.00 21.87 107 ALA Q N 1
ATOM 5997 C CA . ALA C 1 111 ? 24.141 21.792 17.360 1.00 21.18 107 ALA Q CA 1
ATOM 5998 C C . ALA C 1 111 ? 25.484 21.358 16.764 1.00 20.64 107 ALA Q C 1
ATOM 5999 O O . ALA C 1 111 ? 26.210 22.184 16.173 1.00 20.35 107 ALA Q O 1
ATOM 6001 N N . HIS C 1 112 ? 25.826 20.075 16.893 1.00 19.55 108 HIS Q N 1
ATOM 6002 C CA . HIS C 1 112 ? 26.988 19.574 16.166 1.00 20.13 108 HIS Q CA 1
ATOM 6003 C C . HIS C 1 112 ? 26.789 19.772 14.638 1.00 20.18 108 HIS Q C 1
ATOM 6004 O O . HIS C 1 112 ? 27.732 20.107 13.948 1.00 21.48 108 HIS Q O 1
ATOM 6011 N N . ILE C 1 113 ? 25.586 19.535 14.120 1.00 20.29 109 ILE Q N 1
ATOM 6012 C CA . ILE C 1 113 ? 25.309 19.691 12.680 1.00 20.52 109 ILE Q CA 1
ATOM 6013 C C . ILE C 1 113 ? 25.355 21.155 12.232 1.00 21.09 109 ILE Q C 1
ATOM 6014 O O . ILE C 1 113 ? 25.862 21.457 11.157 1.00 21.63 109 ILE Q O 1
ATOM 6019 N N . ALA C 1 114 ? 24.897 22.063 13.078 1.00 21.60 110 ALA Q N 1
ATOM 6020 C CA . ALA C 1 114 ? 25.000 23.508 12.811 1.00 22.27 110 ALA Q CA 1
ATOM 6021 C C . ALA C 1 114 ? 26.471 23.979 12.653 1.00 22.73 110 ALA Q C 1
ATOM 6022 O O . ALA C 1 114 ? 26.771 24.895 11.895 1.00 22.08 110 ALA Q O 1
ATOM 6024 N N . ALA C 1 115 ? 27.372 23.336 13.391 1.00 22.96 111 ALA Q N 1
ATOM 6025 C CA . ALA C 1 115 ? 28.798 23.627 13.331 1.00 22.81 111 ALA Q CA 1
ATOM 6026 C C . ALA C 1 115 ? 29.418 22.970 12.129 1.00 22.55 111 ALA Q C 1
ATOM 6027 O O . ALA C 1 115 ? 30.571 23.224 11.782 1.00 22.72 111 ALA Q O 1
ATOM 6029 N N . GLY C 1 116 ? 28.660 22.104 11.475 1.00 22.62 112 GLY Q N 1
ATOM 6030 C CA . GLY C 1 116 ? 29.082 21.637 10.161 1.00 22.39 112 GLY Q CA 1
ATOM 6031 C C . GLY C 1 116 ? 29.471 20.180 10.055 1.00 22.76 112 GLY Q C 1
ATOM 6032 O O . GLY C 1 116 ? 30.046 19.781 9.039 1.00 23.15 112 GLY Q O 1
ATOM 6033 N N . ALA C 1 117 ? 29.136 19.387 11.077 1.00 22.38 113 ALA Q N 1
ATOM 6034 C CA . ALA C 1 117 ? 29.306 17.934 11.046 1.00 22.37 113 ALA Q CA 1
ATOM 6035 C C . ALA C 1 117 ? 28.174 17.304 10.241 1.00 22.48 113 ALA Q C 1
ATOM 6036 O O . ALA C 1 117 ? 27.019 17.700 10.371 1.00 22.76 113 ALA Q O 1
ATOM 6038 N N . LYS C 1 118 ? 28.505 16.309 9.435 1.00 22.51 114 LYS Q N 1
ATOM 6039 C CA . LYS C 1 118 ? 27.513 15.682 8.588 1.00 23.38 114 LYS Q CA 1
ATOM 6040 C C . LYS C 1 118 ? 26.599 14.816 9.417 1.00 23.67 114 LYS Q C 1
ATOM 6041 O O . LYS C 1 118 ? 25.386 14.854 9.215 1.00 25.09 114 LYS Q O 1
ATOM 6047 N N . LYS C 1 119 ? 27.160 14.059 10.360 1.00 22.96 115 LYS Q N 1
ATOM 6048 C CA . LYS C 1 119 ? 26.357 13.248 11.305 1.00 22.12 115 LYS Q CA 1
ATOM 6049 C C . LYS C 1 119 ? 26.954 13.186 12.728 1.00 21.59 115 LYS Q C 1
ATOM 6050 O O . LYS C 1 119 ? 28.119 13.529 12.965 1.00 20.97 115 LYS Q O 1
ATOM 6056 N N . VAL C 1 120 ? 26.140 12.658 13.637 1.00 20.59 116 VAL Q N 1
ATOM 6057 C CA . VAL C 1 120 ? 26.409 12.573 15.042 1.00 20.01 116 VAL Q CA 1
ATOM 6058 C C . VAL C 1 120 ? 26.005 11.170 15.542 1.00 21.26 116 VAL Q C 1
ATOM 6059 O O . VAL C 1 120 ? 24.891 10.672 15.246 1.00 21.64 116 VAL Q O 1
ATOM 6063 N N . LEU C 1 121 ? 26.934 10.556 16.266 1.00 21.21 117 LEU Q N 1
ATOM 6064 C CA . LEU C 1 121 ? 26.744 9.305 16.968 1.00 22.15 117 LEU Q CA 1
ATOM 6065 C C . LEU C 1 121 ? 27.010 9.494 18.485 1.00 23.48 117 LEU Q C 1
ATOM 6066 O O . LEU C 1 121 ? 28.133 9.811 18.909 1.00 23.62 117 LEU Q O 1
ATOM 6071 N N . PHE C 1 122 ? 25.966 9.311 19.282 1.00 24.37 118 PHE Q N 1
ATOM 6072 C CA . PHE C 1 122 ? 26.081 9.398 20.722 1.00 26.20 118 PHE Q CA 1
ATOM 6073 C C . PHE C 1 122 ? 26.492 8.089 21.368 1.00 27.87 118 PHE Q C 1
ATOM 6074 O O . PHE C 1 122 ? 26.097 7.024 20.914 1.00 27.30 118 PHE Q O 1
ATOM 6082 N N . SER C 1 123 ? 27.306 8.183 22.423 1.00 30.32 119 SER Q N 1
ATOM 6083 C CA . SER C 1 123 ? 27.759 7.007 23.167 1.00 33.58 119 SER Q CA 1
ATOM 6084 C C . SER C 1 123 ? 26.728 6.551 24.204 1.00 36.19 119 SER Q C 1
ATOM 6085 O O . SER C 1 123 ? 26.799 5.443 24.698 1.00 36.39 119 SER Q O 1
ATOM 6088 N N A HIS C 1 124 ? 25.762 7.420 24.501 0.50 37.74 120 HIS Q N 1
ATOM 6089 N N B HIS C 1 124 ? 25.801 7.427 24.555 0.50 38.15 120 HIS Q N 1
ATOM 6090 C CA A HIS C 1 124 ? 24.763 7.197 25.555 0.50 39.72 120 HIS Q CA 1
ATOM 6091 C CA B HIS C 1 124 ? 24.786 7.064 25.524 0.50 40.49 120 HIS Q CA 1
ATOM 6092 C C A HIS C 1 124 ? 23.335 7.233 24.996 0.50 41.23 120 HIS Q C 1
ATOM 6093 C C B HIS C 1 124 ? 23.418 7.043 24.848 0.50 41.65 120 HIS Q C 1
ATOM 6094 O O A HIS C 1 124 ? 23.012 8.136 24.218 0.50 41.18 120 HIS Q O 1
ATOM 6095 O O B HIS C 1 124 ? 23.237 7.674 23.802 0.50 41.54 120 HIS Q O 1
ATOM 6108 N N . PRO C 1 125 ? 22.472 6.268 25.416 1.00 42.57 121 PRO Q N 1
ATOM 6109 C CA . PRO C 1 125 ? 21.163 6.002 24.778 1.00 43.86 121 PRO Q CA 1
ATOM 6110 C C . PRO C 1 125 ? 20.276 7.221 24.516 1.00 45.87 121 PRO Q C 1
ATOM 6111 O O . PRO C 1 125 ? 19.483 7.194 23.567 1.00 46.39 121 PRO Q O 1
ATOM 6115 N N . GLY C 1 126 ? 20.426 8.280 25.311 1.00 47.29 122 GLY Q N 1
ATOM 6116 C CA . GLY C 1 126 ? 19.699 9.519 25.060 1.00 49.10 122 GLY Q CA 1
ATOM 6117 C C . GLY C 1 126 ? 18.208 9.444 25.349 1.00 50.62 122 GLY Q C 1
ATOM 6118 O O . GLY C 1 126 ? 17.785 8.851 26.347 1.00 50.80 122 GLY Q O 1
ATOM 6119 N N . SER C 1 127 A 17.410 10.059 24.478 1.00 51.86 122 SER Q N 1
ATOM 6120 C CA . SER C 1 127 A 15.956 10.045 24.628 1.00 53.06 122 SER Q CA 1
ATOM 6121 C C . SER C 1 127 A 15.295 9.359 23.430 1.00 53.32 122 SER Q C 1
ATOM 6122 O O . SER C 1 127 A 15.952 9.137 22.411 1.00 53.71 122 SER Q O 1
ATOM 6125 N N . ASN C 1 128 ? 14.023 8.978 23.541 1.00 53.66 123 ASN Q N 1
ATOM 6126 C CA . ASN C 1 128 ? 13.282 8.323 22.430 1.00 53.50 123 ASN Q CA 1
ATOM 6127 C C . ASN C 1 128 ? 12.760 9.449 21.558 1.00 52.63 123 ASN Q C 1
ATOM 6128 O O . ASN C 1 128 ? 11.721 9.936 21.760 1.00 52.57 123 ASN Q O 1
ATOM 6133 N N . ASP C 1 129 ? 13.629 9.864 20.647 1.00 51.26 124 ASP Q N 1
ATOM 6134 C CA . ASP C 1 129 ? 13.478 11.078 19.903 1.00 49.96 124 ASP Q CA 1
ATOM 6135 C C . ASP C 1 129 ? 14.435 11.077 18.713 1.00 48.02 124 ASP Q C 1
ATOM 6136 O O . ASP C 1 129 ? 14.252 11.820 17.771 1.00 48.64 124 ASP Q O 1
ATOM 6141 N N . LEU C 1 130 A 15.449 10.228 18.753 1.00 44.90 124 LEU Q N 1
ATOM 6142 C CA . LEU C 1 130 A 16.472 10.198 17.705 1.00 41.83 124 LEU Q CA 1
ATOM 6143 C C . LEU C 1 130 A 16.128 9.426 16.445 1.00 39.78 124 LEU Q C 1
ATOM 6144 O O . LEU C 1 130 A 15.181 8.680 16.407 1.00 40.41 124 LEU Q O 1
ATOM 6149 N N . ASP C 1 131 ? 16.952 9.598 15.377 1.00 37.31 125 ASP Q N 1
ATOM 6150 C CA . ASP C 1 131 ? 16.753 8.952 14.101 1.00 35.17 125 ASP Q CA 1
ATOM 6151 C C . ASP C 1 131 ? 16.969 7.448 14.146 1.00 34.04 125 ASP Q C 1
ATOM 6152 O O . ASP C 1 131 ? 16.521 6.760 13.268 1.00 33.06 125 ASP Q O 1
ATOM 6157 N N . ALA C 1 132 ? 17.635 6.974 15.199 1.00 32.19 126 ALA Q N 1
ATOM 6158 C CA . ALA C 1 132 ? 17.881 5.542 15.334 1.00 30.64 126 ALA Q CA 1
ATOM 6159 C C . ALA C 1 132 ? 18.833 5.172 16.463 1.00 29.67 126 ALA Q C 1
ATOM 6160 O O . ALA C 1 132 ? 19.646 5.955 16.855 1.00 29.23 126 ALA Q O 1
ATOM 6162 N N . THR C 1 133 ? 18.708 3.956 16.969 1.00 28.06 127 THR Q N 1
ATOM 6163 C CA . THR C 1 133 ? 19.578 3.444 17.992 1.00 27.33 127 THR Q CA 1
ATOM 6164 C C . THR C 1 133 ? 20.069 2.140 17.422 1.00 26.43 127 THR Q C 1
ATOM 6165 O O . THR C 1 133 ? 19.265 1.318 17.003 1.00 26.62 127 THR Q O 1
ATOM 6169 N N . VAL C 1 134 ? 21.380 1.977 17.386 1.00 24.75 128 VAL Q N 1
ATOM 6170 C CA . VAL C 1 134 ? 21.993 0.833 16.764 1.00 24.51 128 VAL Q CA 1
ATOM 6171 C C . VAL C 1 134 ? 22.756 -0.003 17.784 1.00 24.79 128 VAL Q C 1
ATOM 6172 O O . VAL C 1 134 ? 23.549 0.515 18.592 1.00 25.08 128 VAL Q O 1
ATOM 6176 N N . VAL C 1 135 ? 22.521 -1.302 17.725 1.00 24.23 129 VAL Q N 1
ATOM 6177 C CA . VAL C 1 135 ? 23.329 -2.253 18.432 1.00 23.98 129 VAL Q CA 1
ATOM 6178 C C . VAL C 1 135 ? 23.966 -2.988 17.301 1.00 23.90 129 VAL Q C 1
ATOM 6179 O O . VAL C 1 135 ? 23.363 -3.792 16.598 1.00 25.00 129 VAL Q O 1
ATOM 6183 N N . TYR C 1 136 ? 25.197 -2.626 17.059 1.00 23.84 130 TYR Q N 1
ATOM 6184 C CA . TYR C 1 136 ? 25.876 -3.164 15.937 1.00 23.87 130 TYR Q CA 1
ATOM 6185 C C . TYR C 1 136 ? 25.986 -4.695 16.056 1.00 24.53 130 TYR Q C 1
ATOM 6186 O O . TYR C 1 136 ? 26.369 -5.238 17.104 1.00 22.99 130 TYR Q O 1
ATOM 6195 N N . GLY C 1 137 ? 25.641 -5.367 14.952 1.00 24.97 131 GLY Q N 1
ATOM 6196 C CA . GLY C 1 137 ? 25.654 -6.820 14.870 1.00 24.89 131 GLY Q CA 1
ATOM 6197 C C . GLY C 1 137 ? 24.231 -7.311 14.942 1.00 25.54 131 GLY Q C 1
ATOM 6198 O O . GLY C 1 137 ? 23.947 -8.442 14.605 1.00 25.41 131 GLY Q O 1
ATOM 6199 N N . VAL C 1 138 ? 23.338 -6.432 15.384 1.00 26.31 132 VAL Q N 1
ATOM 6200 C CA . VAL C 1 138 ? 21.918 -6.728 15.432 1.00 27.00 132 VAL Q CA 1
ATOM 6201 C C . VAL C 1 138 ? 21.166 -5.954 14.348 1.00 27.51 132 VAL Q C 1
ATOM 6202 O O . VAL C 1 138 ? 20.518 -6.564 13.505 1.00 27.69 132 VAL Q O 1
ATOM 6206 N N . ASN C 1 139 ? 21.263 -4.619 14.344 1.00 27.82 133 ASN Q N 1
ATOM 6207 C CA . ASN C 1 139 ? 20.363 -3.824 13.517 1.00 27.43 133 ASN Q CA 1
ATOM 6208 C C . ASN C 1 139 ? 20.993 -2.694 12.668 1.00 27.81 133 ASN Q C 1
ATOM 6209 O O . ASN C 1 139 ? 20.315 -1.735 12.333 1.00 27.85 133 ASN Q O 1
ATOM 6214 N N . GLN C 1 140 ? 22.269 -2.810 12.301 1.00 28.54 134 GLN Q N 1
ATOM 6215 C CA . GLN C 1 140 ? 22.911 -1.761 11.505 1.00 29.74 134 GLN Q CA 1
ATOM 6216 C C . GLN C 1 140 ? 22.369 -1.607 10.069 1.00 30.63 134 GLN Q C 1
ATOM 6217 O O . GLN C 1 140 ? 22.582 -0.569 9.439 1.00 30.57 134 GLN Q O 1
ATOM 6223 N N . ASP C 1 141 ? 21.703 -2.638 9.552 1.00 31.69 135 ASP Q N 1
ATOM 6224 C CA . ASP C 1 141 ? 21.110 -2.570 8.209 1.00 33.14 135 ASP Q CA 1
ATOM 6225 C C . ASP C 1 141 ? 19.807 -1.754 8.184 1.00 33.00 135 ASP Q C 1
ATOM 6226 O O . ASP C 1 141 ? 19.278 -1.480 7.119 1.00 33.82 135 ASP Q O 1
ATOM 6231 N N . GLN C 1 142 ? 19.326 -1.351 9.353 1.00 32.99 136 GLN Q N 1
ATOM 6232 C CA . GLN C 1 142 ? 18.234 -0.392 9.442 1.00 33.98 136 GLN Q CA 1
ATOM 6233 C C . GLN C 1 142 ? 18.640 1.069 9.255 1.00 33.46 136 GLN Q C 1
ATOM 6234 O O . GLN C 1 142 ? 17.779 1.947 9.250 1.00 34.82 136 GLN Q O 1
ATOM 6240 N N . LEU C 1 143 ? 19.936 1.344 9.150 1.00 32.75 137 LEU Q N 1
ATOM 6241 C CA . LEU C 1 143 ? 20.413 2.716 8.961 1.00 31.42 137 LEU Q CA 1
ATOM 6242 C C . LEU C 1 143 ? 20.155 3.156 7.531 1.00 31.69 137 LEU Q C 1
ATOM 6243 O O . LEU C 1 143 ? 20.303 2.388 6.571 1.00 31.45 137 LEU Q O 1
ATOM 6248 N N . ARG C 1 144 ? 19.775 4.411 7.402 1.00 31.89 138 ARG Q N 1
ATOM 6249 C CA . ARG C 1 144 ? 19.560 5.010 6.101 1.00 31.52 138 ARG Q CA 1
ATOM 6250 C C . ARG C 1 144 ? 20.394 6.265 6.016 1.00 31.40 138 ARG Q C 1
ATOM 6251 O O . ARG C 1 144 ? 20.835 6.818 7.044 1.00 31.51 138 ARG Q O 1
ATOM 6259 N N . ALA C 1 145 ? 20.607 6.708 4.785 1.00 30.73 139 ALA Q N 1
ATOM 6260 C CA . ALA C 1 145 ? 21.353 7.920 4.500 1.00 30.23 139 ALA Q CA 1
ATOM 6261 C C . ALA C 1 145 ? 20.787 9.134 5.247 1.00 29.31 139 ALA Q C 1
ATOM 6262 O O . ALA C 1 145 ? 21.526 10.011 5.653 1.00 30.07 139 ALA Q O 1
ATOM 6264 N N . GLU C 1 146 ? 19.489 9.169 5.462 1.00 28.94 140 GLU Q N 1
ATOM 6265 C CA . GLU C 1 146 ? 18.910 10.295 6.155 1.00 28.53 140 GLU Q CA 1
ATOM 6266 C C . GLU C 1 146 ? 19.016 10.245 7.691 1.00 28.26 140 GLU Q C 1
ATOM 6267 O O . GLU C 1 146 ? 18.703 11.234 8.348 1.00 28.40 140 GLU Q O 1
ATOM 6273 N N . HIS C 1 147 ? 19.420 9.117 8.275 1.00 27.33 141 HIS Q N 1
ATOM 6274 C CA . HIS C 1 147 ? 19.577 9.076 9.739 1.00 26.33 141 HIS Q CA 1
ATOM 6275 C C . HIS C 1 147 ? 20.820 9.839 10.150 1.00 25.42 141 HIS Q C 1
ATOM 6276 O O . HIS C 1 147 ? 21.921 9.325 10.021 1.00 25.25 141 HIS Q O 1
ATOM 6283 N N . ARG C 1 148 ? 20.652 11.068 10.646 1.00 24.97 142 ARG Q N 1
ATOM 6284 C CA . ARG C 1 148 ? 21.818 11.912 10.936 1.00 24.85 142 ARG Q CA 1
ATOM 6285 C C . ARG C 1 148 ? 22.237 12.041 12.412 1.00 24.23 142 ARG Q C 1
ATOM 6286 O O . ARG C 1 148 ? 23.378 12.384 12.690 1.00 23.96 142 ARG Q O 1
ATOM 6294 N N . ILE C 1 149 ? 21.304 11.792 13.326 1.00 23.87 143 ILE Q N 1
ATOM 6295 C CA . ILE C 1 149 ? 21.526 11.863 14.759 1.00 23.38 143 ILE Q CA 1
ATOM 6296 C C . ILE C 1 149 ? 21.143 10.503 15.326 1.00 23.25 143 ILE Q C 1
ATOM 6297 O O . ILE C 1 149 ? 19.973 10.163 15.406 1.00 23.43 143 ILE Q O 1
ATOM 6302 N N . VAL C 1 150 ? 22.153 9.726 15.703 1.00 23.55 144 VAL Q N 1
ATOM 6303 C CA . VAL C 1 150 ? 21.987 8.302 16.035 1.00 22.98 144 VAL Q CA 1
ATOM 6304 C C . VAL C 1 150 ? 22.602 8.000 17.404 1.00 22.63 144 VAL Q C 1
ATOM 6305 O O . VAL C 1 150 ? 23.537 8.676 17.836 1.00 22.76 144 VAL Q O 1
ATOM 6309 N N . SER C 1 151 ? 22.084 6.980 18.079 1.00 22.49 145 SER Q N 1
ATOM 6310 C CA . SER C 1 151 ? 22.676 6.511 19.334 1.00 23.08 145 SER Q CA 1
ATOM 6311 C C . SER C 1 151 ? 23.165 5.103 19.178 1.00 22.66 145 SER Q C 1
ATOM 6312 O O . SER C 1 151 ? 22.496 4.272 18.568 1.00 21.38 145 SER Q O 1
ATOM 6315 N N . ASN C 1 152 ? 24.324 4.838 19.761 1.00 23.09 146 ASN Q N 1
ATOM 6316 C CA . ASN C 1 152 ? 24.912 3.507 19.779 1.00 24.13 146 ASN Q CA 1
ATOM 6317 C C . ASN C 1 152 ? 24.505 2.675 21.007 1.00 25.31 146 ASN Q C 1
ATOM 6318 O O . ASN C 1 152 ? 25.182 1.706 21.316 1.00 26.98 146 ASN Q O 1
ATOM 6323 N N . ALA C 1 153 ? 23.422 3.036 21.694 1.00 25.87 147 ALA Q N 1
ATOM 6324 C CA . ALA C 1 153 ? 22.990 2.353 22.944 1.00 27.98 147 ALA Q CA 1
ATOM 6325 C C . ALA C 1 153 ? 23.991 2.614 24.065 1.00 29.02 147 ALA Q C 1
ATOM 6326 O O . ALA C 1 153 ? 24.451 3.745 24.203 1.00 30.98 147 ALA Q O 1
ATOM 6328 N N . SER C 1 154 ? 24.336 1.623 24.875 1.00 29.85 148 SER Q N 1
ATOM 6329 C CA . SER C 1 154 ? 25.265 1.884 25.988 1.00 30.57 148 SER Q CA 1
ATOM 6330 C C . SER C 1 154 ? 26.205 0.715 26.169 1.00 30.52 148 SER Q C 1
ATOM 6331 O O . SER C 1 154 ? 25.919 -0.350 25.637 1.00 30.18 148 SER Q O 1
ATOM 6334 N N . CYS C 1 155 ? 27.314 0.912 26.892 1.00 31.25 149 CYS Q N 1
ATOM 6335 C CA . CYS C 1 155 ? 28.287 -0.176 27.190 1.00 32.87 149 CYS Q CA 1
ATOM 6336 C C . CYS C 1 155 ? 27.589 -1.478 27.531 1.00 32.60 149 CYS Q C 1
ATOM 6337 O O . CYS C 1 155 ? 27.871 -2.518 26.949 1.00 33.87 149 CYS Q O 1
ATOM 6340 N N . THR C 1 156 ? 26.651 -1.414 28.458 1.00 32.20 150 THR Q N 1
ATOM 6341 C CA . THR C 1 156 ? 26.050 -2.623 29.015 1.00 33.13 150 THR Q CA 1
ATOM 6342 C C . THR C 1 156 ? 24.971 -3.223 28.120 1.00 32.32 150 THR Q C 1
ATOM 6343 O O . THR C 1 156 ? 24.814 -4.443 28.033 1.00 32.18 150 THR Q O 1
ATOM 6347 N N . THR C 1 157 ? 24.249 -2.349 27.438 1.00 31.86 151 THR Q N 1
ATOM 6348 C CA . THR C 1 157 ? 23.229 -2.768 26.509 1.00 31.66 151 THR Q CA 1
ATOM 6349 C C . THR C 1 157 ? 23.831 -3.507 25.331 1.00 30.43 151 THR Q C 1
ATOM 6350 O O . THR C 1 157 ? 23.264 -4.486 24.900 1.00 30.97 151 THR Q O 1
ATOM 6354 N N . ASN C 1 158 ? 24.971 -3.058 24.818 1.00 29.45 152 ASN Q N 1
ATOM 6355 C CA . ASN C 1 158 ? 25.614 -3.767 23.705 1.00 29.02 152 ASN Q CA 1
ATOM 6356 C C . ASN C 1 158 ? 26.097 -5.123 24.102 1.00 28.05 152 ASN Q C 1
ATOM 6357 O O . ASN C 1 158 ? 26.073 -6.011 23.281 1.00 28.65 152 ASN Q O 1
ATOM 6362 N N . CYS C 1 159 ? 26.557 -5.286 25.342 1.00 27.23 153 CYS Q N 1
ATOM 6363 C CA . CYS C 1 159 ? 26.904 -6.621 25.835 1.00 26.75 153 CYS Q CA 1
ATOM 6364 C C . CYS C 1 159 ? 25.702 -7.578 25.789 1.00 25.57 153 CYS Q C 1
ATOM 6365 O O . CYS C 1 159 ? 25.850 -8.691 25.369 1.00 26.50 153 CYS Q O 1
ATOM 6368 N N . ILE C 1 160 ? 24.514 -7.172 26.204 1.00 24.22 154 ILE Q N 1
ATOM 6369 C CA . ILE C 1 160 ? 23.517 -8.199 26.458 1.00 23.42 154 ILE Q CA 1
ATOM 6370 C C . ILE C 1 160 ? 22.459 -8.373 25.336 1.00 24.14 154 ILE Q C 1
ATOM 6371 O O . ILE C 1 160 ? 21.969 -9.480 25.076 1.00 23.34 154 ILE Q O 1
ATOM 6376 N N . ILE C 1 161 ? 22.133 -7.269 24.672 1.00 24.64 155 ILE Q N 1
ATOM 6377 C CA . ILE C 1 161 ? 21.142 -7.257 23.589 1.00 24.61 155 ILE Q CA 1
ATOM 6378 C C . ILE C 1 161 ? 21.357 -8.362 22.560 1.00 24.10 155 ILE Q C 1
ATOM 6379 O O . ILE C 1 161 ? 20.418 -9.085 22.268 1.00 25.21 155 ILE Q O 1
ATOM 6384 N N . PRO C 1 162 ? 22.586 -8.543 22.048 1.00 24.12 156 PRO Q N 1
ATOM 6385 C CA . PRO C 1 162 ? 22.749 -9.609 21.044 1.00 23.80 156 PRO Q CA 1
ATOM 6386 C C . PRO C 1 162 ? 22.424 -10.994 21.570 1.00 24.61 156 PRO Q C 1
ATOM 6387 O O . PRO C 1 162 ? 21.834 -11.832 20.852 1.00 25.34 156 PRO Q O 1
ATOM 6391 N N . VAL C 1 163 ? 22.786 -11.248 22.822 1.00 25.02 157 VAL Q N 1
ATOM 6392 C CA . VAL C 1 163 ? 22.422 -12.511 23.464 1.00 24.11 157 VAL Q CA 1
ATOM 6393 C C . VAL C 1 163 ? 20.918 -12.642 23.602 1.00 24.40 157 VAL Q C 1
ATOM 6394 O O . VAL C 1 163 ? 20.353 -13.675 23.246 1.00 24.94 157 VAL Q O 1
ATOM 6398 N N . ILE C 1 164 ? 20.265 -11.595 24.098 1.00 24.70 158 ILE Q N 1
ATOM 6399 C CA . ILE C 1 164 ? 18.814 -11.592 24.213 1.00 25.46 158 ILE Q CA 1
ATOM 6400 C C . ILE C 1 164 ? 18.186 -11.853 22.818 1.00 27.08 158 ILE Q C 1
ATOM 6401 O O . ILE C 1 164 ? 17.287 -12.674 22.704 1.00 27.56 158 ILE Q O 1
ATOM 6406 N N . LYS C 1 165 ? 18.709 -11.226 21.760 1.00 27.36 159 LYS Q N 1
ATOM 6407 C CA . LYS C 1 165 ? 18.137 -11.426 20.444 1.00 28.62 159 LYS Q CA 1
ATOM 6408 C C . LYS C 1 165 ? 18.155 -12.900 20.030 1.00 28.96 159 LYS Q C 1
ATOM 6409 O O . LYS C 1 165 ? 17.133 -13.443 19.597 1.00 29.13 159 LYS Q O 1
ATOM 6415 N N . LEU C 1 166 ? 19.324 -13.518 20.168 1.00 29.03 160 LEU Q N 1
ATOM 6416 C CA . LEU C 1 166 ? 19.532 -14.926 19.886 1.00 28.76 160 LEU Q CA 1
ATOM 6417 C C . LEU C 1 166 ? 18.651 -15.870 20.669 1.00 29.71 160 LEU Q C 1
ATOM 6418 O O . LEU C 1 166 ? 18.163 -16.842 20.090 1.00 30.44 160 LEU Q O 1
ATOM 6423 N N . LEU C 1 167 ? 18.475 -15.619 21.970 1.00 30.19 161 LEU Q N 1
ATOM 6424 C CA . LEU C 1 167 ? 17.598 -16.470 22.805 1.00 30.26 161 LEU Q CA 1
ATOM 6425 C C . LEU C 1 167 ? 16.117 -16.328 22.449 1.00 30.95 161 LEU Q C 1
ATOM 6426 O O . LEU C 1 167 ? 15.366 -17.303 22.476 1.00 31.19 161 LEU Q O 1
ATOM 6431 N N . ASP C 1 168 ? 15.696 -15.110 22.145 1.00 32.08 162 ASP Q N 1
ATOM 6432 C CA . ASP C 1 168 ? 14.294 -14.831 21.860 1.00 33.55 162 ASP Q CA 1
ATOM 6433 C C . ASP C 1 168 ? 13.878 -15.354 20.463 1.00 34.44 162 ASP Q C 1
ATOM 6434 O O . ASP C 1 168 ? 12.779 -15.900 20.295 1.00 35.47 162 ASP Q O 1
ATOM 6439 N N . ASP C 1 169 ? 14.755 -15.191 19.477 1.00 33.64 163 ASP Q N 1
ATOM 6440 C CA . ASP C 1 169 ? 14.528 -15.783 18.174 1.00 33.64 163 ASP Q CA 1
ATOM 6441 C C . ASP C 1 169 ? 14.376 -17.287 18.269 1.00 33.63 163 ASP Q C 1
ATOM 6442 O O . ASP C 1 169 ? 13.500 -17.859 17.606 1.00 34.49 163 ASP Q O 1
ATOM 6447 N N . ALA C 1 170 ? 15.200 -17.934 19.098 1.00 32.61 164 ALA Q N 1
ATOM 6448 C CA . ALA C 1 170 ? 15.144 -19.384 19.208 1.00 31.27 164 ALA Q CA 1
ATOM 6449 C C . ALA C 1 170 ? 13.951 -19.879 20.018 1.00 31.37 164 ALA Q C 1
ATOM 6450 O O . ALA C 1 170 ? 13.352 -20.901 19.649 1.00 31.84 164 ALA Q O 1
ATOM 6452 N N . TYR C 1 171 ? 13.570 -19.173 21.093 1.00 29.99 165 TYR Q N 1
ATOM 6453 C CA . TYR C 1 171 ? 12.679 -19.805 22.085 1.00 29.03 165 TYR Q CA 1
ATOM 6454 C C . TYR C 1 171 ? 11.509 -18.971 22.537 1.00 28.58 165 TYR Q C 1
ATOM 6455 O O . TYR C 1 171 ? 10.654 -19.452 23.254 1.00 27.70 165 TYR Q O 1
ATOM 6464 N N . GLY C 1 172 ? 11.486 -17.709 22.132 1.00 29.30 166 GLY Q N 1
ATOM 6465 C CA . GLY C 1 172 ? 10.466 -16.776 22.597 1.00 29.35 166 GLY Q CA 1
ATOM 6466 C C . GLY C 1 172 ? 10.580 -16.414 24.072 1.00 29.92 166 GLY Q C 1
ATOM 6467 O O . GLY C 1 172 ? 10.072 -17.122 24.933 1.00 30.41 166 GLY Q O 1
ATOM 6468 N N . ILE C 1 173 ? 11.227 -15.287 24.367 1.00 30.55 167 ILE Q N 1
ATOM 6469 C CA . ILE C 1 173 ? 11.284 -14.763 25.735 1.00 30.30 167 ILE Q CA 1
ATOM 6470 C C . ILE C 1 173 ? 9.924 -14.240 26.162 1.00 30.00 167 ILE Q C 1
ATOM 6471 O O . ILE C 1 173 ? 9.278 -13.503 25.424 1.00 30.43 167 ILE Q O 1
ATOM 6476 N N . GLU C 1 174 ? 9.453 -14.654 27.324 1.00 30.35 168 GLU Q N 1
ATOM 6477 C CA . GLU C 1 174 ? 8.229 -14.079 27.862 1.00 30.93 168 GLU Q CA 1
ATOM 6478 C C . GLU C 1 174 ? 8.560 -13.140 29.023 1.00 31.07 168 GLU Q C 1
ATOM 6479 O O . GLU C 1 174 ? 7.855 -12.160 29.256 1.00 31.96 168 GLU Q O 1
ATOM 6485 N N . SER C 1 175 ? 9.645 -13.416 29.740 1.00 30.65 169 SER Q N 1
ATOM 6486 C CA . SER C 1 175 ? 10.061 -12.572 30.846 1.00 30.30 169 SER Q CA 1
ATOM 6487 C C . SER C 1 175 ? 11.557 -12.642 31.090 1.00 29.01 169 SER Q C 1
ATOM 6488 O O . SER C 1 175 ? 12.163 -13.683 30.884 1.00 29.03 169 SER Q O 1
ATOM 6491 N N . GLY C 1 176 ? 12.132 -11.549 31.589 1.00 27.52 170 GLY Q N 1
ATOM 6492 C CA . GLY C 1 176 ? 13.566 -11.468 31.813 1.00 25.33 170 GLY Q CA 1
ATOM 6493 C C . GLY C 1 176 ? 13.958 -10.711 33.058 1.00 24.32 170 GLY Q C 1
ATOM 6494 O O . GLY C 1 176 ? 13.289 -9.782 33.457 1.00 23.89 170 GLY Q O 1
ATOM 6495 N N . THR C 1 177 ? 15.050 -11.137 33.679 1.00 23.55 171 THR Q N 1
ATOM 6496 C CA . THR C 1 177 ? 15.638 -10.439 34.788 1.00 22.93 171 THR Q CA 1
ATOM 6497 C C . THR C 1 177 ? 17.155 -10.587 34.721 1.00 23.29 171 THR Q C 1
ATOM 6498 O O . THR C 1 177 ? 17.711 -11.651 34.357 1.00 22.77 171 THR Q O 1
ATOM 6502 N N . VAL C 1 178 ? 17.834 -9.487 35.006 1.00 22.94 172 VAL Q N 1
ATOM 6503 C CA . VAL C 1 178 ? 19.275 -9.435 34.792 1.00 22.69 172 VAL Q CA 1
ATOM 6504 C C . VAL C 1 178 ? 19.986 -8.807 36.007 1.00 21.52 172 VAL Q C 1
ATOM 6505 O O . VAL C 1 178 ? 19.459 -7.917 36.640 1.00 21.97 172 VAL Q O 1
ATOM 6509 N N . THR C 1 179 ? 21.146 -9.338 36.353 1.00 21.50 173 THR Q N 1
ATOM 6510 C CA . THR C 1 179 ? 22.058 -8.725 37.305 1.00 21.96 173 THR Q CA 1
ATOM 6511 C C . THR C 1 179 ? 23.401 -8.470 36.631 1.00 21.72 173 THR Q C 1
ATOM 6512 O O . THR C 1 179 ? 23.989 -9.361 35.999 1.00 22.22 173 THR Q O 1
ATOM 6516 N N . THR C 1 180 ? 23.882 -7.246 36.750 1.00 21.68 174 THR Q N 1
ATOM 6517 C CA . THR C 1 180 ? 25.177 -6.907 36.204 1.00 21.26 174 THR Q CA 1
ATOM 6518 C C . THR C 1 180 ? 26.195 -6.780 37.320 1.00 21.19 174 THR Q C 1
ATOM 6519 O O . THR C 1 180 ? 25.994 -6.077 38.298 1.00 21.43 174 THR Q O 1
ATOM 6523 N N . ILE C 1 181 ? 27.301 -7.469 37.169 1.00 21.52 175 ILE Q N 1
ATOM 6524 C CA . ILE C 1 181 ? 28.361 -7.326 38.103 1.00 21.92 175 ILE Q CA 1
ATOM 6525 C C . ILE C 1 181 ? 29.447 -6.477 37.438 1.00 23.01 175 ILE Q C 1
ATOM 6526 O O . ILE C 1 181 ? 30.217 -6.967 36.624 1.00 21.88 175 ILE Q O 1
ATOM 6531 N N . HIS C 1 182 ? 29.480 -5.197 37.806 1.00 25.05 176 HIS Q N 1
ATOM 6532 C CA . HIS C 1 182 ? 30.438 -4.225 37.290 1.00 27.27 176 HIS Q CA 1
ATOM 6533 C C . HIS C 1 182 ? 31.816 -4.292 37.983 1.00 29.23 176 HIS Q C 1
ATOM 6534 O O . HIS C 1 182 ? 31.928 -4.581 39.183 1.00 29.23 176 HIS Q O 1
ATOM 6541 N N . SER C 1 183 ? 32.854 -3.979 37.219 1.00 31.18 177 SER Q N 1
ATOM 6542 C CA . SER C 1 183 ? 34.184 -3.754 37.754 1.00 33.63 177 SER Q CA 1
ATOM 6543 C C . SER C 1 183 ? 34.287 -2.364 38.364 1.00 34.16 177 SER Q C 1
ATOM 6544 O O . SER C 1 183 ? 33.404 -1.546 38.168 1.00 34.91 177 SER Q O 1
ATOM 6547 N N . ALA C 1 184 ? 35.369 -2.098 39.092 1.00 35.33 178 ALA Q N 1
ATOM 6548 C CA . ALA C 1 184 ? 35.660 -0.750 39.624 1.00 36.83 178 ALA Q CA 1
ATOM 6549 C C . ALA C 1 184 ? 35.669 0.356 38.541 1.00 38.10 178 ALA Q C 1
ATOM 6550 O O . ALA C 1 184 ? 36.161 0.150 37.423 1.00 37.59 178 ALA Q O 1
ATOM 6552 N N . MET C 1 185 ? 35.076 1.508 38.874 1.00 40.22 179 MET Q N 1
ATOM 6553 C CA . MET C 1 185 ? 35.141 2.742 38.049 1.00 41.72 179 MET Q CA 1
ATOM 6554 C C . MET C 1 185 ? 34.470 3.935 38.757 1.00 42.76 179 MET Q C 1
ATOM 6555 O O . MET C 1 185 ? 33.256 3.923 39.064 1.00 43.43 179 MET Q O 1
ATOM 6557 N N . HIS C 1 195 ? 26.563 13.582 46.988 1.00 77.98 190 HIS Q N 1
ATOM 6558 C CA . HIS C 1 195 ? 25.437 13.062 46.219 1.00 77.97 190 HIS Q CA 1
ATOM 6559 C C . HIS C 1 195 ? 24.262 12.681 47.127 1.00 77.96 190 HIS Q C 1
ATOM 6560 O O . HIS C 1 195 ? 24.468 12.340 48.301 1.00 78.19 190 HIS Q O 1
ATOM 6562 N N . PRO C 1 196 ? 23.021 12.749 46.595 1.00 77.75 191 PRO Q N 1
ATOM 6563 C CA . PRO C 1 196 ? 21.881 12.138 47.291 1.00 77.45 191 PRO Q CA 1
ATOM 6564 C C . PRO C 1 196 ? 21.894 10.599 47.166 1.00 77.03 191 PRO Q C 1
ATOM 6565 O O . PRO C 1 196 ? 20.957 9.996 46.603 1.00 77.00 191 PRO Q O 1
ATOM 6569 N N . ASP C 1 197 ? 22.972 9.991 47.669 1.00 76.30 192 ASP Q N 1
ATOM 6570 C CA . ASP C 1 197 ? 23.154 8.527 47.720 1.00 75.65 192 ASP Q CA 1
ATOM 6571 C C . ASP C 1 197 ? 24.261 8.191 48.713 1.00 74.74 192 ASP Q C 1
ATOM 6572 O O . ASP C 1 197 ? 25.449 8.415 48.435 1.00 74.96 192 ASP Q O 1
ATOM 6577 N N . LEU C 1 198 ? 23.876 7.643 49.863 1.00 73.37 193 LEU Q N 1
ATOM 6578 C CA . LEU C 1 198 ? 24.833 7.401 50.943 1.00 71.96 193 LEU Q CA 1
ATOM 6579 C C . LEU C 1 198 ? 25.765 6.219 50.645 1.00 71.02 193 LEU Q C 1
ATOM 6580 O O . LEU C 1 198 ? 26.414 5.691 51.544 1.00 70.98 193 LEU Q O 1
ATOM 6585 N N . ARG C 1 199 ? 25.837 5.819 49.378 1.00 70.00 194 ARG Q N 1
ATOM 6586 C CA . ARG C 1 199 ? 26.705 4.717 48.970 1.00 68.86 194 ARG Q CA 1
ATOM 6587 C C . ARG C 1 199 ? 28.010 5.162 48.301 1.00 69.02 194 ARG Q C 1
ATOM 6588 O O . ARG C 1 199 ? 28.996 4.421 48.326 1.00 68.76 194 ARG Q O 1
ATOM 6596 N N . ARG C 1 200 ? 28.011 6.364 47.715 1.00 69.31 195 ARG Q N 1
ATOM 6597 C CA . ARG C 1 200 ? 29.195 6.910 47.021 1.00 69.55 195 ARG Q CA 1
ATOM 6598 C C . ARG C 1 200 ? 30.352 7.100 47.989 1.00 68.98 195 ARG Q C 1
ATOM 6599 O O . ARG C 1 200 ? 31.479 6.714 47.690 1.00 69.10 195 ARG Q O 1
ATOM 6607 N N . THR C 1 201 ? 30.054 7.689 49.150 1.00 68.41 196 THR Q N 1
ATOM 6608 C CA . THR C 1 201 ? 31.043 7.921 50.212 1.00 67.52 196 THR Q CA 1
ATOM 6609 C C . THR C 1 201 ? 31.341 6.660 51.021 1.00 66.56 196 THR Q C 1
ATOM 6610 O O . THR C 1 201 ? 31.340 6.690 52.256 1.00 66.61 196 THR Q O 1
ATOM 6614 N N . ARG C 1 202 ? 31.587 5.558 50.303 1.00 65.25 197 ARG Q N 1
ATOM 6615 C CA . ARG C 1 202 ? 32.021 4.280 50.882 1.00 63.65 197 ARG Q CA 1
ATOM 6616 C C . ARG C 1 202 ? 33.183 3.670 50.091 1.00 62.82 197 ARG Q C 1
ATOM 6617 O O . ARG C 1 202 ? 33.133 3.582 48.852 1.00 62.36 197 ARG Q O 1
ATOM 6625 N N . ALA C 1 203 ? 34.217 3.241 50.821 1.00 61.70 198 ALA Q N 1
ATOM 6626 C CA . ALA C 1 203 ? 35.399 2.607 50.224 1.00 60.38 198 ALA Q CA 1
ATOM 6627 C C . ALA C 1 203 ? 35.045 1.381 49.353 1.00 59.34 198 ALA Q C 1
ATOM 6628 O O . ALA C 1 203 ? 34.554 0.356 49.847 1.00 58.63 198 ALA Q O 1
ATOM 6630 N N . ALA C 1 204 ? 35.300 1.525 48.048 1.00 57.74 199 ALA Q N 1
ATOM 6631 C CA . ALA C 1 204 ? 34.954 0.520 47.044 1.00 55.81 199 ALA Q CA 1
ATOM 6632 C C . ALA C 1 204 ? 35.831 -0.729 47.148 1.00 54.40 199 ALA Q C 1
ATOM 6633 O O . ALA C 1 204 ? 35.446 -1.815 46.709 1.00 54.16 199 ALA Q O 1
ATOM 6635 N N . SER C 1 205 ? 37.000 -0.559 47.753 1.00 52.60 200 SER Q N 1
ATOM 6636 C CA . SER C 1 205 ? 38.031 -1.593 47.836 1.00 50.74 200 SER Q CA 1
ATOM 6637 C C . SER C 1 205 ? 37.541 -2.935 48.353 1.00 48.74 200 SER Q C 1
ATOM 6638 O O . SER C 1 205 ? 38.074 -3.992 47.962 1.00 49.51 200 SER Q O 1
ATOM 6641 N N . GLN C 1 206 ? 36.564 -2.918 49.248 1.00 45.02 201 GLN Q N 1
ATOM 6642 C CA . GLN C 1 206 ? 36.292 -4.147 49.955 1.00 41.80 201 GLN Q CA 1
ATOM 6643 C C . GLN C 1 206 ? 34.867 -4.656 49.860 1.00 38.47 201 GLN Q C 1
ATOM 6644 O O . GLN C 1 206 ? 34.576 -5.761 50.319 1.00 38.06 201 GLN Q O 1
ATOM 6650 N N . SER C 1 207 ? 33.983 -3.857 49.285 1.00 33.92 202 SER Q N 1
ATOM 6651 C CA . SER C 1 207 ? 32.590 -4.212 49.316 1.00 30.10 202 SER Q CA 1
ATOM 6652 C C . SER C 1 207 ? 32.030 -4.574 47.986 1.00 27.18 202 SER Q C 1
ATOM 6653 O O . SER C 1 207 ? 32.565 -4.189 46.931 1.00 25.57 202 SER Q O 1
ATOM 6656 N N . ILE C 1 208 ? 30.954 -5.351 48.076 1.00 23.75 203 ILE Q N 1
ATOM 6657 C CA . ILE C 1 208 ? 30.009 -5.476 47.020 1.00 21.25 203 ILE Q CA 1
ATOM 6658 C C . ILE C 1 208 ? 29.042 -4.294 47.214 1.00 21.54 203 ILE Q C 1
ATOM 6659 O O . ILE C 1 208 ? 28.420 -4.097 48.297 1.00 20.28 203 ILE Q O 1
ATOM 6664 N N . ILE C 1 209 ? 28.947 -3.461 46.185 1.00 21.02 204 ILE Q N 1
ATOM 6665 C CA . ILE C 1 209 ? 28.204 -2.239 46.334 1.00 20.42 204 ILE Q CA 1
ATOM 6666 C C . ILE C 1 209 ? 27.101 -2.256 45.307 1.00 21.34 204 ILE Q C 1
ATOM 6667 O O . ILE C 1 209 ? 27.387 -2.306 44.106 1.00 21.58 204 ILE Q O 1
ATOM 6672 N N . PRO C 1 210 ? 25.835 -2.226 45.761 1.00 21.77 205 PRO Q N 1
ATOM 6673 C CA . PRO C 1 210 ? 24.770 -2.017 44.789 1.00 22.99 205 PRO Q CA 1
ATOM 6674 C C . PRO C 1 210 ? 24.838 -0.640 44.180 1.00 24.31 205 PRO Q C 1
ATOM 6675 O O . PRO C 1 210 ? 25.145 0.339 44.873 1.00 24.52 205 PRO Q O 1
ATOM 6679 N N . VAL C 1 211 ? 24.531 -0.585 42.885 1.00 25.46 206 VAL Q N 1
ATOM 6680 C CA . VAL C 1 211 ? 24.491 0.654 42.122 1.00 26.42 206 VAL Q CA 1
ATOM 6681 C C . VAL C 1 211 ? 23.258 0.703 41.211 1.00 27.58 206 VAL Q C 1
ATOM 6682 O O . VAL C 1 211 ? 22.703 -0.332 40.839 1.00 27.17 206 VAL Q O 1
ATOM 6686 N N . ASP C 1 212 ? 22.831 1.921 40.892 1.00 28.77 207 ASP Q N 1
ATOM 6687 C CA . ASP C 1 212 ? 21.819 2.174 39.876 1.00 30.44 207 ASP Q CA 1
ATOM 6688 C C . ASP C 1 212 ? 22.180 1.548 38.544 1.00 30.55 207 ASP Q C 1
ATOM 6689 O O . ASP C 1 212 ? 23.350 1.489 38.156 1.00 31.15 207 ASP Q O 1
ATOM 6694 N N . THR C 1 213 ? 21.167 1.077 37.839 1.00 30.35 208 THR Q N 1
ATOM 6695 C CA . THR C 1 213 ? 21.374 0.529 36.526 1.00 30.51 208 THR Q CA 1
ATOM 6696 C C . THR C 1 213 ? 20.217 0.948 35.643 1.00 30.95 208 THR Q C 1
ATOM 6697 O O . THR C 1 213 ? 19.087 1.076 36.103 1.00 30.65 208 THR Q O 1
ATOM 6701 N N . LYS C 1 214 ? 20.513 1.215 34.376 1.00 31.79 209 LYS Q N 1
ATOM 6702 C CA . LYS C 1 214 ? 19.471 1.587 33.405 1.00 31.81 209 LYS Q CA 1
ATOM 6703 C C . LYS C 1 214 ? 19.294 0.467 32.362 1.00 31.05 209 LYS Q C 1
ATOM 6704 O O . LYS C 1 214 ? 18.530 0.593 31.396 1.00 31.46 209 LYS Q O 1
ATOM 6710 N N . LEU C 1 215 ? 19.948 -0.656 32.630 1.00 30.15 210 LEU Q N 1
ATOM 6711 C CA . LEU C 1 215 ? 19.923 -1.816 31.742 1.00 30.01 210 LEU Q CA 1
ATOM 6712 C C . LEU C 1 215 ? 18.526 -2.196 31.266 1.00 29.36 210 LEU Q C 1
ATOM 6713 O O . LEU C 1 215 ? 18.332 -2.388 30.081 1.00 28.74 210 LEU Q O 1
ATOM 6718 N N . ALA C 1 216 ? 17.573 -2.291 32.192 1.00 29.07 211 ALA Q N 1
ATOM 6719 C CA . ALA C 1 216 ? 16.207 -2.686 31.847 1.00 29.38 211 ALA Q CA 1
ATOM 6720 C C . ALA C 1 216 ? 15.569 -1.754 30.833 1.00 29.47 211 ALA Q C 1
ATOM 6721 O O . ALA C 1 216 ? 15.022 -2.224 29.831 1.00 29.59 211 ALA Q O 1
ATOM 6723 N N . ALA C 1 217 ? 15.638 -0.449 31.102 1.00 29.38 212 ALA Q N 1
ATOM 6724 C CA . ALA C 1 217 ? 15.143 0.583 30.166 1.00 29.46 212 ALA Q CA 1
ATOM 6725 C C . ALA C 1 217 ? 15.738 0.384 28.786 1.00 28.86 212 ALA Q C 1
ATOM 6726 O O . ALA C 1 217 ? 15.005 0.289 27.801 1.00 29.25 212 ALA Q O 1
ATOM 6728 N N . GLY C 1 218 ? 17.058 0.242 28.732 1.00 28.00 213 GLY Q N 1
ATOM 6729 C CA . GLY C 1 218 ? 17.756 -0.059 27.489 1.00 27.49 213 GLY Q CA 1
ATOM 6730 C C . GLY C 1 218 ? 17.179 -1.233 26.709 1.00 27.81 213 GLY Q C 1
ATOM 6731 O O . GLY C 1 218 ? 16.945 -1.136 25.495 1.00 28.06 213 GLY Q O 1
ATOM 6732 N N . ILE C 1 219 ? 16.960 -2.344 27.405 1.00 27.65 214 ILE Q N 1
ATOM 6733 C CA . ILE C 1 219 ? 16.403 -3.557 26.820 1.00 27.27 214 ILE Q CA 1
ATOM 6734 C C . ILE C 1 219 ? 14.980 -3.318 26.292 1.00 27.90 214 ILE Q C 1
ATOM 6735 O O . ILE C 1 219 ? 14.666 -3.679 25.154 1.00 27.60 214 ILE Q O 1
ATOM 6740 N N . THR C 1 220 ? 14.130 -2.694 27.102 1.00 28.57 215 THR Q N 1
ATOM 6741 C CA . THR C 1 220 ? 12.715 -2.538 26.728 1.00 29.48 215 THR Q CA 1
ATOM 6742 C C . THR C 1 220 ? 12.499 -1.471 25.646 1.00 30.41 215 THR Q C 1
ATOM 6743 O O . THR C 1 220 ? 11.521 -1.521 24.898 1.00 31.03 215 THR Q O 1
ATOM 6747 N N . ARG C 1 221 ? 13.409 -0.511 25.570 1.00 31.31 216 ARG Q N 1
ATOM 6748 C CA . ARG C 1 221 ? 13.419 0.449 24.477 1.00 32.64 216 ARG Q CA 1
ATOM 6749 C C . ARG C 1 221 ? 13.794 -0.256 23.146 1.00 32.56 216 ARG Q C 1
ATOM 6750 O O . ARG C 1 221 ? 13.165 -0.022 22.101 1.00 33.03 216 ARG Q O 1
ATOM 6758 N N . PHE C 1 222 ? 14.765 -1.155 23.202 1.00 31.87 217 PHE Q N 1
ATOM 6759 C CA . PHE C 1 222 ? 15.186 -1.916 22.033 1.00 31.79 217 PHE Q CA 1
ATOM 6760 C C . PHE C 1 222 ? 14.201 -3.019 21.675 1.00 32.65 217 PHE Q C 1
ATOM 6761 O O . PHE C 1 222 ? 14.068 -3.383 20.511 1.00 32.83 217 PHE Q O 1
ATOM 6769 N N . PHE C 1 223 ? 13.510 -3.545 22.675 1.00 33.39 218 PHE Q N 1
ATOM 6770 C CA . PHE C 1 223 ? 12.600 -4.665 22.485 1.00 34.51 218 PHE Q CA 1
ATOM 6771 C C . PHE C 1 223 ? 11.270 -4.301 23.094 1.00 35.76 218 PHE Q C 1
ATOM 6772 O O . PHE C 1 223 ? 10.946 -4.770 24.187 1.00 36.55 218 PHE Q O 1
ATOM 6780 N N . PRO C 1 224 ? 10.480 -3.473 22.399 1.00 36.72 219 PRO Q N 1
ATOM 6781 C CA . PRO C 1 224 ? 9.292 -2.905 23.033 1.00 37.42 219 PRO Q CA 1
ATOM 6782 C C . PRO C 1 224 ? 8.293 -3.983 23.459 1.00 38.02 219 PRO Q C 1
ATOM 6783 O O . PRO C 1 224 ? 7.533 -3.763 24.395 1.00 38.33 219 PRO Q O 1
ATOM 6787 N N . GLN C 1 225 ? 8.326 -5.139 22.795 1.00 38.42 220 GLN Q N 1
ATOM 6788 C CA . GLN C 1 225 ? 7.529 -6.295 23.212 1.00 39.56 220 GLN Q CA 1
ATOM 6789 C C . GLN C 1 225 ? 7.843 -6.801 24.619 1.00 40.49 220 GLN Q C 1
ATOM 6790 O O . GLN C 1 225 ? 7.145 -7.689 25.104 1.00 41.33 220 GLN Q O 1
ATOM 6796 N N . PHE C 1 226 ? 8.883 -6.250 25.265 1.00 40.85 221 PHE Q N 1
ATOM 6797 C CA . PHE C 1 226 ? 9.188 -6.575 26.676 1.00 40.83 221 PHE Q CA 1
ATOM 6798 C C . PHE C 1 226 ? 8.920 -5.481 27.747 1.00 41.67 221 PHE Q C 1
ATOM 6799 O O . PHE C 1 226 ? 9.360 -5.652 28.908 1.00 41.90 221 PHE Q O 1
ATOM 6807 N N . ASN C 1 227 ? 8.247 -4.374 27.389 1.00 41.64 222 ASN Q N 1
ATOM 6808 C CA . ASN C 1 227 ? 7.771 -3.400 28.405 1.00 41.92 222 ASN Q CA 1
ATOM 6809 C C . ASN C 1 227 ? 7.013 -4.150 29.490 1.00 41.55 222 ASN Q C 1
ATOM 6810 O O . ASN C 1 227 ? 6.201 -5.047 29.191 1.00 41.64 222 ASN Q O 1
ATOM 6815 N N . ASP C 1 228 ? 7.276 -3.807 30.747 1.00 40.77 223 ASP Q N 1
ATOM 6816 C CA . ASP C 1 228 ? 6.639 -4.510 31.883 1.00 40.12 223 ASP Q CA 1
ATOM 6817 C C . ASP C 1 228 ? 6.996 -6.004 31.947 1.00 38.35 223 ASP Q C 1
ATOM 6818 O O . ASP C 1 228 ? 6.301 -6.778 32.595 1.00 37.81 223 ASP Q O 1
ATOM 6823 N N . ARG C 1 229 ? 8.079 -6.402 31.275 1.00 37.00 224 ARG Q N 1
ATOM 6824 C CA . ARG C 1 229 ? 8.523 -7.804 31.292 1.00 35.66 224 ARG Q CA 1
ATOM 6825 C C . ARG C 1 229 ? 10.022 -8.020 31.631 1.00 33.96 224 ARG Q C 1
ATOM 6826 O O . ARG C 1 229 ? 10.495 -9.165 31.678 1.00 33.94 224 ARG Q O 1
ATOM 6834 N N . PHE C 1 230 ? 10.733 -6.924 31.900 1.00 32.07 225 PHE Q N 1
ATOM 6835 C CA . PHE C 1 230 ? 12.187 -6.920 32.163 1.00 30.40 225 PHE Q CA 1
ATOM 6836 C C . PHE C 1 230 ? 12.560 -6.027 33.346 1.00 29.67 225 PHE Q C 1
ATOM 6837 O O . PHE C 1 230 ? 12.083 -4.898 33.437 1.00 30.19 225 PHE Q O 1
ATOM 6845 N N . GLU C 1 231 ? 13.404 -6.536 34.243 1.00 28.10 226 GLU Q N 1
ATOM 6846 C CA . GLU C 1 231 ? 13.978 -5.740 35.323 1.00 26.77 226 GLU Q CA 1
ATOM 6847 C C . GLU C 1 231 ? 15.470 -5.984 35.412 1.00 25.15 226 GLU Q C 1
ATOM 6848 O O . GLU C 1 231 ? 15.977 -6.973 34.882 1.00 25.00 226 GLU Q O 1
ATOM 6854 N N . ALA C 1 232 ? 16.181 -5.096 36.093 1.00 23.83 227 ALA Q N 1
ATOM 6855 C CA . ALA C 1 232 ? 17.627 -5.269 36.237 1.00 23.35 227 ALA Q CA 1
ATOM 6856 C C . ALA C 1 232 ? 18.161 -4.659 37.495 1.00 22.42 227 ALA Q C 1
ATOM 6857 O O . ALA C 1 232 ? 17.606 -3.679 38.006 1.00 22.62 227 ALA Q O 1
ATOM 6859 N N . ILE C 1 233 ? 19.216 -5.270 38.027 1.00 21.36 228 ILE Q N 1
ATOM 6860 C CA . ILE C 1 233 ? 19.928 -4.696 39.175 1.00 20.55 228 ILE Q CA 1
ATOM 6861 C C . ILE C 1 233 ? 21.386 -4.777 38.843 1.00 20.28 228 ILE Q C 1
ATOM 6862 O O . ILE C 1 233 ? 21.759 -5.404 37.851 1.00 20.66 228 ILE Q O 1
ATOM 6867 N N . ALA C 1 234 ? 22.209 -4.144 39.663 1.00 20.22 229 ALA Q N 1
ATOM 6868 C CA . ALA C 1 234 ? 23.624 -4.106 39.421 1.00 19.71 229 ALA Q CA 1
ATOM 6869 C C . ALA C 1 234 ? 24.402 -3.978 40.726 1.00 19.77 229 ALA Q C 1
ATOM 6870 O O . ALA C 1 234 ? 23.951 -3.330 41.674 1.00 19.22 229 ALA Q O 1
ATOM 6872 N N . VAL C 1 235 ? 25.584 -4.587 40.764 1.00 20.22 230 VAL Q N 1
ATOM 6873 C CA . VAL C 1 235 ? 26.531 -4.329 41.831 1.00 21.06 230 VAL Q CA 1
ATOM 6874 C C . VAL C 1 235 ? 27.894 -4.022 41.231 1.00 22.16 230 VAL Q C 1
ATOM 6875 O O . VAL C 1 235 ? 28.206 -4.424 40.104 1.00 22.62 230 VAL Q O 1
ATOM 6879 N N . ARG C 1 236 ? 28.698 -3.320 42.015 1.00 22.83 231 ARG Q N 1
ATOM 6880 C CA . ARG C 1 236 ? 30.058 -2.963 41.684 1.00 23.87 231 ARG Q CA 1
ATOM 6881 C C . ARG C 1 236 ? 30.935 -3.809 42.577 1.00 23.29 231 ARG Q C 1
ATOM 6882 O O . ARG C 1 236 ? 30.630 -3.966 43.753 1.00 23.80 231 ARG Q O 1
ATOM 6890 N N . VAL C 1 237 ? 31.998 -4.389 42.025 1.00 22.86 232 VAL Q N 1
ATOM 6891 C CA . VAL C 1 237 ? 32.972 -5.138 42.809 1.00 22.07 232 VAL Q CA 1
ATOM 6892 C C . VAL C 1 237 ? 34.392 -4.621 42.481 1.00 22.84 232 VAL Q C 1
ATOM 6893 O O . VAL C 1 237 ? 34.580 -4.013 41.424 1.00 22.30 232 VAL Q O 1
ATOM 6897 N N . PRO C 1 238 ? 35.382 -4.848 43.375 1.00 22.97 233 PRO Q N 1
ATOM 6898 C CA . PRO C 1 238 ? 36.709 -4.291 43.119 1.00 24.32 233 PRO Q CA 1
ATOM 6899 C C . PRO C 1 238 ? 37.616 -5.165 42.229 1.00 25.66 233 PRO Q C 1
ATOM 6900 O O . PRO C 1 238 ? 38.676 -5.555 42.671 1.00 26.79 233 PRO Q O 1
ATOM 6904 N N . THR C 1 239 ? 37.201 -5.458 40.999 1.00 26.33 234 THR Q N 1
ATOM 6905 C CA . THR C 1 239 ? 38.012 -6.215 40.054 1.00 27.21 234 THR Q CA 1
ATOM 6906 C C . THR C 1 239 ? 38.447 -5.332 38.875 1.00 28.68 234 THR Q C 1
ATOM 6907 O O . THR C 1 239 ? 38.025 -4.180 38.780 1.00 28.06 234 THR Q O 1
ATOM 6911 N N . ILE C 1 240 ? 39.228 -5.892 37.947 1.00 30.48 235 ILE Q N 1
ATOM 6912 C CA . ILE C 1 240 ? 39.706 -5.115 36.785 1.00 33.08 235 ILE Q CA 1
ATOM 6913 C C . ILE C 1 240 ? 38.803 -5.171 35.536 1.00 33.13 235 ILE Q C 1
ATOM 6914 O O . ILE C 1 240 ? 38.458 -6.261 35.054 1.00 34.62 235 ILE Q O 1
ATOM 6919 N N A ASN C 1 241 ? 38.480 -3.984 35.009 0.35 32.59 236 ASN Q N 1
ATOM 6920 N N B ASN C 1 241 ? 38.432 -3.990 35.048 0.65 33.19 236 ASN Q N 1
ATOM 6921 C CA A ASN C 1 241 ? 37.387 -3.757 34.036 0.35 31.93 236 ASN Q CA 1
ATOM 6922 C CA B ASN C 1 241 ? 37.568 -3.754 33.870 0.65 33.08 236 ASN Q CA 1
ATOM 6923 C C A ASN C 1 241 ? 36.990 -4.892 33.087 0.35 31.09 236 ASN Q C 1
ATOM 6924 C C B ASN C 1 241 ? 36.854 -4.857 33.050 0.65 32.00 236 ASN Q C 1
ATOM 6925 O O A ASN C 1 241 ? 37.189 -4.787 31.866 0.35 31.74 236 ASN Q O 1
ATOM 6926 O O B ASN C 1 241 ? 36.662 -4.676 31.830 0.65 32.88 236 ASN Q O 1
ATOM 6935 N N . VAL C 1 242 ? 36.442 -5.967 33.653 1.00 29.88 237 VAL Q N 1
ATOM 6936 C CA . VAL C 1 242 ? 35.592 -6.902 32.892 1.00 26.88 237 VAL Q CA 1
ATOM 6937 C C . VAL C 1 242 ? 34.272 -6.981 33.626 1.00 25.86 237 VAL Q C 1
ATOM 6938 O O . VAL C 1 242 ? 34.236 -6.976 34.877 1.00 25.49 237 VAL Q O 1
ATOM 6942 N N . THR C 1 243 ? 33.183 -6.965 32.861 1.00 24.09 238 THR Q N 1
ATOM 6943 C CA . THR C 1 243 ? 31.821 -7.046 33.429 1.00 22.68 238 THR Q CA 1
ATOM 6944 C C . THR C 1 243 ? 31.236 -8.465 33.272 1.00 21.95 238 THR Q C 1
ATOM 6945 O O . THR C 1 243 ? 31.499 -9.152 32.279 1.00 22.23 238 THR Q O 1
ATOM 6949 N N . ALA C 1 244 ? 30.475 -8.917 34.259 1.00 20.13 239 ALA Q N 1
ATOM 6950 C CA . ALA C 1 244 ? 29.695 -10.130 34.083 1.00 19.97 239 ALA Q CA 1
ATOM 6951 C C . ALA C 1 244 ? 28.196 -9.796 34.123 1.00 19.72 239 ALA Q C 1
ATOM 6952 O O . ALA C 1 244 ? 27.745 -9.124 35.025 1.00 19.33 239 ALA Q O 1
ATOM 6954 N N . ILE C 1 245 ? 27.456 -10.222 33.105 1.00 19.65 240 ILE Q N 1
ATOM 6955 C CA . ILE C 1 245 ? 26.032 -10.012 33.073 1.00 20.94 240 ILE Q CA 1
ATOM 6956 C C . ILE C 1 245 ? 25.348 -11.363 33.312 1.00 21.74 240 ILE Q C 1
ATOM 6957 O O . ILE C 1 245 ? 25.589 -12.329 32.577 1.00 22.54 240 ILE Q O 1
ATOM 6962 N N . ASP C 1 246 ? 24.520 -11.428 34.351 1.00 22.22 241 ASP Q N 1
ATOM 6963 C CA . ASP C 1 246 ? 23.861 -12.663 34.755 1.00 23.27 241 ASP Q CA 1
ATOM 6964 C C . ASP C 1 246 ? 22.406 -12.581 34.289 1.00 22.85 241 ASP Q C 1
ATOM 6965 O O . ASP C 1 246 ? 21.602 -11.891 34.908 1.00 22.32 241 ASP Q O 1
ATOM 6970 N N . LEU C 1 247 ? 22.078 -13.256 33.186 1.00 22.44 242 LEU Q N 1
ATOM 6971 C CA . LEU C 1 247 ? 20.743 -13.098 32.557 1.00 22.12 242 LEU Q CA 1
ATOM 6972 C C . LEU C 1 247 ? 19.844 -14.279 32.829 1.00 22.62 242 LEU Q C 1
ATOM 6973 O O . LEU C 1 247 ? 20.235 -15.438 32.637 1.00 22.36 242 LEU Q O 1
ATOM 6978 N N . SER C 1 248 ? 18.634 -13.994 33.294 1.00 23.11 243 SER Q N 1
ATOM 6979 C CA . SER C 1 248 ? 17.678 -15.061 33.560 1.00 23.42 243 SER Q CA 1
ATOM 6980 C C . SER C 1 248 ? 16.417 -14.754 32.781 1.00 23.86 243 SER Q C 1
ATOM 6981 O O . SER C 1 248 ? 15.803 -13.708 32.993 1.00 23.49 243 SER Q O 1
ATOM 6984 N N . VAL C 1 249 ? 16.045 -15.648 31.866 1.00 24.10 244 VAL Q N 1
ATOM 6985 C CA . VAL C 1 249 ? 14.819 -15.456 31.079 1.00 24.87 244 VAL Q CA 1
ATOM 6986 C C . VAL C 1 249 ? 13.934 -16.697 31.097 1.00 26.42 244 VAL Q C 1
ATOM 6987 O O . VAL C 1 249 ? 14.432 -17.824 31.068 1.00 27.59 244 VAL Q O 1
ATOM 6991 N N . THR C 1 250 ? 12.637 -16.504 31.207 1.00 27.72 245 THR Q N 1
ATOM 6992 C CA . THR C 1 250 ? 11.716 -17.593 30.925 1.00 30.02 245 THR Q CA 1
ATOM 6993 C C . THR C 1 250 ? 11.427 -17.611 29.432 1.00 31.35 245 THR Q C 1
ATOM 6994 O O . THR C 1 250 ? 11.191 -16.552 28.837 1.00 31.67 245 THR Q O 1
ATOM 6998 N N . VAL C 1 251 ? 11.439 -18.803 28.837 1.00 32.86 246 VAL Q N 1
ATOM 6999 C CA . VAL C 1 251 ? 11.186 -18.949 27.396 1.00 34.52 246 VAL Q CA 1
ATOM 7000 C C . VAL C 1 251 ? 9.993 -19.843 27.100 1.00 35.89 246 VAL Q C 1
ATOM 7001 O O . VAL C 1 251 ? 9.610 -20.665 27.923 1.00 36.47 246 VAL Q O 1
ATOM 7005 N N . LYS C 1 252 ? 9.412 -19.690 25.917 1.00 37.86 247 LYS Q N 1
ATOM 7006 C CA . LYS C 1 252 ? 8.184 -20.418 25.578 1.00 39.45 247 LYS Q CA 1
ATOM 7007 C C . LYS C 1 252 ? 8.450 -21.879 25.250 1.00 39.88 247 LYS Q C 1
ATOM 7008 O O . LYS C 1 252 ? 7.785 -22.762 25.788 1.00 40.28 247 LYS Q O 1
ATOM 7014 N N . LYS C 1 253 ? 9.403 -22.112 24.355 1.00 40.61 248 LYS Q N 1
ATOM 7015 C CA . LYS C 1 253 ? 9.785 -23.447 23.919 1.00 41.98 248 LYS Q CA 1
ATOM 7016 C C . LYS C 1 253 ? 10.649 -24.139 24.978 1.00 42.45 248 LYS Q C 1
ATOM 7017 O O . LYS C 1 253 ? 11.590 -23.533 25.496 1.00 42.78 248 LYS Q O 1
ATOM 7023 N N . PRO C 1 254 ? 10.350 -25.414 25.301 1.00 42.42 249 PRO Q N 1
ATOM 7024 C CA . PRO C 1 254 ? 11.139 -26.119 26.316 1.00 41.92 249 PRO Q CA 1
ATOM 7025 C C . PRO C 1 254 ? 12.559 -26.293 25.823 1.00 41.46 249 PRO Q C 1
ATOM 7026 O O . PRO C 1 254 ? 12.766 -26.456 24.625 1.00 42.24 249 PRO Q O 1
ATOM 7030 N N . VAL C 1 255 ? 13.539 -26.270 26.714 1.00 40.38 250 VAL Q N 1
ATOM 7031 C CA . VAL C 1 255 ? 14.918 -26.300 26.252 1.00 39.39 250 VAL Q CA 1
ATOM 7032 C C . VAL C 1 255 ? 15.847 -26.847 27.318 1.00 39.07 250 VAL Q C 1
ATOM 7033 O O . VAL C 1 255 ? 15.568 -26.739 28.503 1.00 39.24 250 VAL Q O 1
ATOM 7037 N N . LYS C 1 256 ? 16.947 -27.450 26.898 1.00 38.82 251 LYS Q N 1
ATOM 7038 C CA . LYS C 1 256 ? 17.960 -27.869 27.852 1.00 38.47 251 LYS Q CA 1
ATOM 7039 C C . LYS C 1 256 ? 19.290 -27.159 27.616 1.00 37.69 251 LYS Q C 1
ATOM 7040 O O . LYS C 1 256 ? 19.570 -26.662 26.504 1.00 36.90 251 LYS Q O 1
ATOM 7046 N N . ALA C 1 257 ? 20.092 -27.111 28.685 1.00 36.40 252 ALA Q N 1
ATOM 7047 C CA . ALA C 1 257 ? 21.265 -26.258 28.744 1.00 35.16 252 ALA Q CA 1
ATOM 7048 C C . ALA C 1 257 ? 22.218 -26.498 27.592 1.00 34.38 252 ALA Q C 1
ATOM 7049 O O . ALA C 1 257 ? 22.752 -25.535 27.047 1.00 34.40 252 ALA Q O 1
ATOM 7051 N N . ASN C 1 258 ? 22.430 -27.762 27.227 1.00 33.40 253 ASN Q N 1
ATOM 7052 C CA . ASN C 1 258 ? 23.383 -28.093 26.175 1.00 33.71 253 ASN Q CA 1
ATOM 7053 C C . ASN C 1 258 ? 22.884 -27.606 24.809 1.00 33.11 253 ASN Q C 1
ATOM 7054 O O . ASN C 1 258 ? 23.673 -27.392 23.909 1.00 33.72 253 ASN Q O 1
ATOM 7059 N N . GLU C 1 259 ? 21.572 -27.448 24.675 1.00 32.61 254 GLU Q N 1
ATOM 7060 C CA . GLU C 1 259 ? 20.960 -26.904 23.478 1.00 32.44 254 GLU Q CA 1
ATOM 7061 C C . GLU C 1 259 ? 21.033 -25.387 23.491 1.00 31.62 254 GLU Q C 1
ATOM 7062 O O . GLU C 1 259 ? 21.225 -24.776 22.456 1.00 31.59 254 GLU Q O 1
ATOM 7068 N N . VAL C 1 260 ? 20.846 -24.757 24.643 1.00 30.75 255 VAL Q N 1
ATOM 7069 C CA . VAL C 1 260 ? 21.019 -23.314 24.650 1.00 29.85 255 VAL Q CA 1
ATOM 7070 C C . VAL C 1 260 ? 22.462 -23.056 24.212 1.00 29.90 255 VAL Q C 1
ATOM 7071 O O . VAL C 1 260 ? 22.712 -22.231 23.330 1.00 30.07 255 VAL Q O 1
ATOM 7075 N N . ASN C 1 261 ? 23.394 -23.822 24.772 1.00 29.24 256 ASN Q N 1
ATOM 7076 C CA . ASN C 1 261 ? 24.804 -23.663 24.440 1.00 29.71 256 ASN Q CA 1
ATOM 7077 C C . ASN C 1 261 ? 25.178 -23.903 22.974 1.00 30.20 256 ASN Q C 1
ATOM 7078 O O . ASN C 1 261 ? 26.061 -23.233 22.442 1.00 30.41 256 ASN Q O 1
ATOM 7083 N N . LEU C 1 262 ? 24.518 -24.864 22.328 1.00 30.43 257 LEU Q N 1
ATOM 7084 C CA . LEU C 1 262 ? 24.813 -25.146 20.930 1.00 30.58 257 LEU Q CA 1
ATOM 7085 C C . LEU C 1 262 ? 24.365 -23.994 20.070 1.00 29.91 257 LEU Q C 1
ATOM 7086 O O . LEU C 1 262 ? 25.079 -23.594 19.152 1.00 30.66 257 LEU Q O 1
ATOM 7091 N N . LEU C 1 263 ? 23.169 -23.492 20.357 1.00 28.20 258 LEU Q N 1
ATOM 7092 C CA . LEU C 1 263 ? 22.646 -22.335 19.683 1.00 27.84 258 LEU Q CA 1
ATOM 7093 C C . LEU C 1 263 ? 23.639 -21.164 19.741 1.00 27.86 258 LEU Q C 1
ATOM 7094 O O . LEU C 1 263 ? 23.868 -20.501 18.751 1.00 27.56 258 LEU Q O 1
ATOM 7099 N N . LEU C 1 264 ? 24.231 -20.918 20.909 1.00 28.12 259 LEU Q N 1
ATOM 7100 C CA . LEU C 1 264 ? 25.080 -19.734 21.086 1.00 27.25 259 LEU Q CA 1
ATOM 7101 C C . LEU C 1 264 ? 26.453 -19.945 20.492 1.00 26.51 259 LEU Q C 1
ATOM 7102 O O . LEU C 1 264 ? 27.029 -19.010 19.942 1.00 26.21 259 LEU Q O 1
ATOM 7107 N N . GLN C 1 265 ? 26.952 -21.175 20.567 1.00 26.05 260 GLN Q N 1
ATOM 7108 C CA . GLN C 1 265 ? 28.229 -21.552 19.922 1.00 26.45 260 GLN Q CA 1
ATOM 7109 C C . GLN C 1 265 ? 28.212 -21.343 18.400 1.00 27.18 260 GLN Q C 1
ATOM 7110 O O . GLN C 1 265 ? 29.182 -20.821 17.824 1.00 26.51 260 GLN Q O 1
ATOM 7116 N N . LYS C 1 266 ? 27.111 -21.762 17.771 1.00 27.84 261 LYS Q N 1
ATOM 7117 C CA . LYS C 1 266 ? 26.981 -21.716 16.313 1.00 29.55 261 LYS Q CA 1
ATOM 7118 C C . LYS C 1 266 ? 26.770 -20.277 15.820 1.00 29.58 261 LYS Q C 1
ATOM 7119 O O . LYS C 1 266 ? 27.255 -19.922 14.763 1.00 30.12 261 LYS Q O 1
ATOM 7125 N N . ALA C 1 267 ? 26.055 -19.467 16.599 1.00 29.45 262 ALA Q N 1
ATOM 7126 C CA . ALA C 1 267 ? 25.832 -18.058 16.288 1.00 29.28 262 ALA Q CA 1
ATOM 7127 C C . ALA C 1 267 ? 27.156 -17.306 16.338 1.00 29.48 262 ALA Q C 1
ATOM 7128 O O . ALA C 1 267 ? 27.416 -16.443 15.530 1.00 29.27 262 ALA Q O 1
ATOM 7130 N N . ALA C 1 268 ? 27.998 -17.666 17.295 1.00 29.90 263 ALA Q N 1
ATOM 7131 C CA . ALA C 1 268 ? 29.317 -17.082 17.442 1.00 29.74 263 ALA Q CA 1
ATOM 7132 C C . ALA C 1 268 ? 30.188 -17.536 16.287 1.00 30.27 263 ALA Q C 1
ATOM 7133 O O . ALA C 1 268 ? 31.093 -16.807 15.848 1.00 29.73 263 ALA Q O 1
ATOM 7135 N N . GLN C 1 269 ? 29.925 -18.762 15.824 1.00 30.23 264 GLN Q N 1
ATOM 7136 C CA . GLN C 1 269 ? 30.610 -19.317 14.668 1.00 30.57 264 GLN Q CA 1
ATOM 7137 C C . GLN C 1 269 ? 30.165 -18.577 13.406 1.00 28.99 264 GLN Q C 1
ATOM 7138 O O . GLN C 1 269 ? 30.985 -18.333 12.541 1.00 28.43 264 GLN Q O 1
ATOM 7144 N N . GLY C 1 270 ? 28.876 -18.223 13.345 1.00 27.11 265 GLY Q N 1
ATOM 7145 C CA . GLY C 1 270 ? 28.219 -17.719 12.143 1.00 27.27 265 GLY Q CA 1
ATOM 7146 C C . GLY C 1 270 ? 27.829 -16.238 12.107 1.00 26.75 265 GLY Q C 1
ATOM 7147 O O . GLY C 1 270 ? 28.683 -15.379 11.998 1.00 26.63 265 GLY Q O 1
ATOM 7148 N N . ALA C 1 271 ? 26.535 -15.954 12.232 1.00 26.13 266 ALA Q N 1
ATOM 7149 C CA . ALA C 1 271 ? 25.970 -14.611 11.992 1.00 26.05 266 ALA Q CA 1
ATOM 7150 C C . ALA C 1 271 ? 26.364 -13.577 13.030 1.00 26.10 266 ALA Q C 1
ATOM 7151 O O . ALA C 1 271 ? 26.033 -12.398 12.911 1.00 26.40 266 ALA Q O 1
ATOM 7153 N N . PHE C 1 272 ? 27.045 -14.017 14.072 1.00 25.91 267 PHE Q N 1
ATOM 7154 C CA . PHE C 1 272 ? 27.386 -13.109 15.139 1.00 25.95 267 PHE Q CA 1
ATOM 7155 C C . PHE C 1 272 ? 28.877 -13.181 15.422 1.00 25.85 267 PHE Q C 1
ATOM 7156 O O . PHE C 1 272 ? 29.352 -12.708 16.459 1.00 26.20 267 PHE Q O 1
ATOM 7164 N N . HIS C 1 273 ? 29.610 -13.754 14.471 1.00 25.24 268 HIS Q N 1
ATOM 7165 C CA . HIS C 1 273 ? 31.055 -13.877 14.586 1.00 25.50 268 HIS Q CA 1
ATOM 7166 C C . HIS C 1 273 ? 31.657 -12.459 14.707 1.00 25.42 268 HIS Q C 1
ATOM 7167 O O . HIS C 1 273 ? 31.303 -11.558 13.952 1.00 26.05 268 HIS Q O 1
ATOM 7174 N N . GLY C 1 274 ? 32.509 -12.249 15.705 1.00 25.07 269 GLY Q N 1
ATOM 7175 C CA . GLY C 1 274 ? 33.076 -10.929 15.952 1.00 23.66 269 GLY Q CA 1
ATOM 7176 C C . GLY C 1 274 ? 32.231 -10.117 16.908 1.00 22.91 269 GLY Q C 1
ATOM 7177 O O . GLY C 1 274 ? 32.656 -9.081 17.398 1.00 23.17 269 GLY Q O 1
ATOM 7178 N N . ILE C 1 275 ? 31.018 -10.556 17.167 1.00 22.55 270 ILE Q N 1
ATOM 7179 C CA . ILE C 1 275 ? 30.134 -9.756 17.992 1.00 22.83 270 ILE Q CA 1
ATOM 7180 C C . ILE C 1 275 ? 29.820 -10.477 19.307 1.00 22.95 270 ILE Q C 1
ATOM 7181 O O . ILE C 1 275 ? 29.936 -9.901 20.386 1.00 23.88 270 ILE Q O 1
ATOM 7186 N N . VAL C 1 276 ? 29.391 -11.724 19.198 1.00 21.93 271 VAL Q N 1
ATOM 7187 C CA . VAL C 1 276 ? 29.183 -12.559 20.345 1.00 21.83 271 VAL Q CA 1
ATOM 7188 C C . VAL C 1 276 ? 30.207 -13.679 20.205 1.00 22.21 271 VAL Q C 1
ATOM 7189 O O . VAL C 1 276 ? 30.284 -14.321 19.144 1.00 22.07 271 VAL Q O 1
ATOM 7193 N N . ASP C 1 277 ? 31.009 -13.899 21.238 1.00 21.48 272 ASP Q N 1
ATOM 7194 C CA . ASP C 1 277 ? 31.835 -15.093 21.259 1.00 22.74 272 ASP Q CA 1
ATOM 7195 C C . ASP C 1 277 ? 31.248 -16.114 22.231 1.00 23.19 272 ASP Q C 1
ATOM 7196 O O . ASP C 1 277 ? 30.319 -15.820 22.998 1.00 23.55 272 ASP Q O 1
ATOM 7201 N N . TYR C 1 278 ? 31.777 -17.328 22.182 1.00 23.39 273 TYR Q N 1
ATOM 7202 C CA . TYR C 1 278 ? 31.319 -18.384 23.053 1.00 23.67 273 TYR Q CA 1
ATOM 7203 C C . TYR C 1 278 ? 32.573 -19.073 23.575 1.00 24.22 273 TYR Q C 1
ATOM 7204 O O . TYR C 1 278 ? 33.545 -19.243 22.827 1.00 24.56 273 TYR Q O 1
ATOM 7213 N N . THR C 1 279 ? 32.567 -19.450 24.856 1.00 23.94 274 THR Q N 1
ATOM 7214 C CA . THR C 1 279 ? 33.648 -20.284 25.386 1.00 23.18 274 THR Q CA 1
ATOM 7215 C C . THR C 1 279 ? 33.163 -21.366 26.376 1.00 24.03 274 THR Q C 1
ATOM 7216 O O . THR C 1 279 ? 32.146 -21.185 27.084 1.00 22.65 274 THR Q O 1
ATOM 7220 N N . GLU C 1 280 ? 33.894 -22.486 26.383 1.00 24.69 275 GLU Q N 1
ATOM 7221 C CA . GLU C 1 280 ? 33.732 -23.556 27.369 1.00 26.91 275 GLU Q CA 1
ATOM 7222 C C . GLU C 1 280 ? 34.993 -23.798 28.220 1.00 26.62 275 GLU Q C 1
ATOM 7223 O O . GLU C 1 280 ? 35.034 -24.721 29.025 1.00 26.84 275 GLU Q O 1
ATOM 7229 N N . LEU C 1 281 ? 36.012 -22.983 28.013 1.00 26.73 276 LEU Q N 1
ATOM 7230 C CA . LEU C 1 281 ? 37.290 -23.099 28.699 1.00 27.13 276 LEU Q CA 1
ATOM 7231 C C . LEU C 1 281 ? 37.244 -22.558 30.153 1.00 27.65 276 LEU Q C 1
ATOM 7232 O O . LEU C 1 281 ? 36.417 -21.694 30.487 1.00 27.72 276 LEU Q O 1
ATOM 7237 N N . PRO C 1 282 ? 38.109 -23.087 31.041 1.00 27.84 277 PRO Q N 1
ATOM 7238 C CA . PRO C 1 282 ? 38.072 -22.615 32.441 1.00 27.36 277 PRO Q CA 1
ATOM 7239 C C . PRO C 1 282 ? 38.789 -21.270 32.563 1.00 26.66 277 PRO Q C 1
ATOM 7240 O O . PRO C 1 282 ? 40.004 -21.218 32.770 1.00 27.25 277 PRO Q O 1
ATOM 7244 N N . LEU C 1 283 ? 38.044 -20.187 32.400 1.00 25.74 278 LEU Q N 1
ATOM 7245 C CA . LEU C 1 283 ? 38.628 -18.833 32.317 1.00 24.49 278 LEU Q CA 1
ATOM 7246 C C . LEU C 1 283 ? 38.027 -17.967 33.395 1.00 23.87 278 LEU Q C 1
ATOM 7247 O O . LEU C 1 283 ? 36.936 -18.257 33.887 1.00 23.48 278 LEU Q O 1
ATOM 7252 N N . VAL C 1 284 ? 38.728 -16.892 33.737 1.00 22.79 279 VAL Q N 1
ATOM 7253 C CA . VAL C 1 284 ? 38.251 -15.928 34.721 1.00 21.41 279 VAL Q CA 1
ATOM 7254 C C . VAL C 1 284 ? 38.089 -14.569 34.031 1.00 21.16 279 VAL Q C 1
ATOM 7255 O O . VAL C 1 284 ? 38.486 -14.416 32.882 1.00 20.77 279 VAL Q O 1
ATOM 7259 N N . SER C 1 285 ? 37.542 -13.573 34.714 1.00 20.11 280 SER Q N 1
ATOM 7260 C CA . SER C 1 285 ? 37.191 -12.350 34.017 1.00 20.61 280 SER Q CA 1
ATOM 7261 C C . SER C 1 285 ? 38.355 -11.654 33.282 1.00 20.67 280 SER Q C 1
ATOM 7262 O O . SER C 1 285 ? 38.142 -11.177 32.173 1.00 20.86 280 SER Q O 1
ATOM 7265 N N . VAL C 1 286 ? 39.554 -11.605 33.875 1.00 20.22 281 VAL Q N 1
ATOM 7266 C CA . VAL C 1 286 ? 40.674 -10.889 33.249 1.00 20.29 281 VAL Q CA 1
ATOM 7267 C C . VAL C 1 286 ? 41.025 -11.456 31.868 1.00 20.10 281 VAL Q C 1
ATOM 7268 O O . VAL C 1 286 ? 41.694 -10.800 31.065 1.00 19.64 281 VAL Q O 1
ATOM 7272 N N . ASP C 1 287 ? 40.602 -12.691 31.608 1.00 19.89 282 ASP Q N 1
ATOM 7273 C CA . ASP C 1 287 ? 40.933 -13.335 30.342 1.00 20.06 282 ASP Q CA 1
ATOM 7274 C C . ASP C 1 287 ? 40.158 -12.692 29.178 1.00 20.16 282 ASP Q C 1
ATOM 7275 O O . ASP C 1 287 ? 40.431 -12.976 28.018 1.00 19.48 282 ASP Q O 1
ATOM 7280 N N . PHE C 1 288 ? 39.211 -11.818 29.508 1.00 20.43 283 PHE Q N 1
ATOM 7281 C CA . PHE C 1 288 ? 38.422 -11.068 28.513 1.00 20.56 283 PHE Q CA 1
ATOM 7282 C C . PHE C 1 288 ? 38.767 -9.574 28.494 1.00 20.74 283 PHE Q C 1
ATOM 7283 O O . PHE C 1 288 ? 38.154 -8.778 27.782 1.00 20.36 283 PHE Q O 1
ATOM 7291 N N . ASN C 1 289 ? 39.752 -9.198 29.294 1.00 20.86 284 ASN Q N 1
ATOM 7292 C CA . ASN C 1 289 ? 40.286 -7.846 29.266 1.00 21.28 284 ASN Q CA 1
ATOM 7293 C C . ASN C 1 289 ? 40.780 -7.516 27.856 1.00 21.42 284 ASN Q C 1
ATOM 7294 O O . ASN C 1 289 ? 41.603 -8.232 27.282 1.00 20.91 284 ASN Q O 1
ATOM 7299 N N . HIS C 1 290 ? 40.247 -6.439 27.296 1.00 21.72 285 HIS Q N 1
ATOM 7300 C CA . HIS C 1 290 ? 40.684 -5.939 25.997 1.00 22.12 285 HIS Q CA 1
ATOM 7301 C C . HIS C 1 290 ? 40.189 -6.832 24.886 1.00 21.99 285 HIS Q C 1
ATOM 7302 O O . HIS C 1 290 ? 40.676 -6.756 23.782 1.00 22.79 285 HIS Q O 1
ATOM 7309 N N . ASP C 1 291 ? 39.203 -7.664 25.173 1.00 21.99 286 ASP Q N 1
ATOM 7310 C CA . ASP C 1 291 ? 38.597 -8.486 24.149 1.00 22.49 286 ASP Q CA 1
ATOM 7311 C C . ASP C 1 291 ? 37.576 -7.613 23.394 1.00 22.99 286 ASP Q C 1
ATOM 7312 O O . ASP C 1 291 ? 36.700 -7.015 24.019 1.00 22.18 286 ASP Q O 1
ATOM 7317 N N . PRO C 1 292 ? 37.683 -7.551 22.049 1.00 22.98 287 PRO Q N 1
ATOM 7318 C CA . PRO C 1 292 ? 36.875 -6.596 21.266 1.00 23.20 287 PRO Q CA 1
ATOM 7319 C C . PRO C 1 292 ? 35.428 -7.021 20.986 1.00 23.12 287 PRO Q C 1
ATOM 7320 O O . PRO C 1 292 ? 34.656 -6.215 20.459 1.00 23.55 287 PRO Q O 1
ATOM 7324 N N . HIS C 1 293 ? 35.039 -8.251 21.343 1.00 22.61 288 HIS Q N 1
ATOM 7325 C CA . HIS C 1 293 ? 33.638 -8.695 21.198 1.00 21.52 288 HIS Q CA 1
ATOM 7326 C C . HIS C 1 293 ? 32.717 -7.906 22.107 1.00 21.34 288 HIS Q C 1
ATOM 7327 O O . HIS C 1 293 ? 33.144 -7.443 23.156 1.00 20.27 288 HIS Q O 1
ATOM 7334 N N . SER C 1 294 ? 31.436 -7.812 21.736 1.00 21.17 289 SER Q N 1
ATOM 7335 C CA . SER C 1 294 ? 30.456 -7.226 22.623 1.00 21.38 289 SER Q CA 1
ATOM 7336 C C . SER C 1 294 ? 30.156 -8.154 23.786 1.00 21.30 289 SER Q C 1
ATOM 7337 O O . SER C 1 294 ? 29.868 -7.697 24.885 1.00 21.43 289 SER Q O 1
ATOM 7340 N N . ALA C 1 295 ? 30.195 -9.455 23.549 1.00 20.69 290 ALA Q N 1
ATOM 7341 C CA . ALA C 1 295 ? 29.764 -10.394 24.570 1.00 20.98 290 ALA Q CA 1
ATOM 7342 C C . ALA C 1 295 ? 30.455 -11.750 24.378 1.00 20.91 290 ALA Q C 1
ATOM 7343 O O . ALA C 1 295 ? 30.638 -12.205 23.242 1.00 21.29 290 ALA Q O 1
ATOM 7345 N N . ILE C 1 296 ? 30.880 -12.363 25.475 1.00 20.11 291 ILE Q N 1
ATOM 7346 C CA . ILE C 1 296 ? 31.424 -13.698 25.408 1.00 19.69 291 ILE Q CA 1
ATOM 7347 C C . ILE C 1 296 ? 30.591 -14.517 26.357 1.00 20.47 291 ILE Q C 1
ATOM 7348 O O . ILE C 1 296 ? 30.693 -14.331 27.578 1.00 21.49 291 ILE Q O 1
ATOM 7353 N N . VAL C 1 297 ? 29.749 -15.380 25.785 1.00 19.45 292 VAL Q N 1
ATOM 7354 C CA . VAL C 1 297 ? 28.954 -16.350 26.515 1.00 19.89 292 VAL Q CA 1
ATOM 7355 C C . VAL C 1 297 ? 29.860 -17.406 27.189 1.00 19.73 292 VAL Q C 1
ATOM 7356 O O . VAL C 1 297 ? 30.656 -18.099 26.545 1.00 18.87 292 VAL Q O 1
ATOM 7360 N N . ASP C 1 298 ? 29.713 -17.534 28.494 1.00 20.33 293 ASP Q N 1
ATOM 7361 C CA . ASP C 1 298 ? 30.481 -18.546 29.211 1.00 20.62 293 ASP Q CA 1
ATOM 7362 C C . ASP C 1 298 ? 29.636 -19.808 29.339 1.00 20.51 293 ASP Q C 1
ATOM 7363 O O . ASP C 1 298 ? 28.714 -19.878 30.172 1.00 19.88 293 ASP Q O 1
ATOM 7368 N N . GLY C 1 299 ? 29.940 -20.797 28.510 1.00 20.58 294 GLY Q N 1
ATOM 7369 C CA . GLY C 1 299 ? 29.036 -21.943 28.357 1.00 20.74 294 GLY Q CA 1
ATOM 7370 C C . GLY C 1 299 ? 29.047 -22.826 29.607 1.00 21.20 294 GLY Q C 1
ATOM 7371 O O . GLY C 1 299 ? 28.088 -23.549 29.888 1.00 20.56 294 GLY Q O 1
ATOM 7372 N N . THR C 1 300 ? 30.145 -22.784 30.348 1.00 20.60 295 THR Q N 1
ATOM 7373 C CA . THR C 1 300 ? 30.224 -23.561 31.561 1.00 20.87 295 THR Q CA 1
ATOM 7374 C C . THR C 1 300 ? 29.177 -23.149 32.601 1.00 20.63 295 THR Q C 1
ATOM 7375 O O . THR C 1 300 ? 28.805 -23.961 33.440 1.00 21.18 295 THR Q O 1
ATOM 7379 N N . GLN C 1 301 ? 28.680 -21.919 32.518 1.00 20.27 296 GLN Q N 1
ATOM 7380 C CA . GLN C 1 301 ? 27.702 -21.385 33.467 1.00 19.94 296 GLN Q CA 1
ATOM 7381 C C . GLN C 1 301 ? 26.239 -21.429 33.024 1.00 20.14 296 GLN Q C 1
ATOM 7382 O O . GLN C 1 301 ? 25.349 -20.992 33.764 1.00 20.39 296 GLN Q O 1
ATOM 7388 N N . THR C 1 302 ? 25.974 -21.948 31.830 1.00 19.65 297 THR Q N 1
ATOM 7389 C CA . THR C 1 302 ? 24.611 -22.001 31.328 1.00 19.50 297 THR Q CA 1
ATOM 7390 C C . THR C 1 302 ? 23.749 -22.972 32.119 1.00 20.11 297 THR Q C 1
ATOM 7391 O O . THR C 1 302 ? 24.152 -24.104 32.357 1.00 20.03 297 THR Q O 1
ATOM 7395 N N . ARG C 1 303 ? 22.571 -22.553 32.502 1.00 20.36 298 ARG Q N 1
ATOM 7396 C CA . ARG C 1 303 ? 21.735 -23.454 33.222 1.00 21.47 298 ARG Q CA 1
ATOM 7397 C C . ARG C 1 303 ? 20.293 -23.309 32.800 1.00 22.43 298 ARG Q C 1
ATOM 7398 O O . ARG C 1 303 ? 19.848 -22.228 32.446 1.00 22.61 298 ARG Q O 1
ATOM 7406 N N . VAL C 1 304 ? 19.566 -24.412 32.824 1.00 22.76 299 VAL Q N 1
ATOM 7407 C CA . VAL C 1 304 ? 18.114 -24.339 32.629 1.00 23.46 299 VAL Q CA 1
ATOM 7408 C C . VAL C 1 304 ? 17.383 -24.991 33.798 1.00 24.61 299 VAL Q C 1
ATOM 7409 O O . VAL C 1 304 ? 17.646 -26.147 34.150 1.00 25.05 299 VAL Q O 1
ATOM 7413 N N . SER C 1 305 ? 16.509 -24.213 34.420 1.00 25.87 300 SER Q N 1
ATOM 7414 C CA . SER C 1 305 ? 15.706 -24.655 35.542 1.00 27.31 300 SER Q CA 1
ATOM 7415 C C . SER C 1 305 ? 14.364 -25.111 35.021 1.00 27.75 300 SER Q C 1
ATOM 7416 O O . SER C 1 305 ? 13.598 -24.333 34.482 1.00 28.00 300 SER Q O 1
ATOM 7419 N N . GLY C 1 306 ? 14.085 -26.389 35.187 1.00 28.83 301 GLY Q N 1
ATOM 7420 C CA . GLY C 1 306 ? 12.909 -26.962 34.592 1.00 29.32 301 GLY Q CA 1
ATOM 7421 C C . GLY C 1 306 ? 13.306 -26.982 33.145 1.00 29.76 301 GLY Q C 1
ATOM 7422 O O . GLY C 1 306 ? 14.376 -27.461 32.809 1.00 29.79 301 GLY Q O 1
ATOM 7423 N N . ALA C 1 307 ? 12.473 -26.425 32.286 1.00 29.90 302 ALA Q N 1
ATOM 7424 C CA . ALA C 1 307 ? 12.813 -26.393 30.881 1.00 30.58 302 ALA Q CA 1
ATOM 7425 C C . ALA C 1 307 ? 12.523 -25.038 30.288 1.00 30.57 302 ALA Q C 1
ATOM 7426 O O . ALA C 1 307 ? 12.651 -24.848 29.097 1.00 31.02 302 ALA Q O 1
ATOM 7428 N N . HIS C 1 308 ? 12.143 -24.097 31.136 1.00 31.02 303 HIS Q N 1
ATOM 7429 C CA . HIS C 1 308 ? 11.693 -22.770 30.675 1.00 31.52 303 HIS Q CA 1
ATOM 7430 C C . HIS C 1 308 ? 12.393 -21.551 31.290 1.00 30.78 303 HIS Q C 1
ATOM 7431 O O . HIS C 1 308 ? 12.104 -20.414 30.912 1.00 30.43 303 HIS Q O 1
ATOM 7438 N N . LEU C 1 309 ? 13.302 -21.786 32.242 1.00 29.78 304 LEU Q N 1
ATOM 7439 C CA . LEU C 1 309 ? 14.032 -20.701 32.894 1.00 27.94 304 LEU Q CA 1
ATOM 7440 C C . LEU C 1 309 ? 15.518 -20.804 32.575 1.00 27.11 304 LEU Q C 1
ATOM 7441 O O . LEU C 1 309 ? 16.232 -21.626 33.171 1.00 26.75 304 LEU Q O 1
ATOM 7446 N N . ILE C 1 310 ? 15.971 -19.956 31.654 1.00 25.53 305 ILE Q N 1
ATOM 7447 C CA . ILE C 1 310 ? 17.357 -19.996 31.182 1.00 24.85 305 ILE Q CA 1
ATOM 7448 C C . ILE C 1 310 ? 18.191 -19.045 32.040 1.00 24.22 305 ILE Q C 1
ATOM 7449 O O . ILE C 1 310 ? 17.711 -17.960 32.419 1.00 23.80 305 ILE Q O 1
ATOM 7454 N N . LYS C 1 311 ? 19.401 -19.468 32.390 1.00 23.05 306 LYS Q N 1
ATOM 7455 C CA . LYS C 1 311 ? 20.398 -18.532 32.930 1.00 22.30 306 LYS Q CA 1
ATOM 7456 C C . LYS C 1 311 ? 21.668 -18.623 32.074 1.00 21.93 306 LYS Q C 1
ATOM 7457 O O . LYS C 1 311 ? 22.139 -19.740 31.777 1.00 20.50 306 LYS Q O 1
ATOM 7463 N N . THR C 1 312 ? 22.201 -17.467 31.653 1.00 21.36 307 THR Q N 1
ATOM 7464 C CA . THR C 1 312 ? 23.550 -17.405 31.065 1.00 21.78 307 THR Q CA 1
ATOM 7465 C C . THR C 1 312 ? 24.401 -16.345 31.768 1.00 19.99 307 THR Q C 1
ATOM 7466 O O . THR C 1 312 ? 23.886 -15.318 32.198 1.00 18.40 307 THR Q O 1
ATOM 7470 N N . LEU C 1 313 ? 25.707 -16.609 31.838 1.00 18.50 308 LEU Q N 1
ATOM 7471 C CA . LEU C 1 313 ? 26.637 -15.656 32.374 1.00 18.62 308 LEU Q CA 1
ATOM 7472 C C . LEU C 1 313 ? 27.377 -15.197 31.182 1.00 18.21 308 LEU Q C 1
ATOM 7473 O O . LEU C 1 313 ? 27.949 -16.000 30.493 1.00 19.51 308 LEU Q O 1
ATOM 7478 N N . VAL C 1 314 ? 27.323 -13.902 30.933 1.00 18.96 309 VAL Q N 1
ATOM 7479 C CA . VAL C 1 314 ? 27.979 -13.276 29.798 1.00 18.75 309 VAL Q CA 1
ATOM 7480 C C . VAL C 1 314 ? 29.048 -12.264 30.244 1.00 19.29 309 VAL Q C 1
ATOM 7481 O O . VAL C 1 314 ? 28.780 -11.349 31.017 1.00 18.98 309 VAL Q O 1
ATOM 7485 N N . TRP C 1 315 ? 30.246 -12.443 29.708 1.00 19.55 310 TRP Q N 1
ATOM 7486 C CA . TRP C 1 315 ? 31.350 -11.547 29.940 1.00 20.75 310 TRP Q CA 1
ATOM 7487 C C . TRP C 1 315 ? 31.350 -10.442 28.913 1.00 21.38 310 TRP Q C 1
ATOM 7488 O O . TRP C 1 315 ? 30.938 -10.671 27.762 1.00 22.52 310 TRP Q O 1
ATOM 7499 N N . CYS C 1 316 ? 31.862 -9.275 29.307 1.00 20.99 311 CYS Q N 1
ATOM 7500 C CA . CYS C 1 316 ? 32.371 -8.297 28.335 1.00 22.40 311 CYS Q CA 1
ATOM 7501 C C . CYS C 1 316 ? 33.339 -7.320 28.963 1.00 21.96 311 CYS Q C 1
ATOM 7502 O O . CYS C 1 316 ? 33.220 -6.955 30.144 1.00 21.04 311 CYS Q O 1
ATOM 7505 N N . ASP C 1 317 ? 34.292 -6.893 28.150 1.00 21.67 312 ASP Q N 1
ATOM 7506 C CA . ASP C 1 317 ? 34.996 -5.676 28.416 1.00 22.26 312 ASP Q CA 1
ATOM 7507 C C . ASP C 1 317 ? 34.025 -4.610 27.897 1.00 23.13 312 ASP Q C 1
ATOM 7508 O O . ASP C 1 317 ? 33.989 -4.320 26.708 1.00 23.98 312 ASP Q O 1
ATOM 7513 N N . ASN C 1 318 ? 33.168 -4.097 28.766 1.00 23.17 313 ASN Q N 1
ATOM 7514 C CA . ASN C 1 318 ? 32.132 -3.199 28.320 1.00 23.73 313 ASN Q CA 1
ATOM 7515 C C . ASN C 1 318 ? 32.716 -1.998 27.559 1.00 23.76 313 ASN Q C 1
ATOM 7516 O O . ASN C 1 318 ? 32.148 -1.573 26.554 1.00 23.83 313 ASN Q O 1
ATOM 7521 N N . GLU C 1 319 ? 33.857 -1.492 28.024 1.00 22.66 314 GLU Q N 1
ATOM 7522 C CA . GLU C 1 319 ? 34.507 -0.322 27.446 1.00 22.98 314 GLU Q CA 1
ATOM 7523 C C . GLU C 1 319 ? 35.184 -0.556 26.103 1.00 22.30 314 GLU Q C 1
ATOM 7524 O O . GLU C 1 319 ? 35.133 0.312 25.230 1.00 21.16 314 GLU Q O 1
ATOM 7530 N N . TRP C 1 320 ? 35.818 -1.708 25.944 1.00 21.45 315 TRP Q N 1
ATOM 7531 C CA . TRP C 1 320 ? 36.612 -1.951 24.767 1.00 21.62 315 TRP Q CA 1
ATOM 7532 C C . TRP C 1 320 ? 35.734 -2.471 23.665 1.00 22.33 315 TRP Q C 1
ATOM 7533 O O . TRP C 1 320 ? 35.910 -2.112 22.491 1.00 22.30 315 TRP Q O 1
ATOM 7544 N N . GLY C 1 321 ? 34.799 -3.341 24.048 1.00 22.53 316 GLY Q N 1
ATOM 7545 C CA . GLY C 1 321 ? 33.755 -3.829 23.139 1.00 22.86 316 GLY Q CA 1
ATOM 7546 C C . GLY C 1 321 ? 32.982 -2.652 22.521 1.00 23.32 316 GLY Q C 1
ATOM 7547 O O . GLY C 1 321 ? 32.867 -2.535 21.287 1.00 23.54 316 GLY Q O 1
ATOM 7548 N N . PHE C 1 322 ? 32.490 -1.771 23.387 1.00 21.84 317 PHE Q N 1
ATOM 7549 C CA . PHE C 1 322 ? 31.690 -0.636 22.995 1.00 21.00 317 PHE Q CA 1
ATOM 7550 C C . PHE C 1 322 ? 32.447 0.339 22.094 1.00 20.19 317 PHE Q C 1
ATOM 7551 O O . PHE C 1 322 ? 31.908 0.820 21.109 1.00 19.96 317 PHE Q O 1
ATOM 7559 N N . ALA C 1 323 ? 33.693 0.628 22.439 1.00 19.42 318 ALA Q N 1
ATOM 7560 C CA . ALA C 1 323 ? 34.503 1.547 21.639 1.00 19.43 318 ALA Q CA 1
ATOM 7561 C C . ALA C 1 323 ? 34.681 1.026 20.220 1.00 19.49 318 ALA Q C 1
ATOM 7562 O O . ALA C 1 323 ? 34.656 1.816 19.284 1.00 20.80 318 ALA Q O 1
ATOM 7564 N N . ASN C 1 324 ? 34.842 -0.291 20.065 1.00 18.85 319 ASN Q N 1
ATOM 7565 C CA . ASN C 1 324 ? 34.990 -0.929 18.765 1.00 19.19 319 ASN Q CA 1
ATOM 7566 C C . ASN C 1 324 ? 33.684 -0.882 17.981 1.00 19.78 319 ASN Q C 1
ATOM 7567 O O . ASN C 1 324 ? 33.683 -0.567 16.770 1.00 19.62 319 ASN Q O 1
ATOM 7572 N N . ARG C 1 325 ? 32.579 -1.141 18.677 1.00 18.91 320 ARG Q N 1
ATOM 7573 C CA . ARG C 1 325 ? 31.282 -0.983 18.061 1.00 19.80 320 ARG Q CA 1
ATOM 7574 C C . ARG C 1 325 ? 31.015 0.453 17.625 1.00 19.98 320 ARG Q C 1
ATOM 7575 O O . ARG C 1 325 ? 30.356 0.655 16.612 1.00 20.10 320 ARG Q O 1
ATOM 7583 N N . MET C 1 326 ? 31.449 1.437 18.431 1.00 21.10 321 MET Q N 1
ATOM 7584 C CA . MET C 1 326 ? 31.293 2.864 18.093 1.00 22.12 321 MET Q CA 1
ATOM 7585 C C . MET C 1 326 ? 31.895 3.089 16.702 1.00 21.79 321 MET Q C 1
ATOM 7586 O O . MET C 1 326 ? 31.265 3.702 15.851 1.00 21.99 321 MET Q O 1
ATOM 7591 N N . LEU C 1 327 ? 33.091 2.559 16.482 1.00 21.54 322 LEU Q N 1
ATOM 7592 C CA . LEU C 1 327 ? 33.757 2.609 15.188 1.00 21.89 322 LEU Q CA 1
ATOM 7593 C C . LEU C 1 327 ? 33.021 1.846 14.099 1.00 22.56 322 LEU Q C 1
ATOM 7594 O O . LEU C 1 327 ? 32.973 2.308 12.979 1.00 22.63 322 LEU Q O 1
ATOM 7599 N N . ASP C 1 328 ? 32.470 0.677 14.422 1.00 21.53 323 ASP Q N 1
ATOM 7600 C CA . ASP C 1 328 ? 31.699 -0.089 13.442 1.00 21.85 323 ASP Q CA 1
ATOM 7601 C C . ASP C 1 328 ? 30.505 0.753 12.975 1.00 22.67 323 ASP Q C 1
ATOM 7602 O O . ASP C 1 328 ? 30.286 0.919 11.757 1.00 23.47 323 ASP Q O 1
ATOM 7607 N N . THR C 1 329 ? 29.753 1.302 13.933 1.00 22.19 324 THR Q N 1
ATOM 7608 C CA . THR C 1 329 ? 28.561 2.112 13.609 1.00 21.74 324 THR Q CA 1
ATOM 7609 C C . THR C 1 329 ? 28.897 3.378 12.812 1.00 22.27 324 THR Q C 1
ATOM 7610 O O . THR C 1 329 ? 28.138 3.794 11.921 1.00 22.34 324 THR Q O 1
ATOM 7614 N N . THR C 1 330 ? 30.031 3.986 13.146 1.00 22.51 325 THR Q N 1
ATOM 7615 C CA . THR C 1 330 ? 30.528 5.148 12.442 1.00 22.78 325 THR Q CA 1
ATOM 7616 C C . THR C 1 330 ? 30.753 4.845 10.945 1.00 23.50 325 THR Q C 1
ATOM 7617 O O . THR C 1 330 ? 30.445 5.665 10.090 1.00 24.18 325 THR Q O 1
ATOM 7621 N N . LEU C 1 331 ? 31.272 3.674 10.646 1.00 23.92 326 LEU Q N 1
ATOM 7622 C CA . LEU C 1 331 ? 31.496 3.265 9.274 1.00 25.93 326 LEU Q CA 1
ATOM 7623 C C . LEU C 1 331 ? 30.216 2.976 8.538 1.00 25.90 326 LEU Q C 1
ATOM 7624 O O . LEU C 1 331 ? 30.085 3.340 7.386 1.00 26.20 326 LEU Q O 1
ATOM 7629 N N . ALA C 1 332 ? 29.289 2.306 9.215 1.00 26.29 327 ALA Q N 1
ATOM 7630 C CA . ALA C 1 332 ? 27.966 2.051 8.675 1.00 26.30 327 ALA Q CA 1
ATOM 7631 C C . ALA C 1 332 ? 27.227 3.373 8.384 1.00 27.43 327 ALA Q C 1
ATOM 7632 O O . ALA C 1 332 ? 26.599 3.491 7.346 1.00 26.75 327 ALA Q O 1
ATOM 7634 N N . MET C 1 333 ? 27.320 4.350 9.284 1.00 27.79 328 MET Q N 1
ATOM 7635 C CA . MET C 1 333 ? 26.704 5.649 9.065 1.00 29.33 328 MET Q CA 1
ATOM 7636 C C . MET C 1 333 ? 27.375 6.379 7.911 1.00 30.67 328 MET Q C 1
ATOM 7637 O O . MET C 1 333 ? 26.720 6.964 7.064 1.00 30.81 328 MET Q O 1
ATOM 7642 N N . ALA C 1 334 ? 28.691 6.353 7.881 1.00 32.43 329 ALA Q N 1
ATOM 7643 C CA . ALA C 1 334 ? 29.390 7.199 6.935 1.00 34.52 329 ALA Q CA 1
ATOM 7644 C C . ALA C 1 334 ? 29.287 6.671 5.502 1.00 36.02 329 ALA Q C 1
ATOM 7645 O O . ALA C 1 334 ? 29.415 7.438 4.547 1.00 36.57 329 ALA Q O 1
ATOM 7647 N N . THR C 1 335 ? 29.037 5.371 5.371 1.00 38.08 330 THR Q N 1
ATOM 7648 C CA . THR C 1 335 ? 29.042 4.696 4.092 1.00 40.45 330 THR Q CA 1
ATOM 7649 C C . THR C 1 335 ? 27.717 3.987 3.863 1.00 42.36 330 THR Q C 1
ATOM 7650 O O . THR C 1 335 ? 27.648 2.759 3.881 1.00 43.18 330 THR Q O 1
ATOM 7654 N N . VAL C 1 336 ? 26.657 4.766 3.689 1.00 44.63 331 VAL Q N 1
ATOM 7655 C CA . VAL C 1 336 ? 25.358 4.240 3.299 1.00 46.69 331 VAL Q CA 1
ATOM 7656 C C . VAL C 1 336 ? 24.885 4.981 2.058 1.00 48.12 331 VAL Q C 1
ATOM 7657 O O . VAL C 1 336 ? 25.086 6.192 1.953 1.00 48.36 331 VAL Q O 1
ATOM 7661 N N . ALA C 1 337 ? 24.214 4.258 1.156 1.00 50.08 332 ALA Q N 1
ATOM 7662 C CA . ALA C 1 337 ? 23.601 4.833 -0.066 1.00 51.41 332 ALA Q CA 1
ATOM 7663 C C . ALA C 1 337 ? 22.098 5.137 0.101 1.00 52.29 332 ALA Q C 1
ATOM 7664 O O . ALA C 1 337 ? 21.338 4.321 0.665 1.00 52.64 332 ALA Q O 1
ATOM 7666 N N . PHE C 1 338 ? 21.675 6.300 -0.399 1.00 52.92 333 PHE Q N 1
ATOM 7667 C CA . PHE C 1 338 ? 20.279 6.741 -0.317 1.00 53.49 333 PHE Q CA 1
ATOM 7668 C C . PHE C 1 338 ? 19.271 5.750 -0.935 1.00 54.24 333 PHE Q C 1
ATOM 7669 O O . PHE C 1 338 ? 19.557 5.074 -1.939 1.00 54.38 333 PHE Q O 1
ATOM 7671 N N . THR D 1 2 ? 23.373 -26.588 82.238 1.00 37.55 0 THR R N 1
ATOM 7672 C CA . THR D 1 2 ? 24.291 -26.206 81.123 1.00 37.41 0 THR R CA 1
ATOM 7673 C C . THR D 1 2 ? 24.344 -27.327 80.105 1.00 36.79 0 THR R C 1
ATOM 7674 O O . THR D 1 2 ? 24.460 -28.502 80.483 1.00 36.21 0 THR R O 1
ATOM 7678 N N . VAL D 1 3 ? 24.167 -26.978 78.825 1.00 35.95 1 VAL R N 1
ATOM 7679 C CA . VAL D 1 3 ? 24.333 -27.962 77.757 1.00 34.68 1 VAL R CA 1
ATOM 7680 C C . VAL D 1 3 ? 25.844 -28.165 77.566 1.00 33.96 1 VAL R C 1
ATOM 7681 O O . VAL D 1 3 ? 26.573 -27.221 77.267 1.00 34.05 1 VAL R O 1
ATOM 7685 N N . ARG D 1 4 ? 26.296 -29.389 77.811 1.00 33.08 2 ARG R N 1
ATOM 7686 C CA . ARG D 1 4 ? 27.695 -29.795 77.630 1.00 32.82 2 ARG R CA 1
ATOM 7687 C C . ARG D 1 4 ? 28.004 -30.023 76.145 1.00 30.75 2 ARG R C 1
ATOM 7688 O O . ARG D 1 4 ? 27.452 -30.942 75.526 1.00 29.62 2 ARG R O 1
ATOM 7696 N N . VAL D 1 5 ? 28.866 -29.185 75.568 1.00 29.06 3 VAL R N 1
ATOM 7697 C CA . VAL D 1 5 ? 29.305 -29.430 74.184 1.00 26.96 3 VAL R CA 1
ATOM 7698 C C . VAL D 1 5 ? 30.792 -29.595 74.028 1.00 26.38 3 VAL R C 1
ATOM 7699 O O . VAL D 1 5 ? 31.604 -29.041 74.788 1.00 25.75 3 VAL R O 1
ATOM 7703 N N . ALA D 1 6 ? 31.128 -30.394 73.028 1.00 25.52 4 ALA R N 1
ATOM 7704 C CA . ALA D 1 6 ? 32.487 -30.609 72.646 1.00 25.00 4 ALA R CA 1
ATOM 7705 C C . ALA D 1 6 ? 32.552 -30.166 71.200 1.00 24.42 4 ALA R C 1
ATOM 7706 O O . ALA D 1 6 ? 31.578 -30.360 70.446 1.00 24.21 4 ALA R O 1
ATOM 7708 N N . ILE D 1 7 ? 33.676 -29.570 70.807 1.00 24.01 5 ILE R N 1
ATOM 7709 C CA . ILE D 1 7 ? 33.883 -29.200 69.388 1.00 24.42 5 ILE R CA 1
ATOM 7710 C C . ILE D 1 7 ? 34.967 -30.094 68.775 1.00 23.76 5 ILE R C 1
ATOM 7711 O O . ILE D 1 7 ? 36.104 -30.139 69.253 1.00 24.11 5 ILE R O 1
ATOM 7716 N N . ASN D 1 8 ? 34.618 -30.808 67.716 1.00 23.07 6 ASN R N 1
ATOM 7717 C CA . ASN D 1 8 ? 35.616 -31.602 66.985 1.00 22.52 6 ASN R CA 1
ATOM 7718 C C . ASN D 1 8 ? 36.027 -30.861 65.724 1.00 21.24 6 ASN R C 1
ATOM 7719 O O . ASN D 1 8 ? 35.255 -30.724 64.814 1.00 20.82 6 ASN R O 1
ATOM 7724 N N . GLY D 1 9 ? 37.246 -30.357 65.701 1.00 22.58 7 GLY R N 1
ATOM 7725 C CA . GLY D 1 9 ? 37.727 -29.565 64.571 1.00 23.06 7 GLY R CA 1
ATOM 7726 C C . GLY D 1 9 ? 37.690 -28.088 64.901 1.00 24.15 7 GLY R C 1
ATOM 7727 O O . GLY D 1 9 ? 36.623 -27.527 65.119 1.00 23.38 7 GLY R O 1
ATOM 7728 N N . PHE D 1 10 ? 38.877 -27.478 64.948 1.00 25.41 8 PHE R N 1
ATOM 7729 C CA . PHE D 1 10 ? 39.033 -26.082 65.310 1.00 26.22 8 PHE R CA 1
ATOM 7730 C C . PHE D 1 10 ? 39.546 -25.263 64.127 1.00 26.58 8 PHE R C 1
ATOM 7731 O O . PHE D 1 10 ? 40.471 -24.492 64.272 1.00 27.36 8 PHE R O 1
ATOM 7739 N N . GLY D 1 11 ? 38.939 -25.430 62.961 1.00 26.91 9 GLY R N 1
ATOM 7740 C CA . GLY D 1 11 ? 39.205 -24.530 61.839 1.00 27.18 9 GLY R CA 1
ATOM 7741 C C . GLY D 1 11 ? 38.274 -23.314 61.883 1.00 27.56 9 GLY R C 1
ATOM 7742 O O . GLY D 1 11 ? 37.640 -23.020 62.900 1.00 27.94 9 GLY R O 1
ATOM 7743 N N . ARG D 1 12 ? 38.153 -22.608 60.770 1.00 27.75 10 ARG R N 1
ATOM 7744 C CA . ARG D 1 12 ? 37.434 -21.342 60.781 1.00 27.68 10 ARG R CA 1
ATOM 7745 C C . ARG D 1 12 ? 36.120 -21.474 61.586 1.00 26.39 10 ARG R C 1
ATOM 7746 O O . ARG D 1 12 ? 35.835 -20.652 62.437 1.00 26.09 10 ARG R O 1
ATOM 7754 N N . ILE D 1 13 ? 35.355 -22.528 61.308 1.00 25.44 11 ILE R N 1
ATOM 7755 C CA . ILE D 1 13 ? 34.013 -22.701 61.850 1.00 25.16 11 ILE R CA 1
ATOM 7756 C C . ILE D 1 13 ? 34.033 -23.021 63.342 1.00 24.57 11 ILE R C 1
ATOM 7757 O O . ILE D 1 13 ? 33.265 -22.436 64.077 1.00 23.83 11 ILE R O 1
ATOM 7762 N N . GLY D 1 14 ? 34.907 -23.949 63.748 1.00 24.12 12 GLY R N 1
ATOM 7763 C CA . GLY D 1 14 ? 35.127 -24.324 65.134 1.00 23.29 12 GLY R CA 1
ATOM 7764 C C . GLY D 1 14 ? 35.445 -23.081 65.942 1.00 23.53 12 GLY R C 1
ATOM 7765 O O . GLY D 1 14 ? 34.877 -22.865 67.015 1.00 23.13 12 GLY R O 1
ATOM 7766 N N . ARG D 1 15 ? 36.325 -22.246 65.403 1.00 22.77 13 ARG R N 1
ATOM 7767 C CA . ARG D 1 15 ? 36.729 -21.012 66.086 1.00 23.34 13 ARG R CA 1
ATOM 7768 C C . ARG D 1 15 ? 35.613 -20.002 66.135 1.00 22.83 13 ARG R C 1
ATOM 7769 O O . ARG D 1 15 ? 35.432 -19.355 67.134 1.00 22.21 13 ARG R O 1
ATOM 7777 N N . ASN D 1 16 ? 34.858 -19.871 65.050 1.00 22.91 14 ASN R N 1
ATOM 7778 C CA . ASN D 1 16 ? 33.731 -18.968 65.043 1.00 23.20 14 ASN R CA 1
ATOM 7779 C C . ASN D 1 16 ? 32.604 -19.404 65.984 1.00 22.79 14 ASN R C 1
ATOM 7780 O O . ASN D 1 16 ? 31.884 -18.562 66.515 1.00 23.50 14 ASN R O 1
ATOM 7785 N N . VAL D 1 17 ? 32.422 -20.712 66.160 1.00 22.01 15 VAL R N 1
ATOM 7786 C CA . VAL D 1 17 ? 31.386 -21.239 67.058 1.00 20.99 15 VAL R CA 1
ATOM 7787 C C . VAL D 1 17 ? 31.681 -20.780 68.488 1.00 20.80 15 VAL R C 1
ATOM 7788 O O . VAL D 1 17 ? 30.812 -20.270 69.193 1.00 21.02 15 VAL R O 1
ATOM 7792 N N . VAL D 1 18 ? 32.926 -20.951 68.884 1.00 19.79 16 VAL R N 1
ATOM 7793 C CA . VAL D 1 18 ? 33.394 -20.488 70.154 1.00 20.36 16 VAL R CA 1
ATOM 7794 C C . VAL D 1 18 ? 33.162 -18.983 70.320 1.00 20.42 16 VAL R C 1
ATOM 7795 O O . VAL D 1 18 ? 32.556 -18.593 71.295 1.00 19.54 16 VAL R O 1
ATOM 7799 N N . ARG D 1 19 ? 33.612 -18.157 69.368 1.00 20.40 17 ARG R N 1
ATOM 7800 C CA . ARG D 1 19 ? 33.439 -16.699 69.478 1.00 21.08 17 ARG R CA 1
ATOM 7801 C C . ARG D 1 19 ? 31.980 -16.295 69.609 1.00 21.56 17 ARG R C 1
ATOM 7802 O O . ARG D 1 19 ? 31.627 -15.429 70.434 1.00 21.69 17 ARG R O 1
ATOM 7810 N N . ALA D 1 20 ? 31.150 -16.911 68.765 1.00 21.58 18 ALA R N 1
ATOM 7811 C CA . ALA D 1 20 ? 29.713 -16.717 68.777 1.00 21.52 18 ALA R CA 1
ATOM 7812 C C . ALA D 1 20 ? 29.155 -17.083 70.146 1.00 21.36 18 ALA R C 1
ATOM 7813 O O . ALA D 1 20 ? 28.297 -16.402 70.657 1.00 21.02 18 ALA R O 1
ATOM 7815 N N . LEU D 1 21 ? 29.656 -18.156 70.738 1.00 22.63 19 LEU R N 1
ATOM 7816 C CA . LEU D 1 21 ? 29.155 -18.599 72.039 1.00 23.22 19 LEU R CA 1
ATOM 7817 C C . LEU D 1 21 ? 29.301 -17.493 73.092 1.00 23.94 19 LEU R C 1
ATOM 7818 O O . LEU D 1 21 ? 28.362 -17.210 73.824 1.00 23.48 19 LEU R O 1
ATOM 7823 N N . TYR D 1 22 ? 30.458 -16.843 73.121 1.00 24.61 20 TYR R N 1
ATOM 7824 C CA . TYR D 1 22 ? 30.692 -15.765 74.073 1.00 25.86 20 TYR R CA 1
ATOM 7825 C C . TYR D 1 22 ? 30.025 -14.459 73.670 1.00 26.60 20 TYR R C 1
ATOM 7826 O O . TYR D 1 22 ? 29.308 -13.859 74.471 1.00 27.36 20 TYR R O 1
ATOM 7835 N N . GLU D 1 23 ? 30.190 -14.046 72.409 1.00 27.42 21 GLU R N 1
ATOM 7836 C CA . GLU D 1 23 ? 29.640 -12.766 71.946 1.00 26.81 21 GLU R CA 1
ATOM 7837 C C . GLU D 1 23 ? 28.117 -12.717 72.047 1.00 27.22 21 GLU R C 1
ATOM 7838 O O . GLU D 1 23 ? 27.548 -11.697 72.395 1.00 28.17 21 GLU R O 1
ATOM 7844 N N . SER D 1 24 ? 27.467 -13.832 71.783 1.00 26.52 22 SER R N 1
ATOM 7845 C CA . SER D 1 24 ? 26.024 -13.876 71.704 1.00 26.73 22 SER R CA 1
ATOM 7846 C C . SER D 1 24 ? 25.331 -14.011 73.063 1.00 27.29 22 SER R C 1
ATOM 7847 O O . SER D 1 24 ? 24.096 -13.846 73.140 1.00 27.40 22 SER R O 1
ATOM 7850 N N . GLY D 1 25 A 26.095 -14.359 74.106 1.00 27.19 22 GLY R N 1
ATOM 7851 C CA . GLY D 1 25 A 25.512 -14.692 75.410 1.00 27.05 22 GLY R CA 1
ATOM 7852 C C . GLY D 1 25 A 24.995 -16.128 75.569 1.00 27.11 22 GLY R C 1
ATOM 7853 O O . GLY D 1 25 A 24.524 -16.505 76.652 1.00 27.43 22 GLY R O 1
ATOM 7854 N N A ARG D 1 26 B 25.102 -16.927 74.509 0.50 26.52 22 ARG R N 1
ATOM 7855 N N B ARG D 1 26 B 25.082 -16.932 74.511 0.50 26.48 22 ARG R N 1
ATOM 7856 C CA A ARG D 1 26 B 24.704 -18.336 74.539 0.50 25.96 22 ARG R CA 1
ATOM 7857 C CA B ARG D 1 26 B 24.628 -18.321 74.586 0.50 25.89 22 ARG R CA 1
ATOM 7858 C C A ARG D 1 26 B 25.415 -19.138 75.628 0.50 25.91 22 ARG R C 1
ATOM 7859 C C B ARG D 1 26 B 25.436 -19.158 75.595 0.50 25.88 22 ARG R C 1
ATOM 7860 O O A ARG D 1 26 B 24.987 -20.238 75.969 0.50 25.76 22 ARG R O 1
ATOM 7861 O O B ARG D 1 26 B 25.084 -20.305 75.857 0.50 25.77 22 ARG R O 1
ATOM 7876 N N . ARG D 1 27 C 26.478 -18.572 76.183 1.00 25.68 22 ARG R N 1
ATOM 7877 C CA . ARG D 1 27 C 27.278 -19.230 77.248 1.00 26.61 22 ARG R CA 1
ATOM 7878 C C . ARG D 1 27 C 26.527 -19.322 78.610 1.00 27.52 22 ARG R C 1
ATOM 7879 O O . ARG D 1 27 C 26.950 -20.015 79.538 1.00 28.15 22 ARG R O 1
ATOM 7887 N N . ALA D 1 28 ? 25.416 -18.597 78.719 1.00 27.91 23 ALA R N 1
ATOM 7888 C CA . ALA D 1 28 ? 24.461 -18.743 79.819 1.00 27.91 23 ALA R CA 1
ATOM 7889 C C . ALA D 1 28 ? 23.770 -20.115 79.761 1.00 27.68 23 ALA R C 1
ATOM 7890 O O . ALA D 1 28 ? 23.281 -20.608 80.773 1.00 27.94 23 ALA R O 1
ATOM 7892 N N . GLU D 1 29 ? 23.756 -20.725 78.571 1.00 27.26 24 GLU R N 1
ATOM 7893 C CA . GLU D 1 29 ? 23.014 -21.973 78.286 1.00 26.73 24 GLU R CA 1
ATOM 7894 C C . GLU D 1 29 ? 23.939 -23.171 78.009 1.00 26.20 24 GLU R C 1
ATOM 7895 O O . GLU D 1 29 ? 23.568 -24.307 78.237 1.00 25.47 24 GLU R O 1
ATOM 7901 N N . ILE D 1 30 ? 25.141 -22.890 77.508 1.00 25.52 25 ILE R N 1
ATOM 7902 C CA . ILE D 1 30 ? 25.996 -23.888 76.891 1.00 25.82 25 ILE R CA 1
ATOM 7903 C C . ILE D 1 30 ? 27.431 -23.690 77.318 1.00 25.35 25 ILE R C 1
ATOM 7904 O O . ILE D 1 30 ? 27.920 -22.561 77.328 1.00 24.77 25 ILE R O 1
ATOM 7909 N N . THR D 1 31 ? 28.090 -24.796 77.652 1.00 25.51 26 THR R N 1
ATOM 7910 C CA . THR D 1 31 ? 29.495 -24.769 78.009 1.00 27.54 26 THR R CA 1
ATOM 7911 C C . THR D 1 31 ? 30.301 -25.666 77.082 1.00 27.17 26 THR R C 1
ATOM 7912 O O . THR D 1 31 ? 29.935 -26.820 76.856 1.00 26.63 26 THR R O 1
ATOM 7916 N N . VAL D 1 32 ? 31.377 -25.111 76.528 1.00 27.25 27 VAL R N 1
ATOM 7917 C CA . VAL D 1 32 ? 32.262 -25.892 75.697 1.00 27.91 27 VAL R CA 1
ATOM 7918 C C . VAL D 1 32 ? 33.231 -26.639 76.617 1.00 29.46 27 VAL R C 1
ATOM 7919 O O . VAL D 1 32 ? 34.102 -26.028 77.292 1.00 29.02 27 VAL R O 1
ATOM 7923 N N . VAL D 1 33 ? 33.066 -27.963 76.647 1.00 29.64 28 VAL R N 1
ATOM 7924 C CA . VAL D 1 33 ? 33.812 -28.754 77.608 1.00 30.89 28 VAL R CA 1
ATOM 7925 C C . VAL D 1 33 ? 35.174 -29.135 77.045 1.00 31.29 28 VAL R C 1
ATOM 7926 O O . VAL D 1 33 ? 36.188 -29.178 77.781 1.00 31.43 28 VAL R O 1
ATOM 7930 N N . ALA D 1 34 ? 35.201 -29.339 75.731 1.00 31.04 29 ALA R N 1
ATOM 7931 C CA . ALA D 1 34 ? 36.411 -29.806 75.060 1.00 30.89 29 ALA R CA 1
ATOM 7932 C C . ALA D 1 34 ? 36.498 -29.379 73.603 1.00 30.23 29 ALA R C 1
ATOM 7933 O O . ALA D 1 34 ? 35.492 -29.264 72.919 1.00 28.99 29 ALA R O 1
ATOM 7935 N N . ILE D 1 35 ? 37.730 -29.164 73.148 1.00 30.54 30 ILE R N 1
ATOM 7936 C CA . ILE D 1 35 ? 38.007 -28.931 71.754 1.00 30.48 30 ILE R CA 1
ATOM 7937 C C . ILE D 1 35 ? 39.020 -29.969 71.260 1.00 31.42 30 ILE R C 1
ATOM 7938 O O . ILE D 1 35 ? 40.106 -30.086 71.831 1.00 29.99 30 ILE R O 1
ATOM 7943 N N . ASN D 1 36 ? 38.648 -30.705 70.205 1.00 32.13 31 ASN R N 1
ATOM 7944 C CA . ASN D 1 36 ? 39.569 -31.611 69.500 1.00 33.51 31 ASN R CA 1
ATOM 7945 C C . ASN D 1 36 ? 40.079 -30.993 68.196 1.00 34.61 31 ASN R C 1
ATOM 7946 O O . ASN D 1 36 ? 39.311 -30.708 67.261 1.00 34.06 31 ASN R O 1
ATOM 7951 N N . GLU D 1 37 ? 41.385 -30.774 68.169 1.00 36.85 32 GLU R N 1
ATOM 7952 C CA . GLU D 1 37 ? 42.064 -30.166 67.041 1.00 39.13 32 GLU R CA 1
ATOM 7953 C C . GLU D 1 37 ? 43.388 -30.847 66.736 1.00 40.83 32 GLU R C 1
ATOM 7954 O O . GLU D 1 37 ? 44.216 -31.033 67.636 1.00 39.86 32 GLU R O 1
ATOM 7960 N N . LEU D 1 38 ? 43.607 -31.130 65.458 1.00 43.35 33 LEU R N 1
ATOM 7961 C CA . LEU D 1 38 ? 44.854 -31.708 64.995 1.00 46.21 33 LEU R CA 1
ATOM 7962 C C . LEU D 1 38 ? 45.726 -30.583 64.452 1.00 47.53 33 LEU R C 1
ATOM 7963 O O . LEU D 1 38 ? 45.332 -29.858 63.542 1.00 48.22 33 LEU R O 1
ATOM 7968 N N . ALA D 1 39 ? 46.891 -30.398 65.060 1.00 48.87 34 ALA R N 1
ATOM 7969 C CA . ALA D 1 39 ? 47.743 -29.262 64.743 1.00 49.69 34 ALA R CA 1
ATOM 7970 C C . ALA D 1 39 ? 47.935 -28.391 65.978 1.00 49.99 34 ALA R C 1
ATOM 7971 O O . ALA D 1 39 ? 47.026 -28.234 66.789 1.00 50.32 34 ALA R O 1
ATOM 7973 N N . ASP D 1 40 ? 49.133 -27.829 66.103 1.00 57.97 36 ASP R N 1
ATOM 7974 C CA . ASP D 1 40 ? 49.564 -27.102 67.296 1.00 57.56 36 ASP R CA 1
ATOM 7975 C C . ASP D 1 40 ? 48.545 -26.135 67.914 1.00 56.65 36 ASP R C 1
ATOM 7976 O O . ASP D 1 40 ? 47.703 -25.571 67.224 1.00 56.76 36 ASP R O 1
ATOM 7981 N N . ALA D 1 41 ? 48.651 -25.951 69.227 1.00 55.51 37 ALA R N 1
ATOM 7982 C CA . ALA D 1 41 ? 47.684 -25.178 70.004 1.00 54.32 37 ALA R CA 1
ATOM 7983 C C . ALA D 1 41 ? 48.119 -23.752 70.313 1.00 53.35 37 ALA R C 1
ATOM 7984 O O . ALA D 1 41 ? 47.311 -22.938 70.743 1.00 53.20 37 ALA R O 1
ATOM 7986 N N . ALA D 1 42 ? 49.395 -23.449 70.112 1.00 52.02 38 ALA R N 1
ATOM 7987 C CA . ALA D 1 42 ? 49.844 -22.070 70.161 1.00 50.27 38 ALA R CA 1
ATOM 7988 C C . ALA D 1 42 ? 49.062 -21.352 69.082 1.00 48.78 38 ALA R C 1
ATOM 7989 O O . ALA D 1 42 ? 48.600 -20.230 69.270 1.00 49.06 38 ALA R O 1
ATOM 7991 N N . GLY D 1 43 ? 48.913 -22.032 67.952 1.00 46.87 39 GLY R N 1
ATOM 7992 C CA . GLY D 1 43 ? 48.098 -21.564 66.849 1.00 44.62 39 GLY R CA 1
ATOM 7993 C C . GLY D 1 43 ? 46.686 -21.281 67.312 1.00 43.33 39 GLY R C 1
ATOM 7994 O O . GLY D 1 43 ? 46.181 -20.173 67.116 1.00 43.70 39 GLY R O 1
ATOM 7995 N N . MET D 1 44 ? 46.072 -22.267 67.970 1.00 41.46 40 MET R N 1
ATOM 7996 C CA . MET D 1 44 ? 44.671 -22.203 68.379 1.00 40.00 40 MET R CA 1
ATOM 7997 C C . MET D 1 44 ? 44.332 -20.900 69.094 1.00 38.92 40 MET R C 1
ATOM 7998 O O . MET D 1 44 ? 43.426 -20.177 68.677 1.00 39.03 40 MET R O 1
ATOM 8003 N N . ALA D 1 45 ? 45.081 -20.591 70.145 1.00 37.14 41 ALA R N 1
ATOM 8004 C CA . ALA D 1 45 ? 44.863 -19.372 70.895 1.00 36.02 41 ALA R CA 1
ATOM 8005 C C . ALA D 1 45 ? 45.030 -18.113 70.047 1.00 34.72 41 ALA R C 1
ATOM 8006 O O . ALA D 1 45 ? 44.206 -17.195 70.112 1.00 34.32 41 ALA R O 1
ATOM 8008 N N . HIS D 1 46 ? 46.096 -18.089 69.255 1.00 33.38 42 HIS R N 1
ATOM 8009 C CA . HIS D 1 46 ? 46.441 -16.934 68.447 1.00 31.82 42 HIS R CA 1
ATOM 8010 C C . HIS D 1 46 ? 45.353 -16.659 67.420 1.00 31.40 42 HIS R C 1
ATOM 8011 O O . HIS D 1 46 ? 44.852 -15.529 67.329 1.00 30.74 42 HIS R O 1
ATOM 8018 N N . LEU D 1 47 ? 44.949 -17.705 66.701 1.00 30.34 43 LEU R N 1
ATOM 8019 C CA . LEU D 1 47 ? 43.867 -17.586 65.741 1.00 30.23 43 LEU R CA 1
ATOM 8020 C C . LEU D 1 47 ? 42.519 -17.298 66.382 1.00 30.20 43 LEU R C 1
ATOM 8021 O O . LEU D 1 47 ? 41.669 -16.638 65.774 1.00 29.80 43 LEU R O 1
ATOM 8026 N N . LEU D 1 48 ? 42.267 -17.779 67.573 1.00 29.99 44 LEU R N 1
ATOM 8027 C CA . LEU D 1 48 ? 41.003 -17.451 68.193 1.00 29.92 44 LEU R CA 1
ATOM 8028 C C . LEU D 1 48 ? 40.931 -15.975 68.463 1.00 29.42 44 LEU R C 1
ATOM 8029 O O . LEU D 1 48 ? 39.926 -15.353 68.280 1.00 29.28 44 LEU R O 1
ATOM 8034 N N . LYS D 1 49 ? 42.032 -15.458 68.939 1.00 29.23 45 LYS R N 1
ATOM 8035 C CA . LYS D 1 49 ? 42.212 -14.075 69.254 1.00 30.40 45 LYS R CA 1
ATOM 8036 C C . LYS D 1 49 ? 42.204 -13.078 68.116 1.00 30.62 45 LYS R C 1
ATOM 8037 O O . LYS D 1 49 ? 41.631 -12.057 68.219 1.00 31.01 45 LYS R O 1
ATOM 8043 N N . TYR D 1 50 ? 42.848 -13.416 67.030 1.00 31.58 46 TYR R N 1
ATOM 8044 C CA . TYR D 1 50 ? 43.147 -12.490 65.949 1.00 33.00 46 TYR R CA 1
ATOM 8045 C C . TYR D 1 50 ? 42.403 -12.660 64.652 1.00 34.47 46 TYR R C 1
ATOM 8046 O O . TYR D 1 50 ? 42.096 -11.687 63.982 1.00 34.68 46 TYR R O 1
ATOM 8055 N N . ASP D 1 51 ? 42.121 -13.891 64.282 1.00 36.18 47 ASP R N 1
ATOM 8056 C CA . ASP D 1 51 ? 41.492 -14.139 63.005 1.00 38.51 47 ASP R CA 1
ATOM 8057 C C . ASP D 1 51 ? 39.960 -13.954 62.977 1.00 39.83 47 ASP R C 1
ATOM 8058 O O . ASP D 1 51 ? 39.229 -14.831 62.519 1.00 40.36 47 ASP R O 1
ATOM 8063 N N . THR D 1 52 ? 39.470 -12.864 63.503 1.00 41.75 48 THR R N 1
ATOM 8064 C CA . THR D 1 52 ? 38.067 -12.717 63.824 1.00 43.47 48 THR R CA 1
ATOM 8065 C C . THR D 1 52 ? 37.205 -11.855 62.943 1.00 44.33 48 THR R C 1
ATOM 8066 O O . THR D 1 52 ? 36.032 -12.109 62.759 1.00 44.45 48 THR R O 1
ATOM 8070 N N . SER D 1 53 ? 37.790 -10.780 62.488 1.00 44.95 49 SER R N 1
ATOM 8071 C CA . SER D 1 53 ? 37.163 -9.893 61.563 1.00 45.76 49 SER R CA 1
ATOM 8072 C C . SER D 1 53 ? 36.283 -8.777 62.118 1.00 46.57 49 SER R C 1
ATOM 8073 O O . SER D 1 53 ? 35.831 -7.924 61.371 1.00 46.34 49 SER R O 1
ATOM 8076 N N . HIS D 1 54 ? 36.098 -8.739 63.423 1.00 47.24 50 HIS R N 1
ATOM 8077 C CA . HIS D 1 54 ? 35.334 -7.665 64.000 1.00 48.39 50 HIS R CA 1
ATOM 8078 C C . HIS D 1 54 ? 36.043 -6.934 65.111 1.00 47.85 50 HIS R C 1
ATOM 8079 O O . HIS D 1 54 ? 35.430 -6.421 66.023 1.00 48.17 50 HIS R O 1
ATOM 8086 N N . GLY D 1 55 ? 37.350 -6.902 64.998 1.00 47.16 51 GLY R N 1
ATOM 8087 C CA . GLY D 1 55 ? 38.245 -6.518 66.080 1.00 46.05 51 GLY R CA 1
ATOM 8088 C C . GLY D 1 55 ? 38.755 -7.772 66.755 1.00 45.42 51 GLY R C 1
ATOM 8089 O O . GLY D 1 55 ? 38.155 -8.851 66.645 1.00 45.48 51 GLY R O 1
ATOM 8090 N N . ARG D 1 56 ? 39.872 -7.641 67.453 1.00 44.38 52 ARG R N 1
ATOM 8091 C CA . ARG D 1 56 ? 40.413 -8.764 68.206 1.00 43.62 52 ARG R CA 1
ATOM 8092 C C . ARG D 1 56 ? 39.349 -9.253 69.181 1.00 42.06 52 ARG R C 1
ATOM 8093 O O . ARG D 1 56 ? 38.692 -8.449 69.841 1.00 42.33 52 ARG R O 1
ATOM 8101 N N . PHE D 1 57 ? 39.154 -10.566 69.224 1.00 40.15 53 PHE R N 1
ATOM 8102 C CA . PHE D 1 57 ? 38.227 -11.192 70.163 1.00 38.60 53 PHE R CA 1
ATOM 8103 C C . PHE D 1 57 ? 38.295 -10.510 71.536 1.00 38.68 53 PHE R C 1
ATOM 8104 O O . PHE D 1 57 ? 39.368 -10.342 72.089 1.00 38.17 53 PHE R O 1
ATOM 8112 N N . ALA D 1 58 ? 37.146 -10.101 72.056 1.00 39.20 54 ALA R N 1
ATOM 8113 C CA . ALA D 1 58 ? 37.085 -9.310 73.289 1.00 40.39 54 ALA R CA 1
ATOM 8114 C C . ALA D 1 58 ? 37.299 -10.089 74.602 1.00 41.11 54 ALA R C 1
ATOM 8115 O O . ALA D 1 58 ? 37.582 -9.492 75.645 1.00 41.51 54 ALA R O 1
ATOM 8117 N N . TRP D 1 59 ? 37.167 -11.410 74.569 1.00 41.62 55 TRP R N 1
ATOM 8118 C CA . TRP D 1 59 ? 37.536 -12.189 75.742 1.00 42.13 55 TRP R CA 1
ATOM 8119 C C . TRP D 1 59 ? 39.030 -12.452 75.752 1.00 43.03 55 TRP R C 1
ATOM 8120 O O . TRP D 1 59 ? 39.660 -12.582 74.706 1.00 42.64 55 TRP R O 1
ATOM 8131 N N . GLU D 1 60 ? 39.586 -12.494 76.957 1.00 44.55 56 GLU R N 1
ATOM 8132 C CA . GLU D 1 60 ? 40.977 -12.862 77.198 1.00 45.78 56 GLU R CA 1
ATOM 8133 C C . GLU D 1 60 ? 41.184 -14.344 76.861 1.00 46.01 56 GLU R C 1
ATOM 8134 O O . GLU D 1 60 ? 40.386 -15.191 77.279 1.00 45.84 56 GLU R O 1
ATOM 8140 N N . VAL D 1 61 ? 42.220 -14.631 76.087 1.00 46.65 57 VAL R N 1
ATOM 8141 C CA . VAL D 1 61 ? 42.503 -15.975 75.638 1.00 47.84 57 VAL R CA 1
ATOM 8142 C C . VAL D 1 61 ? 43.930 -16.427 75.890 1.00 49.25 57 VAL R C 1
ATOM 8143 O O . VAL D 1 61 ? 44.868 -15.705 75.594 1.00 49.13 57 VAL R O 1
ATOM 8147 N N . ARG D 1 62 ? 44.089 -17.637 76.412 1.00 51.24 58 ARG R N 1
ATOM 8148 C CA . ARG D 1 62 ? 45.424 -18.234 76.605 1.00 53.49 58 ARG R CA 1
ATOM 8149 C C . ARG D 1 62 ? 45.460 -19.757 76.476 1.00 54.72 58 ARG R C 1
ATOM 8150 O O . ARG D 1 62 ? 44.439 -20.423 76.648 1.00 55.07 58 ARG R O 1
ATOM 8158 N N . GLN D 1 63 ? 46.650 -20.292 76.182 1.00 56.29 59 GLN R N 1
ATOM 8159 C CA . GLN D 1 63 ? 46.884 -21.741 76.104 1.00 57.88 59 GLN R CA 1
ATOM 8160 C C . GLN D 1 63 ? 47.949 -22.216 77.116 1.00 58.36 59 GLN R C 1
ATOM 8161 O O . GLN D 1 63 ? 49.153 -21.974 76.940 1.00 58.76 59 GLN R O 1
ATOM 8167 N N . GLU D 1 64 ? 47.487 -22.893 78.167 1.00 58.67 60 GLU R N 1
ATOM 8168 C CA . GLU D 1 64 ? 48.356 -23.553 79.150 1.00 59.24 60 GLU R CA 1
ATOM 8169 C C . GLU D 1 64 ? 48.066 -25.047 79.176 1.00 58.87 60 GLU R C 1
ATOM 8170 O O . GLU D 1 64 ? 47.009 -25.464 78.719 1.00 59.30 60 GLU R O 1
ATOM 8176 N N . ARG D 1 65 ? 48.994 -25.846 79.706 1.00 58.63 61 ARG R N 1
ATOM 8177 C CA . ARG D 1 65 ? 48.784 -27.301 79.906 1.00 58.07 61 ARG R CA 1
ATOM 8178 C C . ARG D 1 65 ? 48.148 -27.997 78.686 1.00 56.70 61 ARG R C 1
ATOM 8179 O O . ARG D 1 65 ? 48.665 -27.874 77.575 1.00 56.95 61 ARG R O 1
ATOM 8187 N N . ASP D 1 66 ? 47.043 -28.718 78.891 1.00 55.15 62 ASP R N 1
ATOM 8188 C CA . ASP D 1 66 ? 46.261 -29.276 77.776 1.00 53.93 62 ASP R CA 1
ATOM 8189 C C . ASP D 1 66 ? 44.911 -28.555 77.685 1.00 52.43 62 ASP R C 1
ATOM 8190 O O . ASP D 1 66 ? 43.876 -29.158 77.380 1.00 52.43 62 ASP R O 1
ATOM 8195 N N . GLN D 1 67 ? 44.951 -27.246 77.926 1.00 50.21 63 GLN R N 1
ATOM 8196 C CA . GLN D 1 67 ? 43.755 -26.471 78.172 1.00 48.10 63 GLN R CA 1
ATOM 8197 C C . GLN D 1 67 ? 43.731 -25.141 77.442 1.00 46.31 63 GLN R C 1
ATOM 8198 O O . GLN D 1 67 ? 44.731 -24.441 77.385 1.00 45.35 63 GLN R O 1
ATOM 8204 N N . LEU D 1 68 ? 42.557 -24.777 76.939 1.00 44.05 64 LEU R N 1
ATOM 8205 C CA . LEU D 1 68 ? 42.350 -23.460 76.386 1.00 42.44 64 LEU R CA 1
ATOM 8206 C C . LEU D 1 68 ? 41.495 -22.617 77.337 1.00 41.75 64 LEU R C 1
ATOM 8207 O O . LEU D 1 68 ? 40.455 -23.075 77.828 1.00 41.79 64 LEU R O 1
ATOM 8212 N N . PHE D 1 69 ? 41.944 -21.394 77.604 1.00 40.80 65 PHE R N 1
ATOM 8213 C CA . PHE D 1 69 ? 41.234 -20.478 78.497 1.00 39.85 65 PHE R CA 1
ATOM 8214 C C . PHE D 1 69 ? 40.582 -19.298 77.780 1.00 38.62 65 PHE R C 1
ATOM 8215 O O . PHE D 1 69 ? 41.267 -18.426 77.284 1.00 37.35 65 PHE R O 1
ATOM 8223 N N . VAL D 1 70 ? 39.255 -19.271 77.763 1.00 38.07 66 VAL R N 1
ATOM 8224 C CA . VAL D 1 70 ? 38.523 -18.115 77.286 1.00 37.70 66 VAL R CA 1
ATOM 8225 C C . VAL D 1 70 ? 37.936 -17.417 78.497 1.00 38.41 66 VAL R C 1
ATOM 8226 O O . VAL D 1 70 ? 37.034 -17.940 79.155 1.00 38.03 66 VAL R O 1
ATOM 8230 N N . GLY D 1 71 ? 38.443 -16.229 78.795 1.00 39.24 67 GLY R N 1
ATOM 8231 C CA . GLY D 1 71 ? 38.055 -15.552 80.031 1.00 40.64 67 GLY R CA 1
ATOM 8232 C C . GLY D 1 71 ? 38.538 -16.387 81.204 1.00 41.62 67 GLY R C 1
ATOM 8233 O O . GLY D 1 71 ? 39.742 -16.651 81.324 1.00 42.01 67 GLY R O 1
ATOM 8234 N N . ASP D 1 72 ? 37.601 -16.820 82.048 1.00 42.11 68 ASP R N 1
ATOM 8235 C CA . ASP D 1 72 ? 37.925 -17.666 83.200 1.00 42.76 68 ASP R CA 1
ATOM 8236 C C . ASP D 1 72 ? 37.519 -19.135 83.003 1.00 42.29 68 ASP R C 1
ATOM 8237 O O . ASP D 1 72 ? 37.758 -19.966 83.896 1.00 42.30 68 ASP R O 1
ATOM 8242 N N . ASP D 1 73 ? 36.896 -19.440 81.854 1.00 40.98 69 ASP R N 1
ATOM 8243 C CA . ASP D 1 73 ? 36.598 -20.815 81.446 1.00 39.30 69 ASP R CA 1
ATOM 8244 C C . ASP D 1 73 ? 37.836 -21.600 81.015 1.00 39.28 69 ASP R C 1
ATOM 8245 O O . ASP D 1 73 ? 38.725 -21.067 80.342 1.00 38.96 69 ASP R O 1
ATOM 8250 N N . ALA D 1 74 ? 37.885 -22.869 81.430 1.00 38.74 70 ALA R N 1
ATOM 8251 C CA . ALA D 1 74 ? 38.915 -23.826 81.032 1.00 38.25 70 ALA R CA 1
ATOM 8252 C C . ALA D 1 74 ? 38.259 -24.825 80.094 1.00 38.13 70 ALA R C 1
ATOM 8253 O O . ALA D 1 74 ? 37.197 -25.371 80.409 1.00 37.98 70 ALA R O 1
ATOM 8255 N N . ILE D 1 75 ? 38.860 -25.022 78.926 1.00 37.88 71 ILE R N 1
ATOM 8256 C CA . ILE D 1 75 ? 38.357 -25.973 77.945 1.00 37.81 71 ILE R CA 1
ATOM 8257 C C . ILE D 1 75 ? 39.488 -26.960 77.712 1.00 38.01 71 ILE R C 1
ATOM 8258 O O . ILE D 1 75 ? 40.639 -26.554 77.562 1.00 38.40 71 ILE R O 1
ATOM 8263 N N . ARG D 1 76 ? 39.172 -28.249 77.705 1.00 37.88 72 ARG R N 1
ATOM 8264 C CA . ARG D 1 76 ? 40.186 -29.273 77.501 1.00 38.41 72 ARG R CA 1
ATOM 8265 C C . ARG D 1 76 ? 40.541 -29.379 76.012 1.00 38.70 72 ARG R C 1
ATOM 8266 O O . ARG D 1 76 ? 39.682 -29.648 75.170 1.00 38.19 72 ARG R O 1
ATOM 8274 N N . VAL D 1 77 ? 41.813 -29.163 75.698 1.00 39.54 73 VAL R N 1
ATOM 8275 C CA . VAL D 1 77 ? 42.315 -29.328 74.337 1.00 39.87 73 VAL R CA 1
ATOM 8276 C C . VAL D 1 77 ? 42.772 -30.753 74.129 1.00 40.33 73 VAL R C 1
ATOM 8277 O O . VAL D 1 77 ? 43.575 -31.273 74.898 1.00 40.23 73 VAL R O 1
ATOM 8281 N N . LEU D 1 78 ? 42.247 -31.355 73.065 1.00 41.15 74 LEU R N 1
ATOM 8282 C CA . LEU D 1 78 ? 42.516 -32.740 72.665 1.00 41.90 74 LEU R CA 1
ATOM 8283 C C . LEU D 1 78 ? 43.103 -32.873 71.235 1.00 42.85 74 LEU R C 1
ATOM 8284 O O . LEU D 1 78 ? 42.845 -32.040 70.352 1.00 42.09 74 LEU R O 1
ATOM 8289 N N . HIS D 1 79 ? 43.898 -33.929 71.033 1.00 44.04 75 HIS R N 1
ATOM 8290 C CA . HIS D 1 79 ? 44.513 -34.239 69.753 1.00 45.57 75 HIS R CA 1
ATOM 8291 C C . HIS D 1 79 ? 44.316 -35.718 69.505 1.00 45.87 75 HIS R C 1
ATOM 8292 O O . HIS D 1 79 ? 45.142 -36.521 69.909 1.00 46.26 75 HIS R O 1
ATOM 8299 N N . GLU D 1 80 ? 43.223 -36.079 68.846 1.00 46.23 76 GLU R N 1
ATOM 8300 C CA . GLU D 1 80 ? 42.885 -37.485 68.667 1.00 46.65 76 GLU R CA 1
ATOM 8301 C C . GLU D 1 80 ? 42.308 -37.753 67.281 1.00 46.63 76 GLU R C 1
ATOM 8302 O O . GLU D 1 80 ? 41.330 -37.126 66.858 1.00 46.10 76 GLU R O 1
ATOM 8308 N N . ARG D 1 81 ? 42.918 -38.725 66.607 1.00 46.89 77 ARG R N 1
ATOM 8309 C CA . ARG D 1 81 ? 42.668 -39.017 65.202 1.00 46.87 77 ARG R CA 1
ATOM 8310 C C . ARG D 1 81 ? 41.544 -40.035 65.039 1.00 47.10 77 ARG R C 1
ATOM 8311 O O . ARG D 1 81 ? 40.796 -40.026 64.046 1.00 47.74 77 ARG R O 1
ATOM 8319 N N . SER D 1 82 ? 41.415 -40.920 66.018 1.00 46.92 78 SER R N 1
ATOM 8320 C CA . SER D 1 82 ? 40.354 -41.918 65.996 1.00 46.63 78 SER R CA 1
ATOM 8321 C C . SER D 1 82 ? 39.128 -41.368 66.740 1.00 46.16 78 SER R C 1
ATOM 8322 O O . SER D 1 82 ? 39.220 -41.011 67.923 1.00 46.12 78 SER R O 1
ATOM 8325 N N . LEU D 1 83 ? 37.995 -41.289 66.036 1.00 45.54 79 LEU R N 1
ATOM 8326 C CA . LEU D 1 83 ? 36.721 -40.845 66.616 1.00 44.71 79 LEU R CA 1
ATOM 8327 C C . LEU D 1 83 ? 36.365 -41.735 67.815 1.00 44.83 79 LEU R C 1
ATOM 8328 O O . LEU D 1 83 ? 35.926 -41.245 68.860 1.00 44.79 79 LEU R O 1
ATOM 8333 N N . GLN D 1 84 ? 36.600 -43.041 67.641 1.00 44.73 80 GLN R N 1
ATOM 8334 C CA . GLN D 1 84 ? 36.368 -44.084 68.646 1.00 44.85 80 GLN R CA 1
ATOM 8335 C C . GLN D 1 84 ? 36.947 -43.785 70.034 1.00 43.82 80 GLN R C 1
ATOM 8336 O O . GLN D 1 84 ? 36.345 -44.165 71.042 1.00 43.80 80 GLN R O 1
ATOM 8342 N N . SER D 1 85 ? 38.099 -43.113 70.079 1.00 42.93 81 SER R N 1
ATOM 8343 C CA . SER D 1 85 ? 38.784 -42.835 71.351 1.00 42.43 81 SER R CA 1
ATOM 8344 C C . SER D 1 85 ? 38.697 -41.399 71.839 1.00 41.24 81 SER R C 1
ATOM 8345 O O . SER D 1 85 ? 39.498 -40.985 72.694 1.00 41.42 81 SER R O 1
ATOM 8348 N N . LEU D 1 86 ? 37.739 -40.637 71.314 1.00 39.59 82 LEU R N 1
ATOM 8349 C CA . LEU D 1 86 ? 37.414 -39.351 71.916 1.00 38.06 82 LEU R CA 1
ATOM 8350 C C . LEU D 1 86 ? 36.686 -39.592 73.244 1.00 38.31 82 LEU R C 1
ATOM 8351 O O . LEU D 1 86 ? 35.673 -40.309 73.271 1.00 38.20 82 LEU R O 1
ATOM 8356 N N . PRO D 1 87 ? 37.169 -38.964 74.338 1.00 38.08 83 PRO R N 1
ATOM 8357 C CA . PRO D 1 87 ? 36.690 -39.183 75.700 1.00 38.07 83 PRO R CA 1
ATOM 8358 C C . PRO D 1 87 ? 35.432 -38.391 76.047 1.00 38.05 83 PRO R C 1
ATOM 8359 O O . PRO D 1 87 ? 35.380 -37.738 77.100 1.00 38.17 83 PRO R O 1
ATOM 8363 N N . TRP D 1 88 ? 34.439 -38.443 75.157 1.00 38.26 84 TRP R N 1
ATOM 8364 C CA . TRP D 1 88 ? 33.169 -37.729 75.315 1.00 37.92 84 TRP R CA 1
ATOM 8365 C C . TRP D 1 88 ? 32.370 -38.193 76.534 1.00 39.30 84 TRP R C 1
ATOM 8366 O O . TRP D 1 88 ? 31.771 -37.367 77.243 1.00 39.30 84 TRP R O 1
ATOM 8377 N N . ARG D 1 89 ? 32.365 -39.513 76.752 1.00 40.18 85 ARG R N 1
ATOM 8378 C CA . ARG D 1 89 ? 31.716 -40.143 77.896 1.00 41.60 85 ARG R CA 1
ATOM 8379 C C . ARG D 1 89 ? 32.228 -39.579 79.227 1.00 41.57 85 ARG R C 1
ATOM 8380 O O . ARG D 1 89 ? 31.435 -39.155 80.056 1.00 41.74 85 ARG R O 1
ATOM 8388 N N . GLU D 1 90 ? 33.549 -39.544 79.394 1.00 42.10 86 GLU R N 1
ATOM 8389 C CA . GLU D 1 90 ? 34.194 -39.030 80.596 1.00 42.47 86 GLU R CA 1
ATOM 8390 C C . GLU D 1 90 ? 33.835 -37.578 80.872 1.00 42.83 86 GLU R C 1
ATOM 8391 O O . GLU D 1 90 ? 33.725 -37.175 82.033 1.00 42.91 86 GLU R O 1
ATOM 8397 N N . LEU D 1 91 ? 33.653 -36.805 79.795 1.00 43.05 87 LEU R N 1
ATOM 8398 C CA . LEU D 1 91 ? 33.275 -35.379 79.859 1.00 42.70 87 LEU R CA 1
ATOM 8399 C C . LEU D 1 91 ? 31.747 -35.136 79.875 1.00 42.05 87 LEU R C 1
ATOM 8400 O O . LEU D 1 91 ? 31.297 -34.000 80.041 1.00 42.14 87 LEU R O 1
ATOM 8405 N N . GLY D 1 92 ? 30.960 -36.196 79.687 1.00 41.09 88 GLY R N 1
ATOM 8406 C CA . GLY D 1 92 ? 29.500 -36.101 79.723 1.00 39.98 88 GLY R CA 1
ATOM 8407 C C . GLY D 1 92 ? 28.990 -35.118 78.686 1.00 39.55 88 GLY R C 1
ATOM 8408 O O . GLY D 1 92 ? 28.350 -34.120 79.022 1.00 40.41 88 GLY R O 1
ATOM 8409 N N . VAL D 1 93 ? 29.271 -35.411 77.424 1.00 37.98 89 VAL R N 1
ATOM 8410 C CA . VAL D 1 93 ? 29.028 -34.495 76.342 1.00 36.01 89 VAL R CA 1
ATOM 8411 C C . VAL D 1 93 ? 27.612 -34.705 75.838 1.00 35.56 89 VAL R C 1
ATOM 8412 O O . VAL D 1 93 ? 27.251 -35.816 75.408 1.00 35.72 89 VAL R O 1
ATOM 8416 N N . ASP D 1 94 ? 26.818 -33.639 75.913 1.00 34.01 90 ASP R N 1
ATOM 8417 C CA . ASP D 1 94 ? 25.452 -33.646 75.430 1.00 33.48 90 ASP R CA 1
ATOM 8418 C C . ASP D 1 94 ? 25.401 -33.576 73.879 1.00 32.79 90 ASP R C 1
ATOM 8419 O O . ASP D 1 94 ? 24.775 -34.434 73.247 1.00 32.38 90 ASP R O 1
ATOM 8424 N N . VAL D 1 95 ? 26.046 -32.565 73.280 1.00 30.65 91 VAL R N 1
ATOM 8425 C CA . VAL D 1 95 ? 26.180 -32.525 71.829 1.00 29.95 91 VAL R CA 1
ATOM 8426 C C . VAL D 1 95 ? 27.645 -32.398 71.443 1.00 28.78 91 VAL R C 1
ATOM 8427 O O . VAL D 1 95 ? 28.373 -31.616 72.045 1.00 28.52 91 VAL R O 1
ATOM 8431 N N . VAL D 1 96 ? 28.094 -33.199 70.482 1.00 27.39 92 VAL R N 1
ATOM 8432 C CA . VAL D 1 96 ? 29.418 -32.942 69.893 1.00 26.81 92 VAL R CA 1
ATOM 8433 C C . VAL D 1 96 ? 29.178 -32.133 68.643 1.00 25.59 92 VAL R C 1
ATOM 8434 O O . VAL D 1 96 ? 28.321 -32.510 67.828 1.00 25.05 92 VAL R O 1
ATOM 8438 N N . LEU D 1 97 ? 29.858 -30.981 68.533 1.00 24.20 93 LEU R N 1
ATOM 8439 C CA . LEU D 1 97 ? 29.721 -30.173 67.306 1.00 23.55 93 LEU R CA 1
ATOM 8440 C C . LEU D 1 97 ? 30.900 -30.520 66.404 1.00 22.76 93 LEU R C 1
ATOM 8441 O O . LEU D 1 97 ? 32.074 -30.172 66.682 1.00 20.86 93 LEU R O 1
ATOM 8446 N N . ASP D 1 98 ? 30.596 -31.303 65.373 1.00 22.75 94 ASP R N 1
ATOM 8447 C CA . ASP D 1 98 ? 31.674 -31.721 64.454 1.00 22.95 94 ASP R CA 1
ATOM 8448 C C . ASP D 1 98 ? 31.863 -30.667 63.396 1.00 21.80 94 ASP R C 1
ATOM 8449 O O . ASP D 1 98 ? 31.004 -30.488 62.535 1.00 20.72 94 ASP R O 1
ATOM 8454 N N . CYS D 1 99 ? 32.994 -29.971 63.494 1.00 22.23 95 CYS R N 1
ATOM 8455 C CA . CYS D 1 99 ? 33.294 -28.839 62.617 1.00 24.13 95 CYS R CA 1
ATOM 8456 C C . CYS D 1 99 ? 34.474 -29.121 61.635 1.00 25.96 95 CYS R C 1
ATOM 8457 O O . CYS D 1 99 ? 35.060 -28.185 61.070 1.00 25.99 95 CYS R O 1
ATOM 8460 N N . THR D 1 100 ? 34.778 -30.398 61.390 1.00 27.15 96 THR R N 1
ATOM 8461 C CA . THR D 1 100 ? 35.936 -30.761 60.568 1.00 28.74 96 THR R CA 1
ATOM 8462 C C . THR D 1 100 ? 35.748 -30.490 59.073 1.00 29.43 96 THR R C 1
ATOM 8463 O O . THR D 1 100 ? 36.727 -30.309 58.356 1.00 30.44 96 THR R O 1
ATOM 8467 N N . GLY D 1 101 ? 34.504 -30.474 58.617 1.00 29.89 97 GLY R N 1
ATOM 8468 C CA . GLY D 1 101 ? 34.199 -30.322 57.204 1.00 31.53 97 GLY R CA 1
ATOM 8469 C C . GLY D 1 101 ? 34.367 -31.611 56.409 1.00 32.70 97 GLY R C 1
ATOM 8470 O O . GLY D 1 101 ? 34.176 -31.618 55.183 1.00 32.92 97 GLY R O 1
ATOM 8471 N N . VAL D 1 102 ? 34.716 -32.696 57.108 1.00 33.47 98 VAL R N 1
ATOM 8472 C CA . VAL D 1 102 ? 35.087 -33.977 56.488 1.00 34.12 98 VAL R CA 1
ATOM 8473 C C . VAL D 1 102 ? 34.153 -35.129 56.912 1.00 34.21 98 VAL R C 1
ATOM 8474 O O . VAL D 1 102 ? 33.528 -35.763 56.052 1.00 34.33 98 VAL R O 1
ATOM 8478 N N . TYR D 1 103 ? 34.015 -35.359 58.210 1.00 34.07 99 TYR R N 1
ATOM 8479 C CA . TYR D 1 103 ? 33.060 -36.322 58.711 1.00 34.65 99 TYR R CA 1
ATOM 8480 C C . TYR D 1 103 ? 31.651 -35.845 58.461 1.00 33.82 99 TYR R C 1
ATOM 8481 O O . TYR D 1 103 ? 31.370 -34.708 58.604 1.00 34.17 99 TYR R O 1
ATOM 8490 N N . GLY D 1 104 ? 30.818 -36.720 57.949 1.00 33.77 100 GLY R N 1
ATOM 8491 C CA . GLY D 1 104 ? 29.425 -36.447 57.673 1.00 33.11 100 GLY R CA 1
ATOM 8492 C C . GLY D 1 104 ? 28.431 -37.585 57.563 1.00 32.72 100 GLY R C 1
ATOM 8493 O O . GLY D 1 104 ? 27.315 -37.358 57.229 1.00 31.94 100 GLY R O 1
ATOM 8494 N N . SER D 1 105 ? 28.849 -38.814 57.791 1.00 32.47 101 SER R N 1
ATOM 8495 C CA . SER D 1 105 ? 27.986 -39.965 57.571 1.00 32.39 101 SER R CA 1
ATOM 8496 C C . SER D 1 105 ? 27.371 -40.511 58.843 1.00 33.13 101 SER R C 1
ATOM 8497 O O . SER D 1 105 ? 27.835 -40.173 59.909 1.00 32.61 101 SER R O 1
ATOM 8500 N N . ARG D 1 106 ? 26.324 -41.328 58.707 1.00 33.36 102 ARG R N 1
ATOM 8501 C CA . ARG D 1 106 ? 25.672 -41.966 59.848 1.00 34.22 102 ARG R CA 1
ATOM 8502 C C . ARG D 1 106 ? 26.712 -42.652 60.704 1.00 34.39 102 ARG R C 1
ATOM 8503 O O . ARG D 1 106 ? 26.682 -42.547 61.927 1.00 34.89 102 ARG R O 1
ATOM 8511 N N . GLU D 1 107 ? 27.646 -43.341 60.055 1.00 34.51 103 GLU R N 1
ATOM 8512 C CA . GLU D 1 107 ? 28.655 -44.108 60.765 1.00 35.26 103 GLU R CA 1
ATOM 8513 C C . GLU D 1 107 ? 29.612 -43.219 61.561 1.00 35.41 103 GLU R C 1
ATOM 8514 O O . GLU D 1 107 ? 30.072 -43.619 62.631 1.00 35.24 103 GLU R O 1
ATOM 8520 N N . HIS D 1 108 ? 29.926 -42.026 61.036 1.00 35.62 104 HIS R N 1
ATOM 8521 C CA . HIS D 1 108 ? 30.747 -41.068 61.793 1.00 36.10 104 HIS R CA 1
ATOM 8522 C C . HIS D 1 108 ? 29.980 -40.605 63.018 1.00 35.74 104 HIS R C 1
ATOM 8523 O O . HIS D 1 108 ? 30.511 -40.576 64.128 1.00 35.92 104 HIS R O 1
ATOM 8530 N N . GLY D 1 109 ? 28.711 -40.273 62.797 1.00 36.07 105 GLY R N 1
ATOM 8531 C CA . GLY D 1 109 ? 27.752 -39.997 63.880 1.00 36.22 105 GLY R CA 1
ATOM 8532 C C . GLY D 1 109 ? 27.782 -41.056 64.972 1.00 35.87 105 GLY R C 1
ATOM 8533 O O . GLY D 1 109 ? 28.119 -40.747 66.123 1.00 35.67 105 GLY R O 1
ATOM 8534 N N . GLU D 1 110 ? 27.482 -42.309 64.596 1.00 35.40 106 GLU R N 1
ATOM 8535 C CA . GLU D 1 110 ? 27.518 -43.439 65.547 1.00 35.09 106 GLU R CA 1
ATOM 8536 C C . GLU D 1 110 ? 28.853 -43.577 66.262 1.00 34.49 106 GLU R C 1
ATOM 8537 O O . GLU D 1 110 ? 28.899 -43.958 67.423 1.00 35.15 106 GLU R O 1
ATOM 8543 N N . ALA D 1 111 ? 29.940 -43.265 65.570 1.00 34.14 107 ALA R N 1
ATOM 8544 C CA . ALA D 1 111 ? 31.252 -43.384 66.172 1.00 33.67 107 ALA R CA 1
ATOM 8545 C C . ALA D 1 111 ? 31.419 -42.393 67.329 1.00 33.26 107 ALA R C 1
ATOM 8546 O O . ALA D 1 111 ? 31.956 -42.761 68.362 1.00 33.54 107 ALA R O 1
ATOM 8548 N N . HIS D 1 112 ? 30.949 -41.147 67.146 1.00 32.82 108 HIS R N 1
ATOM 8549 C CA . HIS D 1 112 ? 30.948 -40.102 68.206 1.00 32.01 108 HIS R CA 1
ATOM 8550 C C . HIS D 1 112 ? 30.038 -40.503 69.400 1.00 31.87 108 HIS R C 1
ATOM 8551 O O . HIS D 1 112 ? 30.403 -40.364 70.577 1.00 30.64 108 HIS R O 1
ATOM 8558 N N . ILE D 1 113 ? 28.835 -40.964 69.070 1.00 32.09 109 ILE R N 1
ATOM 8559 C CA . ILE D 1 113 ? 27.869 -41.447 70.060 1.00 32.38 109 ILE R CA 1
ATOM 8560 C C . ILE D 1 113 ? 28.443 -42.627 70.846 1.00 33.04 109 ILE R C 1
ATOM 8561 O O . ILE D 1 113 ? 28.300 -42.668 72.070 1.00 33.08 109 ILE R O 1
ATOM 8566 N N . ALA D 1 114 ? 29.139 -43.546 70.156 1.00 33.33 110 ALA R N 1
ATOM 8567 C CA . ALA D 1 114 ? 29.815 -44.697 70.824 1.00 33.70 110 ALA R CA 1
ATOM 8568 C C . ALA D 1 114 ? 30.900 -44.280 71.821 1.00 33.76 110 ALA R C 1
ATOM 8569 O O . ALA D 1 114 ? 31.093 -44.922 72.861 1.00 33.59 110 ALA R O 1
ATOM 8571 N N . ALA D 1 115 ? 31.614 -43.198 71.513 1.00 34.04 111 ALA R N 1
ATOM 8572 C CA . ALA D 1 115 ? 32.657 -42.710 72.437 1.00 33.68 111 ALA R CA 1
ATOM 8573 C C . ALA D 1 115 ? 32.049 -41.946 73.614 1.00 33.59 111 ALA R C 1
ATOM 8574 O O . ALA D 1 115 ? 32.765 -41.539 74.556 1.00 32.50 111 ALA R O 1
ATOM 8576 N N . GLY D 1 116 ? 30.719 -41.757 73.538 1.00 33.95 112 GLY R N 1
ATOM 8577 C CA . GLY D 1 116 ? 29.922 -41.323 74.686 1.00 34.12 112 GLY R CA 1
ATOM 8578 C C . GLY D 1 116 ? 29.190 -39.996 74.593 1.00 34.56 112 GLY R C 1
ATOM 8579 O O . GLY D 1 116 ? 28.771 -39.449 75.632 1.00 35.51 112 GLY R O 1
ATOM 8580 N N . ALA D 1 117 ? 29.026 -39.485 73.373 1.00 33.39 113 ALA R N 1
ATOM 8581 C CA . ALA D 1 117 ? 28.269 -38.282 73.124 1.00 32.57 113 ALA R CA 1
ATOM 8582 C C . ALA D 1 117 ? 26.817 -38.709 72.983 1.00 33.23 113 ALA R C 1
ATOM 8583 O O . ALA D 1 117 ? 26.538 -39.774 72.422 1.00 33.80 113 ALA R O 1
ATOM 8585 N N . LYS D 1 118 ? 25.875 -37.913 73.484 1.00 32.36 114 LYS R N 1
ATOM 8586 C CA . LYS D 1 118 ? 24.493 -38.306 73.350 1.00 32.04 114 LYS R CA 1
ATOM 8587 C C . LYS D 1 118 ? 24.011 -37.946 71.958 1.00 31.83 114 LYS R C 1
ATOM 8588 O O . LYS D 1 118 ? 23.117 -38.599 71.401 1.00 31.92 114 LYS R O 1
ATOM 8594 N N . LYS D 1 119 ? 24.598 -36.894 71.394 1.00 31.07 115 LYS R N 1
ATOM 8595 C CA . LYS D 1 119 ? 24.146 -36.392 70.115 1.00 30.54 115 LYS R CA 1
ATOM 8596 C C . LYS D 1 119 ? 25.277 -35.763 69.336 1.00 30.00 115 LYS R C 1
ATOM 8597 O O . LYS D 1 119 ? 26.302 -35.390 69.924 1.00 30.29 115 LYS R O 1
ATOM 8603 N N . VAL D 1 120 ? 25.103 -35.676 68.011 1.00 28.96 116 VAL R N 1
ATOM 8604 C CA . VAL D 1 120 ? 26.148 -35.134 67.138 1.00 28.14 116 VAL R CA 1
ATOM 8605 C C . VAL D 1 120 ? 25.552 -34.161 66.172 1.00 27.40 116 VAL R C 1
ATOM 8606 O O . VAL D 1 120 ? 24.530 -34.465 65.549 1.00 28.04 116 VAL R O 1
ATOM 8610 N N . LEU D 1 121 ? 26.206 -33.010 66.014 1.00 26.29 117 LEU R N 1
ATOM 8611 C CA . LEU D 1 121 ? 25.769 -32.024 65.033 1.00 25.60 117 LEU R CA 1
ATOM 8612 C C . LEU D 1 121 ? 26.901 -31.751 64.048 1.00 25.84 117 LEU R C 1
ATOM 8613 O O . LEU D 1 121 ? 28.033 -31.404 64.441 1.00 25.25 117 LEU R O 1
ATOM 8618 N N . PHE D 1 122 ? 26.598 -31.937 62.768 1.00 25.40 118 PHE R N 1
ATOM 8619 C CA . PHE D 1 122 ? 27.605 -31.747 61.729 1.00 25.76 118 PHE R CA 1
ATOM 8620 C C . PHE D 1 122 ? 27.525 -30.390 61.088 1.00 25.02 118 PHE R C 1
ATOM 8621 O O . PHE D 1 122 ? 26.443 -29.940 60.696 1.00 24.32 118 PHE R O 1
ATOM 8629 N N . SER D 1 123 ? 28.676 -29.754 60.947 1.00 25.93 119 SER R N 1
ATOM 8630 C CA . SER D 1 123 ? 28.752 -28.410 60.342 1.00 26.78 119 SER R CA 1
ATOM 8631 C C . SER D 1 123 ? 28.561 -28.321 58.825 1.00 28.07 119 SER R C 1
ATOM 8632 O O . SER D 1 123 ? 28.865 -27.275 58.222 1.00 28.87 119 SER R O 1
ATOM 8635 N N . HIS D 1 124 ? 28.091 -29.385 58.185 1.00 29.03 120 HIS R N 1
ATOM 8636 C CA . HIS D 1 124 ? 27.932 -29.345 56.723 1.00 29.76 120 HIS R CA 1
ATOM 8637 C C . HIS D 1 124 ? 26.892 -30.377 56.315 1.00 30.41 120 HIS R C 1
ATOM 8638 O O . HIS D 1 124 ? 26.466 -31.144 57.155 1.00 30.49 120 HIS R O 1
ATOM 8645 N N . PRO D 1 125 ? 26.474 -30.390 55.027 1.00 31.40 121 PRO R N 1
ATOM 8646 C CA . PRO D 1 125 ? 25.354 -31.242 54.643 1.00 32.09 121 PRO R CA 1
ATOM 8647 C C . PRO D 1 125 ? 25.524 -32.725 54.944 1.00 33.59 121 PRO R C 1
ATOM 8648 O O . PRO D 1 125 ? 24.534 -33.398 55.257 1.00 34.06 121 PRO R O 1
ATOM 8652 N N . GLY D 1 126 ? 26.743 -33.241 54.847 1.00 35.04 122 GLY R N 1
ATOM 8653 C CA . GLY D 1 126 ? 26.981 -34.668 55.072 1.00 37.40 122 GLY R CA 1
ATOM 8654 C C . GLY D 1 126 ? 26.280 -35.582 54.076 1.00 39.23 122 GLY R C 1
ATOM 8655 O O . GLY D 1 126 ? 26.071 -35.205 52.915 1.00 39.39 122 GLY R O 1
ATOM 8656 N N . SER D 1 127 A 25.914 -36.781 54.533 1.00 40.72 122 SER R N 1
ATOM 8657 C CA . SER D 1 127 A 25.201 -37.768 53.699 1.00 42.29 122 SER R CA 1
ATOM 8658 C C . SER D 1 127 A 23.684 -37.562 53.669 1.00 42.86 122 SER R C 1
ATOM 8659 O O . SER D 1 127 A 23.119 -36.879 54.531 1.00 42.59 122 SER R O 1
ATOM 8662 N N . ASN D 1 128 ? 23.033 -38.165 52.670 1.00 43.50 123 ASN R N 1
ATOM 8663 C CA . ASN D 1 128 ? 21.623 -37.876 52.389 1.00 43.73 123 ASN R CA 1
ATOM 8664 C C . ASN D 1 128 ? 20.682 -38.623 53.317 1.00 43.16 123 ASN R C 1
ATOM 8665 O O . ASN D 1 128 ? 19.459 -38.495 53.210 1.00 43.69 123 ASN R O 1
ATOM 8670 N N . ASP D 1 129 ? 21.258 -39.376 54.251 1.00 42.30 124 ASP R N 1
ATOM 8671 C CA . ASP D 1 129 ? 20.479 -40.269 55.108 1.00 41.17 124 ASP R CA 1
ATOM 8672 C C . ASP D 1 129 ? 20.697 -40.043 56.610 1.00 39.28 124 ASP R C 1
ATOM 8673 O O . ASP D 1 129 ? 20.565 -40.984 57.405 1.00 39.04 124 ASP R O 1
ATOM 8678 N N . LEU D 1 130 A 21.027 -38.813 57.000 1.00 37.02 124 LEU R N 1
ATOM 8679 C CA . LEU D 1 130 A 21.193 -38.472 58.428 1.00 34.74 124 LEU R CA 1
ATOM 8680 C C . LEU D 1 130 A 19.800 -38.376 59.045 1.00 33.56 124 LEU R C 1
ATOM 8681 O O . LEU D 1 130 A 18.807 -38.488 58.323 1.00 32.83 124 LEU R O 1
ATOM 8686 N N . ASP D 1 131 ? 19.699 -38.165 60.358 1.00 32.54 125 ASP R N 1
ATOM 8687 C CA . ASP D 1 131 ? 18.363 -38.169 60.990 1.00 30.95 125 ASP R CA 1
ATOM 8688 C C . ASP D 1 131 ? 17.572 -36.966 60.558 1.00 30.86 125 ASP R C 1
ATOM 8689 O O . ASP D 1 131 ? 16.346 -37.022 60.387 1.00 30.33 125 ASP R O 1
ATOM 8694 N N . ALA D 1 132 ? 18.292 -35.863 60.364 1.00 30.37 126 ALA R N 1
ATOM 8695 C CA . ALA D 1 132 ? 17.643 -34.600 60.000 1.00 29.45 126 ALA R CA 1
ATOM 8696 C C . ALA D 1 132 ? 18.651 -33.586 59.484 1.00 28.55 126 ALA R C 1
ATOM 8697 O O . ALA D 1 132 ? 19.835 -33.645 59.803 1.00 27.47 126 ALA R O 1
ATOM 8699 N N . THR D 1 133 ? 18.162 -32.651 58.690 1.00 28.07 127 THR R N 1
ATOM 8700 C CA . THR D 1 133 ? 18.992 -31.544 58.280 1.00 28.30 127 THR R CA 1
ATOM 8701 C C . THR D 1 133 ? 18.248 -30.311 58.667 1.00 28.14 127 THR R C 1
ATOM 8702 O O . THR D 1 133 ? 17.110 -30.089 58.238 1.00 29.39 127 THR R O 1
ATOM 8706 N N . VAL D 1 134 ? 18.862 -29.517 59.524 1.00 28.41 128 VAL R N 1
ATOM 8707 C CA . VAL D 1 134 ? 18.151 -28.378 60.102 1.00 27.82 128 VAL R CA 1
ATOM 8708 C C . VAL D 1 134 ? 18.553 -27.068 59.459 1.00 27.23 128 VAL R C 1
ATOM 8709 O O . VAL D 1 134 ? 19.728 -26.750 59.380 1.00 27.20 128 VAL R O 1
ATOM 8713 N N . VAL D 1 135 ? 17.576 -26.307 58.997 1.00 26.42 129 VAL R N 1
ATOM 8714 C CA . VAL D 1 135 ? 17.837 -24.903 58.753 1.00 26.09 129 VAL R CA 1
ATOM 8715 C C . VAL D 1 135 ? 17.155 -24.131 59.857 1.00 25.78 129 VAL R C 1
ATOM 8716 O O . VAL D 1 135 ? 15.976 -23.827 59.759 1.00 25.76 129 VAL R O 1
ATOM 8720 N N . TYR D 1 136 ? 17.901 -23.830 60.919 1.00 26.03 130 TYR R N 1
ATOM 8721 C CA . TYR D 1 136 ? 17.305 -23.189 62.082 1.00 26.52 130 TYR R CA 1
ATOM 8722 C C . TYR D 1 136 ? 16.466 -21.990 61.728 1.00 27.33 130 TYR R C 1
ATOM 8723 O O . TYR D 1 136 ? 16.936 -21.052 61.075 1.00 27.78 130 TYR R O 1
ATOM 8732 N N . GLY D 1 137 ? 15.214 -22.034 62.177 1.00 28.13 131 GLY R N 1
ATOM 8733 C CA . GLY D 1 137 ? 14.248 -20.992 61.929 1.00 29.11 131 GLY R CA 1
ATOM 8734 C C . GLY D 1 137 ? 13.301 -21.463 60.845 1.00 30.19 131 GLY R C 1
ATOM 8735 O O . GLY D 1 137 ? 12.224 -20.888 60.651 1.00 29.91 131 GLY R O 1
ATOM 8736 N N . VAL D 1 138 ? 13.702 -22.509 60.129 1.00 30.70 132 VAL R N 1
ATOM 8737 C CA . VAL D 1 138 ? 12.808 -23.078 59.131 1.00 32.01 132 VAL R CA 1
ATOM 8738 C C . VAL D 1 138 ? 12.185 -24.413 59.548 1.00 32.03 132 VAL R C 1
ATOM 8739 O O . VAL D 1 138 ? 10.991 -24.621 59.303 1.00 32.98 132 VAL R O 1
ATOM 8743 N N . ASN D 1 139 ? 12.964 -25.314 60.141 1.00 31.95 133 ASN R N 1
ATOM 8744 C CA . ASN D 1 139 ? 12.467 -26.655 60.386 1.00 32.60 133 ASN R CA 1
ATOM 8745 C C . ASN D 1 139 ? 13.039 -27.338 61.623 1.00 33.54 133 ASN R C 1
ATOM 8746 O O . ASN D 1 139 ? 13.116 -28.566 61.672 1.00 32.89 133 ASN R O 1
ATOM 8751 N N . GLN D 1 140 ? 13.447 -26.562 62.620 1.00 34.56 134 GLN R N 1
ATOM 8752 C CA . GLN D 1 140 ? 13.918 -27.166 63.865 1.00 35.71 134 GLN R CA 1
ATOM 8753 C C . GLN D 1 140 ? 12.799 -27.997 64.503 1.00 37.14 134 GLN R C 1
ATOM 8754 O O . GLN D 1 140 ? 13.045 -28.909 65.277 1.00 36.52 134 GLN R O 1
ATOM 8760 N N . ASP D 1 141 ? 11.564 -27.677 64.141 1.00 39.55 135 ASP R N 1
ATOM 8761 C CA . ASP D 1 141 ? 10.391 -28.338 64.713 1.00 42.00 135 ASP R CA 1
ATOM 8762 C C . ASP D 1 141 ? 10.224 -29.742 64.187 1.00 42.24 135 ASP R C 1
ATOM 8763 O O . ASP D 1 141 ? 9.368 -30.468 64.645 1.00 42.83 135 ASP R O 1
ATOM 8768 N N . GLN D 1 142 ? 11.045 -30.095 63.210 1.00 43.04 136 GLN R N 1
ATOM 8769 C CA . GLN D 1 142 ? 11.043 -31.404 62.581 1.00 43.17 136 GLN R CA 1
ATOM 8770 C C . GLN D 1 142 ? 12.040 -32.316 63.312 1.00 42.89 136 GLN R C 1
ATOM 8771 O O . GLN D 1 142 ? 12.170 -33.509 62.989 1.00 43.22 136 GLN R O 1
ATOM 8777 N N . LEU D 1 143 ? 12.720 -31.767 64.319 1.00 42.13 137 LEU R N 1
ATOM 8778 C CA . LEU D 1 143 ? 13.621 -32.558 65.157 1.00 41.86 137 LEU R CA 1
ATOM 8779 C C . LEU D 1 143 ? 12.864 -33.395 66.174 1.00 42.45 137 LEU R C 1
ATOM 8780 O O . LEU D 1 143 ? 12.269 -32.861 67.102 1.00 43.04 137 LEU R O 1
ATOM 8785 N N . ARG D 1 144 ? 12.883 -34.707 66.008 1.00 42.67 138 ARG R N 1
ATOM 8786 C CA . ARG D 1 144 ? 12.277 -35.594 67.003 1.00 42.96 138 ARG R CA 1
ATOM 8787 C C . ARG D 1 144 ? 13.291 -35.898 68.088 1.00 42.38 138 ARG R C 1
ATOM 8788 O O . ARG D 1 144 ? 14.452 -35.530 67.969 1.00 42.96 138 ARG R O 1
ATOM 8796 N N . ALA D 1 145 ? 12.860 -36.574 69.139 1.00 42.31 139 ALA R N 1
ATOM 8797 C CA . ALA D 1 145 ? 13.744 -36.944 70.248 1.00 42.22 139 ALA R CA 1
ATOM 8798 C C . ALA D 1 145 ? 14.782 -37.994 69.863 1.00 42.07 139 ALA R C 1
ATOM 8799 O O . ALA D 1 145 ? 15.877 -38.019 70.425 1.00 42.30 139 ALA R O 1
ATOM 8801 N N . GLU D 1 146 ? 14.432 -38.855 68.908 1.00 41.57 140 GLU R N 1
ATOM 8802 C CA . GLU D 1 146 ? 15.295 -39.966 68.472 1.00 41.41 140 GLU R CA 1
ATOM 8803 C C . GLU D 1 146 ? 16.329 -39.597 67.387 1.00 40.64 140 GLU R C 1
ATOM 8804 O O . GLU D 1 146 ? 17.037 -40.477 66.856 1.00 41.13 140 GLU R O 1
ATOM 8810 N N . HIS D 1 147 ? 16.400 -38.307 67.063 1.00 39.19 141 HIS R N 1
ATOM 8811 C CA . HIS D 1 147 ? 17.318 -37.781 66.052 1.00 37.02 141 HIS R CA 1
ATOM 8812 C C . HIS D 1 147 ? 18.639 -37.405 66.667 1.00 36.33 141 HIS R C 1
ATOM 8813 O O . HIS D 1 147 ? 18.845 -36.243 67.006 1.00 37.47 141 HIS R O 1
ATOM 8820 N N . ARG D 1 148 ? 19.549 -38.356 66.763 1.00 34.93 142 ARG R N 1
ATOM 8821 C CA . ARG D 1 148 ? 20.788 -38.170 67.505 1.00 34.60 142 ARG R CA 1
ATOM 8822 C C . ARG D 1 148 ? 21.950 -37.705 66.591 1.00 33.88 142 ARG R C 1
ATOM 8823 O O . ARG D 1 148 ? 23.023 -37.323 67.079 1.00 33.75 142 ARG R O 1
ATOM 8831 N N . ILE D 1 149 ? 21.724 -37.748 65.274 1.00 32.82 143 ILE R N 1
ATOM 8832 C CA . ILE D 1 149 ? 22.757 -37.427 64.276 1.00 31.90 143 ILE R CA 1
ATOM 8833 C C . ILE D 1 149 ? 22.204 -36.458 63.262 1.00 31.03 143 ILE R C 1
ATOM 8834 O O . ILE D 1 149 ? 21.448 -36.841 62.386 1.00 30.85 143 ILE R O 1
ATOM 8839 N N . VAL D 1 150 ? 22.607 -35.198 63.389 1.00 30.56 144 VAL R N 1
ATOM 8840 C CA . VAL D 1 150 ? 21.957 -34.133 62.653 1.00 29.94 144 VAL R CA 1
ATOM 8841 C C . VAL D 1 150 ? 22.985 -33.298 61.867 1.00 29.12 144 VAL R C 1
ATOM 8842 O O . VAL D 1 150 ? 24.133 -33.135 62.297 1.00 28.00 144 VAL R O 1
ATOM 8846 N N . SER D 1 151 ? 22.567 -32.856 60.681 1.00 29.18 145 SER R N 1
ATOM 8847 C CA . SER D 1 151 ? 23.345 -31.944 59.835 1.00 30.02 145 SER R CA 1
ATOM 8848 C C . SER D 1 151 ? 22.797 -30.546 60.017 1.00 29.48 145 SER R C 1
ATOM 8849 O O . SER D 1 151 ? 21.600 -30.377 60.077 1.00 29.27 145 SER R O 1
ATOM 8852 N N . ASN D 1 152 ? 23.628 -29.542 59.974 1.00 29.96 146 ASN R N 1
ATOM 8853 C CA . ASN D 1 152 ? 23.151 -28.194 60.027 1.00 30.50 146 ASN R CA 1
ATOM 8854 C C . ASN D 1 152 ? 23.026 -27.519 58.683 1.00 30.72 146 ASN R C 1
ATOM 8855 O O . ASN D 1 152 ? 22.973 -26.347 58.646 1.00 31.30 146 ASN R O 1
ATOM 8860 N N . ALA D 1 153 ? 22.983 -28.274 57.598 1.00 30.94 147 ALA R N 1
ATOM 8861 C CA . ALA D 1 153 ? 23.059 -27.797 56.221 1.00 31.02 147 ALA R CA 1
ATOM 8862 C C . ALA D 1 153 ? 24.386 -27.118 55.904 1.00 31.55 147 ALA R C 1
ATOM 8863 O O . ALA D 1 153 ? 25.383 -27.644 56.221 1.00 31.22 147 ALA R O 1
ATOM 88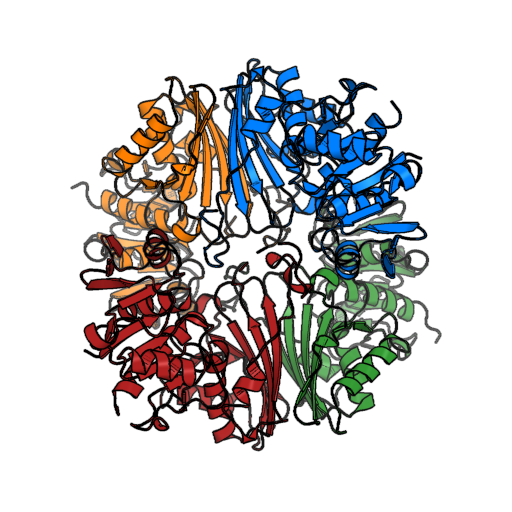65 N N . SER D 1 154 ? 24.403 -25.961 55.275 1.00 32.42 148 SER R N 1
ATOM 8866 C CA . SER D 1 154 ? 25.660 -25.269 55.013 1.00 33.00 148 SER R CA 1
ATOM 8867 C C . SER D 1 154 ? 25.555 -23.794 55.059 1.00 32.49 148 SER R C 1
ATOM 8868 O O . SER D 1 154 ? 24.506 -23.289 55.203 1.00 32.86 148 SER R O 1
ATOM 8871 N N . CYS D 1 155 ? 26.679 -23.119 55.003 1.00 33.06 149 CYS R N 1
ATOM 8872 C CA . CYS D 1 155 ? 26.731 -21.668 55.163 1.00 33.46 149 CYS R CA 1
ATOM 8873 C C . CYS D 1 155 ? 25.783 -21.011 54.172 1.00 32.59 149 CYS R C 1
ATOM 8874 O O . CYS D 1 155 ? 24.928 -20.200 54.531 1.00 32.55 149 CYS R O 1
ATOM 8877 N N . THR D 1 156 ? 25.942 -21.372 52.911 1.00 31.97 150 THR R N 1
ATOM 8878 C CA . THR D 1 156 ? 25.218 -20.702 51.848 1.00 31.84 150 THR R CA 1
ATOM 8879 C C . THR D 1 156 ? 23.759 -21.120 51.857 1.00 31.17 150 THR R C 1
ATOM 8880 O O . THR D 1 156 ? 22.855 -20.286 51.750 1.00 31.24 150 THR R O 1
ATOM 8884 N N . THR D 1 157 ? 23.541 -22.414 52.037 1.00 30.29 151 THR R N 1
ATOM 8885 C CA . THR D 1 157 ? 22.210 -22.973 52.148 1.00 30.17 151 THR R CA 1
ATOM 8886 C C . THR D 1 157 ? 21.330 -22.296 53.197 1.00 29.37 151 THR R C 1
ATOM 8887 O O . THR D 1 157 ? 20.162 -21.996 52.950 1.00 29.75 151 THR R O 1
ATOM 8891 N N . ASN D 1 158 ? 21.899 -22.051 54.366 1.00 29.19 152 ASN R N 1
ATOM 8892 C CA . ASN D 1 158 ? 21.223 -21.314 55.414 1.00 28.64 152 ASN R CA 1
ATOM 8893 C C . ASN D 1 158 ? 20.863 -19.894 55.079 1.00 27.81 152 ASN R C 1
ATOM 8894 O O . ASN D 1 158 ? 19.871 -19.383 55.589 1.00 26.36 152 ASN R O 1
ATOM 8899 N N . CYS D 1 159 ? 21.677 -19.239 54.249 1.00 27.52 153 CYS R N 1
ATOM 8900 C CA . CYS D 1 159 ? 21.351 -17.877 53.837 1.00 27.79 153 CYS R CA 1
ATOM 8901 C C . CYS D 1 159 ? 20.039 -17.879 53.061 1.00 26.93 153 CYS R C 1
ATOM 8902 O O . CYS D 1 159 ? 19.210 -16.976 53.242 1.00 28.21 153 CYS R O 1
ATOM 8905 N N . ILE D 1 160 ? 19.806 -18.887 52.225 1.00 25.25 154 ILE R N 1
ATOM 8906 C CA . ILE D 1 160 ? 18.790 -18.694 51.175 1.00 23.84 154 ILE R CA 1
ATOM 8907 C C . ILE D 1 160 ? 17.505 -19.475 51.392 1.00 23.89 154 ILE R C 1
ATOM 8908 O O . ILE D 1 160 ? 16.424 -18.988 51.042 1.00 24.76 154 ILE R O 1
ATOM 8913 N N . ILE D 1 161 ? 17.609 -20.666 51.966 1.00 23.62 155 ILE R N 1
ATOM 8914 C CA . ILE D 1 161 ? 16.421 -21.504 52.210 1.00 24.57 155 ILE R CA 1
ATOM 8915 C C . ILE D 1 161 ? 15.275 -20.781 52.962 1.00 24.19 155 ILE R C 1
ATOM 8916 O O . ILE D 1 161 ? 14.135 -20.883 52.551 1.00 25.01 155 ILE R O 1
ATOM 8921 N N . PRO D 1 162 ? 15.579 -19.995 54.005 1.00 24.31 156 PRO R N 1
ATOM 8922 C CA . PRO D 1 162 ? 14.521 -19.193 54.628 1.00 24.85 156 PRO R CA 1
ATOM 8923 C C . PRO D 1 162 ? 13.848 -18.186 53.693 1.00 24.99 156 PRO R C 1
ATOM 8924 O O . PRO D 1 162 ? 12.655 -17.964 53.799 1.00 25.81 156 PRO R O 1
ATOM 8928 N N . VAL D 1 163 ? 14.574 -17.567 52.787 1.00 24.96 157 VAL R N 1
ATOM 8929 C CA . VAL D 1 163 ? 13.870 -16.668 51.856 1.00 25.58 157 VAL R CA 1
ATOM 8930 C C . VAL D 1 163 ? 13.001 -17.472 50.890 1.00 25.80 157 VAL R C 1
ATOM 8931 O O . VAL D 1 163 ? 11.925 -17.042 50.543 1.00 25.74 157 VAL R O 1
ATOM 8935 N N . ILE D 1 164 ? 13.489 -18.656 50.503 1.00 26.99 158 ILE R N 1
ATOM 8936 C CA . ILE D 1 164 ? 12.799 -19.566 49.599 1.00 27.74 158 ILE R CA 1
ATOM 8937 C C . ILE D 1 164 ? 11.529 -20.094 50.235 1.00 28.40 158 ILE R C 1
ATOM 8938 O O . ILE D 1 164 ? 10.484 -20.124 49.602 1.00 29.44 158 ILE R O 1
ATOM 8943 N N . LYS D 1 165 ? 11.608 -20.472 51.504 1.00 28.56 159 LYS R N 1
ATOM 8944 C CA . LYS D 1 165 ? 10.416 -20.843 52.252 1.00 28.71 159 LYS R CA 1
ATOM 8945 C C . LYS D 1 165 ? 9.360 -19.700 52.237 1.00 28.27 159 LYS R C 1
ATOM 8946 O O . LYS D 1 165 ? 8.217 -19.882 51.811 1.00 27.38 159 LYS R O 1
ATOM 8952 N N . LEU D 1 166 ? 9.760 -18.525 52.692 1.00 27.72 160 LEU R N 1
ATOM 8953 C CA . LEU D 1 166 ? 8.892 -17.365 52.644 1.00 27.88 160 LEU R CA 1
ATOM 8954 C C . LEU D 1 166 ? 8.245 -17.158 51.272 1.00 28.21 160 LEU R C 1
ATOM 8955 O O . LEU D 1 166 ? 7.023 -16.997 51.179 1.00 28.03 160 LEU R O 1
ATOM 8960 N N . LEU D 1 167 ? 9.055 -17.162 50.207 1.00 28.27 161 LEU R N 1
ATOM 8961 C CA . LEU D 1 167 ? 8.525 -16.942 48.876 1.00 28.47 161 LEU R CA 1
ATOM 8962 C C . LEU D 1 167 ? 7.605 -18.103 48.422 1.00 29.48 161 LEU R C 1
ATOM 8963 O O . LEU D 1 167 ? 6.508 -17.872 47.873 1.00 29.91 161 LEU R O 1
ATOM 8968 N N . ASP D 1 168 ? 8.028 -19.339 48.666 1.00 29.52 162 ASP R N 1
ATOM 8969 C CA . ASP D 1 168 ? 7.242 -20.472 48.236 1.00 30.25 162 ASP R CA 1
ATOM 8970 C C . ASP D 1 168 ? 5.844 -20.488 48.858 1.00 30.56 162 ASP R C 1
ATOM 8971 O O . ASP D 1 168 ? 4.869 -20.684 48.139 1.00 30.72 162 ASP R O 1
ATOM 8976 N N . ASP D 1 169 ? 5.762 -20.264 50.171 1.00 30.69 163 ASP R N 1
ATOM 8977 C CA . ASP D 1 169 ? 4.508 -20.293 50.929 1.00 30.98 163 ASP R CA 1
ATOM 8978 C C . ASP D 1 169 ? 3.537 -19.211 50.474 1.00 31.31 163 ASP R C 1
ATOM 8979 O O . ASP D 1 169 ? 2.318 -19.392 50.492 1.00 31.75 163 ASP R O 1
ATOM 8984 N N . ALA D 1 170 ? 4.061 -18.056 50.101 1.00 30.92 164 ALA R N 1
ATOM 8985 C CA . ALA D 1 170 ? 3.169 -16.967 49.765 1.00 30.41 164 ALA R CA 1
ATOM 8986 C C . ALA D 1 170 ? 2.657 -17.052 48.335 1.00 30.35 164 ALA R C 1
ATOM 8987 O O . ALA D 1 170 ? 1.485 -16.731 48.063 1.00 29.52 164 ALA R O 1
ATOM 8989 N N . TYR D 1 171 ? 3.529 -17.480 47.419 1.00 30.35 165 TYR R N 1
ATOM 8990 C CA . TYR D 1 171 ? 3.230 -17.341 45.994 1.00 29.76 165 TYR R CA 1
ATOM 8991 C C . TYR D 1 171 ? 3.397 -18.616 45.208 1.00 29.83 165 TYR R C 1
ATOM 8992 O O . TYR D 1 171 ? 2.904 -18.712 44.083 1.00 30.78 165 TYR R O 1
ATOM 9001 N N . GLY D 1 172 ? 4.093 -19.593 45.772 1.00 29.34 166 GLY R N 1
ATOM 9002 C CA . GLY D 1 172 ? 4.216 -20.874 45.106 1.00 29.24 166 GLY R CA 1
ATOM 9003 C C . GLY D 1 172 ? 5.291 -20.819 44.038 1.00 29.55 166 GLY R C 1
ATOM 9004 O O . GLY D 1 172 ? 5.046 -20.372 42.912 1.00 30.04 166 GLY R O 1
ATOM 9005 N N . ILE D 1 173 ? 6.482 -21.276 44.398 1.00 28.73 167 ILE R N 1
ATOM 9006 C CA . ILE D 1 173 ? 7.601 -21.331 43.491 1.00 28.14 167 ILE R CA 1
ATOM 9007 C C . ILE D 1 173 ? 7.381 -22.452 42.475 1.00 29.55 167 ILE R C 1
ATOM 9008 O O . ILE D 1 173 ? 7.064 -23.602 42.852 1.00 30.56 167 ILE R O 1
ATOM 9013 N N . GLU D 1 174 ? 7.554 -22.121 41.194 1.00 29.24 168 GLU R N 1
ATOM 9014 C CA . GLU D 1 174 ? 7.506 -23.106 40.136 1.00 29.67 168 GLU R CA 1
ATOM 9015 C C . GLU D 1 174 ? 8.907 -23.550 39.726 1.00 28.85 168 GLU R C 1
ATOM 9016 O O . GLU D 1 174 ? 9.153 -24.734 39.515 1.00 29.13 168 GLU R O 1
ATOM 9022 N N . SER D 1 175 ? 9.806 -22.590 39.541 1.00 27.38 169 SER R N 1
ATOM 9023 C CA . SER D 1 175 ? 11.178 -22.883 39.158 1.00 26.82 169 SER R CA 1
ATOM 9024 C C . SER D 1 175 ? 12.044 -21.798 39.732 1.00 24.88 169 SER R C 1
ATOM 9025 O O . SER D 1 175 ? 11.532 -20.775 40.118 1.00 24.98 169 SER R O 1
ATOM 9028 N N . GLY D 1 176 ? 13.350 -22.025 39.802 1.00 24.15 170 GLY R N 1
ATOM 9029 C CA . GLY D 1 176 ? 14.247 -21.089 40.468 1.00 22.57 170 GLY R CA 1
ATOM 9030 C C . GLY D 1 176 ? 15.672 -21.230 40.014 1.00 22.18 170 GLY R C 1
ATOM 9031 O O . GLY D 1 176 ? 16.124 -22.306 39.599 1.00 22.71 170 GLY R O 1
ATOM 9032 N N . THR D 1 177 ? 16.395 -20.123 40.056 1.00 21.82 171 THR R N 1
ATOM 9033 C CA . THR D 1 177 ? 17.779 -20.105 39.615 1.00 21.23 171 THR R CA 1
ATOM 9034 C C . THR D 1 177 ? 18.493 -19.112 40.513 1.00 20.92 171 THR R C 1
ATOM 9035 O O . THR D 1 177 ? 17.917 -18.092 40.877 1.00 20.78 171 THR R O 1
ATOM 9039 N N . VAL D 1 178 ? 19.714 -19.440 40.909 1.00 21.27 172 VAL R N 1
ATOM 9040 C CA . VAL D 1 178 ? 20.446 -18.653 41.911 1.00 22.50 172 VAL R CA 1
ATOM 9041 C C . VAL D 1 178 ? 21.882 -18.380 41.510 1.00 22.29 172 VAL R C 1
ATOM 9042 O O . VAL D 1 178 ? 22.555 -19.271 40.984 1.00 22.63 172 VAL R O 1
ATOM 9046 N N . THR D 1 179 ? 22.367 -17.170 41.795 1.00 22.36 173 THR R N 1
ATOM 9047 C CA . THR D 1 179 ? 23.792 -16.877 41.643 1.00 21.86 173 THR R CA 1
ATOM 9048 C C . THR D 1 179 ? 24.304 -16.386 42.978 1.00 22.36 173 THR R C 1
ATOM 9049 O O . THR D 1 179 ? 23.739 -15.446 43.563 1.00 22.15 173 THR R O 1
ATOM 9053 N N . THR D 1 180 ? 25.354 -17.043 43.466 1.00 21.72 174 THR R N 1
ATOM 9054 C CA . THR D 1 180 ? 26.014 -16.656 44.696 1.00 21.60 174 THR R CA 1
ATOM 9055 C C . THR D 1 180 ? 27.247 -15.841 44.344 1.00 21.23 174 THR R C 1
ATOM 9056 O O . THR D 1 180 ? 28.087 -16.278 43.553 1.00 21.07 174 THR R O 1
ATOM 9060 N N . ILE D 1 181 ? 27.380 -14.665 44.935 1.00 20.38 175 ILE R N 1
ATOM 9061 C CA . ILE D 1 181 ? 28.623 -13.941 44.788 1.00 20.06 175 ILE R CA 1
ATOM 9062 C C . ILE D 1 181 ? 29.424 -14.100 46.078 1.00 20.83 175 ILE R C 1
ATOM 9063 O O . ILE D 1 181 ? 29.150 -13.434 47.068 1.00 21.38 175 ILE R O 1
ATOM 9068 N N . HIS D 1 182 ? 30.401 -14.992 46.056 1.00 21.79 176 HIS R N 1
ATOM 9069 C CA . HIS D 1 182 ? 31.234 -15.280 47.212 1.00 23.53 176 HIS R CA 1
ATOM 9070 C C . HIS D 1 182 ? 32.315 -14.241 47.441 1.00 24.30 176 HIS R C 1
ATOM 9071 O O . HIS D 1 182 ? 32.919 -13.754 46.492 1.00 23.94 176 HIS R O 1
ATOM 9078 N N . SER D 1 183 ? 32.590 -13.959 48.708 1.00 25.44 177 SER R N 1
ATOM 9079 C CA . SER D 1 183 ? 33.715 -13.138 49.085 1.00 28.52 177 SER R CA 1
ATOM 9080 C C . SER D 1 183 ? 34.949 -14.035 49.158 1.00 29.72 177 SER R C 1
ATOM 9081 O O . SER D 1 183 ? 34.821 -15.246 49.099 1.00 29.66 177 SER R O 1
ATOM 9084 N N . ALA D 1 184 ? 36.142 -13.444 49.237 1.00 32.37 178 ALA R N 1
ATOM 9085 C CA . ALA D 1 184 ? 37.405 -14.227 49.273 1.00 34.91 178 ALA R CA 1
ATOM 9086 C C . ALA D 1 184 ? 37.522 -15.020 50.558 1.00 36.77 178 ALA R C 1
ATOM 9087 O O . ALA D 1 184 ? 37.063 -14.565 51.602 1.00 37.36 178 ALA R O 1
ATOM 9089 N N . MET D 1 185 ? 38.155 -16.188 50.490 1.00 39.36 179 MET R N 1
ATOM 9090 C CA . MET D 1 185 ? 38.557 -16.907 51.709 1.00 41.60 179 MET R CA 1
ATOM 9091 C C . MET D 1 185 ? 40.045 -16.734 51.998 1.00 41.34 179 MET R C 1
ATOM 9092 O O . MET D 1 185 ? 40.394 -16.323 53.095 1.00 41.80 179 MET R O 1
ATOM 9097 N N . ALA D 1 193 ? 50.853 -23.591 43.744 1.00 55.87 188 ALA R N 1
ATOM 9098 C CA . ALA D 1 193 ? 50.888 -23.516 42.283 1.00 56.10 188 ALA R CA 1
ATOM 9099 C C . ALA D 1 193 ? 49.911 -24.521 41.644 1.00 56.01 188 ALA R C 1
ATOM 9100 O O . ALA D 1 193 ? 48.793 -24.642 42.125 1.00 56.23 188 ALA R O 1
ATOM 9102 N N . TYR D 1 194 ? 50.327 -25.229 40.585 1.00 56.24 189 TYR R N 1
ATOM 9103 C CA . TYR D 1 194 ? 49.427 -26.075 39.736 1.00 56.01 189 TYR R CA 1
ATOM 9104 C C . TYR D 1 194 ? 48.329 -26.875 40.474 1.00 55.44 189 TYR R C 1
ATOM 9105 O O . TYR D 1 194 ? 48.606 -27.517 41.494 1.00 55.76 189 TYR R O 1
ATOM 9114 N N . HIS D 1 195 ? 47.107 -26.856 39.916 1.00 54.13 190 HIS R N 1
ATOM 9115 C CA . HIS D 1 195 ? 45.938 -27.584 40.438 1.00 52.62 190 HIS R CA 1
ATOM 9116 C C . HIS D 1 195 ? 45.043 -28.027 39.272 1.00 51.31 190 HIS R C 1
ATOM 9117 O O . HIS D 1 195 ? 44.870 -27.277 38.311 1.00 51.49 190 HIS R O 1
ATOM 9124 N N . PRO D 1 196 ? 44.461 -29.244 39.349 1.00 49.98 191 PRO R N 1
ATOM 9125 C CA . PRO D 1 196 ? 43.653 -29.761 38.230 1.00 48.53 191 PRO R CA 1
ATOM 9126 C C . PRO D 1 196 ? 42.450 -28.894 37.815 1.00 47.06 191 PRO R C 1
ATOM 9127 O O . PRO D 1 196 ? 42.059 -28.922 36.641 1.00 46.80 191 PRO R O 1
ATOM 9131 N N . ASP D 1 197 ? 41.865 -28.147 38.754 1.00 45.38 192 ASP R N 1
ATOM 9132 C CA . ASP D 1 197 ? 40.899 -27.097 38.388 1.00 43.81 192 ASP R CA 1
ATOM 9133 C C . ASP D 1 197 ? 41.633 -25.791 38.030 1.00 42.86 192 ASP R C 1
ATOM 9134 O O . ASP D 1 197 ? 42.112 -25.040 38.900 1.00 42.40 192 ASP R O 1
ATOM 9139 N N . LEU D 1 198 ? 41.710 -25.536 36.739 1.00 41.60 193 LEU R N 1
ATOM 9140 C CA . LEU D 1 198 ? 42.516 -24.470 36.189 1.00 41.21 193 LEU R CA 1
ATOM 9141 C C . LEU D 1 198 ? 42.192 -23.062 36.645 1.00 40.64 193 LEU R C 1
ATOM 9142 O O . LEU D 1 198 ? 43.036 -22.190 36.577 1.00 40.61 193 LEU R O 1
ATOM 9147 N N . ARG D 1 199 ? 40.974 -22.837 37.095 1.00 40.47 194 ARG R N 1
ATOM 9148 C CA . ARG D 1 199 ? 40.615 -21.510 37.568 1.00 40.79 194 ARG R CA 1
ATOM 9149 C C . ARG D 1 199 ? 41.260 -21.168 38.907 1.00 41.02 194 ARG R C 1
ATOM 9150 O O . ARG D 1 199 ? 41.533 -20.001 39.168 1.00 40.41 194 ARG R O 1
ATOM 9158 N N . ARG D 1 200 ? 41.502 -22.180 39.749 1.00 41.77 195 ARG R N 1
ATOM 9159 C CA . ARG D 1 200 ? 42.046 -21.957 41.115 1.00 42.74 195 ARG R CA 1
ATOM 9160 C C . ARG D 1 200 ? 43.468 -21.392 41.226 1.00 42.37 195 ARG R C 1
ATOM 9161 O O . ARG D 1 200 ? 43.829 -20.810 42.238 1.00 41.88 195 ARG R O 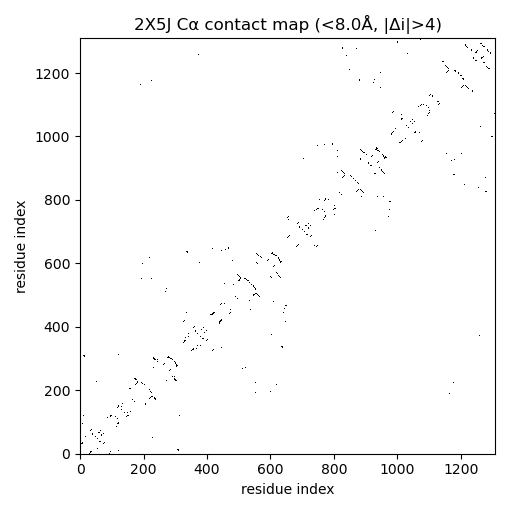1
ATOM 9169 N N . THR D 1 201 ? 44.276 -21.552 40.192 1.00 42.80 196 THR R N 1
ATOM 9170 C CA . THR D 1 201 ? 45.635 -21.059 40.273 1.00 43.57 196 THR R CA 1
ATOM 9171 C C . THR D 1 201 ? 45.691 -19.533 40.028 1.00 43.24 196 THR R C 1
ATOM 9172 O O . THR D 1 201 ? 46.755 -18.909 40.139 1.00 43.95 196 THR R O 1
ATOM 9176 N N . ARG D 1 202 ? 44.550 -18.923 39.730 1.00 42.15 197 ARG R N 1
ATOM 9177 C CA . ARG D 1 202 ? 44.573 -17.574 39.178 1.00 41.00 197 ARG R CA 1
ATOM 9178 C C . ARG D 1 202 ? 44.417 -16.499 40.227 1.00 40.79 197 ARG R C 1
ATOM 9179 O O . ARG D 1 202 ? 43.614 -16.627 41.157 1.00 40.01 197 ARG R O 1
ATOM 9187 N N . ALA D 1 203 ? 45.208 -15.442 40.058 1.00 40.31 198 ALA R N 1
ATOM 9188 C CA . ALA D 1 203 ? 45.199 -14.311 40.971 1.00 40.01 198 ALA R CA 1
ATOM 9189 C C . ALA D 1 203 ? 43.754 -13.921 41.286 1.00 39.17 198 ALA R C 1
ATOM 9190 O O . ALA D 1 203 ? 42.990 -13.545 40.402 1.00 39.04 198 ALA R O 1
ATOM 9192 N N . ALA D 1 204 ? 43.378 -14.070 42.549 1.00 38.78 199 ALA R N 1
ATOM 9193 C CA . ALA D 1 204 ? 42.000 -13.804 42.984 1.00 37.88 199 ALA R CA 1
ATOM 9194 C C . ALA D 1 204 ? 41.672 -12.306 42.997 1.00 37.32 199 ALA R C 1
ATOM 9195 O O . ALA D 1 204 ? 40.557 -11.903 42.668 1.00 37.00 199 ALA R O 1
ATOM 9197 N N . SER D 1 205 ? 42.674 -11.501 43.342 1.00 36.55 200 SER R N 1
ATOM 9198 C CA . SER D 1 205 ? 42.566 -10.039 43.490 1.00 36.61 200 SER R CA 1
ATOM 9199 C C . SER D 1 205 ? 42.059 -9.311 42.237 1.00 35.07 200 SER R C 1
ATOM 9200 O O . SER D 1 205 ? 41.553 -8.185 42.305 1.00 34.64 200 SER R O 1
ATOM 9203 N N . GLN D 1 206 ? 42.211 -9.956 41.095 1.00 33.37 201 GLN R N 1
ATOM 9204 C CA . GLN D 1 206 ? 41.995 -9.273 39.855 1.00 32.78 201 GLN R CA 1
ATOM 9205 C C . GLN D 1 206 ? 40.657 -9.604 39.205 1.00 30.74 201 GLN R C 1
ATOM 9206 O O . GLN D 1 206 ? 40.163 -8.820 38.384 1.00 31.34 201 GLN R O 1
ATOM 9212 N N . SER D 1 207 ? 40.057 -10.729 39.591 1.00 27.84 202 SER R N 1
ATOM 9213 C CA . SER D 1 207 ? 38.979 -11.293 38.793 1.00 25.72 202 SER R CA 1
ATOM 9214 C C . SER D 1 207 ? 37.658 -11.635 39.492 1.00 24.98 202 SER R C 1
ATOM 9215 O O . SER D 1 207 ? 37.578 -11.835 40.739 1.00 23.80 202 SER R O 1
ATOM 9218 N N . ILE D 1 208 ? 36.622 -11.699 38.650 1.00 23.35 203 ILE R N 1
ATOM 9219 C CA . ILE D 1 208 ? 35.445 -12.502 38.935 1.00 21.85 203 ILE R CA 1
ATOM 9220 C C . ILE D 1 208 ? 35.784 -13.926 38.469 1.00 21.30 203 ILE R C 1
ATOM 9221 O O . ILE D 1 208 ? 36.067 -14.147 37.313 1.00 20.06 203 ILE R O 1
ATOM 9226 N N . ILE D 1 209 ? 35.823 -14.868 39.410 1.00 20.58 204 ILE R N 1
ATOM 9227 C CA . ILE D 1 209 ? 36.211 -16.240 39.133 1.00 20.23 204 ILE R CA 1
ATOM 9228 C C . ILE D 1 209 ? 35.031 -17.180 39.344 1.00 20.69 204 ILE R C 1
ATOM 9229 O O . ILE D 1 209 ? 34.574 -17.305 40.475 1.00 21.45 204 ILE R O 1
ATOM 9234 N N . PRO D 1 210 ? 34.517 -17.816 38.261 1.00 20.68 205 PRO R N 1
ATOM 9235 C CA . PRO D 1 210 ? 33.476 -18.849 38.385 1.00 20.42 205 PRO R CA 1
ATOM 9236 C C . PRO D 1 210 ? 33.938 -19.963 39.315 1.00 21.21 205 PRO R C 1
ATOM 9237 O O . PRO D 1 210 ? 35.100 -20.423 39.196 1.00 21.19 205 PRO R O 1
ATOM 9241 N N . VAL D 1 211 ? 33.060 -20.381 40.236 1.00 21.17 206 VAL R N 1
ATOM 9242 C CA . VAL D 1 211 ? 33.383 -21.459 41.176 1.00 21.85 206 VAL R CA 1
ATOM 9243 C C . VAL D 1 211 ? 32.296 -22.529 41.214 1.00 23.14 206 VAL R C 1
ATOM 9244 O O . VAL D 1 211 ? 31.115 -22.225 40.968 1.00 21.64 206 VAL R O 1
ATOM 9248 N N . ASP D 1 212 ? 32.683 -23.777 41.501 1.00 24.03 207 ASP R N 1
ATOM 9249 C CA . ASP D 1 212 ? 31.697 -24.827 41.667 1.00 26.42 207 ASP R CA 1
ATOM 9250 C C . ASP D 1 212 ? 30.870 -24.519 42.893 1.00 26.89 207 ASP R C 1
ATOM 9251 O O . ASP D 1 212 ? 31.389 -23.984 43.876 1.00 26.93 207 ASP R O 1
ATOM 9256 N N . THR D 1 213 ? 29.578 -24.825 42.813 1.00 27.80 208 THR R N 1
ATOM 9257 C CA . THR D 1 213 ? 28.635 -24.547 43.899 1.00 29.35 208 THR R CA 1
ATOM 9258 C C . THR D 1 213 ? 27.709 -25.757 44.096 1.00 30.68 208 THR R C 1
ATOM 9259 O O . THR D 1 213 ? 27.307 -26.413 43.136 1.00 31.70 208 THR R O 1
ATOM 9263 N N . LYS D 1 214 ? 27.412 -26.052 45.348 1.00 32.07 209 LYS R N 1
ATOM 9264 C CA . LYS D 1 214 ? 26.541 -27.162 45.718 1.00 32.60 209 LYS R CA 1
ATOM 9265 C C . LYS D 1 214 ? 25.163 -26.634 46.077 1.00 31.87 209 LYS R C 1
ATOM 9266 O O . LYS D 1 214 ? 24.294 -27.386 46.497 1.00 32.55 209 LYS R O 1
ATOM 9272 N N . LEU D 1 215 ? 24.955 -25.335 45.924 1.00 31.09 210 LEU R N 1
ATOM 9273 C CA . LEU D 1 215 ? 23.744 -24.726 46.462 1.00 30.14 210 LEU R CA 1
ATOM 9274 C C . LEU D 1 215 ? 22.466 -25.345 45.918 1.00 30.60 210 LEU R C 1
ATOM 9275 O O . LEU D 1 215 ? 21.518 -25.556 46.677 1.00 31.59 210 LEU R O 1
ATOM 9280 N N . ALA D 1 216 ? 22.427 -25.669 44.627 1.00 30.16 211 ALA R N 1
ATOM 9281 C CA . ALA D 1 216 ? 21.181 -26.185 44.034 1.00 29.92 211 ALA R CA 1
ATOM 9282 C C . ALA D 1 216 ? 20.733 -27.530 44.626 1.00 29.57 211 ALA R C 1
ATOM 9283 O O . ALA D 1 216 ? 19.551 -27.727 44.909 1.00 29.41 211 ALA R O 1
ATOM 9285 N N . ALA D 1 217 ? 21.692 -28.437 44.782 1.00 29.36 212 ALA R N 1
ATOM 9286 C CA . ALA D 1 217 ? 21.506 -29.753 45.399 1.00 29.96 212 ALA R CA 1
ATOM 9287 C C . ALA D 1 217 ? 21.135 -29.616 46.888 1.00 29.71 212 ALA R C 1
ATOM 9288 O O . ALA D 1 217 ? 20.420 -30.462 47.422 1.00 30.42 212 ALA R O 1
ATOM 9290 N N . GLY D 1 218 ? 21.600 -28.547 47.534 1.00 28.93 213 GLY R N 1
ATOM 9291 C CA . GLY D 1 218 ? 21.161 -28.229 48.898 1.00 28.10 213 GLY R CA 1
ATOM 9292 C C . GLY D 1 218 ? 19.719 -27.766 48.933 1.00 27.72 213 GLY R C 1
ATOM 9293 O O . GLY D 1 218 ? 18.964 -28.169 49.786 1.00 27.35 213 GLY R O 1
ATOM 9294 N N . ILE D 1 219 ? 19.336 -26.900 48.002 1.00 27.67 214 ILE R N 1
ATOM 9295 C CA . ILE D 1 219 ? 17.958 -26.448 47.925 1.00 27.68 214 ILE R CA 1
ATOM 9296 C C . ILE D 1 219 ? 17.030 -27.660 47.646 1.00 28.44 214 ILE R C 1
ATOM 9297 O O . ILE D 1 219 ? 15.951 -27.793 48.227 1.00 28.17 214 ILE R O 1
ATOM 9302 N N . THR D 1 220 ? 17.522 -28.541 46.778 1.00 28.88 215 THR R N 1
ATOM 9303 C CA . THR D 1 220 ? 16.848 -29.743 46.310 1.00 29.49 215 THR R CA 1
ATOM 9304 C C . THR D 1 220 ? 16.650 -30.828 47.403 1.00 29.66 215 THR R C 1
ATOM 9305 O O . THR D 1 220 ? 15.572 -31.413 47.500 1.00 29.43 215 THR R O 1
ATOM 9309 N N A ARG D 1 221 ? 17.688 -31.087 48.188 0.60 29.97 216 ARG R N 1
ATOM 9310 N N B ARG D 1 221 ? 17.668 -31.051 48.235 0.40 29.61 216 ARG R N 1
ATOM 9311 C CA A ARG D 1 221 ? 17.549 -31.924 49.368 0.60 31.06 216 ARG R CA 1
ATOM 9312 C CA B ARG D 1 221 ? 17.536 -31.938 49.401 0.40 30.09 216 ARG R CA 1
ATOM 9313 C C A ARG D 1 221 ? 16.404 -31.393 50.264 0.60 30.85 216 ARG R C 1
ATOM 9314 C C B ARG D 1 221 ? 16.510 -31.433 50.427 0.40 30.31 216 ARG R C 1
ATOM 9315 O O A ARG D 1 221 ? 15.443 -32.113 50.531 0.60 30.55 216 ARG R O 1
ATOM 9316 O O B ARG D 1 221 ? 15.747 -32.224 50.978 0.40 30.31 216 ARG R O 1
ATOM 9331 N N . PHE D 1 222 ? 16.492 -30.120 50.661 1.00 30.61 217 PHE R N 1
ATOM 9332 C CA . PHE D 1 222 ? 15.524 -29.498 51.566 1.00 30.39 217 PHE R CA 1
ATOM 9333 C C . PHE D 1 222 ? 14.114 -29.491 50.975 1.00 32.00 217 PHE R C 1
ATOM 9334 O O . PHE D 1 222 ? 13.134 -29.813 51.680 1.00 32.13 217 PHE R O 1
ATOM 9342 N N . PHE D 1 223 ? 14.013 -29.110 49.699 1.00 32.85 218 PHE R N 1
ATOM 9343 C CA . PHE D 1 223 ? 12.734 -29.025 49.017 1.00 34.39 218 PHE R CA 1
ATOM 9344 C C . PHE D 1 223 ? 12.672 -30.110 47.939 1.00 35.57 218 PHE R C 1
ATOM 9345 O O . PHE D 1 223 ? 12.988 -29.850 46.763 1.00 36.20 218 PHE R O 1
ATOM 9353 N N . PRO D 1 224 ? 12.292 -31.342 48.334 1.00 36.32 219 PRO R N 1
ATOM 9354 C CA . PRO D 1 224 ? 12.107 -32.467 47.414 1.00 36.26 219 PRO R CA 1
ATOM 9355 C C . PRO D 1 224 ? 11.299 -32.067 46.182 1.00 36.38 219 PRO R C 1
ATOM 9356 O O . PRO D 1 224 ? 11.666 -32.425 45.067 1.00 36.21 219 PRO R O 1
ATOM 9360 N N . GLN D 1 225 ? 10.224 -31.308 46.392 1.00 36.19 220 GLN R N 1
ATOM 9361 C CA . GLN D 1 225 ? 9.383 -30.844 45.301 1.00 36.93 220 GLN R CA 1
ATOM 9362 C C . GLN D 1 225 ? 10.131 -30.081 44.176 1.00 37.62 220 GLN R C 1
ATOM 9363 O O . GLN D 1 225 ? 9.662 -30.070 43.030 1.00 37.79 220 GLN R O 1
ATOM 9369 N N . PHE D 1 226 ? 11.288 -29.474 44.494 1.00 37.43 221 PHE R N 1
ATOM 9370 C CA . PHE D 1 226 ? 12.031 -28.646 43.517 1.00 37.02 221 PHE R CA 1
ATOM 9371 C C . PHE D 1 226 ? 13.079 -29.407 42.695 1.00 37.30 221 PHE R C 1
ATOM 9372 O O . PHE D 1 226 ? 13.827 -28.804 41.933 1.00 37.92 221 PHE R O 1
ATOM 9380 N N . ASN D 1 227 ? 13.149 -30.724 42.838 1.00 37.51 222 ASN R N 1
ATOM 9381 C CA . ASN D 1 227 ? 13.973 -31.516 41.926 1.00 37.52 222 ASN R CA 1
ATOM 9382 C C . ASN D 1 227 ? 13.692 -31.187 40.472 1.00 36.04 222 ASN R C 1
ATOM 9383 O O . ASN D 1 227 ? 12.544 -31.083 40.072 1.00 35.92 222 ASN R O 1
ATOM 9388 N N . ASP D 1 228 ? 14.748 -31.018 39.686 1.00 35.24 223 ASP R N 1
ATOM 9389 C CA . ASP D 1 228 ? 14.611 -30.679 38.254 1.00 34.58 223 ASP R CA 1
ATOM 9390 C C . ASP D 1 228 ? 13.994 -29.314 38.005 1.00 33.19 223 ASP R C 1
ATOM 9391 O O . ASP D 1 228 ? 13.549 -29.048 36.874 1.00 32.70 223 ASP R O 1
ATOM 9396 N N . ARG D 1 229 ? 13.943 -28.475 39.047 1.00 31.40 224 ARG R N 1
ATOM 9397 C CA . ARG D 1 229 ? 13.313 -27.154 38.952 1.00 30.67 224 ARG R CA 1
ATOM 9398 C C . ARG D 1 229 ? 14.199 -26.047 39.526 1.00 28.93 224 ARG R C 1
ATOM 9399 O O . ARG D 1 229 ? 13.788 -24.888 39.657 1.00 28.50 224 ARG R O 1
ATOM 9407 N N . PHE D 1 230 ? 15.416 -26.420 39.882 1.00 27.37 225 PHE R N 1
ATOM 9408 C CA . PHE D 1 230 ? 16.325 -25.514 40.559 1.00 25.85 225 PHE R CA 1
ATOM 9409 C C . PHE D 1 230 ? 17.746 -25.704 40.091 1.00 25.37 225 PHE R C 1
ATOM 9410 O O . PHE D 1 230 ? 18.240 -26.830 40.037 1.00 24.45 225 PHE R O 1
ATOM 9418 N N . GLU D 1 231 ? 18.400 -24.582 39.773 1.00 25.14 226 GLU R N 1
ATOM 9419 C CA . GLU D 1 231 ? 19.823 -24.565 39.404 1.00 24.61 226 GLU R CA 1
ATOM 9420 C C . GLU D 1 231 ? 20.565 -23.426 40.103 1.00 23.66 226 GLU R C 1
ATOM 9421 O O . GLU D 1 231 ? 19.955 -22.492 40.590 1.00 23.33 226 GLU R O 1
ATOM 9427 N N . ALA D 1 232 ? 21.897 -23.488 40.101 1.00 23.23 227 ALA R N 1
ATOM 9428 C CA . ALA D 1 232 ? 22.726 -22.491 40.769 1.00 22.13 227 ALA R CA 1
ATOM 9429 C C . ALA D 1 232 ? 24.094 -22.336 40.088 1.00 21.76 227 ALA R C 1
ATOM 9430 O O . ALA D 1 232 ? 24.701 -23.318 39.651 1.00 21.54 227 ALA R O 1
ATOM 9432 N N . ILE D 1 233 ? 24.580 -21.100 40.006 1.00 20.25 228 ILE R N 1
ATOM 9433 C CA . ILE D 1 233 ? 25.980 -20.885 39.699 1.00 19.06 228 ILE R CA 1
ATOM 9434 C C . ILE D 1 233 ? 26.605 -20.009 40.785 1.00 19.35 228 ILE R C 1
ATOM 9435 O O . ILE D 1 233 ? 25.901 -19.463 41.672 1.00 19.17 228 ILE R O 1
ATOM 9440 N N . ALA D 1 234 ? 27.916 -19.850 40.724 1.00 19.21 229 ALA R N 1
ATOM 9441 C CA . ALA D 1 234 ? 28.552 -18.960 41.658 1.00 19.14 229 ALA R CA 1
ATOM 9442 C C . ALA D 1 234 ? 29.837 -18.388 41.117 1.00 19.64 229 ALA R C 1
ATOM 9443 O O . ALA D 1 234 ? 30.508 -18.987 40.262 1.00 18.75 229 ALA R O 1
ATOM 9445 N N . VAL D 1 235 ? 30.168 -17.212 41.641 1.00 19.79 230 VAL R N 1
ATOM 9446 C CA . VAL D 1 235 ? 31.432 -16.595 41.390 1.00 19.63 230 VAL R CA 1
ATOM 9447 C C . VAL D 1 235 ? 32.071 -16.120 42.696 1.00 21.17 230 VAL R C 1
ATOM 9448 O O . VAL D 1 235 ? 31.404 -15.874 43.710 1.00 20.34 230 VAL R O 1
ATOM 9452 N N . ARG D 1 236 ? 33.380 -15.964 42.629 1.00 21.45 231 ARG R N 1
ATOM 9453 C CA . ARG D 1 236 ? 34.139 -15.477 43.711 1.00 23.32 231 ARG R CA 1
ATOM 9454 C C . ARG D 1 236 ? 34.723 -14.143 43.287 1.00 23.00 231 ARG R C 1
ATOM 9455 O O . ARG D 1 236 ? 35.330 -14.030 42.205 1.00 22.90 231 ARG R O 1
ATOM 9463 N N . VAL D 1 237 ? 34.525 -13.134 44.128 1.00 22.92 232 VAL R N 1
ATOM 9464 C CA . VAL D 1 237 ? 35.084 -11.808 43.908 1.00 23.58 232 VAL R CA 1
ATOM 9465 C C . VAL D 1 237 ? 35.965 -11.398 45.093 1.00 24.55 232 VAL R C 1
ATOM 9466 O O . VAL D 1 237 ? 35.800 -11.935 46.190 1.00 24.46 232 VAL R O 1
ATOM 9470 N N . PRO D 1 238 ? 36.902 -10.444 44.887 1.00 25.47 233 PRO R N 1
ATOM 9471 C CA . PRO D 1 238 ? 37.856 -10.183 45.961 1.00 25.91 233 PRO R CA 1
ATOM 9472 C C . PRO D 1 238 ? 37.353 -9.238 47.048 1.00 26.52 233 PRO R C 1
ATOM 9473 O O . PRO D 1 238 ? 38.042 -8.296 47.408 1.00 28.85 233 PRO R O 1
ATOM 9477 N N . THR D 1 239 ? 36.168 -9.465 47.571 1.00 26.51 234 THR R N 1
ATOM 9478 C CA . THR D 1 239 ? 35.700 -8.708 48.705 1.00 26.34 234 THR R CA 1
ATOM 9479 C C . THR D 1 239 ? 35.886 -9.555 49.977 1.00 27.27 234 THR R C 1
ATOM 9480 O O . THR D 1 239 ? 36.253 -10.702 49.913 1.00 26.34 234 THR R O 1
ATOM 9484 N N . ILE D 1 240 ? 35.605 -8.968 51.131 1.00 29.27 235 ILE R N 1
ATOM 9485 C CA . ILE D 1 240 ? 35.808 -9.677 52.387 1.00 31.48 235 ILE R CA 1
ATOM 9486 C C . ILE D 1 240 ? 34.598 -10.001 53.261 1.00 31.40 235 ILE R C 1
ATOM 9487 O O . ILE D 1 240 ? 33.872 -9.124 53.694 1.00 32.39 235 ILE R O 1
ATOM 9492 N N . ASN D 1 241 ? 34.398 -11.291 53.483 1.00 32.25 236 ASN R N 1
ATOM 9493 C CA . ASN D 1 241 ? 33.502 -11.871 54.484 1.00 32.68 236 ASN R CA 1
ATOM 9494 C C . ASN D 1 241 ? 31.978 -11.740 54.369 1.00 31.40 236 ASN R C 1
ATOM 9495 O O . ASN D 1 241 ? 31.260 -12.186 55.251 1.00 32.84 236 ASN R O 1
ATOM 9500 N N . VAL D 1 242 ? 31.480 -11.184 53.279 1.00 28.83 237 VAL R N 1
ATOM 9501 C CA . VAL D 1 242 ? 30.058 -11.116 53.095 1.00 26.91 237 VAL R CA 1
ATOM 9502 C C . VAL D 1 242 ? 29.692 -11.551 51.691 1.00 26.05 237 VAL R C 1
ATOM 9503 O O . VAL D 1 242 ? 30.241 -11.090 50.737 1.00 25.63 237 VAL R O 1
ATOM 9507 N N . THR D 1 243 ? 28.727 -12.438 51.622 1.00 24.92 238 THR R N 1
ATOM 9508 C CA . THR D 1 243 ? 28.282 -13.097 50.418 1.00 23.32 238 THR R CA 1
ATOM 9509 C C . THR D 1 243 ? 27.023 -12.397 49.978 1.00 22.74 238 THR R C 1
ATOM 9510 O O . THR D 1 243 ? 26.249 -11.949 50.821 1.00 23.49 238 THR R O 1
ATOM 9514 N N . ALA D 1 244 ? 26.807 -12.280 48.679 1.00 21.82 239 ALA R N 1
ATOM 9515 C CA . ALA D 1 244 ? 25.469 -11.916 48.198 1.00 21.79 239 ALA R CA 1
ATOM 9516 C C . ALA D 1 244 ? 24.871 -13.059 47.393 1.00 21.79 239 ALA R C 1
ATOM 9517 O O . ALA D 1 244 ? 25.556 -13.732 46.625 1.00 21.04 239 ALA R O 1
ATOM 9519 N N . ILE D 1 245 ? 23.576 -13.260 47.565 1.00 22.55 240 ILE R N 1
ATOM 9520 C CA . ILE D 1 245 ? 22.897 -14.347 46.891 1.00 22.78 240 ILE R CA 1
ATOM 9521 C C . ILE D 1 245 ? 21.788 -13.749 46.055 1.00 23.35 240 ILE R C 1
ATOM 9522 O O . ILE D 1 245 ? 20.945 -12.993 46.538 1.00 23.47 240 ILE R O 1
ATOM 9527 N N . ASP D 1 246 ? 21.846 -14.050 44.770 1.00 23.63 241 ASP R N 1
ATOM 9528 C CA . ASP D 1 246 ? 20.990 -13.414 43.798 1.00 24.50 241 ASP R CA 1
ATOM 9529 C C . ASP D 1 246 ? 20.022 -14.492 43.326 1.00 24.68 241 ASP R C 1
ATOM 9530 O O . ASP D 1 246 ? 20.401 -15.410 42.580 1.00 24.47 241 ASP R O 1
ATOM 9535 N N . LEU D 1 247 ? 18.784 -14.372 43.797 1.00 24.49 242 LEU R N 1
ATOM 9536 C CA . LEU D 1 247 ? 17.785 -15.422 43.675 1.00 25.10 242 LEU R CA 1
ATOM 9537 C C . LEU D 1 247 ? 16.696 -15.006 42.721 1.00 24.88 242 LEU R C 1
ATOM 9538 O O . LEU D 1 247 ? 16.019 -13.995 42.953 1.00 24.59 242 LEU R O 1
ATOM 9543 N N . SER D 1 248 ? 16.515 -15.786 41.659 1.00 25.07 243 SER R N 1
ATOM 9544 C CA . SER D 1 248 ? 15.420 -15.511 40.706 1.00 25.18 243 SER R CA 1
ATOM 9545 C C . SER D 1 248 ? 14.471 -16.695 40.648 1.00 24.42 243 SER R C 1
ATOM 9546 O O . SER D 1 248 ? 14.903 -17.801 40.294 1.00 24.71 243 SER R O 1
ATOM 9549 N N . VAL D 1 249 ? 13.196 -16.468 40.977 1.00 23.41 244 VAL R N 1
ATOM 9550 C CA . VAL D 1 249 ? 12.192 -17.534 40.965 1.00 23.24 244 VAL R CA 1
ATOM 9551 C C . VAL D 1 249 ? 10.908 -17.162 40.215 1.00 24.59 244 VAL R C 1
ATOM 9552 O O . VAL D 1 249 ? 10.434 -16.026 40.300 1.00 24.50 244 VAL R O 1
ATOM 9556 N N . THR D 1 250 ? 10.358 -18.135 39.481 1.00 25.11 245 THR R N 1
ATOM 9557 C CA . THR D 1 250 ? 8.988 -18.027 38.954 1.00 25.77 245 THR R CA 1
ATOM 9558 C C . THR D 1 250 ? 7.941 -18.505 39.981 1.00 26.34 245 THR R C 1
ATOM 9559 O O . THR D 1 250 ? 8.081 -19.560 40.606 1.00 26.09 245 THR R O 1
ATOM 9563 N N . VAL D 1 251 ? 6.913 -17.700 40.164 1.00 26.91 246 VAL R N 1
ATOM 9564 C CA . VAL D 1 251 ? 5.898 -17.983 41.153 1.00 28.23 246 VAL R CA 1
ATOM 9565 C C . VAL D 1 251 ? 4.520 -18.092 40.487 1.00 29.84 246 VAL R C 1
ATOM 9566 O O . VAL D 1 251 ? 4.285 -17.497 39.429 1.00 29.96 246 VAL R O 1
ATOM 9570 N N . LYS D 1 252 ? 3.617 -18.839 41.120 1.00 31.63 247 LYS R N 1
ATOM 9571 C CA . LYS D 1 252 ? 2.275 -19.063 40.589 1.00 33.53 247 LYS R CA 1
ATOM 9572 C C . LYS D 1 252 ? 1.452 -17.806 40.688 1.00 33.58 247 LYS R C 1
ATOM 9573 O O . LYS D 1 252 ? 0.822 -17.420 39.714 1.00 33.97 247 LYS R O 1
ATOM 9579 N N . LYS D 1 253 ? 1.460 -17.172 41.858 1.00 34.20 248 LYS R N 1
ATOM 9580 C CA . LYS D 1 253 ? 0.591 -16.039 42.125 1.00 35.36 248 LYS R CA 1
ATOM 9581 C C . LYS D 1 253 ? 1.146 -14.731 41.581 1.00 35.59 248 LYS R C 1
ATOM 9582 O O . LYS D 1 253 ? 2.349 -14.541 41.613 1.00 35.94 248 LYS R O 1
ATOM 9588 N N . PRO D 1 254 ? 0.268 -13.834 41.062 1.00 35.87 249 PRO R N 1
ATOM 9589 C CA . PRO D 1 254 ? 0.733 -12.550 40.532 1.00 35.47 249 PRO R CA 1
ATOM 9590 C C . PRO D 1 254 ? 1.137 -11.604 41.647 1.00 35.30 249 PRO R C 1
ATOM 9591 O O . PRO D 1 254 ? 0.371 -11.402 42.584 1.00 35.47 249 PRO R O 1
ATOM 9595 N N . VAL D 1 255 ? 2.336 -11.024 41.534 1.00 35.03 250 VAL R N 1
ATOM 9596 C CA . VAL D 1 255 ? 2.896 -10.191 42.600 1.00 34.13 250 VAL R CA 1
ATOM 9597 C C . VAL D 1 255 ? 3.566 -8.920 42.073 1.00 33.71 250 VAL R C 1
ATOM 9598 O O . VAL D 1 255 ? 3.943 -8.831 40.903 1.00 33.46 250 VAL R O 1
ATOM 9602 N N . LYS D 1 256 ? 3.722 -7.943 42.954 1.00 32.65 251 LYS R N 1
ATOM 9603 C CA . LYS D 1 256 ? 4.502 -6.774 42.637 1.00 32.24 251 LYS R CA 1
ATOM 9604 C C . LYS D 1 256 ? 5.699 -6.739 43.597 1.00 31.91 251 LYS R C 1
ATOM 9605 O O . LYS D 1 256 ? 5.660 -7.366 44.656 1.00 31.00 251 LYS R O 1
ATOM 9611 N N . ALA D 1 257 ? 6.754 -6.007 43.237 1.00 31.50 252 ALA R N 1
ATOM 9612 C CA . ALA D 1 257 ? 7.933 -5.878 44.122 1.00 31.80 252 ALA R CA 1
ATOM 9613 C C . ALA D 1 257 ? 7.598 -5.360 45.522 1.00 31.98 252 ALA R C 1
ATOM 9614 O O . ALA D 1 257 ? 8.172 -5.836 46.508 1.00 31.09 252 ALA R O 1
ATOM 9616 N N . ASN D 1 258 ? 6.663 -4.406 45.603 1.00 32.76 253 ASN R N 1
ATOM 9617 C CA . ASN D 1 258 ? 6.291 -3.817 46.881 1.00 34.09 253 ASN R CA 1
ATOM 9618 C C . ASN D 1 258 ? 5.641 -4.827 47.816 1.00 33.69 253 ASN R C 1
ATOM 9619 O O . ASN D 1 258 ? 5.880 -4.785 49.003 1.00 34.11 253 ASN R O 1
ATOM 9624 N N . GLU D 1 259 ? 4.868 -5.767 47.276 1.00 33.28 254 GLU R N 1
ATOM 9625 C CA . GLU D 1 259 ? 4.210 -6.770 48.113 1.00 32.94 254 GLU R CA 1
ATOM 9626 C C . GLU D 1 259 ? 5.201 -7.807 48.586 1.00 31.98 254 GLU R C 1
ATOM 9627 O O . GLU D 1 259 ? 5.109 -8.287 49.711 1.00 31.85 254 GLU R O 1
ATOM 9633 N N . VAL D 1 260 ? 6.131 -8.183 47.716 1.00 31.54 255 VAL R N 1
ATOM 9634 C CA . VAL D 1 260 ? 7.185 -9.107 48.118 1.00 30.52 255 VAL R CA 1
ATOM 9635 C C . VAL D 1 260 ? 8.000 -8.497 49.260 1.00 30.26 255 VAL R C 1
ATOM 9636 O O . VAL D 1 260 ? 8.301 -9.192 50.224 1.00 30.88 255 VAL R O 1
ATOM 9640 N N . ASN D 1 261 ? 8.323 -7.209 49.183 1.00 29.13 256 ASN R N 1
ATOM 9641 C CA . ASN D 1 261 ? 9.037 -6.585 50.286 1.00 29.26 256 ASN R CA 1
ATOM 9642 C C . ASN D 1 261 ? 8.259 -6.507 51.592 1.00 29.49 256 ASN R C 1
ATOM 9643 O O . ASN D 1 261 ? 8.846 -6.648 52.652 1.00 29.22 256 ASN R O 1
ATOM 9648 N N . LEU D 1 262 ? 6.951 -6.265 51.520 1.00 30.25 257 LEU R N 1
ATOM 9649 C CA . LEU D 1 262 ? 6.108 -6.207 52.720 1.00 30.95 257 LEU R CA 1
ATOM 9650 C C . LEU D 1 262 ? 6.125 -7.535 53.434 1.00 30.45 257 LEU R C 1
ATOM 9651 O O . LEU D 1 262 ? 6.392 -7.597 54.641 1.00 30.70 257 LEU R O 1
ATOM 9656 N N . LEU D 1 263 ? 5.877 -8.588 52.660 1.00 30.24 258 LEU R N 1
ATOM 9657 C CA . LEU D 1 263 ? 5.951 -9.976 53.125 1.00 30.33 258 LEU R CA 1
ATOM 9658 C C . LEU D 1 263 ? 7.251 -10.212 53.896 1.00 30.41 258 LEU R C 1
ATOM 9659 O O . LEU D 1 263 ? 7.236 -10.625 55.063 1.00 30.50 258 LEU R O 1
ATOM 9664 N N . LEU D 1 264 ? 8.377 -9.919 53.250 1.00 30.13 259 LEU R N 1
ATOM 9665 C CA . LEU D 1 264 ? 9.656 -10.265 53.823 1.00 30.04 259 LEU R CA 1
ATOM 9666 C C . LEU D 1 264 ? 9.949 -9.390 55.008 1.00 30.28 259 LEU R C 1
ATOM 9667 O O . LEU D 1 264 ? 10.543 -9.854 55.991 1.00 29.96 259 LEU R O 1
ATOM 9672 N N . GLN D 1 265 ? 9.522 -8.128 54.907 1.00 30.81 260 GLN R N 1
ATOM 9673 C CA . GLN D 1 265 ? 9.660 -7.160 55.980 1.00 31.52 260 GLN R CA 1
ATOM 9674 C C . GLN D 1 265 ? 8.835 -7.599 57.194 1.00 32.07 260 GLN R C 1
ATOM 9675 O O . GLN D 1 265 ? 9.319 -7.529 58.318 1.00 32.05 260 GLN R O 1
ATOM 9681 N N . LYS D 1 266 ? 7.603 -8.066 56.965 1.00 32.83 261 LYS R N 1
ATOM 9682 C CA . LYS D 1 266 ? 6.748 -8.537 58.069 1.00 33.38 261 LYS R CA 1
ATOM 9683 C C . LYS D 1 266 ? 7.314 -9.812 58.700 1.00 33.27 261 LYS R C 1
ATOM 9684 O O . LYS D 1 266 ? 7.298 -9.976 59.929 1.00 33.02 261 LYS R O 1
ATOM 9690 N N . ALA D 1 267 ? 7.812 -10.712 57.854 1.00 32.86 262 ALA R N 1
ATOM 9691 C CA . ALA D 1 267 ? 8.415 -11.947 58.317 1.00 32.72 262 ALA R CA 1
ATOM 9692 C C . ALA D 1 267 ? 9.640 -11.677 59.180 1.00 33.09 262 ALA R C 1
ATOM 9693 O O . ALA D 1 267 ? 9.870 -12.373 60.171 1.00 32.77 262 ALA R O 1
ATOM 9695 N N . ALA D 1 268 ? 10.407 -10.641 58.832 1.00 33.12 263 ALA R N 1
ATOM 9696 C CA . ALA D 1 268 ? 11.575 -10.243 59.657 1.00 33.17 263 ALA R CA 1
ATOM 9697 C C . ALA D 1 268 ? 11.181 -9.620 61.013 1.00 32.83 263 ALA R C 1
ATOM 9698 O O . ALA D 1 268 ? 11.930 -9.698 61.979 1.00 32.02 263 ALA R O 1
ATOM 9700 N N . GLN D 1 269 ? 10.002 -9.009 61.064 1.00 33.23 264 GLN R N 1
ATOM 9701 C CA . GLN D 1 269 ? 9.430 -8.498 62.318 1.00 34.57 264 GLN R CA 1
ATOM 9702 C C . GLN D 1 269 ? 8.843 -9.635 63.165 1.00 33.86 264 GLN R C 1
ATOM 9703 O O . GLN D 1 269 ? 8.792 -9.543 64.384 1.00 34.63 264 GLN R O 1
ATOM 9709 N N . GLY D 1 270 ? 8.395 -10.694 62.507 1.00 33.21 265 GLY R N 1
ATOM 9710 C CA . GLY D 1 270 ? 7.628 -11.707 63.171 1.00 31.67 265 GLY R CA 1
ATOM 9711 C C . GLY D 1 270 ? 8.331 -13.035 63.263 1.00 31.00 265 GLY R C 1
ATOM 9712 O O . GLY D 1 270 ? 9.270 -13.214 64.053 1.00 30.63 265 GLY R O 1
ATOM 9713 N N . ALA D 1 271 ? 7.860 -13.984 62.468 1.00 30.48 266 ALA R N 1
ATOM 9714 C CA . ALA D 1 271 ? 8.262 -15.377 62.670 1.00 30.68 266 ALA R CA 1
ATOM 9715 C C . ALA D 1 271 ? 9.717 -15.665 62.318 1.00 30.66 266 ALA R C 1
ATOM 9716 O O . ALA D 1 271 ? 10.231 -16.688 62.729 1.00 31.67 266 ALA R O 1
ATOM 9718 N N . PHE D 1 272 ? 10.377 -14.786 61.562 1.00 29.91 267 PHE R N 1
ATOM 9719 C CA . PHE D 1 272 ? 11.812 -14.947 61.281 1.00 29.46 267 PHE R CA 1
ATOM 9720 C C . PHE D 1 272 ? 12.686 -13.850 61.912 1.00 29.72 267 PHE R C 1
ATOM 9721 O O . PHE D 1 272 ? 13.828 -13.657 61.502 1.00 29.90 267 PHE R O 1
ATOM 9729 N N . HIS D 1 273 ? 12.157 -13.159 62.929 1.00 29.89 268 HIS R N 1
ATOM 9730 C CA . HIS D 1 273 ? 12.965 -12.254 63.759 1.00 29.94 268 HIS R CA 1
ATOM 9731 C C . HIS D 1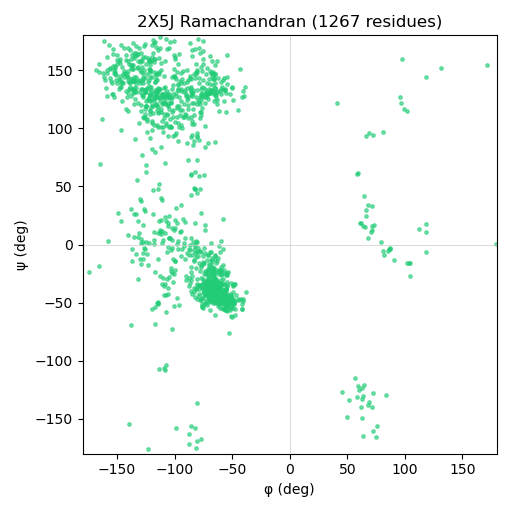 273 ? 14.208 -12.979 64.271 1.00 28.57 268 HIS R C 1
ATOM 9732 O O . HIS D 1 273 ? 14.119 -14.092 64.781 1.00 27.72 268 HIS R O 1
ATOM 9739 N N . GLY D 1 274 ? 15.363 -12.346 64.084 1.00 27.62 269 GLY R N 1
ATOM 9740 C CA . GLY D 1 274 ? 16.636 -12.915 64.446 1.00 26.84 269 GLY R CA 1
ATOM 9741 C C . GLY D 1 274 ? 17.191 -13.887 63.418 1.00 26.92 269 GLY R C 1
ATOM 9742 O O . GLY D 1 274 ? 18.321 -14.314 63.557 1.00 27.09 269 GLY R O 1
ATOM 9743 N N . ILE D 1 275 ? 16.411 -14.262 62.400 1.00 26.28 270 ILE R N 1
ATOM 9744 C CA . ILE D 1 275 ? 16.885 -15.231 61.402 1.00 26.04 270 ILE R CA 1
ATOM 9745 C C . ILE D 1 275 ? 17.016 -14.570 60.011 1.00 25.77 270 ILE R C 1
ATOM 9746 O O . ILE D 1 275 ? 18.060 -14.675 59.339 1.00 24.78 270 ILE R O 1
ATOM 9751 N N . VAL D 1 276 ? 15.948 -13.895 59.599 1.00 25.65 271 VAL R N 1
ATOM 9752 C CA . VAL D 1 276 ? 15.944 -13.134 58.359 1.00 26.03 271 VAL R CA 1
ATOM 9753 C C . VAL D 1 276 ? 15.693 -11.701 58.735 1.00 26.23 271 VAL R C 1
ATOM 9754 O O . VAL D 1 276 ? 14.706 -11.412 59.414 1.00 26.23 271 VAL R O 1
ATOM 9758 N N . ASP D 1 277 ? 16.578 -10.804 58.315 1.00 26.38 272 ASP R N 1
ATOM 9759 C CA . ASP D 1 277 ? 16.330 -9.373 58.506 1.00 26.72 272 ASP R CA 1
ATOM 9760 C C . ASP D 1 277 ? 15.985 -8.786 57.147 1.00 26.76 272 ASP R C 1
ATOM 9761 O O . ASP D 1 277 ? 16.151 -9.467 56.110 1.00 26.89 272 ASP R O 1
ATOM 9766 N N . TYR D 1 278 ? 15.492 -7.545 57.165 1.00 26.45 273 TYR R N 1
ATOM 9767 C CA . TYR D 1 278 ? 15.071 -6.823 55.990 1.00 26.56 273 TYR R CA 1
ATOM 9768 C C . TYR D 1 278 ? 15.560 -5.380 56.048 1.00 27.51 273 TYR R C 1
ATOM 9769 O O . TYR D 1 278 ? 15.519 -4.752 57.099 1.00 27.88 273 TYR R O 1
ATOM 9778 N N . THR D 1 279 ? 15.963 -4.812 54.915 1.00 28.17 274 THR R N 1
ATOM 9779 C CA . THR D 1 279 ? 16.385 -3.417 54.928 1.00 28.10 274 THR R CA 1
ATOM 9780 C C . THR D 1 279 ? 16.138 -2.673 53.625 1.00 28.49 274 THR R C 1
ATOM 9781 O O . THR D 1 279 ? 16.114 -3.264 52.554 1.00 28.26 274 THR R O 1
ATOM 9785 N N . GLU D 1 280 ? 16.019 -1.353 53.742 1.00 29.10 275 GLU R N 1
ATOM 9786 C CA . GLU D 1 280 ? 15.763 -0.465 52.622 1.00 29.79 275 GLU R CA 1
ATOM 9787 C C . GLU D 1 280 ? 16.750 0.680 52.675 1.00 29.44 275 GLU R C 1
ATOM 9788 O O . GLU D 1 280 ? 16.625 1.660 51.923 1.00 29.82 275 GLU R O 1
ATOM 9794 N N . LEU D 1 281 ? 17.733 0.551 53.561 1.00 28.56 276 LEU R N 1
ATOM 9795 C CA . LEU D 1 281 ? 18.762 1.559 53.713 1.00 28.14 276 LEU R CA 1
ATOM 9796 C C . LEU D 1 281 ? 19.786 1.333 52.636 1.00 28.43 276 LEU R C 1
ATOM 9797 O O . LEU D 1 281 ? 19.928 0.195 52.166 1.00 28.47 276 LEU R O 1
ATOM 9802 N N . PRO D 1 282 ? 20.538 2.399 52.255 1.00 28.53 277 PRO R N 1
ATOM 9803 C CA . PRO D 1 282 ? 21.534 2.227 51.214 1.00 28.22 277 PRO R CA 1
ATOM 9804 C C . PRO D 1 282 ? 22.763 1.677 51.866 1.00 27.73 277 PRO R C 1
ATOM 9805 O O . PRO D 1 282 ? 23.614 2.433 52.320 1.00 28.24 277 PRO R O 1
ATOM 9809 N N . LEU D 1 283 ? 22.851 0.362 51.947 1.00 26.80 278 LEU R N 1
ATOM 9810 C CA . LEU D 1 283 ? 23.978 -0.241 52.643 1.00 25.86 278 LEU R CA 1
ATOM 9811 C C . LEU D 1 283 ? 24.833 -0.988 51.647 1.00 25.14 278 LEU R C 1
ATOM 9812 O O . LEU D 1 283 ? 24.371 -1.269 50.547 1.00 25.96 278 LEU R O 1
ATOM 9817 N N . VAL D 1 284 ? 26.088 -1.252 52.010 1.00 23.96 279 VAL R N 1
ATOM 9818 C CA . VAL D 1 284 ? 26.987 -2.066 51.194 1.00 22.69 279 VAL R CA 1
ATOM 9819 C C . VAL D 1 284 ? 27.369 -3.320 51.980 1.00 22.11 279 VAL R C 1
ATOM 9820 O O . VAL D 1 284 ? 26.951 -3.472 53.132 1.00 22.32 279 VAL R O 1
ATOM 9824 N N . SER D 1 285 ? 28.099 -4.241 51.360 1.00 20.91 280 SER R N 1
ATOM 9825 C CA . SER D 1 285 ? 28.279 -5.566 51.970 1.00 20.92 280 SER R CA 1
ATOM 9826 C C . SER D 1 285 ? 28.968 -5.559 53.356 1.00 20.58 280 SER R C 1
ATOM 9827 O O . SER D 1 285 ? 28.567 -6.268 54.249 1.00 20.26 280 SER R O 1
ATOM 9830 N N . VAL D 1 286 ? 30.001 -4.746 53.515 1.00 21.21 281 VAL R N 1
ATOM 9831 C CA . VAL D 1 286 ? 30.740 -4.670 54.764 1.00 21.68 281 VAL R CA 1
ATOM 9832 C C . VAL D 1 286 ? 29.794 -4.254 55.922 1.00 21.48 281 VAL R C 1
ATOM 9833 O O . VAL D 1 286 ? 30.060 -4.553 57.090 1.00 21.40 281 VAL R O 1
ATOM 9837 N N . ASP D 1 287 ? 28.665 -3.624 55.591 1.00 20.16 282 ASP R N 1
ATOM 9838 C CA . ASP D 1 287 ? 27.646 -3.327 56.597 1.00 19.84 282 ASP R CA 1
ATOM 9839 C C . ASP D 1 287 ? 26.986 -4.564 57.223 1.00 20.02 282 ASP R C 1
ATOM 9840 O O . ASP D 1 287 ? 26.283 -4.449 58.217 1.00 19.21 282 ASP R O 1
ATOM 9845 N N . PHE D 1 288 ? 27.203 -5.744 56.641 1.00 20.47 283 PHE R N 1
ATOM 9846 C CA . PHE D 1 288 ? 26.644 -6.949 57.239 1.00 20.82 283 PHE R CA 1
ATOM 9847 C C . PHE D 1 288 ? 27.753 -7.857 57.773 1.00 21.34 283 PHE R C 1
ATOM 9848 O O . PHE D 1 288 ? 27.524 -9.031 58.105 1.00 22.29 283 PHE R O 1
ATOM 9856 N N . ASN D 1 289 ? 28.956 -7.314 57.837 1.00 21.34 284 ASN R N 1
ATOM 9857 C CA . ASN D 1 289 ? 30.100 -8.054 58.371 1.00 22.22 284 ASN R CA 1
ATOM 9858 C C . ASN D 1 289 ? 29.811 -8.343 59.837 1.00 22.76 284 ASN R C 1
ATOM 9859 O O . ASN D 1 289 ? 29.438 -7.419 60.576 1.00 22.76 284 ASN R O 1
ATOM 9864 N N . HIS D 1 290 ? 29.896 -9.616 60.237 1.00 22.61 285 HIS R N 1
ATOM 9865 C CA . HIS D 1 290 ? 29.608 -9.998 61.624 1.00 23.01 285 HIS R CA 1
ATOM 9866 C C . HIS D 1 290 ? 28.145 -9.785 62.016 1.00 22.57 285 HIS R C 1
ATOM 9867 O O . HIS D 1 290 ? 27.849 -9.499 63.156 1.00 21.73 285 HIS R O 1
ATOM 9874 N N . ASP D 1 291 ? 27.236 -9.897 61.059 1.00 22.56 286 ASP R N 1
ATOM 9875 C CA . ASP D 1 291 ? 25.830 -9.819 61.353 1.00 22.58 286 ASP R CA 1
ATOM 9876 C C . ASP D 1 291 ? 25.412 -11.274 61.590 1.00 23.73 286 ASP R C 1
ATOM 9877 O O . ASP D 1 291 ? 25.782 -12.166 60.812 1.00 23.65 286 ASP R O 1
ATOM 9882 N N . PRO D 1 292 ? 24.690 -11.538 62.701 1.00 23.65 287 PRO R N 1
ATOM 9883 C CA . PRO D 1 292 ? 24.345 -12.917 63.043 1.00 23.03 287 PRO R CA 1
ATOM 9884 C C . PRO D 1 292 ? 23.070 -13.449 62.407 1.00 22.29 287 PRO R C 1
ATOM 9885 O O . PRO D 1 292 ? 22.707 -14.589 62.684 1.00 22.53 287 PRO R O 1
ATOM 9889 N N . HIS D 1 293 ? 22.365 -12.652 61.615 1.00 21.50 288 HIS R N 1
ATOM 9890 C CA . HIS D 1 293 ? 21.199 -13.178 60.936 1.00 21.34 288 HIS R CA 1
ATOM 9891 C C . HIS D 1 293 ? 21.653 -14.186 59.872 1.00 21.64 288 HIS R C 1
ATOM 9892 O O . HIS D 1 293 ? 22.736 -14.059 59.292 1.00 21.42 288 HIS R O 1
ATOM 9899 N N . SER D 1 294 ? 20.823 -15.182 59.600 1.00 21.67 289 SER R N 1
ATOM 9900 C CA . SER D 1 294 ? 21.086 -16.092 58.491 1.00 22.16 289 SER R CA 1
ATOM 9901 C C . SER D 1 294 ? 21.049 -15.363 57.141 1.00 22.56 289 SER R C 1
ATOM 9902 O O . SER D 1 294 ? 21.857 -15.650 56.262 1.00 22.24 289 SER R O 1
ATOM 9905 N N . ALA D 1 295 ? 20.107 -14.424 56.992 1.00 22.57 290 ALA R N 1
ATOM 9906 C CA . ALA D 1 295 ? 19.907 -13.699 55.731 1.00 22.94 290 ALA R CA 1
ATOM 9907 C C . ALA D 1 295 ? 19.499 -12.253 56.002 1.00 22.30 290 ALA R C 1
ATOM 9908 O O . ALA D 1 295 ? 18.809 -11.991 56.981 1.00 22.70 290 ALA R O 1
ATOM 9910 N N . ILE D 1 296 ? 19.922 -11.329 55.143 1.00 21.55 291 ILE R N 1
ATOM 9911 C CA . ILE D 1 296 ? 19.375 -9.972 55.154 1.00 21.50 291 ILE R CA 1
ATOM 9912 C C . ILE D 1 296 ? 18.853 -9.633 53.741 1.00 22.22 291 ILE R C 1
ATOM 9913 O O . ILE D 1 296 ? 19.617 -9.509 52.785 1.00 21.88 291 ILE R O 1
ATOM 9918 N N . VAL D 1 297 ? 17.540 -9.539 53.603 1.00 23.19 292 VAL R N 1
ATOM 9919 C CA . VAL D 1 297 ? 16.968 -9.161 52.321 1.00 24.08 292 VAL R CA 1
ATOM 9920 C C . VAL D 1 297 ? 17.246 -7.676 52.080 1.00 24.93 292 VAL R C 1
ATOM 9921 O O . VAL D 1 297 ? 17.037 -6.826 52.960 1.00 25.24 292 VAL R O 1
ATOM 9925 N N . ASP D 1 298 ? 17.746 -7.369 50.891 1.00 25.21 293 ASP R N 1
ATOM 9926 C CA . ASP D 1 298 ? 17.950 -5.992 50.531 1.00 24.99 293 ASP R CA 1
ATOM 9927 C C . ASP D 1 298 ? 16.756 -5.540 49.715 1.00 25.16 293 ASP R C 1
ATOM 9928 O O . ASP D 1 298 ? 16.750 -5.652 48.475 1.00 24.10 293 ASP R O 1
ATOM 9933 N N . GLY D 1 299 ? 15.746 -5.047 50.425 1.00 24.97 294 GLY R N 1
ATOM 9934 C CA . GLY D 1 299 ? 14.570 -4.447 49.810 1.00 26.48 294 GLY R CA 1
ATOM 9935 C C . GLY D 1 299 ? 14.740 -3.592 48.548 1.00 27.84 294 GLY R C 1
ATOM 9936 O O . GLY D 1 299 ? 13.927 -3.689 47.631 1.00 28.46 294 GLY R O 1
ATOM 9937 N N . THR D 1 300 ? 15.783 -2.766 48.489 1.00 28.38 295 THR R N 1
ATOM 9938 C CA . THR D 1 300 ? 16.001 -1.867 47.358 1.00 29.54 295 THR R CA 1
ATOM 9939 C C . THR D 1 300 ? 16.244 -2.662 46.074 1.00 28.68 295 THR R C 1
ATOM 9940 O O . THR D 1 300 ? 16.022 -2.148 44.956 1.00 28.23 295 THR R O 1
ATOM 9944 N N . GLN D 1 301 ? 16.674 -3.919 46.223 1.00 27.14 296 GLN R N 1
ATOM 9945 C CA . GLN D 1 301 ? 17.062 -4.703 45.056 1.00 26.24 296 GLN R CA 1
ATOM 9946 C C . GLN D 1 301 ? 15.969 -5.641 44.526 1.00 25.21 296 GLN R C 1
ATOM 9947 O O . GLN D 1 301 ? 16.173 -6.386 43.577 1.00 25.28 296 GLN R O 1
ATOM 9953 N N . THR D 1 302 ? 14.803 -5.582 45.134 1.00 24.46 297 THR R N 1
ATOM 9954 C CA . THR D 1 302 ? 13.742 -6.509 44.821 1.00 23.75 297 THR R CA 1
ATOM 9955 C C . THR D 1 302 ? 13.159 -6.105 43.481 1.00 23.66 297 THR R C 1
ATOM 9956 O O . THR D 1 302 ? 12.936 -4.929 43.225 1.00 23.74 297 THR R O 1
ATOM 9960 N N . ARG D 1 303 ? 12.942 -7.070 42.605 1.00 23.50 298 ARG R N 1
ATOM 9961 C CA . ARG D 1 303 ? 12.278 -6.783 41.328 1.00 23.64 298 ARG R CA 1
ATOM 9962 C C . ARG D 1 303 ? 11.282 -7.889 41.051 1.00 23.77 298 ARG R C 1
ATOM 9963 O O . ARG D 1 303 ? 11.481 -9.041 41.480 1.00 23.64 298 ARG R O 1
ATOM 9971 N N . VAL D 1 304 ? 10.220 -7.569 40.323 1.00 23.84 299 VAL R N 1
ATOM 9972 C CA . VAL D 1 304 ? 9.384 -8.634 39.773 1.00 23.88 299 VAL R CA 1
ATOM 9973 C C . VAL D 1 304 ? 9.167 -8.304 38.333 1.00 24.59 299 VAL R C 1
ATOM 9974 O O . VAL D 1 304 ? 8.695 -7.222 38.018 1.00 24.46 299 VAL R O 1
ATOM 9978 N N . SER D 1 305 ? 9.567 -9.231 37.466 1.00 25.32 300 SER R N 1
ATOM 9979 C CA . SER D 1 305 ? 9.455 -9.047 36.037 1.00 26.84 300 SER R CA 1
ATOM 9980 C C . SER D 1 305 ? 8.185 -9.665 35.530 1.00 27.85 300 SER R C 1
ATOM 9981 O O . SER D 1 305 ? 7.966 -10.874 35.667 1.00 27.80 300 SER R O 1
ATOM 9984 N N . GLY D 1 306 ? 7.376 -8.840 34.881 1.00 29.17 301 GLY R N 1
ATOM 9985 C CA . GLY D 1 306 ? 6.003 -9.217 34.626 1.00 31.19 301 GLY R CA 1
ATOM 9986 C C . GLY D 1 306 ? 5.360 -9.204 35.994 1.00 32.06 301 GLY R C 1
ATOM 9987 O O . GLY D 1 306 ? 5.583 -8.287 36.807 1.00 32.72 301 GLY R O 1
ATOM 9988 N N . ALA D 1 307 ? 4.587 -10.233 36.271 1.00 32.11 302 ALA R N 1
ATOM 9989 C CA . ALA D 1 307 ? 3.976 -10.348 37.583 1.00 31.28 302 ALA R CA 1
ATOM 9990 C C . ALA D 1 307 ? 4.395 -11.679 38.219 1.00 30.42 302 ALA R C 1
ATOM 9991 O O . ALA D 1 307 ? 3.974 -12.001 39.331 1.00 31.06 302 ALA R O 1
ATOM 9993 N N . HIS D 1 308 ? 5.229 -12.450 37.520 1.00 29.87 303 HIS R N 1
ATOM 9994 C CA . HIS D 1 308 ? 5.610 -13.786 38.013 1.00 29.57 303 HIS R CA 1
ATOM 9995 C C . HIS D 1 308 ? 7.108 -14.160 38.186 1.00 28.90 303 HIS R C 1
ATOM 9996 O O . HIS D 1 308 ? 7.412 -15.311 38.559 1.00 28.96 303 HIS R O 1
ATOM 10003 N N . LEU D 1 309 ? 8.039 -13.234 37.929 1.00 26.99 304 LEU R N 1
ATOM 10004 C CA . LEU D 1 309 ? 9.476 -13.567 38.054 1.00 25.74 304 LEU R CA 1
ATOM 10005 C C . LEU D 1 309 ? 10.157 -12.667 39.106 1.00 25.33 304 LEU R C 1
ATOM 10006 O O . LEU D 1 309 ? 10.512 -11.521 38.806 1.00 25.89 304 LEU R O 1
ATOM 10011 N N . ILE D 1 310 ? 10.311 -13.194 40.324 1.00 23.75 305 ILE R N 1
ATOM 10012 C CA . ILE D 1 310 ? 10.908 -12.469 41.454 1.00 23.35 305 ILE R CA 1
ATOM 10013 C C . ILE D 1 310 ? 12.444 -12.556 41.477 1.00 22.96 305 ILE R C 1
ATOM 10014 O O . ILE D 1 310 ? 13.014 -13.656 41.398 1.00 22.95 305 ILE R O 1
ATOM 10019 N N . LYS D 1 311 ? 13.089 -11.397 41.570 1.00 21.52 306 LYS R N 1
ATOM 10020 C CA . LYS D 1 311 ? 14.486 -11.311 41.912 1.00 21.55 306 LYS R CA 1
ATOM 10021 C C . LYS D 1 311 ? 14.608 -10.671 43.280 1.00 21.72 306 LYS R C 1
ATOM 10022 O O . LYS D 1 311 ? 14.019 -9.624 43.539 1.00 21.95 306 LYS R O 1
ATOM 10028 N N A THR D 1 312 ? 15.367 -11.325 44.156 0.50 21.87 307 THR R N 1
ATOM 10029 N N B THR D 1 312 ? 15.337 -11.334 44.170 0.50 21.92 307 THR R N 1
ATOM 10030 C CA A THR D 1 312 ? 15.685 -10.807 45.482 0.50 21.83 307 THR R CA 1
ATOM 10031 C CA B THR D 1 312 ? 15.714 -10.752 45.447 0.50 21.96 307 THR R CA 1
ATOM 10032 C C A THR D 1 312 ? 17.194 -10.933 45.662 0.50 21.83 307 THR R C 1
ATOM 10033 C C B THR D 1 312 ? 17.217 -10.882 45.563 0.50 21.90 307 THR R C 1
ATOM 10034 O O A THR D 1 312 ? 17.768 -11.962 45.310 0.50 21.44 307 THR R O 1
ATOM 10035 O O B THR D 1 312 ? 17.799 -11.857 45.087 0.50 21.48 307 THR R O 1
ATOM 10042 N N . LEU D 1 313 ? 17.839 -9.888 46.182 1.00 21.48 308 LEU R N 1
ATOM 10043 C CA . LEU D 1 313 ? 19.262 -9.970 46.532 1.00 21.64 308 LEU R CA 1
ATOM 10044 C C . LEU D 1 313 ? 19.394 -10.093 48.053 1.00 21.32 308 LEU R C 1
ATOM 10045 O O . LEU D 1 313 ? 18.943 -9.232 48.820 1.00 22.19 308 LEU R O 1
ATOM 10050 N N . VAL D 1 314 ? 19.995 -11.176 48.487 1.00 20.68 309 VAL R N 1
ATOM 10051 C CA . VAL D 1 314 ? 20.124 -11.437 49.899 1.00 20.73 309 VAL R CA 1
ATOM 10052 C C . VAL D 1 314 ? 21.584 -11.398 50.331 1.00 20.40 309 VAL R C 1
ATOM 10053 O O . VAL D 1 314 ? 22.433 -11.969 49.644 1.00 20.55 309 VAL R O 1
ATOM 10057 N N . TRP D 1 315 ? 21.862 -10.711 51.448 1.00 20.01 310 TRP R N 1
ATOM 10058 C CA . TRP D 1 315 ? 23.196 -10.682 52.060 1.00 20.61 310 TRP R CA 1
ATOM 10059 C C . TRP D 1 315 ? 23.347 -11.694 53.206 1.00 20.98 310 TRP R C 1
ATOM 10060 O O . TRP D 1 315 ? 22.379 -12.020 53.889 1.00 21.40 310 TRP R O 1
ATOM 10071 N N . CYS D 1 316 ? 24.573 -12.119 53.482 1.00 21.37 311 CYS R N 1
ATOM 10072 C CA . CYS D 1 316 ? 24.861 -12.760 54.758 1.00 21.51 311 CYS R CA 1
ATOM 10073 C C . CYS D 1 316 ? 26.330 -12.769 55.019 1.00 20.87 311 CYS R C 1
ATOM 10074 O O . CYS D 1 316 ? 27.129 -12.873 54.091 1.00 21.44 311 CYS R O 1
ATOM 10077 N N . ASP D 1 317 ? 26.694 -12.682 56.283 1.00 20.38 312 ASP R N 1
ATOM 10078 C CA . ASP D 1 317 ? 27.996 -13.120 56.708 1.00 21.32 312 ASP R CA 1
ATOM 10079 C C . ASP D 1 317 ? 27.862 -14.640 56.846 1.00 22.07 312 ASP R C 1
ATOM 10080 O O . ASP D 1 317 ? 27.417 -15.132 57.867 1.00 22.38 312 ASP R O 1
ATOM 10085 N N . ASN D 1 318 ? 28.242 -15.374 55.811 1.00 23.38 313 ASN R N 1
ATOM 10086 C CA . ASN D 1 318 ? 27.967 -16.800 55.760 1.00 24.68 313 ASN R CA 1
ATOM 10087 C C . ASN D 1 318 ? 28.561 -17.585 56.937 1.00 25.08 313 ASN R C 1
ATOM 10088 O O . ASN D 1 318 ? 27.867 -18.388 57.546 1.00 26.18 313 ASN R O 1
ATOM 10093 N N . GLU D 1 319 ? 29.813 -17.326 57.282 1.00 25.05 314 GLU R N 1
ATOM 10094 C CA . GLU D 1 319 ? 30.453 -17.942 58.460 1.00 24.84 314 GLU R CA 1
ATOM 10095 C C . GLU D 1 319 ? 29.863 -17.489 59.809 1.00 23.96 314 GLU R C 1
AT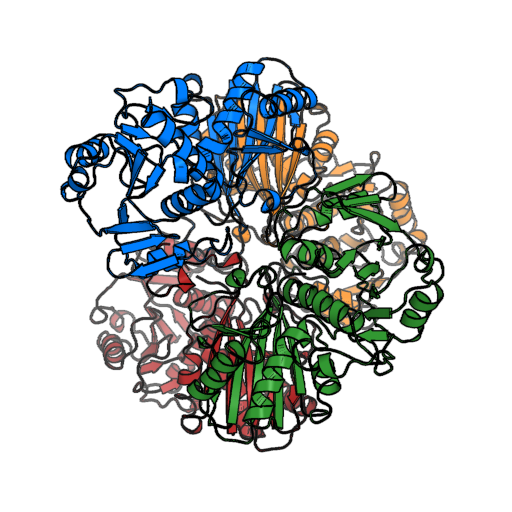OM 10096 O O . GLU D 1 319 ? 29.745 -18.281 60.743 1.00 23.45 314 GLU R O 1
ATOM 10102 N N . TRP D 1 320 ? 29.550 -16.204 59.951 1.00 22.94 315 TRP R N 1
ATOM 10103 C CA . TRP D 1 320 ? 29.083 -15.762 61.238 1.00 21.58 315 TRP R CA 1
ATOM 10104 C C . TRP D 1 320 ? 27.647 -16.190 61.523 1.00 21.50 315 TRP R C 1
ATOM 10105 O O . TRP D 1 320 ? 27.372 -16.607 62.629 1.00 21.03 315 TRP R O 1
ATOM 10116 N N . GLY D 1 321 ? 26.749 -16.097 60.536 1.00 20.85 316 GLY R N 1
ATOM 10117 C CA . GLY D 1 321 ? 25.359 -16.520 60.733 1.00 21.46 316 GLY R CA 1
ATOM 10118 C C . GLY D 1 321 ? 25.307 -18.032 60.976 1.00 22.36 316 GLY R C 1
ATOM 10119 O O . GLY D 1 321 ? 24.597 -18.531 61.885 1.00 22.09 316 GLY R O 1
ATOM 10120 N N . PHE D 1 322 ? 26.105 -18.757 60.192 1.00 22.24 317 PHE R N 1
ATOM 10121 C CA . PHE D 1 322 ? 26.221 -20.199 60.340 1.00 22.30 317 PHE R CA 1
ATOM 10122 C C . PHE D 1 322 ? 26.670 -20.626 61.707 1.00 21.68 317 PHE R C 1
ATOM 10123 O O . PHE D 1 322 ? 26.112 -21.543 62.261 1.00 23.03 317 PHE R O 1
ATOM 10131 N N . ALA D 1 323 ? 27.695 -19.995 62.229 1.00 21.36 318 ALA R N 1
ATOM 10132 C CA . ALA D 1 323 ? 28.191 -20.307 63.575 1.00 22.23 318 ALA R CA 1
ATOM 10133 C C . ALA D 1 323 ? 27.111 -20.120 64.665 1.00 22.50 318 ALA R C 1
ATOM 10134 O O . ALA D 1 323 ? 26.943 -20.961 65.550 1.00 22.76 318 ALA R O 1
ATOM 10136 N N . ASN D 1 324 ? 26.381 -19.014 64.568 1.00 22.60 319 ASN R N 1
ATOM 10137 C CA . ASN D 1 324 ? 25.282 -18.749 65.447 1.00 23.32 319 ASN R CA 1
ATOM 10138 C C . ASN D 1 324 ? 24.176 -19.815 65.292 1.00 23.63 319 ASN R C 1
ATOM 10139 O O . ASN D 1 324 ? 23.588 -20.241 66.287 1.00 23.17 319 ASN R O 1
ATOM 10144 N N . ARG D 1 325 ? 23.892 -20.233 64.055 1.00 23.79 320 ARG R N 1
ATOM 10145 C CA . ARG D 1 325 ? 22.844 -21.218 63.830 1.00 24.67 320 ARG R CA 1
ATOM 10146 C C . ARG D 1 325 ? 23.266 -22.552 64.424 1.00 25.01 320 ARG R C 1
ATOM 10147 O O . ARG D 1 325 ? 22.421 -23.287 64.936 1.00 26.49 320 ARG R O 1
ATOM 10155 N N . MET D 1 326 ? 24.557 -22.865 64.361 1.00 24.83 321 MET R N 1
ATOM 10156 C CA . MET D 1 326 ? 25.061 -24.072 64.969 1.00 24.86 321 MET R CA 1
ATOM 10157 C C . MET D 1 326 ? 24.651 -24.093 66.434 1.00 24.41 321 MET R C 1
ATOM 10158 O O . MET D 1 326 ? 24.161 -25.103 66.919 1.00 24.61 321 MET R O 1
ATOM 10163 N N . LEU D 1 327 ? 24.804 -22.972 67.139 1.00 23.77 322 LEU R N 1
ATOM 10164 C CA . LEU D 1 327 ? 24.443 -22.942 68.563 1.00 22.88 322 LEU R CA 1
ATOM 10165 C C . LEU D 1 327 ? 22.934 -23.054 68.752 1.00 23.12 322 LEU R C 1
ATOM 10166 O O . LEU D 1 327 ? 22.459 -23.782 69.632 1.00 22.83 322 LEU R O 1
ATOM 10171 N N . ASP D 1 328 ? 22.181 -22.387 67.886 1.00 22.71 323 ASP R N 1
ATOM 10172 C CA . ASP D 1 328 ? 20.722 -22.453 67.943 1.00 23.19 323 ASP R CA 1
ATOM 10173 C C . ASP D 1 328 ? 20.187 -23.877 67.753 1.00 23.58 323 ASP R C 1
ATOM 10174 O O . ASP D 1 328 ? 19.290 -24.328 68.488 1.00 22.43 323 ASP R O 1
ATOM 10179 N N . THR D 1 329 ? 20.745 -24.562 66.751 1.00 23.38 324 THR R N 1
ATOM 10180 C CA . THR D 1 329 ? 20.413 -25.938 66.479 1.00 23.70 324 THR R CA 1
ATOM 10181 C C . THR D 1 329 ? 20.821 -26.826 67.645 1.00 24.33 324 THR R C 1
ATOM 10182 O O . THR D 1 329 ? 20.090 -27.726 67.985 1.00 24.35 324 THR R O 1
ATOM 10186 N N . THR D 1 330 ? 21.975 -26.570 68.244 1.00 25.82 325 THR R N 1
ATOM 10187 C CA . THR D 1 330 ? 22.440 -27.360 69.387 1.00 28.31 325 THR R CA 1
ATOM 10188 C C . THR D 1 330 ? 21.319 -27.397 70.443 1.00 29.58 325 THR R C 1
ATOM 10189 O O . THR D 1 330 ? 20.806 -28.469 70.789 1.00 29.65 325 THR R O 1
ATOM 10193 N N . LEU D 1 331 ? 20.879 -26.213 70.861 1.00 30.65 326 LEU R N 1
ATOM 10194 C CA . LEU D 1 331 ? 19.892 -26.089 71.899 1.00 31.85 326 LEU R CA 1
ATOM 10195 C C . LEU D 1 331 ? 18.587 -26.780 71.554 1.00 32.81 326 LEU R C 1
ATOM 10196 O O . LEU D 1 331 ? 17.978 -27.363 72.439 1.00 33.59 326 LEU R O 1
ATOM 10201 N N . ALA D 1 332 ? 18.149 -26.724 70.300 1.00 33.05 327 ALA R N 1
ATOM 10202 C CA . ALA D 1 332 ? 16.893 -27.354 69.930 1.00 34.12 327 ALA R CA 1
ATOM 10203 C C . ALA D 1 332 ? 17.003 -28.881 70.000 1.00 35.81 327 ALA R C 1
ATOM 10204 O O . ALA D 1 332 ? 16.042 -29.565 70.386 1.00 36.20 327 ALA R O 1
ATOM 10206 N N . MET D 1 333 ? 18.167 -29.407 69.608 1.00 36.82 328 MET R N 1
ATOM 10207 C CA . MET D 1 333 ? 18.448 -30.826 69.711 1.00 38.05 328 MET R CA 1
ATOM 10208 C C . MET D 1 333 ? 18.454 -31.220 71.188 1.00 40.25 328 MET R C 1
ATOM 10209 O O . MET D 1 333 ? 17.882 -32.263 71.572 1.00 39.73 328 MET R O 1
ATOM 10214 N N . ALA D 1 334 ? 19.085 -30.400 71.997 1.00 42.08 329 ALA R N 1
ATOM 10215 C CA . ALA D 1 334 ? 19.097 -30.605 73.402 1.00 44.74 329 ALA R CA 1
ATOM 10216 C C . ALA D 1 334 ? 17.708 -30.466 73.961 1.00 46.77 329 ALA R C 1
ATOM 10217 O O . ALA D 1 334 ? 17.337 -31.158 74.849 1.00 47.06 329 ALA R O 1
ATOM 10219 N N . THR D 1 335 ? 16.940 -29.564 73.403 1.00 49.09 330 THR R N 1
ATOM 10220 C CA . THR D 1 335 ? 15.634 -29.216 73.910 1.00 51.34 330 THR R CA 1
ATOM 10221 C C . THR D 1 335 ? 14.728 -30.397 74.114 1.00 52.86 330 THR R C 1
ATOM 10222 O O . THR D 1 335 ? 14.501 -30.793 75.231 1.00 53.51 330 THR R O 1
ATOM 10226 N N . VAL D 1 336 ? 14.178 -30.933 73.042 1.00 54.28 331 VAL R N 1
ATOM 10227 C CA . VAL D 1 336 ? 13.513 -32.204 73.090 1.00 55.86 331 VAL R CA 1
ATOM 10228 C C . VAL D 1 336 ? 14.614 -33.156 72.762 1.00 57.00 331 VAL R C 1
ATOM 10229 O O . VAL D 1 336 ? 15.070 -33.122 71.632 1.00 57.80 331 VAL R O 1
ATOM 10233 N N . ALA D 1 337 ? 15.052 -33.989 73.713 1.00 57.48 332 ALA R N 1
ATOM 10234 C CA . ALA D 1 337 ? 16.230 -34.791 73.511 1.00 58.08 332 ALA R CA 1
ATOM 10235 C C . ALA D 1 337 ? 16.256 -36.222 74.017 1.00 58.57 332 ALA R C 1
ATOM 10236 O O . ALA D 1 337 ? 15.777 -36.520 75.086 1.00 58.83 332 ALA R O 1
ATOM 10238 N N . PHE D 1 338 ? 16.906 -37.079 73.252 1.00 58.95 333 PHE R N 1
ATOM 10239 C CA . PHE D 1 338 ? 17.077 -38.504 73.580 1.00 59.07 333 PHE R CA 1
ATOM 10240 C C . PHE D 1 338 ? 17.904 -38.717 74.848 1.00 59.17 333 PHE R C 1
ATOM 10241 O O . PHE D 1 338 ? 17.455 -39.392 75.779 1.00 59.46 333 PHE R O 1
#

B-factor: mean 33.79, std 10.57, range [2.0, 78.19]

Nearest PDB structures (foldseek):
  2x5j-assembly1_R  TM=1.003E+00  e=6.302E-74  Escherichia coli K-12
  2x5k-assembly1_R  TM=9.924E-01  e=9.362E-67  Escherichia coli K-12
  2x5j-assembly1_Q  TM=9.951E-01  e=2.240E-66  Escherichia coli K-12
  2xf8-assembly1_E  TM=9.942E-01  e=1.390E-64  Escherichia coli K-12
  7u4s-assembly1_A  TM=9.579E-01  e=2.965E-39  Candida albicans WO-1

Sequence (1310 aa):
TVRVAINGFGRIGRNVVRALYESGRRAEITVVAINELADAAGMAHLLKYDTSHGRFAWEVRQERDQLFVGDDAIRVLHERSLQSLPWRELGVDVVLDCTGVYGSREHGEAHIAAGAKKVLFSHPGSNDLDATVVYGVNQDQLRAEHRIVSNASCTTNCIIPVIKLLDDAYGIESGTVTTIHSAMDLRRTRAASQSIIPVDTKLAAGITRFFPQFNDRFEAIAVRVPTINVTAIDLSVTVKKPVKANEVNLLLQKAAQGAFHGIVDYTELPLVSVDFNHDPHSAIVDGTQTRVSGAHLIKTLVWCDNEWGFANRMLDTTLAMATVTVRVAINGFGRIGRNVVRALYESGRRAEITVVAINELADAAGMAHLLKYDTSHGRFAWEVRQERDQLFVGDDAIRVLHERSLQSLPWRELGVDVVLDCTGVYGSREHGEAHIAAGAKKVLFSHPGSNDLDATVVYGVNQDQLRAEHRIVSNASCTTNCIIPVIKLLDDAYGIESGTVTTIHSAMHHPDLRRTRAASQSIIPVDTKLAAGITRFFPQFNDRFEAIAVRVPTINVTAIDLSVTVKKPVKANEVNLLLQKAAQGAFHGIVDYTELPLVSVDFNHDPHSAIVDGTQTRVSGAHLIKTLVWCDNEWGFANRMLDTTLAMATVATVRVAINGFGRIGRNVVRALYESGRRRAEITVVAINELADAAGMAHLLKYYDDTTSSHHGGRRFAWEVRQERDQLFVGDDAIRVLHERSLQSLPWRELGVDVVLDCTTGGVVYYGGSSREHGEAHIAAGAKKVLFSHHPGSNDLDATVVYGVNQDQLRAEHRIVSNASCTTNCIIPVIKLLDDAYGIESGTVTTIHSAMHPDLRRTRAASQSIIPVDTKLAAGITRFFPQFNDRFEAIAVRVPTINNVTAIDLSVTVKKPVKANEVNLLLQKAAQGAFHGIVDYTELPLVSVDFNHDPHSAIVDGTQTRVSGAHLIKTLVWCDNEWGFANRMLDTTLAMATVAFTVRVAINGFGRIGRNVVRALYESGRRRAEITVVAINELADAAGMAHLLKYDTSHGRFAWEVRQERDQLFVGDDAIRVLHERSLQSLPWRELGVDVVLDCTGVYGSREHGEAHIAAGAKKVLFSHPGSNDLDATVVYGVNQDQLRAEHRIVSNASCTTNCIIPVIKLLDDAYGIESGTVTTIHSAMAYHPDLRRTRAASQSIIPVDTKLAAGITRRFFPQFNDRFEAIAVRVPTINVTAIDLSVTVKKPVKANEVNLLLQKAAQGAFHGIVDYTELPLVSVDFNHDPHSAIVDGTQTRVSGAHLIKTTLVWCDNEWGFANRMLDTTLAMATVAF

Solvent-accessible surface area: 47515 Å² total; per-residue (Å²): 111,13,94,2,0,0,2,9,0,28,80,34,0,24,3,1,1,6,0,0,11,70,62,43,58,73,86,81,0,25,6,18,0,0,9,21,97,28,88,5,46,7,0,10,20,7,0,40,25,12,24,27,18,34,106,2,76,87,114,31,117,65,77,183,72,51,1,32,0,32,155,37,53,0,84,3,15,69,59,188,55,11,135,70,7,25,0,164,138,23,24,0,28,0,0,0,0,11,42,45,116,50,7,26,73,114,58,0,67,20,0,29,71,11,15,3,111,29,0,0,0,11,38,47,22,34,116,80,26,40,21,38,1,0,48,16,21,14,54,126,120,22,143,58,108,30,83,0,0,0,0,3,30,26,17,7,2,2,0,0,0,0,0,58,18,0,34,96,26,20,16,6,74,13,0,1,0,2,0,1,17,2,60,127,120,132,30,158,87,30,33,36,22,32,6,0,32,1,28,145,40,175,6,22,65,15,0,22,95,42,16,81,114,5,83,127,117,7,49,6,1,0,0,72,4,38,1,18,14,0,0,0,0,1,0,0,0,20,2,124,117,91,7,142,32,92,76,0,17,86,50,0,63,123,12,7,131,43,94,12,134,34,20,1,48,26,16,97,85,30,2,0,0,14,3,3,40,61,15,61,32,3,0,2,0,0,5,46,11,4,66,10,2,33,40,77,1,0,3,0,0,0,0,0,0,4,17,10,2,6,0,9,15,0,2,12,0,0,30,28,2,36,109,114,118,22,92,0,0,0,4,7,6,33,88,46,0,27,4,0,0,4,0,0,10,76,56,46,56,66,85,72,0,29,5,15,0,0,8,35,121,56,86,9,54,12,8,10,21,33,0,51,36,11,15,22,20,19,72,4,95,99,98,22,94,42,93,157,60,42,0,33,1,15,140,42,55,1,76,6,15,83,74,177,21,16,140,56,4,24,0,163,129,30,20,0,38,0,0,0,0,10,47,50,117,53,5,28,79,124,46,0,68,27,0,29,73,14,6,1,106,29,0,0,0,4,34,37,32,45,158,77,22,43,16,58,2,0,49,17,21,10,58,99,107,16,133,46,130,35,80,0,0,0,0,5,35,31,20,8,3,2,0,0,0,0,0,60,18,0,32,100,27,20,22,10,63,11,0,0,0,2,0,1,16,7,38,71,192,148,126,42,52,16,203,81,14,43,36,20,6,0,0,12,0,27,125,38,142,5,17,45,3,0,32,128,40,14,83,115,6,81,135,102,12,57,6,2,0,0,57,4,10,0,18,18,0,2,0,0,3,1,1,0,13,1,129,121,98,7,116,34,99,73,0,24,91,54,0,66,114,12,10,126,44,97,19,131,32,15,1,47,22,16,110,80,27,0,1,0,40,5,2,29,48,14,62,31,3,0,4,0,0,7,46,12,5,65,14,1,37,36,75,2,0,1,0,0,0,0,0,0,20,33,10,2,3,1,13,10,0,0,18,0,0,44,25,3,42,93,67,141,114,14,85,0,0,0,7,6,5,38,82,23,0,15,0,0,0,4,0,0,15,73,51,49,48,77,88,86,0,14,2,14,0,0,8,40,110,47,89,11,55,9,8,10,21,27,0,46,20,5,19,16,34,26,116,7,89,83,111,27,106,60,88,198,68,48,0,31,0,27,145,24,59,0,62,3,14,92,64,216,60,37,116,69,7,20,0,200,124,30,26,0,31,0,0,0,8,9,78,15,129,146,1,22,73,130,76,0,91,14,0,39,72,8,23,2,108,26,0,0,9,2,54,41,12,46,127,74,29,42,26,42,3,0,46,18,26,19,56,110,113,7,117,32,121,35,102,4,0,0,0,4,25,32,19,7,2,2,0,0,0,0,0,61,20,0,29,94,30,24,20,9,84,13,0,0,0,2,0,1,24,1,23,108,103,151,53,55,23,193,105,18,34,49,11,2,1,0,13,1,37,140,39,128,6,20,64,14,0,21,93,41,17,84,102,2,86,130,103,7,50,6,1,0,0,62,2,10,2,19,14,0,0,0,0,0,1,0,0,20,4,139,96,94,10,125,31,85,77,0,19,96,52,0,82,124,13,8,138,44,97,14,140,33,17,1,48,23,15,107,91,39,2,0,0,15,7,1,46,54,9,63,34,3,0,3,0,1,5,52,13,3,67,11,2,36,34,82,1,0,1,0,0,0,0,0,0,15,15,11,2,3,0,2,6,0,0,18,0,0,30,22,1,38,89,52,94,133,114,26,83,0,0,0,4,9,3,34,77,38,0,22,8,0,0,2,0,0,15,65,60,43,72,77,99,71,0,31,3,16,0,0,6,30,78,70,100,11,67,28,7,15,41,22,0,45,24,8,8,61,76,34,94,4,90,87,119,20,105,66,84,222,73,49,0,28,1,21,147,31,58,1,73,8,20,103,57,185,44,15,128,64,3,31,0,202,135,21,30,0,36,1,0,0,0,9,47,47,108,57,6,24,76,128,56,0,75,12,0,26,88,13,21,2,106,5,0,0,0,4,36,61,34,43,116,73,18,40,10,20,1,0,50,19,18,14,53,107,90,10,129,39,117,28,74,0,0,0,0,4,28,30,20,8,3,3,0,0,0,0,0,63,19,0,31,95,26,19,21,4,71,14,0,1,0,1,0,1,41,10,27,170,134,64,73,132,31,34,33,145,47,16,32,39,35,10,0,0,2,1,27,117,36,158,6,19,53,18,0,33,116,40,11,86,100,2,75,126,68,9,49,6,2,0,0,51,3,17,1,18,35,1,0,0,0,2,1,0,0,14,2,125,118,95,6,118,33,78,62,0,19,89,54,0,72,140,13,9,146,43,97,18,134,34,14,0,51,25,17,112,81,32,5,0,2,17,7,7,17,17,17,60,34,3,0,4,0,0,5,61,8,4,64,12,2,36,40,76,3,0,0,0,0,0,0,0,9,26,40,14,2,3,0,13,12,0,1,15,0,0,31,16,2,27,109,63,50,84

Foldseek 3Di:
DAEEEEEALPLLVLLLVLCCVPVVVVVPYDHAEYEHQDDVVVSLVPSQDDPQPGGRPFDWDDDDQWTDTRNDTHGYHNDPDLQPDQQQVRVHAEYEYANVPPADPVSQVSNVNNPHQAYEYAAPGDLDAQEEDLPLPDLVVDDQPRRYYYPHYLVLSAPLVVVVLCCVPFNFDAKEKEKEFEPPVPPPPDDDDQDWAWDDDCNQVSNCSVVVVCVVRYYYTYTYGHDHGKMKMKMKTFGHDFAFLVRSLVSQCVCCVPSCPQAEAEDQDPDDQSVQRLPQHSKYWHSVPWGDDGRTITITMIMHSSSNNSSVVSVVSSVSNRVD/DAEEEEEALDLQVLLLVLLCVVVVVCVPYPHAEYEHQDDQVVSQVPSQADPQPGGRPWDWDGDDQWIATNNDTHGYHHDPFLLPDQCQVRQHAEYEYENVPDADPVSQVSNVNSPHQAYEYLEPGDLDALEEDLPLPCLVVDDLVRGYYYPHALVLSAPQVVVVLCCVVFNFQAKEKEKEFAPDDVVDPQVPPDQADDWAKDDDCNQVRNCSVVVVCVVRYYYTYTYHHDPQKMKMKMKTFTHHFAFLVRSLVSQCVCCVPSRPQAEAEDADDDDQSVARLPQHSWYWYSVPWGDDGRTITIIMIMHSSSRVSSNVSVVSSSSNSDPD/DAEEEEEEQDLLNLLLVLCCPVVVVVVPYDYAEYEYQDDPVVSQVCSQDVALPHGRPFDWDDDDQWIDTHHDIHGYHHDPFLLCDQCQVRVHAEYEYEPLPDAAPVNQVSVVNNPYQAYEYAANHDPHALEEDLPLPDLVVDALPRGYYYPHYLVLSAPVVVVVLVCVVFNFPAKEKEKEFEDDPPPPQVPDDQADDWGWDDDCNFVSNCVVVVSCVVRYDYTYTYHHDPQKMKMKMKTFGHHFAFLVVSLVSQCVCCVPSQPQAEAEDADPDDQSVQVLPQHSKYWHSVPWGDDGGGITITIIMHSSSNNSSNVSSVSSCSNSDHDD/DQEEEEEEQPPQVLLLVLCCVVVVVVVPYDHAAYEYADDCVCVQVCSQPVAQPHGRPFDWDDDDQWIDTRNDTHGYHYDDQLQQDQCQVSVHAEYEYENVPDADVVSQVSNVNSPYQAYEYAADGDLDALEEDLPLPPLVVQAQPRRYYYPHYLVLSAPLVLVVLQCVPFNFQAKEKEKEAEDDPDDPPVQVNDDQAPDWTKDDDCNFVSSCSVPVVCVVRYYYTYTYHHDDQKMKMKMKTFGHHFAFLVVSLVSQCVCCVPSCPQAEAEDADPDDQVVQHLPQHSKYWHSVPWGADGRTMIITMIMHSSSNNSSNVSSVSSVSCVVSYD

Radius of gyration: 32.79 Å; Cα contacts (8 Å, |Δi|>4): 3137; chains: 4; bounding box: 84×80×88 Å

Secondary structure (DSSP, 8-state):
-EEEEEE--SHHHHHHHHHHHHTSGGGTEEEEEEE-SS-HHHHHHHHH--TTT-S-SS-EEEETTEEEETTEEEEEE--SSGGG--HHHHT-SEEEE-SSS--SHHHHHHHHHTT-SEEEESS---TTSSEE--TTTSGGG--TT--EEE---HHHHHHHHHHHHHHHHH-EEEEEEEEEE----TTTTS------EEE---HHHHHHHHSGGGTTSEEEEEEE-SS-S-EEEEEEEEESS---HHHHHHHHHHHHHTTTTTTEEEE-S---GGGGTT--SSEEEEEEEEEEETTTEEEEEEEE-HHHHHHHHHHHHHHHHH--/-EEEEEE--SHHHHHHHHHHHHHTGGGTEEEEEEE-SS-HHHHHHHHH--TTT-S-SS-EEEETTEEEETTEEEEEE--S-GGG--HHHHT-SEEEE-SSS--SHHHHHHHHHTT-SEEEESS---TTSSEE--TTTSGGG--TT--EEE---HHHHHHHHHHHHHHHHH-EEEEEEEEEE-S-----TTTTS-TTT--EEE---HHHHHHHH-GGGTTSEEEEEEE-S--S-EEEEEEEEESS---HHHHHHHHHHHHHTTTTTTEEEE-S---GGGGTT--SSEEEEEEEEEEETTTEEEEEEEE-HHHHHHHHHHHHHHHHH---/-EEEEEE--SHHHHHHHHHHHHTSGGGTEEEEEEE-SS-HHHHHHHHHEETTTEE-SS-EEEETTEEEETTEEEEEE--S-GGGS-HHHHT-SEEEE---S---HHHHHHHHHTT-SEEEESS---TTSSEE--TTTSGGG--TT--EEE---HHHHHHHHHHHHHHHHH-EEEEEEEEEEPP----TTTTS-TTS--EEE---HHHHHHHH-GGGTTTEEEEEEE-SSSS-EEEEEEEEESS---HHHHHHHHHHHHHTTTTTTEEEE-S---GGGGTT--SSEEEEEEEEEEETTTEEEEEEEE-HHHHHHHHHHHHHHHHHS---/-EEEEEE--SHHHHHHHHHHHHTSGGGTEEEEEEE-SS-HHHHHHHHHHTTSSSS-SS-EEEETTEEEETTEEEEEE--S-GGG--HHHHT-SEEEE-SSS--SHHHHHHHHHTT-SEEEESS---TTSSEE--TTTSGGG--TT--EEE---HHHHHHHHHHHHHHHHH-EEEEEEEEEEEE----SSTTTTS-GGG--EEE---HHHHHHHH-GGGTTSEEEEEEEEEEES-EEEEEEEEESS---HHHHHHHHHHHHHTTTTTTEEEE-S---GGGGTT--SSEEEEGGG-EEETTTEEEEEEEE-HHHHHHHHHHHHHHHHHHS--